Protein AF-A0A485LPP0-F1 (afdb_monomer)

Radius of gyration: 62.04 Å; Cα contacts (8 Å, |Δi|>4): 1438; chains: 1; bounding box: 129×48×190 Å

Mean predicted aligned error: 15.25 Å

Organism: NCBI:txid120398

Nearest PDB structures (foldseek):
  7uzu-assembly1_A  TM=3.263E-01  e=5.680E-22  Homo sapiens
  6xkc-assembly1_A  TM=8.682E-01  e=1.653E-08  Homo sapiens
  6lbf-assembly2_B  TM=7.551E-01  e=1.004E-09  Homo sapiens
  7cng-assembly2_B  TM=7.177E-01  e=2.042E-09  Homo sapiens
  6lf0-assembly2_B  TM=5.656E-01  e=5.004E-09  Homo sapiens

Structure (mmCIF, N/CA/C/O backbone):
data_AF-A0A485LPP0-F1
#
_entry.id   AF-A0A485LPP0-F1
#
loop_
_atom_site.group_PDB
_atom_site.id
_atom_site.type_symbol
_atom_site.label_atom_id
_atom_site.label_alt_id
_atom_site.label_comp_id
_atom_site.label_asym_id
_atom_site.label_entity_id
_atom_site.label_seq_id
_atom_site.pdbx_PDB_ins_code
_atom_site.Cartn_x
_atom_site.Cartn_y
_atom_site.Cartn_z
_atom_site.occupancy
_atom_site.B_iso_or_equiv
_atom_site.auth_seq_id
_atom_site.auth_comp_id
_atom_site.auth_asym_id
_atom_site.auth_atom_id
_atom_site.pdbx_PDB_model_num
ATOM 1 N N . MET A 1 1 ? -47.998 12.607 94.834 1.00 44.41 1 MET A N 1
ATOM 2 C CA . MET A 1 1 ? -47.152 13.224 93.791 1.00 44.41 1 MET A CA 1
ATOM 3 C C . MET A 1 1 ? -45.978 12.299 93.535 1.00 44.41 1 MET A C 1
ATOM 5 O O . MET A 1 1 ? -45.182 12.106 94.445 1.00 44.41 1 MET A O 1
ATOM 9 N N . TRP A 1 2 ? -45.890 11.681 92.354 1.00 44.22 2 TRP A N 1
ATOM 10 C CA . TRP A 1 2 ? -44.610 11.109 91.923 1.00 44.22 2 TRP A CA 1
ATOM 11 C C . TRP A 1 2 ? -43.588 12.254 91.823 1.00 44.22 2 TRP A C 1
ATOM 13 O O . TRP A 1 2 ? -43.966 13.330 91.354 1.00 44.22 2 TRP A O 1
ATOM 23 N N . PRO A 1 3 ? -42.337 12.077 92.284 1.00 59.75 3 PRO A N 1
ATOM 24 C CA . PRO A 1 3 ? -41.310 13.093 92.092 1.00 59.75 3 PRO A CA 1
ATOM 25 C C . PRO A 1 3 ? -41.134 13.356 90.592 1.00 59.75 3 PRO A C 1
ATOM 27 O O . PRO A 1 3 ? -41.177 12.418 89.791 1.00 59.75 3 PRO A O 1
ATOM 30 N N . ALA A 1 4 ? -40.974 14.629 90.221 1.00 71.81 4 ALA A N 1
ATOM 31 C CA . ALA A 1 4 ? -40.713 15.032 88.844 1.00 71.81 4 ALA A CA 1
ATOM 32 C C . ALA A 1 4 ? -39.516 14.246 88.280 1.00 71.81 4 ALA A C 1
ATOM 34 O O . ALA A 1 4 ? -38.558 13.966 89.006 1.00 71.81 4 ALA A O 1
ATOM 35 N N . LYS A 1 5 ? -39.584 13.854 87.000 1.00 78.81 5 LYS A N 1
ATOM 36 C CA . LYS A 1 5 ? -38.443 13.213 86.334 1.00 78.81 5 LYS A CA 1
ATOM 37 C C . LYS A 1 5 ? -37.251 14.182 86.364 1.00 78.81 5 LYS A C 1
ATOM 39 O O . LYS A 1 5 ? -37.448 15.345 86.015 1.00 78.81 5 LYS A O 1
ATOM 44 N N . PRO A 1 6 ? -36.053 13.726 86.762 1.00 83.75 6 PRO A N 1
ATOM 45 C CA . PRO A 1 6 ? -34.869 14.572 86.787 1.00 83.75 6 PRO A CA 1
ATOM 46 C C . PRO A 1 6 ? -34.510 15.023 85.371 1.00 83.75 6 PRO A C 1
ATOM 48 O O . PRO A 1 6 ? -34.539 14.235 84.423 1.00 83.75 6 PRO A O 1
ATOM 51 N N . THR A 1 7 ? -34.188 16.301 85.237 1.00 90.56 7 THR A N 1
ATOM 52 C CA . THR A 1 7 ? -33.763 16.931 83.989 1.00 90.56 7 THR A CA 1
ATOM 53 C C . THR A 1 7 ? -32.267 16.722 83.745 1.00 90.56 7 THR A C 1
ATOM 55 O O . THR A 1 7 ? -31.512 16.328 84.636 1.00 90.56 7 THR A O 1
ATOM 58 N N . GLY A 1 8 ? -31.809 17.016 82.526 1.00 88.62 8 GLY A N 1
ATOM 59 C CA . GLY A 1 8 ? -30.377 17.068 82.222 1.00 88.62 8 GLY A CA 1
ATOM 60 C C . GLY A 1 8 ? -29.614 18.105 83.062 1.00 88.62 8 GLY A C 1
ATOM 61 O O . GLY A 1 8 ? -28.489 17.842 83.484 1.00 88.62 8 GLY A O 1
ATOM 62 N N . LYS A 1 9 ? -30.261 19.236 83.395 1.00 90.88 9 LYS A N 1
ATOM 63 C CA . LYS A 1 9 ? -29.732 20.258 84.315 1.00 90.88 9 LYS A CA 1
ATOM 64 C C . LYS A 1 9 ? -29.529 19.680 85.723 1.00 90.88 9 LYS A C 1
ATOM 66 O O . LYS A 1 9 ? -28.448 19.833 86.276 1.00 90.88 9 LYS A O 1
ATOM 71 N N . ASP A 1 10 ? -30.498 18.923 86.250 1.00 92.62 10 ASP A N 1
ATOM 72 C CA . ASP A 1 10 ? -30.375 18.276 87.571 1.00 92.62 10 ASP A CA 1
ATOM 73 C C . ASP A 1 10 ? -29.196 17.287 87.625 1.00 92.62 10 ASP A C 1
ATOM 75 O O . ASP A 1 10 ? -28.501 17.177 88.638 1.00 92.62 10 ASP A O 1
ATOM 79 N N . LEU A 1 11 ? -28.949 16.566 86.525 1.00 92.06 11 LEU A N 1
ATOM 80 C CA . LEU A 1 11 ? -27.801 15.670 86.386 1.00 92.06 11 LEU A CA 1
ATOM 81 C C . LEU A 1 11 ? -26.474 16.437 86.300 1.00 92.06 11 LEU A C 1
ATOM 83 O O . LEU A 1 11 ? -25.494 16.015 86.919 1.00 92.06 11 LEU A O 1
ATOM 87 N N . TYR A 1 12 ? -26.436 17.547 85.562 1.00 93.06 12 TYR A N 1
ATOM 88 C CA . TYR A 1 12 ? -25.275 18.432 85.466 1.00 93.06 12 TYR A CA 1
ATOM 89 C C . TYR A 1 12 ? -24.905 19.036 86.828 1.00 93.06 12 TYR A C 1
ATOM 91 O O . TYR A 1 12 ? -23.764 18.897 87.271 1.00 93.06 12 TYR A O 1
ATOM 99 N N . ASP A 1 13 ? -25.880 19.598 87.543 1.00 92.88 13 ASP A N 1
ATOM 100 C CA . ASP A 1 13 ? -25.670 20.218 88.854 1.00 92.88 13 ASP A CA 1
ATOM 101 C C . ASP A 1 13 ? -25.231 19.170 89.894 1.00 92.88 13 ASP A C 1
ATOM 103 O O . ASP A 1 13 ? -24.250 19.363 90.618 1.00 92.88 13 ASP A O 1
ATOM 107 N N . ALA A 1 14 ? -25.872 17.991 89.916 1.00 92.44 14 ALA A N 1
ATOM 108 C CA . ALA A 1 14 ? -25.443 16.875 90.765 1.00 92.44 14 ALA A CA 1
ATOM 109 C C . ALA A 1 14 ? -24.022 16.388 90.436 1.00 92.44 14 ALA A C 1
ATOM 111 O O . ALA A 1 14 ? -23.309 15.915 91.333 1.00 92.44 14 ALA A O 1
ATOM 112 N N . THR A 1 15 ? -23.615 16.514 89.169 1.00 93.38 15 THR A N 1
ATOM 113 C CA . THR A 1 15 ? -22.260 16.207 88.718 1.00 93.38 15 THR A CA 1
ATOM 114 C C . THR A 1 15 ? -21.260 17.214 89.258 1.00 93.38 15 THR A C 1
ATOM 116 O O . THR A 1 15 ? -20.318 16.774 89.907 1.00 93.38 15 THR A O 1
ATOM 119 N N . LEU A 1 16 ? -21.488 18.524 89.110 1.00 92.12 16 LEU A N 1
ATOM 120 C CA . LEU A 1 16 ? -20.632 19.570 89.693 1.00 92.12 16 LEU A CA 1
ATOM 121 C C . LEU A 1 16 ? -20.488 19.437 91.218 1.00 92.12 16 LEU A C 1
ATOM 123 O O . LEU A 1 16 ? -19.402 19.640 91.758 1.00 92.12 16 LEU A O 1
ATOM 127 N N . CYS A 1 17 ? -21.550 19.027 91.919 1.00 91.75 17 CYS A N 1
ATOM 128 C CA . CYS A 1 17 ? -21.511 18.772 93.363 1.00 91.75 17 CYS A CA 1
ATOM 129 C C . CYS A 1 17 ? -20.829 17.447 93.761 1.00 91.75 17 CYS A C 1
ATOM 131 O O . CYS A 1 17 ? -20.716 17.146 94.950 1.00 91.75 17 CYS A O 1
ATOM 133 N N . GLY A 1 18 ? -20.405 16.612 92.807 1.00 90.56 18 GLY A N 1
ATOM 134 C CA . GLY A 1 18 ? -19.721 15.348 93.085 1.00 90.56 18 GLY A CA 1
ATOM 135 C C . GLY A 1 18 ? -20.601 14.257 93.722 1.00 90.56 18 GLY A C 1
ATOM 136 O O . GLY A 1 18 ? -20.072 13.351 94.382 1.00 90.56 18 GLY A O 1
ATOM 137 N N . ASN A 1 19 ? -21.930 14.327 93.560 1.00 93.12 19 ASN A N 1
ATOM 138 C CA . ASN A 1 19 ? -22.894 13.439 94.219 1.00 93.12 19 ASN A CA 1
ATOM 139 C C . ASN A 1 19 ? -23.195 12.180 93.385 1.00 93.12 19 ASN A C 1
ATOM 141 O O . ASN A 1 19 ? -24.228 12.072 92.722 1.00 93.12 19 ASN A O 1
ATOM 145 N N . LEU A 1 20 ? -22.308 11.184 93.470 1.00 91.06 20 LEU A N 1
ATOM 146 C CA . LEU A 1 20 ? -22.403 9.931 92.707 1.00 91.06 20 LEU A CA 1
ATOM 147 C C . LEU A 1 20 ? -23.757 9.208 92.858 1.00 91.06 20 LEU A C 1
ATOM 149 O O . LEU A 1 20 ? -24.292 8.699 91.874 1.00 91.06 20 LEU A O 1
ATOM 153 N N . LYS A 1 21 ? -24.338 9.181 94.067 1.00 91.06 21 LYS A N 1
ATOM 154 C CA . LYS A 1 21 ? -25.626 8.507 94.323 1.00 91.06 21 LYS A CA 1
ATOM 155 C C . LYS A 1 21 ? -26.782 9.188 93.586 1.00 91.06 21 LYS A C 1
ATOM 157 O O . LYS A 1 21 ? -27.650 8.500 93.049 1.00 91.06 21 LYS A O 1
ATOM 162 N N . ALA A 1 22 ? -26.797 10.522 93.558 1.00 90.75 22 ALA A N 1
ATOM 163 C CA . ALA A 1 22 ? -27.800 11.283 92.816 1.00 90.75 22 ALA A CA 1
ATOM 164 C C . ALA A 1 22 ? -27.641 11.080 91.304 1.00 90.75 22 ALA A C 1
ATOM 166 O O . ALA A 1 22 ? -28.621 10.772 90.633 1.00 90.75 22 ALA A O 1
ATOM 167 N N . ILE A 1 23 ? -26.406 11.132 90.797 1.00 90.69 23 ILE A N 1
ATOM 168 C CA . ILE A 1 23 ? -26.075 10.911 89.380 1.00 90.69 23 ILE A CA 1
ATOM 169 C C . ILE A 1 23 ? -26.565 9.537 88.911 1.00 90.69 23 ILE A C 1
ATOM 171 O O . ILE A 1 23 ? -27.313 9.446 87.939 1.00 90.69 23 ILE A O 1
ATOM 175 N N . GLN A 1 24 ? -26.223 8.466 89.635 1.00 89.81 24 GLN A N 1
ATOM 176 C CA . GLN A 1 24 ? -26.670 7.108 89.306 1.00 89.81 24 GLN A CA 1
ATOM 177 C C . GLN A 1 24 ? -28.200 6.999 89.276 1.00 89.81 24 GLN A C 1
ATOM 179 O O . GLN A 1 24 ? -28.767 6.432 88.341 1.00 89.81 24 GLN A O 1
ATOM 184 N N . ARG A 1 25 ? -28.882 7.578 90.272 1.00 91.62 25 ARG A N 1
ATOM 185 C CA . ARG A 1 25 ? -30.348 7.598 90.328 1.00 91.62 25 ARG A CA 1
ATOM 186 C C . ARG A 1 25 ? -30.951 8.356 89.143 1.00 91.62 25 ARG A C 1
ATOM 188 O O . ARG A 1 25 ? -31.894 7.858 88.533 1.00 91.62 25 ARG A O 1
ATOM 195 N N . PHE A 1 26 ? -30.416 9.527 88.805 1.00 92.44 26 PHE A N 1
ATOM 196 C CA . PHE A 1 26 ? -30.919 10.361 87.713 1.00 92.44 26 PHE A CA 1
ATOM 197 C C . PHE A 1 26 ? -30.711 9.712 86.343 1.00 92.44 26 PHE A C 1
ATOM 199 O O . PHE A 1 26 ? -31.630 9.703 85.526 1.00 92.44 26 PHE A O 1
ATOM 206 N N . MET A 1 27 ? -29.567 9.061 86.122 1.00 86.69 27 MET A N 1
ATOM 207 C CA . MET A 1 27 ? -29.309 8.303 84.893 1.00 86.69 27 MET A CA 1
ATOM 208 C C . MET A 1 27 ? -30.265 7.117 84.708 1.00 86.69 27 MET A C 1
ATOM 210 O O . MET A 1 27 ? -30.694 6.841 83.586 1.00 86.69 27 MET A O 1
ATOM 214 N N . VAL A 1 28 ? -30.629 6.413 85.789 1.00 86.06 28 VAL A N 1
ATOM 215 C CA . VAL A 1 28 ? -31.630 5.327 85.740 1.00 86.06 28 VAL A CA 1
ATOM 216 C C . VAL A 1 28 ? -33.025 5.874 85.435 1.00 86.06 28 VAL A C 1
ATOM 218 O O . VAL A 1 28 ? -33.796 5.235 84.725 1.00 86.06 28 VAL A O 1
ATOM 221 N N . GLN A 1 29 ? -33.340 7.074 85.922 1.00 88.31 29 GLN A N 1
ATOM 222 C CA . GLN A 1 29 ? -34.619 7.748 85.682 1.00 88.31 29 GLN A CA 1
ATOM 223 C C . GLN A 1 29 ? -34.714 8.428 84.303 1.00 88.31 29 GLN A C 1
ATOM 225 O O . GLN A 1 29 ? -35.764 8.987 83.979 1.00 88.31 29 GLN A O 1
ATOM 230 N N . GLY A 1 30 ? -33.662 8.334 83.481 1.00 84.25 30 GLY A N 1
ATOM 231 C CA . GLY A 1 30 ? -33.647 8.820 82.101 1.00 84.25 30 GLY A CA 1
ATOM 232 C C . GLY A 1 30 ? -33.293 10.298 81.949 1.00 84.25 30 GLY A C 1
ATOM 233 O O . GLY A 1 30 ? -33.696 10.897 80.957 1.00 84.25 30 GLY A O 1
ATOM 234 N N . ALA A 1 31 ? -32.569 10.889 82.907 1.00 88.56 31 ALA A N 1
ATOM 235 C CA . ALA A 1 31 ? -32.004 12.225 82.729 1.00 88.56 31 ALA A CA 1
ATOM 236 C C . ALA A 1 31 ? -31.053 12.256 81.521 1.00 88.56 31 ALA A C 1
ATOM 238 O O . ALA A 1 31 ? -30.304 11.302 81.286 1.00 88.56 31 ALA A O 1
ATOM 239 N N . ASP A 1 32 ? -31.078 13.357 80.772 1.00 86.31 32 ASP A N 1
ATOM 240 C CA . ASP A 1 32 ? -30.219 13.540 79.605 1.00 86.31 32 ASP A CA 1
ATOM 241 C C . ASP A 1 32 ? -28.752 13.711 80.028 1.00 86.31 32 ASP A C 1
ATOM 243 O O . ASP A 1 32 ? -28.352 14.732 80.585 1.00 86.31 32 ASP A O 1
ATOM 247 N N . VAL A 1 33 ? -27.951 12.682 79.757 1.00 87.94 33 VAL A N 1
ATOM 248 C CA . VAL A 1 33 ? -26.513 12.617 80.064 1.00 87.94 33 VAL A CA 1
ATOM 249 C C . VAL A 1 33 ? -25.664 13.525 79.177 1.00 87.94 33 VAL A C 1
ATOM 251 O O . VAL A 1 33 ? -24.533 13.834 79.548 1.00 87.94 33 VAL A O 1
ATOM 254 N N . ASN A 1 34 ? -26.206 13.949 78.034 1.00 89.62 34 ASN A N 1
ATOM 255 C CA . ASN A 1 34 ? -25.555 14.815 77.056 1.00 89.62 34 ASN A CA 1
ATOM 256 C C . ASN A 1 34 ? -26.031 16.265 77.156 1.00 89.62 34 ASN A C 1
ATOM 258 O O . ASN A 1 34 ? -25.669 17.074 76.305 1.00 89.62 34 ASN A O 1
ATOM 262 N N . TYR A 1 35 ? -26.816 16.593 78.187 1.00 92.25 35 TYR A N 1
ATOM 263 C CA . TYR A 1 35 ? -27.280 17.950 78.439 1.00 92.25 35 TYR A CA 1
ATOM 264 C C . TYR A 1 35 ? -26.118 18.938 78.406 1.00 92.25 35 TYR A C 1
ATOM 266 O O . TYR A 1 35 ? -25.099 18.717 79.054 1.00 92.25 35 TYR A O 1
ATOM 274 N N . VAL A 1 36 ? -26.292 20.026 77.665 1.00 91.19 36 VAL A N 1
ATOM 275 C CA . VAL A 1 36 ? -25.301 21.089 77.530 1.00 91.19 36 VAL A CA 1
ATOM 276 C C . VAL A 1 36 ? -25.766 22.275 78.362 1.00 91.19 36 VAL A C 1
ATOM 278 O O . VAL A 1 36 ? -26.845 22.826 78.133 1.00 91.19 36 VAL A O 1
ATOM 281 N N . ASP A 1 37 ? -24.969 22.652 79.355 1.00 92.50 37 ASP A N 1
ATOM 282 C CA . ASP A 1 37 ? -25.214 23.849 80.144 1.00 92.50 37 ASP A CA 1
ATOM 283 C C . ASP A 1 37 ? -25.065 25.132 79.302 1.00 92.50 37 ASP A C 1
ATOM 285 O O . ASP A 1 37 ? -24.284 25.191 78.355 1.00 92.50 37 ASP A O 1
ATOM 289 N N . LYS A 1 38 ? -25.834 26.170 79.645 1.00 89.75 38 LYS A N 1
ATOM 290 C CA . LYS A 1 38 ? -25.898 27.415 78.867 1.00 89.75 38 LYS A CA 1
ATOM 291 C C . LYS A 1 38 ? -24.730 28.368 79.123 1.00 89.75 38 LYS A C 1
ATOM 293 O O . LYS A 1 38 ? -24.501 29.231 78.282 1.00 89.75 38 LYS A O 1
ATOM 298 N N . GLU A 1 39 ? -24.048 28.262 80.259 1.00 88.31 39 GLU A N 1
ATOM 299 C CA . GLU A 1 39 ? -22.989 29.197 80.647 1.00 88.31 39 GLU A CA 1
ATOM 300 C C . GLU A 1 39 ? -21.679 28.811 79.956 1.00 88.31 39 GLU A C 1
ATOM 302 O O . GLU A 1 39 ? -21.150 29.565 79.142 1.00 88.31 39 GLU A O 1
ATOM 307 N N . GLU A 1 40 ? -21.218 27.584 80.190 1.00 85.44 40 GLU A N 1
ATOM 308 C CA . GLU A 1 40 ? -19.901 27.117 79.727 1.00 85.44 40 GLU A CA 1
ATOM 309 C C . GLU A 1 40 ? -19.985 26.181 78.506 1.00 85.44 40 GLU A C 1
ATOM 311 O O . GLU A 1 40 ? -18.972 25.771 77.930 1.00 85.44 40 GLU A O 1
ATOM 316 N N . GLY A 1 41 ? -21.196 25.780 78.103 1.00 90.19 41 GLY A N 1
ATOM 317 C CA . GLY A 1 41 ? -21.388 24.732 77.095 1.00 90.19 41 GLY A CA 1
ATOM 318 C C . GLY A 1 41 ? -20.974 23.349 77.607 1.00 90.19 41 GLY A C 1
ATOM 319 O O . GLY A 1 41 ? -20.687 22.443 76.827 1.00 90.19 41 GLY A O 1
ATOM 320 N N . TRP A 1 42 ? -20.860 23.170 78.924 1.00 93.56 42 TRP A N 1
ATOM 321 C CA . TRP A 1 42 ? -20.366 21.928 79.506 1.00 93.56 42 TRP A CA 1
ATOM 322 C C . TRP A 1 42 ? -21.454 20.866 79.584 1.00 93.56 42 TRP A C 1
ATOM 324 O O . TRP A 1 42 ? -22.587 21.124 79.984 1.00 93.56 42 TRP A O 1
ATOM 334 N N . THR A 1 43 ? -21.064 19.634 79.271 1.00 93.25 43 THR A N 1
ATOM 335 C CA . THR A 1 43 ? -21.864 18.446 79.589 1.00 93.25 43 THR A CA 1
ATOM 336 C C . THR A 1 43 ? -21.586 17.965 81.011 1.00 93.25 43 THR A C 1
ATOM 338 O O . THR A 1 43 ? -20.542 18.311 81.577 1.00 93.25 43 THR A O 1
ATOM 341 N N . PRO A 1 44 ? -22.434 17.090 81.591 1.00 92.94 44 PRO A N 1
ATOM 342 C CA . PRO A 1 44 ? -22.084 16.360 82.804 1.00 92.94 44 PRO A CA 1
ATOM 343 C C . PRO A 1 44 ? -20.685 15.725 82.733 1.00 92.94 44 PRO A C 1
ATOM 345 O O . PRO A 1 44 ? -19.962 15.728 83.722 1.00 92.94 44 PRO A O 1
ATOM 348 N N . LEU A 1 45 ? -20.232 15.250 81.563 1.00 92.25 45 LEU A N 1
ATOM 349 C CA . LEU A 1 45 ? -18.868 14.731 81.419 1.00 92.25 45 LEU A CA 1
ATOM 350 C C . LEU A 1 45 ? -17.799 15.825 81.579 1.00 92.25 45 LEU A C 1
ATOM 352 O O . LEU A 1 45 ? -16.831 15.595 82.297 1.00 92.25 45 LEU A O 1
ATOM 356 N N . HIS A 1 46 ? -17.974 17.010 80.981 1.00 92.94 46 HIS A N 1
ATOM 357 C CA . HIS A 1 46 ? -17.055 18.142 81.181 1.00 92.94 46 HIS A CA 1
ATOM 358 C C . HIS A 1 46 ? -17.002 18.566 82.652 1.00 92.94 46 HIS A C 1
ATOM 360 O O . HIS A 1 46 ? -15.913 18.715 83.203 1.00 92.94 46 HIS A O 1
ATOM 366 N N . ALA A 1 47 ? -18.160 18.664 83.314 1.00 91.56 47 ALA A N 1
ATOM 367 C CA . ALA A 1 47 ? -18.246 18.947 84.745 1.00 91.56 47 ALA A CA 1
ATOM 368 C C . ALA A 1 47 ? -17.524 17.880 85.589 1.00 91.56 47 ALA A C 1
ATOM 370 O O . ALA A 1 47 ? -16.773 18.219 86.502 1.00 91.56 47 ALA A O 1
ATOM 371 N N . ALA A 1 48 ? -17.681 16.594 85.255 1.00 92.25 48 ALA A N 1
ATOM 372 C CA . ALA A 1 48 ? -17.014 15.490 85.946 1.00 92.25 48 ALA A CA 1
ATOM 373 C C . ALA A 1 48 ? -15.484 15.496 85.754 1.00 92.25 48 ALA A C 1
ATOM 375 O O . ALA A 1 48 ? -14.747 15.182 86.693 1.00 92.25 48 ALA A O 1
ATOM 376 N N . VAL A 1 49 ? -15.008 15.878 84.559 1.00 92.81 49 VAL A N 1
ATOM 377 C CA . VAL A 1 49 ? -13.581 16.122 84.281 1.00 92.81 49 VAL A CA 1
ATOM 378 C C . VAL A 1 49 ? -13.077 17.330 85.067 1.00 92.81 49 VAL A C 1
ATOM 380 O O . VAL A 1 49 ? -12.010 17.258 85.674 1.00 92.81 49 VAL A O 1
ATOM 383 N N . PHE A 1 50 ? -13.849 18.418 85.117 1.00 91.69 50 PHE A N 1
ATOM 384 C CA . PHE A 1 50 ? -13.474 19.645 85.815 1.00 91.69 50 PHE A CA 1
ATOM 385 C C . PHE A 1 50 ? -13.234 19.420 87.314 1.00 91.69 50 PHE A C 1
ATOM 387 O O . PHE A 1 50 ? -12.213 19.868 87.844 1.00 91.69 50 PHE A O 1
ATOM 394 N N . ILE A 1 51 ? -14.125 18.669 87.971 1.00 92.50 51 ILE A N 1
ATOM 395 C CA . ILE A 1 51 ? -13.993 18.286 89.388 1.00 92.50 51 ILE A CA 1
ATOM 396 C C . ILE A 1 51 ? -13.045 17.096 89.620 1.00 92.50 51 ILE A C 1
ATOM 398 O O . ILE A 1 51 ? -12.838 16.702 90.766 1.00 92.50 51 ILE A O 1
ATOM 402 N N . ASN A 1 52 ? -12.498 16.501 88.552 1.00 90.56 52 ASN A N 1
ATOM 403 C CA . ASN A 1 52 ? -11.565 15.372 88.578 1.00 90.56 52 ASN A CA 1
ATOM 404 C C . ASN A 1 52 ? -12.066 14.149 89.384 1.00 90.56 52 ASN A C 1
ATOM 406 O O . ASN A 1 52 ? -11.342 13.565 90.193 1.00 90.56 52 ASN A O 1
ATOM 410 N N . ARG A 1 53 ? -13.330 13.748 89.184 1.00 90.00 53 ARG A N 1
ATOM 411 C CA . ARG A 1 53 ? -13.948 12.604 89.887 1.00 90.00 53 ARG A CA 1
ATOM 412 C C . ARG A 1 53 ? -14.066 11.379 88.988 1.00 90.00 53 ARG A C 1
ATOM 414 O O . ARG A 1 53 ? -15.056 11.192 88.280 1.00 90.00 53 ARG A O 1
ATOM 421 N N . LEU A 1 54 ? -13.047 10.519 89.041 1.00 87.56 54 LEU A N 1
ATOM 422 C CA . LEU A 1 54 ? -12.927 9.322 88.196 1.00 87.56 54 LEU A CA 1
ATOM 423 C C . LEU A 1 54 ? -14.117 8.353 88.337 1.00 87.56 54 LEU A C 1
ATOM 425 O O . LEU A 1 54 ? -14.531 7.728 87.364 1.00 87.56 54 LEU A O 1
ATOM 429 N N . ASP A 1 55 ? -14.679 8.231 89.537 1.00 88.38 55 ASP A N 1
ATOM 430 C CA . ASP A 1 55 ? -15.850 7.403 89.840 1.00 88.38 55 ASP A CA 1
ATOM 431 C C . ASP A 1 55 ? -17.122 7.900 89.137 1.00 88.38 55 ASP A C 1
ATOM 433 O O . ASP A 1 55 ? -17.887 7.097 88.603 1.00 88.38 55 ASP A O 1
ATOM 437 N N . ILE A 1 56 ? -17.309 9.219 89.064 1.00 90.31 56 ILE A N 1
ATOM 438 C CA . ILE A 1 56 ? -18.416 9.850 88.336 1.00 90.31 56 ILE A CA 1
ATOM 439 C C . ILE A 1 56 ? -18.195 9.754 86.825 1.00 90.31 56 ILE A C 1
ATOM 441 O O . ILE A 1 56 ? -19.110 9.367 86.100 1.00 90.31 56 ILE A O 1
ATOM 445 N N . ILE A 1 57 ? -16.973 10.024 86.352 1.00 89.94 57 ILE A N 1
ATOM 446 C CA . ILE A 1 57 ? -16.603 9.891 84.934 1.00 89.94 57 ILE A CA 1
ATOM 447 C C . ILE A 1 57 ? -16.908 8.473 84.441 1.00 89.94 57 ILE A C 1
ATOM 449 O O . ILE A 1 57 ? -17.576 8.307 83.424 1.00 89.94 57 ILE A O 1
ATOM 453 N N . ARG A 1 58 ? -16.503 7.436 85.188 1.00 87.38 58 ARG A N 1
ATOM 454 C CA . ARG A 1 58 ? -16.784 6.032 84.839 1.00 87.38 58 ARG A CA 1
ATOM 455 C C . ARG A 1 58 ? -18.277 5.738 84.691 1.00 87.38 58 ARG A C 1
ATOM 457 O O . ARG A 1 58 ? -18.649 4.976 83.803 1.00 87.38 58 ARG A O 1
ATOM 464 N N . VAL A 1 59 ? -19.121 6.334 85.532 1.00 86.62 59 VAL A N 1
ATOM 465 C CA . VAL A 1 59 ? -20.579 6.168 85.455 1.00 86.62 59 VAL A CA 1
ATOM 466 C C . VAL A 1 59 ? -21.155 6.891 84.235 1.00 86.62 59 VAL A C 1
ATOM 468 O O . VAL A 1 59 ? -21.946 6.301 83.502 1.00 86.62 59 VAL A O 1
ATOM 471 N N . LEU A 1 60 ? -20.718 8.121 83.958 1.00 86.56 60 LEU A N 1
ATOM 472 C CA . LEU A 1 60 ? -21.193 8.905 82.812 1.00 86.56 60 LEU A CA 1
ATOM 473 C C . LEU A 1 60 ? -20.770 8.296 81.463 1.00 86.56 60 LEU A C 1
ATOM 475 O O . LEU A 1 60 ? -21.577 8.243 80.533 1.00 86.56 60 LEU A O 1
ATOM 479 N N . LEU A 1 61 ? -19.553 7.741 81.372 1.00 83.25 61 LEU A N 1
ATOM 480 C CA . LEU A 1 61 ? -18.998 7.097 80.166 1.00 83.25 61 LEU A CA 1
ATOM 481 C C . LEU A 1 61 ? -19.783 5.886 79.645 1.00 83.25 61 LEU A C 1
ATOM 483 O O . LEU A 1 61 ? -19.508 5.386 78.547 1.00 83.25 61 LEU A O 1
ATOM 487 N N . LEU A 1 62 ? -20.768 5.404 80.402 1.00 73.12 62 LEU A N 1
ATOM 488 C CA . LEU A 1 62 ? -21.684 4.365 79.946 1.00 73.12 62 LEU A CA 1
ATOM 489 C C . LEU A 1 62 ? -22.646 4.856 78.861 1.00 73.12 62 LEU A C 1
ATOM 491 O O . LEU A 1 62 ? -23.076 4.039 78.052 1.00 73.12 62 LEU A O 1
ATOM 495 N N . ARG A 1 63 ? -23.007 6.146 78.854 1.00 73.81 63 ARG A N 1
ATOM 496 C CA . ARG A 1 63 ? -24.080 6.677 77.990 1.00 73.81 63 ARG A CA 1
ATOM 497 C C . ARG A 1 63 ? -23.786 8.039 77.357 1.00 73.81 63 ARG A C 1
ATOM 499 O O . ARG A 1 63 ? -24.557 8.470 76.508 1.00 73.81 63 ARG A O 1
ATOM 506 N N . VAL A 1 64 ? -22.716 8.713 77.772 1.00 81.06 64 VAL A N 1
ATOM 507 C CA . VAL A 1 64 ? -22.393 10.069 77.312 1.00 81.06 64 VAL A CA 1
ATOM 508 C C . VAL A 1 64 ? -21.670 10.075 75.960 1.00 81.06 64 VAL A C 1
ATOM 510 O O . VAL A 1 64 ? -20.845 9.205 75.670 1.00 81.06 64 VAL A O 1
ATOM 513 N N . ASP A 1 65 ? -21.952 11.090 75.152 1.00 79.12 65 ASP A N 1
ATOM 514 C CA . ASP A 1 65 ? -21.217 11.427 73.943 1.00 79.12 65 ASP A CA 1
ATOM 515 C C . ASP A 1 65 ? -19.967 12.242 74.306 1.00 79.12 65 ASP A C 1
ATOM 517 O O . ASP A 1 65 ? -20.036 13.356 74.827 1.00 79.12 65 ASP A O 1
ATOM 521 N N . MET A 1 66 ? -18.800 11.659 74.039 1.00 83.19 66 MET A N 1
ATOM 522 C CA . MET A 1 66 ? -17.499 12.266 74.332 1.00 83.19 66 MET A CA 1
ATOM 523 C C . MET A 1 66 ? -17.059 13.293 73.277 1.00 83.19 66 MET A C 1
ATOM 525 O O . MET A 1 66 ? -16.014 13.915 73.450 1.00 83.19 66 MET A O 1
ATOM 529 N N . THR A 1 67 ? -17.804 13.441 72.176 1.00 80.69 67 THR A N 1
ATOM 530 C CA . THR A 1 67 ? -17.453 14.336 71.059 1.00 80.69 67 THR A CA 1
ATOM 531 C C . THR A 1 67 ? -18.017 15.747 71.205 1.00 80.69 67 THR A C 1
ATOM 533 O O . THR A 1 67 ? -17.582 16.650 70.488 1.00 80.69 67 THR A O 1
ATOM 536 N N . ILE A 1 68 ? -18.946 15.951 72.145 1.00 85.38 68 ILE A N 1
ATOM 537 C CA . ILE A 1 68 ? -19.534 17.262 72.426 1.00 85.38 68 ILE A CA 1
ATOM 538 C C . ILE A 1 68 ? -18.428 18.219 72.879 1.00 85.38 68 ILE A C 1
ATOM 540 O O . ILE A 1 68 ? -17.567 17.851 73.682 1.00 85.38 68 ILE A O 1
ATOM 544 N N . LYS A 1 69 ? -18.464 19.443 72.353 1.00 90.00 69 LYS A N 1
ATOM 545 C CA . LYS A 1 69 ? -17.518 20.514 72.666 1.00 90.00 69 LYS A CA 1
ATOM 546 C C . LYS A 1 69 ? -18.180 21.567 73.548 1.00 90.00 69 LYS A C 1
ATOM 548 O O . LYS A 1 69 ? -19.356 21.864 73.354 1.00 90.00 69 LYS A O 1
ATOM 553 N N . SER A 1 70 ? -17.414 22.134 74.474 1.00 90.75 70 SER A N 1
ATOM 554 C CA . SER A 1 70 ? -17.801 23.325 75.234 1.00 90.75 70 SER A CA 1
ATOM 555 C C . SER A 1 70 ? -17.924 24.566 74.344 1.00 90.75 70 SER A C 1
ATOM 557 O O . SER A 1 70 ? -17.541 24.536 73.171 1.00 90.75 70 SER A O 1
ATOM 559 N N . ASN A 1 71 ? -18.395 25.685 74.909 1.00 91.00 71 ASN A N 1
ATOM 560 C CA . ASN A 1 71 ? -18.455 26.974 74.203 1.00 91.00 71 ASN A CA 1
ATOM 561 C C . ASN A 1 71 ? -17.070 27.429 73.690 1.00 91.00 71 ASN A C 1
ATOM 563 O O . ASN A 1 71 ? -16.973 28.063 72.643 1.00 91.00 71 ASN A O 1
ATOM 567 N N . ASP A 1 72 ? -15.998 27.013 74.369 1.00 87.06 72 ASP A N 1
ATOM 568 C CA . ASP A 1 72 ? -14.599 27.247 73.983 1.00 87.06 72 ASP A CA 1
ATOM 569 C C . ASP A 1 72 ? -14.055 26.232 72.952 1.00 87.06 72 ASP A C 1
ATOM 571 O O . ASP A 1 72 ? -12.865 26.232 72.629 1.00 87.06 72 ASP A O 1
ATOM 575 N N . GLY A 1 73 ? -14.885 25.307 72.464 1.00 87.94 73 GLY A N 1
ATOM 576 C CA . GLY A 1 73 ? -14.505 24.304 71.467 1.00 87.94 73 GLY A CA 1
ATOM 577 C C . GLY A 1 73 ? -13.729 23.092 72.002 1.00 87.94 73 GLY A C 1
ATOM 578 O O . GLY A 1 73 ? -13.276 22.276 71.195 1.00 87.94 73 GLY A O 1
ATOM 579 N N . MET A 1 74 ? -13.580 22.945 73.323 1.00 88.19 74 MET A N 1
ATOM 580 C CA . MET A 1 74 ? -12.863 21.828 73.959 1.00 88.19 74 MET A CA 1
ATOM 581 C C . MET A 1 74 ? -13.787 20.632 74.190 1.00 88.19 74 MET A C 1
ATOM 583 O O . MET A 1 74 ? -14.888 20.803 74.702 1.00 88.19 74 MET A O 1
ATOM 587 N N . THR A 1 75 ? -13.331 19.419 73.870 1.00 91.44 75 THR A N 1
ATOM 588 C CA . THR A 1 75 ? -13.979 18.182 74.337 1.00 91.44 75 THR A CA 1
ATOM 589 C C . THR A 1 75 ? -13.621 17.893 75.797 1.00 91.44 75 THR A C 1
ATOM 591 O O . THR A 1 75 ? -12.673 18.454 76.354 1.00 91.44 75 THR A O 1
ATOM 594 N N . ALA A 1 76 ? -14.310 16.934 76.419 1.00 88.56 76 ALA A N 1
ATOM 595 C CA . ALA A 1 76 ? -13.957 16.462 77.758 1.00 88.56 76 ALA A CA 1
ATOM 596 C C . ALA A 1 76 ? -12.515 15.915 77.839 1.00 88.56 76 ALA A C 1
ATOM 598 O O . ALA A 1 76 ? -11.882 16.019 78.889 1.00 88.56 76 ALA A O 1
ATOM 599 N N . TYR A 1 77 ? -11.981 15.365 76.741 1.00 88.44 77 TYR A N 1
ATOM 600 C CA . TYR A 1 77 ? -10.581 14.938 76.655 1.00 88.44 77 TYR A CA 1
ATOM 601 C C . TYR A 1 77 ? -9.630 16.137 76.607 1.00 88.44 77 TYR A C 1
ATOM 603 O O . TYR A 1 77 ? -8.658 16.174 77.357 1.00 88.44 77 TYR A O 1
ATOM 611 N N . ASP A 1 78 ? -9.939 17.151 75.796 1.00 88.56 78 ASP A N 1
ATOM 612 C CA . ASP A 1 78 ? -9.122 18.368 75.708 1.00 88.56 78 ASP A CA 1
ATOM 613 C C . ASP A 1 78 ? -9.096 19.109 77.049 1.00 88.56 78 ASP A C 1
ATOM 615 O O . ASP A 1 78 ? -8.044 19.569 77.491 1.00 88.56 78 ASP A O 1
ATOM 619 N N . LEU A 1 79 ? -10.236 19.151 77.747 1.00 90.62 79 LEU A N 1
ATOM 620 C CA . LEU A 1 79 ? -10.334 19.694 79.099 1.00 90.62 79 LEU A CA 1
ATOM 621 C C . LEU A 1 79 ? -9.489 18.886 80.096 1.00 90.62 79 LEU A C 1
ATOM 623 O O . LEU A 1 79 ? -8.836 19.476 80.956 1.00 90.62 79 LEU A O 1
ATOM 627 N N . ALA A 1 80 ? -9.461 17.556 79.970 1.00 90.06 80 ALA A N 1
ATOM 628 C CA . ALA A 1 80 ? -8.628 16.689 80.800 1.00 90.06 80 ALA A CA 1
ATOM 629 C C . ALA A 1 80 ? -7.124 16.932 80.564 1.00 90.06 80 ALA A C 1
ATOM 631 O O . ALA A 1 80 ? -6.352 17.001 81.519 1.00 90.06 80 ALA A O 1
ATOM 632 N N . MET A 1 81 ? -6.714 17.129 79.307 1.00 88.88 81 MET A N 1
ATOM 633 C CA . MET A 1 81 ? -5.330 17.454 78.943 1.00 88.88 81 MET A CA 1
ATOM 634 C C . MET A 1 81 ? -4.937 18.860 79.413 1.00 88.88 81 MET A C 1
ATOM 636 O O . MET A 1 81 ? -3.886 19.035 80.022 1.00 88.88 81 MET A O 1
ATOM 640 N N . LYS A 1 82 ? -5.806 19.862 79.212 1.00 91.00 82 LYS A N 1
ATOM 641 C CA . LYS A 1 82 ? -5.581 21.253 79.650 1.00 91.00 82 LYS A CA 1
ATOM 642 C C . LYS A 1 82 ? -5.432 21.376 81.168 1.00 91.00 82 LYS A C 1
ATOM 644 O O . LYS A 1 82 ? -4.720 22.255 81.642 1.00 91.00 82 LYS A O 1
ATOM 649 N N . ARG A 1 83 ? -6.130 20.527 81.927 1.00 90.00 83 ARG A N 1
ATOM 650 C CA . ARG A 1 83 ? -6.095 20.509 83.399 1.00 90.00 83 ARG A CA 1
ATOM 651 C C . ARG A 1 83 ? -5.033 19.573 83.981 1.00 90.00 83 ARG A C 1
ATOM 653 O O . ARG A 1 83 ? -4.990 19.443 85.199 1.00 90.00 83 ARG A O 1
ATOM 660 N N . ASP A 1 84 ? -4.217 18.942 83.136 1.00 87.69 84 ASP A N 1
ATOM 661 C CA . ASP A 1 84 ? -3.172 17.993 83.535 1.00 87.69 84 ASP A CA 1
ATOM 662 C C . ASP A 1 84 ? -3.702 16.852 84.431 1.00 87.69 84 ASP A C 1
ATOM 664 O O . ASP A 1 84 ? -3.164 16.541 85.494 1.00 87.69 84 ASP A O 1
ATOM 668 N N . VAL A 1 85 ? -4.817 16.227 84.016 1.00 90.12 85 VAL A N 1
ATOM 669 C CA . VAL A 1 85 ? -5.413 15.059 84.697 1.00 90.12 85 VAL A CA 1
ATOM 670 C C . VAL A 1 85 ? -5.209 13.771 83.876 1.00 90.12 85 VAL A C 1
ATOM 672 O O . VAL A 1 85 ? -6.146 13.262 83.248 1.00 90.12 85 VAL A O 1
ATOM 675 N N . PRO A 1 86 ? -3.993 13.183 83.878 1.00 83.94 86 PRO A N 1
ATOM 676 C CA . PRO A 1 86 ? -3.609 12.116 82.948 1.00 83.94 86 PRO A CA 1
ATOM 677 C C . PRO A 1 86 ? -4.450 10.842 83.090 1.00 83.94 86 PRO A C 1
ATOM 679 O O . PRO A 1 86 ? -4.768 10.203 82.093 1.00 83.94 86 PRO A O 1
ATOM 682 N N . ALA A 1 87 ? -4.889 10.485 84.303 1.00 86.00 87 ALA A N 1
ATOM 683 C CA . ALA A 1 87 ? -5.738 9.308 84.518 1.00 86.00 87 ALA A CA 1
ATOM 684 C C . ALA A 1 87 ? -7.114 9.427 83.831 1.00 86.00 87 ALA A C 1
ATOM 686 O O . ALA A 1 87 ? -7.647 8.437 83.330 1.00 86.00 87 ALA A O 1
ATOM 687 N N . VAL A 1 88 ? -7.682 10.639 83.790 1.00 86.44 88 VAL A N 1
ATOM 688 C CA . VAL A 1 88 ? -8.944 10.921 83.092 1.00 86.44 88 VAL A CA 1
ATOM 689 C C . VAL A 1 88 ? -8.717 10.921 81.583 1.00 86.44 88 VAL A C 1
ATOM 691 O O . VAL A 1 88 ? -9.483 10.290 80.859 1.00 86.44 88 VAL A O 1
ATOM 694 N N . ALA A 1 89 ? -7.642 11.562 81.113 1.00 85.81 89 ALA A N 1
ATOM 695 C CA . ALA A 1 89 ? -7.289 11.584 79.696 1.00 85.81 89 ALA A CA 1
ATOM 696 C C . ALA A 1 89 ? -7.076 10.165 79.135 1.00 85.81 89 ALA A C 1
ATOM 698 O O . ALA A 1 89 ? -7.656 9.828 78.104 1.00 85.81 89 ALA A O 1
ATOM 699 N N . THR A 1 90 ? -6.336 9.300 79.841 1.00 87.12 90 THR A N 1
ATOM 700 C CA . THR A 1 90 ? -6.136 7.892 79.451 1.00 87.12 90 THR A CA 1
ATOM 701 C C . THR A 1 90 ? -7.458 7.129 79.383 1.00 87.12 90 THR A C 1
ATOM 703 O O . THR A 1 90 ? -7.725 6.473 78.381 1.00 87.12 90 THR A O 1
ATOM 706 N N . LEU A 1 91 ? -8.330 7.264 80.389 1.00 86.81 91 LEU A N 1
ATOM 707 C CA . LEU A 1 91 ? -9.637 6.593 80.408 1.00 86.81 91 LEU A CA 1
ATOM 708 C C . LEU A 1 91 ? -10.533 7.026 79.233 1.00 86.81 91 LEU A C 1
ATOM 710 O O . LEU A 1 91 ? -11.202 6.197 78.613 1.00 86.81 91 LEU A O 1
ATOM 714 N N . LEU A 1 92 ? -10.548 8.324 78.919 1.00 85.50 92 LEU A N 1
ATOM 715 C CA . LEU A 1 92 ? -11.292 8.870 77.783 1.00 85.50 92 LEU A CA 1
ATOM 716 C C . LEU A 1 92 ? -10.715 8.380 76.445 1.00 85.50 92 LEU A C 1
ATOM 718 O O . LEU A 1 92 ? -11.477 7.982 75.560 1.00 85.50 92 LEU A O 1
ATOM 722 N N . ALA A 1 93 ? -9.386 8.331 76.316 1.00 83.56 93 ALA A N 1
ATOM 723 C CA . ALA A 1 93 ? -8.706 7.803 75.136 1.00 83.56 93 ALA A CA 1
ATOM 724 C C . ALA A 1 93 ? -8.972 6.300 74.931 1.00 83.56 93 ALA A C 1
ATOM 726 O O . ALA A 1 93 ? -9.298 5.883 73.819 1.00 83.56 93 ALA A O 1
ATOM 727 N N . GLU A 1 94 ? -8.914 5.487 75.991 1.00 84.81 94 GLU A N 1
ATOM 728 C CA . GLU A 1 94 ? -9.256 4.058 75.957 1.00 84.81 94 GLU A CA 1
ATOM 729 C C . GLU A 1 94 ? -10.707 3.838 75.522 1.00 84.81 94 GLU A C 1
ATOM 731 O O . GLU A 1 94 ? -10.989 3.009 74.654 1.00 84.81 94 GLU A O 1
ATOM 736 N N . ARG A 1 95 ? -11.648 4.615 76.074 1.00 83.00 95 ARG A N 1
ATOM 737 C CA . ARG A 1 95 ? -13.067 4.522 75.710 1.00 83.00 95 ARG A CA 1
ATOM 738 C C . ARG A 1 95 ? -13.301 4.894 74.246 1.00 83.00 95 ARG A C 1
ATOM 740 O O . ARG A 1 95 ? -14.069 4.211 73.563 1.00 83.00 95 ARG A O 1
ATOM 747 N N . ALA A 1 96 ? -12.619 5.925 73.749 1.00 77.69 96 ALA A N 1
ATOM 748 C CA . ALA A 1 96 ? -12.659 6.311 72.342 1.00 77.69 96 ALA A CA 1
ATOM 749 C C . ALA A 1 96 ? -12.045 5.230 71.431 1.00 77.69 96 ALA A C 1
ATOM 751 O O . ALA A 1 96 ? -12.600 4.930 70.373 1.00 77.69 96 ALA A O 1
ATOM 752 N N . ALA A 1 97 ? -10.951 4.588 71.855 1.00 81.88 97 ALA A N 1
ATOM 753 C CA . ALA A 1 97 ? -10.330 3.479 71.131 1.00 81.88 97 ALA A CA 1
ATOM 754 C C . ALA A 1 97 ? -11.235 2.235 71.068 1.00 81.88 97 ALA A C 1
ATOM 756 O O . ALA A 1 97 ? -11.306 1.583 70.028 1.00 81.88 97 ALA A O 1
ATOM 757 N N . ILE A 1 98 ? -11.973 1.927 72.143 1.00 81.50 98 ILE A N 1
ATOM 758 C CA . ILE A 1 98 ? -12.968 0.842 72.160 1.00 81.50 98 ILE A CA 1
ATOM 759 C C . ILE A 1 98 ? -14.106 1.135 71.178 1.00 81.50 98 ILE A C 1
ATOM 761 O O . ILE A 1 98 ? -14.488 0.240 70.428 1.00 81.50 98 ILE A O 1
ATOM 765 N N . LYS A 1 99 ? -14.629 2.371 71.147 1.00 78.94 99 LYS A N 1
ATOM 766 C CA . LYS A 1 99 ? -15.664 2.770 70.178 1.00 78.94 99 LYS A CA 1
ATOM 767 C C . LYS A 1 99 ? -15.172 2.574 68.738 1.00 78.94 99 LYS A C 1
ATOM 769 O O . LYS A 1 99 ? -15.836 1.882 67.977 1.00 78.94 99 LYS A O 1
ATOM 774 N N . LYS A 1 100 ? -13.969 3.064 68.414 1.00 78.69 100 LYS A N 1
ATOM 775 C CA . LYS A 1 100 ? -13.337 2.875 67.093 1.00 78.69 100 LYS A CA 1
ATOM 776 C C . LYS A 1 100 ? -13.102 1.408 66.731 1.00 78.69 100 LYS A C 1
ATOM 778 O O . LYS A 1 100 ? -13.212 1.041 65.567 1.00 78.69 100 LYS A O 1
ATOM 783 N N . ARG A 1 101 ? -12.758 0.562 67.709 1.00 84.62 101 ARG A N 1
ATOM 784 C CA . ARG A 1 101 ? -12.607 -0.883 67.487 1.00 84.62 101 ARG A CA 1
ATOM 785 C C . ARG A 1 101 ? -13.947 -1.519 67.130 1.00 84.62 101 ARG A C 1
ATOM 787 O O . ARG A 1 101 ? -14.023 -2.172 66.107 1.00 84.62 101 ARG A O 1
ATOM 794 N N . LYS A 1 102 ? -15.006 -1.231 67.888 1.00 83.50 102 LYS A N 1
ATOM 795 C CA . LYS A 1 102 ? -16.365 -1.726 67.607 1.00 83.50 102 LYS A CA 1
ATOM 796 C C . LYS A 1 102 ? -16.916 -1.239 66.264 1.00 83.50 102 LYS A C 1
ATOM 798 O O . LYS A 1 102 ? -17.578 -1.986 65.555 1.00 83.50 102 LYS A O 1
ATOM 803 N N . GLU A 1 103 ? -16.615 0.006 65.907 1.00 84.00 103 GLU A N 1
ATOM 804 C CA . GLU A 1 103 ? -16.884 0.579 64.584 1.00 84.00 103 GLU A CA 1
ATOM 805 C C . GLU A 1 103 ? -16.113 -0.125 63.457 1.00 84.00 103 GLU A C 1
ATOM 807 O O . GLU A 1 103 ? -16.557 -0.078 62.319 1.00 84.00 103 GLU A O 1
ATOM 812 N N . ARG A 1 104 ? -14.978 -0.777 63.740 1.00 85.25 104 ARG A N 1
ATOM 813 C CA . ARG A 1 104 ? -14.294 -1.665 62.788 1.00 85.25 104 ARG A CA 1
ATOM 814 C C . ARG A 1 104 ? -14.894 -3.073 62.806 1.00 85.25 104 ARG A C 1
ATOM 816 O O . ARG A 1 104 ? -15.116 -3.633 61.740 1.00 85.25 104 ARG A O 1
ATOM 823 N N . ASP A 1 105 ? -15.204 -3.605 63.986 1.00 88.94 105 ASP A N 1
ATOM 824 C CA . ASP A 1 105 ? -15.764 -4.950 64.158 1.00 88.94 105 ASP A CA 1
ATOM 825 C C . ASP A 1 105 ? -17.089 -5.112 63.391 1.00 88.94 105 ASP A C 1
ATOM 827 O O . ASP A 1 105 ? -17.356 -6.181 62.849 1.00 88.94 105 ASP A O 1
ATOM 831 N N . ILE A 1 106 ? -17.899 -4.048 63.271 1.00 90.69 106 ILE A N 1
ATOM 832 C CA . ILE A 1 106 ? -19.136 -4.074 62.470 1.00 90.69 106 ILE A CA 1
ATOM 833 C C . ILE A 1 106 ? -18.860 -4.296 60.973 1.00 90.69 106 ILE A C 1
ATOM 835 O O . ILE A 1 106 ? -19.662 -4.926 60.291 1.00 90.69 106 ILE A O 1
ATOM 839 N N . TYR A 1 107 ? -17.728 -3.818 60.450 1.00 90.69 107 TYR A N 1
ATOM 840 C CA . TYR A 1 107 ? -17.335 -4.034 59.058 1.00 90.69 107 TYR A CA 1
ATOM 841 C C . TYR A 1 107 ? -16.862 -5.460 58.826 1.00 90.69 107 TYR A C 1
ATOM 843 O O . TYR A 1 107 ? -17.264 -6.079 57.844 1.00 90.69 107 TYR A O 1
ATOM 851 N N . ASP A 1 108 ? -16.036 -5.977 59.734 1.00 89.19 108 ASP A N 1
ATOM 852 C CA . ASP A 1 108 ? -15.518 -7.340 59.648 1.00 89.19 108 ASP A CA 1
ATOM 853 C C . ASP A 1 108 ? -16.664 -8.351 59.799 1.00 89.19 108 ASP A C 1
ATOM 855 O O . ASP A 1 108 ? -16.779 -9.281 59.002 1.00 89.19 108 ASP A O 1
ATOM 859 N N . ALA A 1 109 ? -17.587 -8.114 60.738 1.00 93.19 109 ALA A N 1
ATOM 860 C CA . ALA A 1 109 ? -18.804 -8.907 60.886 1.00 93.19 109 ALA A CA 1
ATOM 861 C C . ALA A 1 109 ? -19.688 -8.844 59.629 1.00 93.19 109 ALA A C 1
ATOM 863 O O . ALA A 1 109 ? -20.193 -9.875 59.180 1.00 93.19 109 ALA A O 1
ATOM 864 N N . ALA A 1 110 ? -19.820 -7.662 59.014 1.00 94.00 110 ALA A N 1
ATOM 865 C CA . ALA A 1 110 ? -20.567 -7.507 57.772 1.00 94.00 110 ALA A CA 1
ATOM 866 C C . ALA A 1 110 ? -19.928 -8.254 56.592 1.00 94.00 110 ALA A C 1
ATOM 868 O O . ALA A 1 110 ? -20.652 -8.869 55.816 1.00 94.00 110 ALA A O 1
ATOM 869 N N . CYS A 1 111 ? -18.596 -8.258 56.475 1.00 91.69 111 CYS A N 1
ATOM 870 C CA . CYS A 1 111 ? -17.881 -9.029 55.453 1.00 91.69 111 CYS A CA 1
ATOM 871 C C . CYS A 1 111 ? -18.004 -10.546 55.674 1.00 91.69 111 CYS A C 1
ATOM 873 O O . CYS A 1 111 ? -18.189 -11.309 54.724 1.00 91.69 111 CYS A O 1
ATOM 875 N N . CYS A 1 112 ? -17.885 -10.997 56.924 1.00 91.62 112 CYS A N 1
ATOM 876 C CA . CYS A 1 112 ? -17.842 -12.416 57.281 1.00 91.62 112 CYS A CA 1
ATOM 877 C C . CYS A 1 112 ? -19.230 -13.064 57.400 1.00 91.62 112 CYS A C 1
ATOM 879 O O . CYS A 1 112 ? -19.315 -14.288 57.460 1.00 91.62 112 CYS A O 1
ATOM 881 N N . GLY A 1 113 ? -20.310 -12.274 57.418 1.00 92.31 113 GLY A N 1
ATOM 882 C CA . GLY A 1 113 ? -21.672 -12.791 57.577 1.00 92.31 113 GLY A CA 1
ATOM 883 C C . GLY A 1 113 ? -22.082 -13.059 59.030 1.00 92.31 113 GLY A C 1
ATOM 884 O O . GLY A 1 113 ? -23.006 -13.834 59.261 1.00 92.31 113 GLY A O 1
ATOM 885 N N . ASP A 1 114 ? -21.416 -12.445 60.012 1.00 95.44 114 ASP A N 1
ATOM 886 C CA . ASP A 1 114 ? -21.698 -12.656 61.437 1.00 95.44 114 ASP A CA 1
ATOM 887 C C . ASP A 1 114 ? -22.877 -11.792 61.915 1.00 95.44 114 ASP A C 1
ATOM 889 O O . ASP A 1 114 ? -22.723 -10.660 62.386 1.00 95.44 114 ASP A O 1
ATOM 893 N N . VAL A 1 115 ? -24.083 -12.345 61.776 1.00 94.94 115 VAL A N 1
ATOM 894 C CA . VAL A 1 115 ? -25.338 -11.673 62.140 1.00 94.94 115 VAL A CA 1
ATOM 895 C C . VAL A 1 115 ? -25.415 -11.387 63.641 1.00 94.94 115 VAL A C 1
ATOM 897 O O . VAL A 1 115 ? -25.890 -10.321 64.035 1.00 94.94 115 VAL A O 1
ATOM 900 N N . GLU A 1 116 ? -24.924 -12.299 64.484 1.00 94.44 116 GLU A N 1
ATOM 901 C CA . GLU A 1 116 ? -24.996 -12.160 65.941 1.00 94.44 116 GLU A CA 1
ATOM 902 C C . GLU A 1 116 ? -24.162 -10.966 66.413 1.00 94.44 116 GLU A C 1
ATOM 904 O O . GLU A 1 116 ? -24.641 -10.135 67.195 1.00 94.44 116 GLU A O 1
ATOM 909 N N . THR A 1 117 ? -22.943 -10.825 65.884 1.00 93.00 117 THR A N 1
ATOM 910 C CA . THR A 1 117 ? -22.091 -9.671 66.181 1.00 93.00 117 THR A CA 1
ATOM 911 C C . THR A 1 117 ? -22.707 -8.372 65.666 1.00 93.00 117 THR A C 1
ATOM 913 O O . THR A 1 117 ? -22.725 -7.390 66.413 1.00 93.00 117 THR A O 1
ATOM 916 N N . ILE A 1 118 ? -23.282 -8.345 64.456 1.00 93.44 118 ILE A N 1
ATOM 917 C CA . ILE A 1 118 ? -23.984 -7.156 63.942 1.00 93.44 118 ILE A CA 1
ATOM 918 C C . ILE A 1 118 ? -25.126 -6.744 64.877 1.00 93.44 118 ILE A C 1
ATOM 920 O O . ILE A 1 118 ? -25.181 -5.594 65.319 1.00 93.44 118 ILE A O 1
ATOM 924 N N . GLU A 1 119 ? -26.019 -7.668 65.237 1.00 92.88 119 GLU A N 1
ATOM 925 C CA . GLU A 1 119 ? -27.144 -7.364 66.122 1.00 92.88 119 GLU A CA 1
ATOM 926 C C . GLU A 1 119 ? -26.686 -6.890 67.502 1.00 92.88 119 GLU A C 1
ATOM 928 O O . GLU A 1 119 ? -27.273 -5.967 68.077 1.00 92.88 119 GLU A O 1
ATOM 933 N N . LYS A 1 120 ? -25.633 -7.511 68.047 1.00 91.44 120 LYS A N 1
ATOM 934 C CA . LYS A 1 120 ? -25.034 -7.111 69.320 1.00 91.44 120 LYS A CA 1
ATOM 935 C C . LYS A 1 120 ? -24.495 -5.684 69.251 1.00 91.44 120 LYS A C 1
ATOM 937 O O . LYS A 1 120 ? -24.818 -4.880 70.123 1.00 91.44 120 LYS A O 1
ATOM 942 N N . LEU A 1 121 ? -23.726 -5.344 68.218 1.00 89.06 121 LEU A N 1
ATOM 943 C CA . LEU A 1 121 ? -23.157 -4.004 68.045 1.00 89.06 121 LEU A CA 1
ATOM 944 C C . LEU A 1 121 ? -24.250 -2.942 67.843 1.00 89.06 121 LEU A C 1
ATOM 946 O O . LEU A 1 121 ? -24.158 -1.853 68.413 1.00 89.06 121 LEU A O 1
ATOM 950 N N . ILE A 1 122 ? -25.332 -3.276 67.130 1.00 87.12 122 ILE A N 1
ATOM 951 C CA . ILE A 1 122 ? -26.513 -2.409 66.994 1.00 87.12 122 ILE A CA 1
ATOM 952 C C . ILE A 1 122 ? -27.190 -2.179 68.355 1.00 87.12 122 ILE A C 1
ATOM 954 O O . ILE A 1 122 ? -27.519 -1.039 68.689 1.00 87.12 122 ILE A O 1
ATOM 958 N N . LYS A 1 123 ? -27.378 -3.229 69.172 1.00 86.19 123 LYS A N 1
ATOM 959 C CA . LYS A 1 123 ? -27.937 -3.115 70.540 1.00 86.19 123 LYS A CA 1
ATOM 960 C C . LYS A 1 123 ? -27.053 -2.263 71.456 1.00 86.19 123 LYS A C 1
ATOM 962 O O . LYS A 1 123 ? -27.566 -1.573 72.333 1.00 86.19 123 LYS A O 1
ATOM 967 N N . GLU A 1 124 ? -25.741 -2.287 71.240 1.00 82.62 124 GLU A N 1
ATOM 968 C CA . GLU A 1 124 ? -24.761 -1.462 71.955 1.00 82.62 124 GLU A CA 1
ATOM 969 C C . GLU A 1 124 ? -24.695 -0.002 71.459 1.00 82.62 124 GLU A C 1
ATOM 971 O O . GLU A 1 124 ? -23.929 0.792 72.009 1.00 82.62 124 GLU A O 1
ATOM 976 N N . GLY A 1 125 ? -25.508 0.377 70.465 1.00 77.94 125 GLY A N 1
ATOM 977 C CA . GLY A 1 125 ? -25.628 1.752 69.972 1.00 77.94 125 GLY A CA 1
ATOM 978 C C . GLY A 1 125 ? -24.584 2.154 68.927 1.00 77.94 125 GLY A C 1
ATOM 979 O O . GLY A 1 125 ? -24.405 3.349 68.687 1.00 77.94 125 GLY A O 1
ATOM 980 N N . ILE A 1 126 ? -23.885 1.196 68.308 1.00 84.94 126 ILE A N 1
ATOM 981 C CA . ILE A 1 126 ? -22.989 1.480 67.179 1.00 84.94 126 ILE A CA 1
ATOM 982 C C . ILE A 1 126 ? -23.826 1.861 65.952 1.00 84.94 126 ILE A C 1
ATOM 984 O O . ILE A 1 126 ? -24.785 1.174 65.598 1.00 84.94 126 ILE A O 1
ATOM 988 N N . SER A 1 127 ? -23.466 2.970 65.301 1.00 84.00 127 SER A N 1
ATOM 989 C CA . SER A 1 127 ? -24.136 3.421 64.079 1.00 84.00 127 SER A CA 1
ATOM 990 C C . SER A 1 127 ? -23.806 2.493 62.912 1.00 84.00 127 SER A C 1
ATOM 992 O O . SER A 1 127 ? -22.637 2.284 62.597 1.00 84.00 127 SER A O 1
ATOM 994 N N . VAL A 1 128 ? -24.836 2.001 62.221 1.00 88.25 128 VAL A N 1
ATOM 995 C CA . VAL A 1 128 ? -24.683 1.194 60.995 1.00 88.25 128 VAL A CA 1
ATOM 996 C C . VAL A 1 128 ? -24.251 2.025 59.778 1.00 88.25 128 VAL A C 1
ATOM 998 O O . VAL A 1 128 ? -23.787 1.467 58.787 1.00 88.25 128 VAL A O 1
ATOM 1001 N N . ASN A 1 129 ? -24.374 3.354 59.871 1.00 90.25 129 ASN A N 1
ATOM 1002 C CA . ASN A 1 129 ? -24.045 4.316 58.811 1.00 90.25 129 ASN A CA 1
ATOM 1003 C C . ASN A 1 129 ? -22.639 4.905 58.956 1.00 90.25 129 ASN A C 1
ATOM 1005 O O . ASN A 1 129 ? -22.294 5.856 58.259 1.00 90.25 129 ASN A O 1
ATOM 1009 N N . TYR A 1 130 ? -21.839 4.389 59.893 1.00 86.19 130 TYR A N 1
ATOM 1010 C CA . TYR A 1 130 ? -20.433 4.761 59.975 1.00 86.19 130 TYR A CA 1
ATOM 1011 C C . TYR A 1 130 ? -19.732 4.360 58.668 1.00 86.19 130 TYR A C 1
ATOM 1013 O O . TYR A 1 130 ? -20.001 3.288 58.121 1.00 86.19 130 TYR A O 1
ATOM 1021 N N . GLN A 1 131 ? -18.887 5.256 58.157 1.00 87.62 131 GLN A N 1
ATOM 1022 C CA . GLN A 1 131 ? -18.116 5.062 56.935 1.00 87.62 131 GLN A CA 1
ATOM 1023 C C . GLN A 1 131 ? -16.638 4.889 57.276 1.00 87.62 131 GLN A C 1
ATOM 1025 O O . GLN A 1 131 ? -16.086 5.620 58.103 1.00 87.62 131 GLN A O 1
ATOM 1030 N N . ASP A 1 132 ? -15.985 3.919 56.642 1.00 86.81 132 ASP A N 1
ATOM 1031 C CA . ASP A 1 132 ? -14.540 3.758 56.749 1.00 86.81 132 ASP A CA 1
ATOM 1032 C C . ASP A 1 132 ? -13.786 4.855 55.969 1.00 86.81 132 ASP A C 1
ATOM 1034 O O . ASP A 1 132 ? -14.365 5.795 55.418 1.00 86.81 132 ASP A O 1
ATOM 1038 N N . ILE A 1 133 ? -12.457 4.748 55.912 1.00 86.50 133 ILE A N 1
ATOM 1039 C CA . ILE A 1 133 ? -11.603 5.719 55.210 1.00 86.50 133 ILE A CA 1
ATOM 1040 C C . ILE A 1 133 ? -11.916 5.857 53.710 1.00 86.50 133 ILE A C 1
ATOM 1042 O O . ILE A 1 133 ? -11.581 6.883 53.120 1.00 86.50 133 ILE A O 1
ATOM 1046 N N . SER A 1 134 ? -12.557 4.854 53.109 1.00 88.88 134 SER A N 1
ATOM 1047 C CA . SER A 1 134 ? -12.959 4.816 51.701 1.00 88.88 134 SER A CA 1
ATOM 1048 C C . SER A 1 134 ? -14.424 5.219 51.503 1.00 88.88 134 SER A C 1
ATOM 1050 O O . SER A 1 134 ? -14.892 5.314 50.371 1.00 88.88 134 SER A O 1
ATOM 1052 N N . GLY A 1 135 ? -15.155 5.511 52.581 1.00 89.19 135 GLY A N 1
ATOM 1053 C CA . GLY A 1 135 ? -16.580 5.819 52.516 1.00 89.19 135 GLY A CA 1
ATOM 1054 C C . GLY A 1 135 ? -17.484 4.582 52.571 1.00 89.19 135 GLY A C 1
ATOM 1055 O O . GLY A 1 135 ? -18.679 4.702 52.329 1.00 89.19 135 GLY A O 1
ATOM 1056 N N . HIS A 1 136 ? -16.968 3.385 52.857 1.00 93.56 136 HIS A N 1
ATOM 1057 C CA . HIS A 1 136 ? -17.801 2.181 52.885 1.00 93.56 136 HIS A CA 1
ATOM 1058 C C . HIS A 1 136 ? -18.516 2.027 54.226 1.00 93.56 136 HIS A C 1
ATOM 1060 O O . HIS A 1 136 ? -17.888 2.120 55.281 1.00 93.56 136 HIS A O 1
ATOM 1066 N N . THR A 1 137 ? -19.814 1.732 54.179 1.00 94.62 137 THR A N 1
ATOM 1067 C CA . THR A 1 137 ? -20.614 1.343 55.348 1.00 94.62 137 THR A CA 1
ATOM 1068 C C . THR A 1 137 ? -20.578 -0.169 55.582 1.00 94.62 137 THR A C 1
ATOM 1070 O O . THR A 1 137 ? -20.117 -0.943 54.737 1.00 94.62 137 THR A O 1
ATOM 1073 N N . ALA A 1 138 ? -21.122 -0.624 56.715 1.00 94.81 138 ALA A N 1
ATOM 1074 C CA . ALA A 1 138 ? -21.366 -2.050 56.940 1.00 94.81 138 ALA A CA 1
ATOM 1075 C C . ALA A 1 138 ? -22.308 -2.637 55.870 1.00 94.81 138 ALA A C 1
ATOM 1077 O O . ALA A 1 138 ? -22.062 -3.734 55.374 1.00 94.81 138 ALA A O 1
ATOM 1078 N N . LEU A 1 139 ? -23.329 -1.875 55.450 1.00 96.88 139 LEU A N 1
ATOM 1079 C CA . LEU A 1 139 ? -24.237 -2.275 54.372 1.00 96.88 139 LEU A CA 1
ATOM 1080 C C . LEU A 1 139 ? -23.496 -2.411 53.035 1.00 96.88 139 LEU A C 1
ATOM 1082 O O . LEU A 1 139 ? -23.702 -3.394 52.336 1.00 96.88 139 LEU A O 1
ATOM 1086 N N . PHE A 1 140 ? -22.590 -1.480 52.712 1.00 96.75 140 PHE A N 1
ATOM 1087 C CA . PHE A 1 140 ? -21.761 -1.548 51.504 1.00 96.75 140 PHE A CA 1
ATOM 1088 C C . PHE A 1 140 ? -20.941 -2.841 51.444 1.00 96.75 140 PHE A C 1
ATOM 1090 O O . PHE A 1 140 ? -20.927 -3.527 50.426 1.00 96.75 140 PHE A O 1
ATOM 1097 N N . ARG A 1 141 ? -20.273 -3.196 52.548 1.00 96.12 141 ARG A N 1
ATOM 1098 C CA . ARG A 1 141 ? -19.458 -4.417 52.630 1.00 96.12 141 ARG A CA 1
ATOM 1099 C C . ARG A 1 141 ? -20.311 -5.679 52.558 1.00 96.12 141 ARG A C 1
ATOM 1101 O O . ARG A 1 141 ? -19.973 -6.589 51.814 1.00 96.12 141 ARG A O 1
ATOM 1108 N N . ALA A 1 142 ? -21.437 -5.708 53.266 1.00 97.38 142 ALA A N 1
ATOM 1109 C CA . ALA A 1 142 ? -22.378 -6.820 53.195 1.00 97.38 142 ALA A CA 1
ATOM 1110 C C . ALA A 1 142 ? -22.929 -7.019 51.775 1.00 97.38 142 ALA A C 1
ATOM 1112 O O . ALA A 1 142 ? -23.035 -8.153 51.316 1.00 97.38 142 ALA A O 1
ATOM 1113 N N . ALA A 1 143 ? -23.240 -5.923 51.078 1.00 97.50 143 ALA A N 1
ATOM 1114 C CA . ALA A 1 143 ? -23.743 -5.946 49.713 1.00 97.50 143 ALA A CA 1
ATOM 1115 C C . ALA A 1 143 ? -22.685 -6.436 48.716 1.00 97.50 143 ALA A C 1
ATOM 1117 O O . ALA A 1 143 ? -22.973 -7.318 47.912 1.00 97.50 143 ALA A O 1
ATOM 1118 N N . LYS A 1 144 ? -21.446 -5.942 48.832 1.00 96.94 144 LYS A N 1
ATOM 1119 C CA . LYS A 1 144 ? -20.297 -6.407 48.043 1.00 96.94 144 LYS A CA 1
ATOM 1120 C C . LYS A 1 144 ? -20.037 -7.912 48.212 1.00 96.94 144 LYS A C 1
ATOM 1122 O O . LYS A 1 144 ? -19.765 -8.607 47.243 1.00 96.94 144 LYS A O 1
ATOM 1127 N N . GLU A 1 145 ? -20.130 -8.418 49.438 1.00 97.44 145 GLU A N 1
ATOM 1128 C CA . GLU A 1 145 ? -19.860 -9.827 49.766 1.00 97.44 145 GLU A CA 1
ATOM 1129 C C . GLU A 1 145 ? -21.104 -10.735 49.639 1.00 97.44 145 GLU A C 1
ATOM 1131 O O . GLU A 1 145 ? -21.062 -11.903 50.030 1.00 97.44 145 GLU A O 1
ATOM 1136 N N . GLY A 1 146 ? -22.238 -10.215 49.155 1.00 96.94 146 GLY A N 1
ATOM 1137 C CA . GLY A 1 146 ? -23.457 -11.004 48.941 1.00 96.94 146 GLY A CA 1
ATOM 1138 C C . GLY A 1 146 ? -24.121 -11.519 50.225 1.00 96.94 146 GLY A C 1
ATOM 1139 O O . GLY A 1 146 ? -24.834 -12.524 50.211 1.00 96.94 146 GLY A O 1
ATOM 1140 N N . ARG A 1 147 ? -23.892 -10.871 51.374 1.00 97.56 147 ARG A N 1
ATOM 1141 C CA . ARG A 1 147 ? -24.368 -11.329 52.691 1.00 97.56 147 ARG A CA 1
ATOM 1142 C C . ARG A 1 147 ? -25.836 -10.977 52.921 1.00 97.56 147 ARG A C 1
ATOM 1144 O O . ARG A 1 147 ? -26.148 -10.058 53.676 1.00 97.56 147 ARG A O 1
ATOM 1151 N N . PHE A 1 148 ? -26.740 -11.742 52.312 1.00 96.81 148 PHE A N 1
ATOM 1152 C CA . PHE A 1 148 ? -28.193 -11.531 52.376 1.00 96.81 148 PHE A CA 1
ATOM 1153 C C . PHE A 1 148 ? -28.733 -11.283 53.796 1.00 96.81 148 PHE A C 1
ATOM 1155 O O . PHE A 1 148 ? -29.415 -10.286 54.031 1.00 96.81 148 PHE A O 1
ATOM 1162 N N . ASP A 1 149 ? -28.399 -12.142 54.765 1.00 97.00 149 ASP A N 1
ATOM 1163 C CA . ASP A 1 149 ? -28.910 -12.001 56.136 1.00 97.00 149 ASP A CA 1
ATOM 1164 C C . ASP A 1 149 ? -28.400 -10.730 56.829 1.00 97.00 149 ASP A C 1
ATOM 1166 O O . ASP A 1 149 ? -29.152 -10.081 57.558 1.00 97.00 149 ASP A O 1
ATOM 1170 N N . ILE A 1 150 ? -27.149 -10.336 56.566 1.00 97.31 150 ILE A N 1
ATOM 1171 C CA . ILE A 1 150 ? -26.584 -9.090 57.094 1.00 97.31 150 ILE A CA 1
ATOM 1172 C C . ILE A 1 150 ? -27.289 -7.890 56.469 1.00 97.31 150 ILE A C 1
ATOM 1174 O O . ILE A 1 150 ? -27.710 -6.991 57.194 1.00 97.31 150 ILE A O 1
ATOM 1178 N N . VAL A 1 151 ? -27.460 -7.885 55.144 1.00 97.19 151 VAL A N 1
ATOM 1179 C CA . VAL A 1 151 ? -28.189 -6.826 54.432 1.00 97.19 151 VAL A CA 1
ATOM 1180 C C . VAL A 1 151 ? -29.595 -6.684 55.018 1.00 97.19 151 VAL A C 1
ATOM 1182 O O . VAL A 1 151 ? -29.976 -5.584 55.412 1.00 97.19 151 VAL A O 1
ATOM 1185 N N . ARG A 1 152 ? -30.323 -7.794 55.207 1.00 96.69 152 ARG A N 1
ATOM 1186 C CA . ARG A 1 152 ? -31.667 -7.803 55.810 1.00 96.69 152 ARG A CA 1
ATOM 1187 C C . ARG A 1 152 ? -31.699 -7.165 57.202 1.00 96.69 152 ARG A C 1
ATOM 1189 O O . ARG A 1 152 ? -32.636 -6.435 57.512 1.00 96.69 152 ARG A O 1
ATOM 1196 N N . VAL A 1 153 ? -30.697 -7.432 58.042 1.00 95.62 153 VAL A N 1
ATOM 1197 C CA . VAL A 1 153 ? -30.612 -6.869 59.403 1.00 95.62 153 VAL A CA 1
ATOM 1198 C C . VAL A 1 153 ? -30.231 -5.386 59.395 1.00 95.62 153 VAL A C 1
ATOM 1200 O O . VAL A 1 153 ? -30.722 -4.623 60.230 1.00 95.62 153 VAL A O 1
ATOM 1203 N N . LEU A 1 154 ? -29.379 -4.958 58.462 1.00 94.94 154 LEU A N 1
ATOM 1204 C CA . LEU A 1 154 ? -28.905 -3.575 58.381 1.00 94.94 154 LEU A CA 1
ATOM 1205 C C . LEU A 1 154 ? -29.928 -2.626 57.738 1.00 94.94 154 LEU A C 1
ATOM 1207 O O . LEU A 1 154 ? -30.048 -1.486 58.191 1.00 94.94 154 LEU A O 1
ATOM 1211 N N . LEU A 1 155 ? -30.680 -3.086 56.732 1.00 94.75 155 LEU A N 1
ATOM 1212 C CA . LEU A 1 155 ? -31.594 -2.268 55.921 1.00 94.75 155 LEU A CA 1
ATOM 1213 C C . LEU A 1 155 ? -32.532 -1.346 56.726 1.00 94.75 155 LEU A C 1
ATOM 1215 O O . LEU A 1 155 ? -32.558 -0.155 56.428 1.00 94.75 155 LEU A O 1
ATOM 1219 N N . PRO A 1 156 ? -33.235 -1.800 57.787 1.00 93.31 156 PRO A N 1
ATOM 1220 C CA . PRO A 1 156 ? -34.174 -0.944 58.522 1.00 93.31 156 PRO A CA 1
ATOM 1221 C C . PRO A 1 156 ? -33.536 0.254 59.242 1.00 93.31 156 PRO A C 1
ATOM 1223 O O . PRO A 1 156 ? -34.250 1.118 59.749 1.00 93.31 156 PRO A O 1
ATOM 1226 N N . LYS A 1 157 ? -32.204 0.275 59.383 1.00 90.44 157 LYS A N 1
ATOM 1227 C CA . LYS A 1 157 ? -31.446 1.312 60.106 1.00 90.44 157 LYS A CA 1
ATOM 1228 C C . LYS A 1 157 ? -30.418 2.026 59.223 1.00 90.44 157 LYS A C 1
ATOM 1230 O O . LYS A 1 157 ? -29.824 3.012 59.669 1.00 90.44 157 LYS A O 1
ATOM 1235 N N . ALA A 1 158 ? -30.173 1.516 58.020 1.00 93.25 158 ALA A N 1
ATOM 1236 C CA . ALA A 1 158 ? -29.139 2.007 57.129 1.00 93.25 158 ALA A CA 1
ATOM 1237 C C . ALA A 1 158 ? -29.656 3.120 56.206 1.00 93.25 158 ALA A C 1
ATOM 1239 O O . ALA A 1 158 ? -30.806 3.109 55.778 1.00 93.25 158 ALA A O 1
ATOM 1240 N N . ILE A 1 159 ? -28.781 4.066 55.868 1.00 92.62 159 ILE A N 1
ATOM 1241 C CA . ILE A 1 159 ? -28.968 4.988 54.747 1.00 92.62 159 ILE A CA 1
ATOM 1242 C C . ILE A 1 159 ? -28.522 4.222 53.501 1.00 92.62 159 ILE A C 1
ATOM 1244 O O . ILE A 1 159 ? -27.323 4.061 53.268 1.00 92.62 159 ILE A O 1
ATOM 1248 N N . VAL A 1 160 ? -29.493 3.681 52.765 1.00 93.62 160 VAL A N 1
ATOM 1249 C CA . VAL A 1 160 ? -29.267 2.704 51.688 1.00 93.62 160 VAL A CA 1
ATOM 1250 C C . VAL A 1 160 ? -28.402 3.273 50.566 1.00 93.62 160 VAL A C 1
ATOM 1252 O O . VAL A 1 160 ? -27.426 2.635 50.180 1.00 93.62 160 VAL A O 1
ATOM 1255 N N . ASP A 1 161 ? -28.690 4.497 50.130 1.00 94.44 161 ASP A N 1
ATOM 1256 C CA . ASP A 1 161 ? -27.995 5.151 49.015 1.00 94.44 161 ASP A CA 1
ATOM 1257 C C . ASP A 1 161 ? -26.809 6.014 49.466 1.00 94.44 161 ASP A C 1
ATOM 1259 O O . ASP A 1 161 ? -26.403 6.932 48.759 1.00 94.44 161 ASP A O 1
ATOM 1263 N N . LEU A 1 162 ? -26.241 5.763 50.655 1.00 92.44 162 LEU A N 1
ATOM 1264 C CA . LEU A 1 162 ? -25.061 6.498 51.115 1.00 92.44 162 LEU A CA 1
ATOM 1265 C C . LEU A 1 162 ? -23.829 6.069 50.294 1.00 92.44 162 LEU A C 1
ATOM 1267 O O . LEU A 1 162 ? -23.382 4.925 50.440 1.00 92.44 162 LEU A O 1
ATOM 1271 N N . PRO A 1 163 ? -23.251 6.951 49.456 1.00 93.62 163 PRO A N 1
ATOM 1272 C CA . PRO A 1 163 ? -22.199 6.546 48.541 1.00 93.62 163 PRO A CA 1
ATOM 1273 C C . PRO A 1 163 ? -20.829 6.510 49.225 1.00 93.62 163 PRO A C 1
ATOM 1275 O O . PRO A 1 163 ? -20.546 7.262 50.164 1.00 93.62 163 PRO A O 1
ATOM 1278 N N . SER A 1 164 ? -19.944 5.665 48.700 1.00 92.50 164 SER A N 1
ATOM 1279 C CA . SER A 1 164 ? -18.513 5.694 49.002 1.00 92.50 164 SER A CA 1
ATOM 1280 C C . SER A 1 164 ? -17.857 6.986 48.494 1.00 92.50 164 SER A C 1
ATOM 1282 O O . SER A 1 164 ? -18.472 7.788 47.788 1.00 92.50 164 SER A O 1
ATOM 1284 N N . ARG A 1 165 ? -16.567 7.191 48.791 1.00 90.19 165 ARG A N 1
ATOM 1285 C CA . ARG A 1 165 ? -15.815 8.341 48.247 1.00 90.19 165 ARG A CA 1
ATOM 1286 C C . ARG A 1 165 ? -15.703 8.327 46.718 1.00 90.19 165 ARG A C 1
ATOM 1288 O O . ARG A 1 165 ? -15.580 9.391 46.104 1.00 90.19 165 ARG A O 1
ATOM 1295 N N . GLU A 1 166 ? -15.803 7.146 46.115 1.00 86.12 166 GLU A N 1
ATOM 1296 C CA . GLU A 1 166 ? -15.832 6.960 44.661 1.00 86.12 166 GLU A CA 1
ATOM 1297 C C . GLU A 1 166 ? -17.236 7.134 44.063 1.00 86.12 166 GLU A C 1
ATOM 1299 O O . GLU A 1 166 ? -17.398 7.129 42.848 1.00 86.12 166 GLU A O 1
ATOM 1304 N N . GLY A 1 167 ? -18.255 7.373 44.896 1.00 90.06 167 GLY A N 1
ATOM 1305 C CA . GLY A 1 167 ? -19.632 7.558 44.442 1.00 90.06 167 GLY A CA 1
ATOM 1306 C C . GLY A 1 167 ? -20.411 6.252 44.281 1.00 90.06 167 GLY A C 1
ATOM 1307 O O . GLY A 1 167 ? -21.440 6.252 43.620 1.00 90.06 167 GLY A O 1
ATOM 1308 N N . TRP A 1 168 ? -19.938 5.135 44.843 1.00 94.38 168 TRP A N 1
ATOM 1309 C CA . TRP A 1 168 ? -20.604 3.833 44.711 1.00 94.38 168 TRP A CA 1
ATOM 1310 C C . TRP A 1 168 ? -21.545 3.582 45.885 1.00 94.38 168 TRP A C 1
ATOM 1312 O O . TRP A 1 168 ? -21.135 3.709 47.041 1.00 94.38 168 TRP A O 1
ATOM 1322 N N . THR A 1 169 ? -22.784 3.184 45.610 1.00 96.25 169 THR A N 1
ATOM 1323 C CA . THR A 1 169 ? -23.737 2.760 46.643 1.00 96.25 169 THR A CA 1
ATOM 1324 C C . THR A 1 169 ? -23.580 1.265 46.953 1.00 96.25 169 THR A C 1
ATOM 1326 O O . THR A 1 169 ? -23.061 0.504 46.129 1.00 96.25 169 THR A O 1
ATOM 1329 N N . PRO A 1 170 ? -24.040 0.796 48.127 1.00 96.56 170 PRO A N 1
ATOM 1330 C CA . PRO A 1 170 ? -24.172 -0.633 48.405 1.00 96.56 170 PRO A CA 1
ATOM 1331 C C . PRO A 1 170 ? -24.962 -1.381 47.321 1.00 96.56 170 PRO A C 1
ATOM 1333 O O . PRO A 1 170 ? -24.565 -2.471 46.917 1.00 96.56 170 PRO A O 1
ATOM 1336 N N . PHE A 1 171 ? -26.043 -0.772 46.819 1.00 97.56 171 PHE A N 1
ATOM 1337 C CA . PHE A 1 171 ? -26.879 -1.337 45.761 1.00 97.56 171 PHE A CA 1
ATOM 1338 C C . PHE A 1 171 ? -26.100 -1.519 44.448 1.00 97.56 171 PHE A C 1
ATOM 1340 O O . PHE A 1 171 ? -26.095 -2.610 43.878 1.00 97.56 171 PHE A O 1
ATOM 1347 N N . TYR A 1 172 ? -25.351 -0.492 44.028 1.00 97.25 172 TYR A N 1
ATOM 1348 C CA . TYR A 1 172 ? -24.450 -0.563 42.876 1.00 97.25 172 TYR A CA 1
ATOM 1349 C C . TYR A 1 172 ? -23.404 -1.677 43.027 1.00 97.25 172 TYR A C 1
ATOM 1351 O O . TYR A 1 172 ? -23.172 -2.436 42.089 1.00 97.25 172 TYR A O 1
ATOM 1359 N N . MET A 1 173 ? -22.803 -1.831 44.211 1.00 97.12 173 MET A N 1
ATOM 1360 C CA . MET A 1 173 ? -21.818 -2.894 44.442 1.00 97.12 173 MET A CA 1
ATOM 1361 C C . MET A 1 173 ? -22.411 -4.298 44.403 1.00 97.12 173 MET A C 1
ATOM 1363 O O . MET A 1 173 ? -21.768 -5.199 43.874 1.00 97.12 173 MET A O 1
ATOM 1367 N N . ALA A 1 174 ? -23.619 -4.504 44.936 1.00 98.00 174 ALA A N 1
ATOM 1368 C CA . ALA A 1 174 ? -24.290 -5.798 44.817 1.00 98.00 174 ALA A CA 1
ATOM 1369 C C . ALA A 1 174 ? -24.533 -6.163 43.345 1.00 98.00 174 ALA A C 1
ATOM 1371 O O . ALA A 1 174 ? -24.353 -7.321 42.966 1.00 98.00 174 ALA A O 1
ATOM 1372 N N . ALA A 1 175 ? -24.885 -5.176 42.514 1.00 98.00 175 ALA A N 1
ATOM 1373 C CA . ALA A 1 175 ? -25.042 -5.374 41.080 1.00 98.00 175 ALA A CA 1
ATOM 1374 C C . ALA A 1 175 ? -23.703 -5.642 40.372 1.00 98.00 175 ALA A C 1
ATOM 1376 O O . ALA A 1 175 ? -23.628 -6.558 39.558 1.00 98.00 175 ALA A O 1
ATOM 1377 N N . TRP A 1 176 ? -22.641 -4.907 40.722 1.00 97.19 176 TRP A N 1
ATOM 1378 C CA . TRP A 1 176 ? -21.281 -5.121 40.207 1.00 97.19 176 TRP A CA 1
ATOM 1379 C C . TRP A 1 176 ? -20.766 -6.539 40.485 1.00 97.19 176 TRP A C 1
ATOM 1381 O O . TRP A 1 176 ? -20.188 -7.181 39.608 1.00 97.19 176 TRP A O 1
ATOM 1391 N N . GLU A 1 177 ? -20.971 -7.033 41.706 1.00 98.06 177 GLU A N 1
ATOM 1392 C CA . GLU A 1 177 ? -20.467 -8.338 42.158 1.00 98.06 177 GLU A CA 1
ATOM 1393 C C . GLU A 1 177 ? -21.407 -9.508 41.804 1.00 98.06 177 GLU A C 1
ATOM 1395 O O . GLU A 1 177 ? -21.044 -10.665 41.997 1.00 98.06 177 GLU A O 1
ATOM 1400 N N . GLY A 1 178 ? -22.597 -9.235 41.252 1.00 97.81 178 GLY A N 1
ATOM 1401 C CA . GLY A 1 178 ? -23.499 -10.271 40.732 1.00 97.81 178 GLY A CA 1
ATOM 1402 C C . GLY A 1 178 ? -24.470 -10.880 41.752 1.0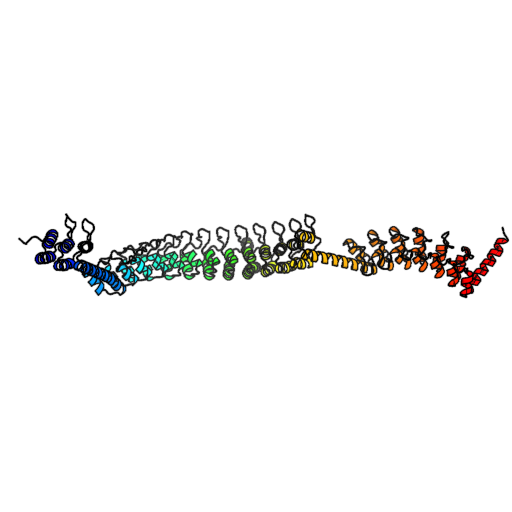0 97.81 178 GLY A C 1
ATOM 1403 O O . GLY A 1 178 ? -25.033 -11.949 41.513 1.00 97.81 178 GLY A O 1
ATOM 1404 N N . HIS A 1 179 ? -24.706 -10.227 42.892 1.00 98.31 179 HIS A N 1
ATOM 1405 C CA . HIS A 1 179 ? -25.504 -10.787 43.993 1.00 98.31 179 HIS A CA 1
ATOM 1406 C C . HIS A 1 179 ? -27.006 -10.528 43.824 1.00 98.31 179 HIS A C 1
ATOM 1408 O O . HIS A 1 179 ? -27.589 -9.703 44.530 1.00 98.31 179 HIS A O 1
ATOM 1414 N N . ALA A 1 180 ? -27.654 -11.259 42.914 1.00 97.94 180 ALA A N 1
ATOM 1415 C CA . ALA A 1 180 ? -29.063 -11.058 42.544 1.00 97.94 180 ALA A CA 1
ATOM 1416 C C . ALA A 1 180 ? -30.039 -11.032 43.736 1.00 97.94 180 ALA A C 1
ATOM 1418 O O . ALA A 1 180 ? -30.883 -10.145 43.809 1.00 97.94 180 ALA A O 1
ATOM 1419 N N . THR A 1 181 ? -29.886 -11.924 44.721 1.00 98.06 181 THR A N 1
ATOM 1420 C CA . THR A 1 181 ? -30.764 -11.960 45.909 1.00 98.06 181 THR A CA 1
ATOM 1421 C C . THR A 1 181 ? -30.600 -10.739 46.813 1.00 98.06 181 THR A C 1
ATOM 1423 O O . THR A 1 181 ? -31.537 -10.343 47.502 1.00 98.06 181 THR A O 1
ATOM 1426 N N . VAL A 1 182 ? -29.401 -10.147 46.853 1.00 98.31 182 VAL A N 1
ATOM 1427 C CA . VAL A 1 182 ? -29.152 -8.901 47.593 1.00 98.31 182 VAL A CA 1
ATOM 1428 C C . VAL A 1 182 ? -29.738 -7.716 46.834 1.00 98.31 182 VAL A C 1
ATOM 1430 O O . VAL A 1 182 ? -30.375 -6.867 47.451 1.00 98.31 182 VAL A O 1
ATOM 1433 N N . VAL A 1 183 ? -29.567 -7.679 45.510 1.00 98.19 183 VAL A N 1
ATOM 1434 C CA . VAL A 1 183 ? -30.178 -6.656 44.651 1.00 98.19 183 VAL A CA 1
ATOM 1435 C C . VAL A 1 183 ? -31.699 -6.680 44.799 1.00 98.19 183 VAL A C 1
ATOM 1437 O O . VAL A 1 183 ? -32.289 -5.650 45.103 1.00 98.19 183 VAL A O 1
ATOM 1440 N N . GLU A 1 184 ? -32.327 -7.852 44.693 1.00 97.75 184 GLU A N 1
ATOM 1441 C CA . GLU A 1 184 ? -33.775 -8.024 44.857 1.00 97.75 184 GLU A CA 1
ATOM 1442 C C . GLU A 1 184 ? -34.258 -7.540 46.232 1.00 97.75 184 GLU A C 1
ATOM 1444 O O . GLU A 1 184 ? -35.208 -6.764 46.318 1.00 97.75 184 GLU A O 1
ATOM 1449 N N . LEU A 1 185 ? -33.552 -7.906 47.308 1.00 97.56 185 LEU A N 1
ATOM 1450 C CA . LEU A 1 185 ? -33.881 -7.478 48.671 1.00 97.56 185 LEU A CA 1
ATOM 1451 C C . LEU A 1 185 ? -33.856 -5.949 48.847 1.00 97.56 185 LEU A C 1
ATOM 1453 O O . LEU A 1 185 ? -34.613 -5.403 49.647 1.00 97.56 185 LEU A O 1
ATOM 1457 N N . MET A 1 186 ? -32.958 -5.260 48.144 1.00 96.81 186 MET A N 1
ATOM 1458 C CA . MET A 1 186 ? -32.758 -3.815 48.271 1.00 96.81 186 MET A CA 1
ATOM 1459 C C . MET A 1 186 ? -33.587 -2.998 47.266 1.00 96.81 186 MET A C 1
ATOM 1461 O O . MET A 1 186 ? -33.682 -1.781 47.402 1.00 96.81 186 MET A O 1
ATOM 1465 N N . MET A 1 187 ? -34.220 -3.649 46.287 1.00 94.12 187 MET A N 1
ATOM 1466 C CA . MET A 1 187 ? -34.842 -3.018 45.117 1.00 94.12 187 MET A CA 1
ATOM 1467 C C . MET A 1 187 ? -36.050 -2.111 45.422 1.00 94.12 187 MET A C 1
ATOM 1469 O O . MET A 1 187 ? -36.445 -1.288 44.596 1.00 94.12 187 MET A O 1
ATOM 1473 N N . ASP A 1 188 ? -36.683 -2.272 46.584 1.00 92.88 188 ASP A N 1
ATOM 1474 C CA . ASP A 1 188 ? -37.810 -1.435 47.024 1.00 92.88 188 ASP A CA 1
ATOM 1475 C C . ASP A 1 188 ? -37.381 -0.205 47.836 1.00 92.88 188 ASP A C 1
ATOM 1477 O O . ASP A 1 188 ? -38.189 0.698 48.050 1.00 92.88 188 ASP A O 1
ATOM 1481 N N . VAL A 1 189 ? -36.135 -0.177 48.315 1.00 95.12 189 VAL A N 1
ATOM 1482 C CA . VAL A 1 189 ? -35.646 0.830 49.272 1.00 95.12 189 VAL A CA 1
ATOM 1483 C C . VAL A 1 189 ? -34.440 1.624 48.776 1.00 95.12 189 VAL A C 1
ATOM 1485 O O . VAL A 1 189 ? -34.166 2.679 49.340 1.00 95.12 189 VAL A O 1
ATOM 1488 N N . ALA A 1 190 ? -33.723 1.122 47.770 1.00 95.50 190 ALA A N 1
ATOM 1489 C CA . ALA A 1 190 ? -32.622 1.812 47.107 1.00 95.50 190 ALA A CA 1
ATOM 1490 C C . ALA A 1 190 ? -33.115 2.622 45.900 1.00 95.50 190 ALA A C 1
ATOM 1492 O O . ALA A 1 190 ? -34.088 2.240 45.242 1.00 95.50 190 ALA A O 1
ATOM 1493 N N . ASP A 1 191 ? -32.391 3.685 45.561 1.00 96.12 191 ASP A N 1
ATOM 1494 C CA . ASP A 1 191 ? -32.504 4.323 44.251 1.00 96.12 191 ASP A CA 1
ATOM 1495 C C . ASP A 1 191 ? -31.866 3.416 43.184 1.00 96.12 191 ASP A C 1
ATOM 1497 O O . ASP A 1 191 ? -30.641 3.300 43.069 1.00 96.12 191 ASP A O 1
ATOM 1501 N N . VAL A 1 192 ? -32.718 2.722 42.420 1.00 96.75 192 VAL A N 1
ATOM 1502 C CA . VAL A 1 192 ? -32.304 1.706 41.438 1.00 96.75 192 VAL A CA 1
ATOM 1503 C C . VAL A 1 192 ? -31.472 2.270 40.286 1.00 96.75 192 VAL A C 1
ATOM 1505 O O . VAL A 1 192 ? -30.699 1.520 39.689 1.00 96.75 192 VAL A O 1
ATOM 1508 N N . ASP A 1 193 ? -31.605 3.568 40.005 1.00 96.75 193 ASP A N 1
ATOM 1509 C CA . ASP A 1 193 ? -30.914 4.268 38.920 1.00 96.75 193 ASP A CA 1
ATOM 1510 C C . ASP A 1 193 ? -29.828 5.219 39.449 1.00 96.75 193 ASP A C 1
ATOM 1512 O O . ASP A 1 193 ? -29.335 6.068 38.706 1.00 96.75 193 ASP A O 1
ATOM 1516 N N . PHE A 1 194 ? -29.410 5.071 40.715 1.00 95.62 194 PHE A N 1
ATOM 1517 C CA . PHE A 1 194 ? -28.335 5.884 41.282 1.00 95.62 194 PHE A CA 1
ATOM 1518 C C . PHE A 1 194 ? -27.056 5.755 40.448 1.00 95.62 194 PHE A C 1
ATOM 1520 O O . PHE A 1 194 ? -26.484 4.669 40.310 1.00 95.62 194 PHE A O 1
ATOM 1527 N N . THR A 1 195 ? -26.570 6.880 39.932 1.00 95.06 195 THR A N 1
ATOM 1528 C CA . THR A 1 195 ? -25.405 6.917 39.049 1.00 95.06 195 THR A CA 1
ATOM 1529 C C . THR A 1 195 ? -24.108 7.171 39.807 1.00 95.06 195 THR A C 1
ATOM 1531 O O . THR A 1 195 ? -24.046 8.010 40.709 1.00 95.06 195 THR A O 1
ATOM 1534 N N . THR A 1 196 ? -23.026 6.526 39.374 1.00 93.19 196 THR A N 1
ATOM 1535 C CA . THR A 1 196 ? -21.664 6.921 39.766 1.00 93.19 196 THR A CA 1
ATOM 1536 C C . THR A 1 196 ? -21.294 8.301 39.200 1.00 93.19 196 THR A C 1
ATOM 1538 O O . THR A 1 196 ? -22.047 8.909 38.439 1.00 93.19 196 THR A O 1
ATOM 1541 N N . LYS A 1 197 ? -20.090 8.796 39.524 1.00 90.81 197 LYS A N 1
ATOM 1542 C CA . LYS A 1 197 ? -19.557 10.053 38.962 1.00 90.81 197 LYS A CA 1
ATOM 1543 C C . LYS A 1 197 ? -19.419 10.043 37.435 1.00 90.81 197 LYS A C 1
ATOM 1545 O O . LYS A 1 197 ? -19.377 11.120 36.852 1.00 90.81 197 LYS A O 1
ATOM 1550 N N . ASP A 1 198 ? -19.351 8.863 36.822 1.00 90.12 198 ASP A N 1
ATOM 1551 C CA . ASP A 1 198 ? -19.212 8.682 35.372 1.00 90.12 198 ASP A CA 1
ATOM 1552 C C . ASP A 1 198 ? -20.560 8.385 34.683 1.00 90.12 198 ASP A C 1
ATOM 1554 O O . ASP A 1 198 ? -20.611 8.178 33.473 1.00 90.12 198 ASP A O 1
ATOM 1558 N N . GLY A 1 199 ? -21.664 8.370 35.441 1.00 94.19 199 GLY A N 1
ATOM 1559 C CA . GLY A 1 199 ? -23.002 8.083 34.917 1.00 94.19 199 GLY A CA 1
ATOM 1560 C C . GLY A 1 199 ? -23.375 6.596 34.897 1.00 94.19 199 GLY A C 1
ATOM 1561 O O . GLY A 1 199 ? -24.396 6.235 34.324 1.00 94.19 199 GLY A O 1
ATOM 1562 N N . TYR A 1 200 ? -22.589 5.705 35.513 1.00 96.00 200 TYR A N 1
ATOM 1563 C CA . TYR A 1 200 ? -22.901 4.269 35.501 1.00 96.00 200 TYR A CA 1
ATOM 1564 C C . TYR A 1 200 ? -24.025 3.936 36.482 1.00 96.00 200 TYR A C 1
ATOM 1566 O O . TYR A 1 200 ? -23.902 4.206 37.679 1.00 96.00 200 TYR A O 1
ATOM 1574 N N . THR A 1 201 ? -25.083 3.290 35.996 1.00 97.19 201 THR A N 1
ATOM 1575 C CA . THR A 1 201 ? -26.147 2.716 36.832 1.00 97.19 201 THR A CA 1
ATOM 1576 C C . THR A 1 201 ? -25.797 1.288 37.281 1.00 97.19 201 THR A C 1
ATOM 1578 O O . THR A 1 201 ? -24.936 0.629 36.685 1.00 97.19 201 THR A O 1
ATOM 1581 N N . PRO A 1 202 ? -26.480 0.744 38.304 1.00 98.00 202 PRO A N 1
ATOM 1582 C CA . PRO A 1 202 ? -26.364 -0.668 38.672 1.00 98.00 202 PRO A CA 1
ATOM 1583 C C . PRO A 1 202 ? -26.662 -1.613 37.498 1.00 98.00 202 PRO A C 1
ATOM 1585 O O . PRO A 1 202 ? -25.963 -2.611 37.321 1.00 98.00 202 PRO A O 1
ATOM 1588 N N . LEU A 1 203 ? -27.656 -1.281 36.661 1.00 98.50 203 LEU A N 1
ATOM 1589 C CA . LEU A 1 203 ? -28.009 -2.077 35.482 1.00 98.50 203 LEU A CA 1
ATOM 1590 C C . LEU A 1 203 ? -26.906 -2.045 34.420 1.00 98.50 203 LEU A C 1
ATOM 1592 O O . LEU A 1 203 ? -26.559 -3.098 33.890 1.00 98.50 203 LEU A O 1
ATOM 1596 N N . TYR A 1 204 ? -26.324 -0.870 34.153 1.00 98.06 204 TYR A N 1
ATOM 1597 C CA . TYR A 1 204 ? -25.174 -0.729 33.255 1.00 98.06 204 TYR A CA 1
ATOM 1598 C C . TYR A 1 204 ? -24.041 -1.668 33.667 1.00 98.06 204 TYR A C 1
ATOM 1600 O O . TYR A 1 204 ? -23.500 -2.411 32.846 1.00 98.06 204 TYR A O 1
ATOM 1608 N N . MET A 1 205 ? -23.708 -1.681 34.958 1.00 97.38 205 MET A N 1
ATOM 1609 C CA . MET A 1 205 ? -22.604 -2.496 35.438 1.00 97.38 205 MET A CA 1
ATOM 1610 C C . MET A 1 205 ? -22.919 -3.993 35.412 1.00 97.38 205 MET A C 1
ATOM 1612 O O . MET A 1 205 ? -22.089 -4.786 34.968 1.00 97.38 205 MET A O 1
ATOM 1616 N N . ALA A 1 206 ? -24.119 -4.388 35.842 1.00 98.44 206 ALA A N 1
ATOM 1617 C CA . ALA A 1 206 ? -24.556 -5.778 35.754 1.00 98.44 206 ALA A CA 1
ATOM 1618 C C . ALA A 1 206 ? -24.510 -6.288 34.305 1.00 98.44 206 ALA A C 1
ATOM 1620 O O . ALA A 1 206 ? -24.078 -7.416 34.062 1.00 98.44 206 ALA A O 1
ATOM 1621 N N . ALA A 1 207 ? -24.890 -5.436 33.347 1.00 98.56 207 ALA A N 1
ATOM 1622 C CA . ALA A 1 207 ? -24.844 -5.752 31.930 1.00 98.56 207 ALA A CA 1
ATOM 1623 C C . ALA A 1 207 ? -23.406 -5.892 31.405 1.00 98.56 207 ALA A C 1
ATOM 1625 O O . ALA A 1 207 ? -23.091 -6.897 30.774 1.00 98.56 207 ALA A O 1
ATOM 1626 N N . SER A 1 208 ? -22.513 -4.953 31.740 1.00 98.06 208 SER A N 1
ATOM 1627 C CA . SER A 1 208 ? -21.079 -5.016 31.399 1.00 98.06 208 SER A CA 1
ATOM 1628 C C . SER A 1 208 ? -20.380 -6.257 31.976 1.00 98.06 208 SER A C 1
ATOM 1630 O O . SER A 1 208 ? -19.474 -6.810 31.355 1.00 98.06 208 SER A O 1
ATOM 1632 N N . LYS A 1 209 ? -20.802 -6.733 33.154 1.00 98.25 209 LYS A N 1
ATOM 1633 C CA . LYS A 1 209 ? -20.241 -7.932 33.799 1.00 98.25 209 LYS A CA 1
ATOM 1634 C C . LYS A 1 209 ? -20.910 -9.246 33.399 1.00 98.25 209 LYS A C 1
ATOM 1636 O O . LYS A 1 209 ? -20.407 -10.299 33.781 1.00 98.25 209 LYS A O 1
ATOM 1641 N N . GLY A 1 210 ? -22.002 -9.204 32.639 1.00 98.19 210 GLY A N 1
ATOM 1642 C CA . GLY A 1 210 ? -22.700 -10.410 32.193 1.00 98.19 210 GLY A CA 1
ATOM 1643 C C . GLY A 1 210 ? -23.558 -11.075 33.274 1.00 98.19 210 GLY A C 1
ATOM 1644 O O . GLY A 1 210 ? -23.871 -12.261 33.170 1.00 98.19 210 GLY A O 1
ATOM 1645 N N . HIS A 1 211 ? -23.953 -10.344 34.321 1.00 98.56 211 HIS A N 1
ATOM 1646 C CA . HIS A 1 211 ? -24.724 -10.891 35.444 1.00 98.56 211 HIS A CA 1
ATOM 1647 C C . HIS A 1 211 ? -26.211 -11.027 35.092 1.00 98.56 211 HIS A C 1
ATOM 1649 O O . HIS A 1 211 ? -27.038 -10.213 35.500 1.00 98.56 211 HIS A O 1
ATOM 1655 N N . VAL A 1 212 ? -26.551 -12.079 34.343 1.00 98.56 212 VAL A N 1
ATOM 1656 C CA . VAL A 1 212 ? -27.891 -12.342 33.777 1.00 98.56 212 VAL A CA 1
ATOM 1657 C C . VAL A 1 212 ? -29.027 -12.182 34.795 1.00 98.56 212 VAL A C 1
ATOM 1659 O O . VAL A 1 212 ? -29.987 -11.458 34.540 1.00 98.56 212 VAL A O 1
ATOM 1662 N N . GLU A 1 213 ? -28.926 -12.811 35.970 1.00 98.44 213 GLU A N 1
ATOM 1663 C CA . GLU A 1 213 ? -30.005 -12.757 36.968 1.00 98.44 213 GLU A CA 1
ATOM 1664 C C . GLU A 1 213 ? -30.128 -11.385 37.641 1.00 98.44 213 GLU A C 1
ATOM 1666 O O . GLU A 1 213 ? -31.237 -10.940 37.928 1.00 98.44 213 GLU A O 1
ATOM 1671 N N . VAL A 1 214 ? -29.018 -10.661 37.825 1.00 98.69 214 VAL A N 1
ATOM 1672 C CA . VAL A 1 214 ? -29.068 -9.272 38.306 1.00 98.69 214 VAL A CA 1
ATOM 1673 C C . VAL A 1 214 ? -29.757 -8.380 37.275 1.00 98.69 214 VAL A C 1
ATOM 1675 O O . VAL A 1 214 ? -30.628 -7.595 37.641 1.00 98.69 214 VAL A O 1
ATOM 1678 N N . VAL A 1 215 ? -29.412 -8.522 35.991 1.00 98.62 215 VAL A N 1
ATOM 1679 C CA . VAL A 1 215 ? -30.056 -7.785 34.891 1.00 98.62 215 VAL A CA 1
ATOM 1680 C C . VAL A 1 215 ? -31.560 -8.066 34.873 1.00 98.62 215 VAL A C 1
ATOM 1682 O O . VAL A 1 215 ? -32.352 -7.124 34.869 1.00 98.62 215 VAL A O 1
ATOM 1685 N N . ARG A 1 216 ? -31.967 -9.340 34.962 1.00 98.31 216 ARG A N 1
ATOM 1686 C CA . ARG A 1 216 ? -33.380 -9.753 35.003 1.00 98.31 216 ARG A CA 1
ATOM 1687 C C . ARG A 1 216 ? -34.151 -9.086 36.142 1.00 98.31 216 ARG A C 1
ATOM 1689 O O . ARG A 1 216 ? -35.271 -8.620 35.929 1.00 98.31 216 ARG A O 1
ATOM 1696 N N . VAL A 1 217 ? -33.566 -9.053 37.340 1.00 97.62 217 VAL A N 1
ATOM 1697 C CA . VAL A 1 217 ? -34.167 -8.391 38.505 1.00 97.62 217 VAL A CA 1
ATOM 1698 C C . VAL A 1 217 ? -34.264 -6.887 38.253 1.00 97.62 217 VAL A C 1
ATOM 1700 O O . VAL A 1 217 ? -35.360 -6.337 38.303 1.00 97.62 217 VAL A O 1
ATOM 1703 N N . LEU A 1 218 ? -33.160 -6.225 37.896 1.00 97.81 218 LEU A N 1
ATOM 1704 C CA . LEU A 1 218 ? -33.103 -4.769 37.724 1.00 97.81 218 LEU A CA 1
ATOM 1705 C C . LEU A 1 218 ? -34.052 -4.246 36.638 1.00 97.81 218 LEU A C 1
ATOM 1707 O O . LEU A 1 218 ? -34.715 -3.231 36.852 1.00 97.81 218 LEU A O 1
ATOM 1711 N N . MET A 1 219 ? -34.200 -4.964 35.522 1.00 96.94 219 MET A N 1
ATOM 1712 C CA . MET A 1 219 ? -35.103 -4.617 34.414 1.00 96.94 219 MET A CA 1
ATOM 1713 C C . MET A 1 219 ? -36.586 -4.491 34.806 1.00 96.94 219 MET A C 1
ATOM 1715 O O . MET A 1 219 ? -37.408 -4.044 33.998 1.00 96.94 219 MET A O 1
ATOM 1719 N N . GLN A 1 220 ? -36.978 -4.901 36.015 1.00 95.06 220 GLN A N 1
ATOM 1720 C CA . GLN A 1 220 ? -38.338 -4.700 36.513 1.00 95.06 220 GLN A CA 1
ATOM 1721 C C . GLN A 1 220 ? -38.631 -3.232 36.860 1.00 95.06 220 GLN A C 1
ATOM 1723 O O . GLN A 1 220 ? -39.788 -2.828 36.754 1.00 95.06 220 GLN A O 1
ATOM 1728 N N . LYS A 1 221 ? -37.616 -2.437 37.243 1.00 96.00 221 LYS A N 1
ATOM 1729 C CA . LYS A 1 221 ? -37.795 -1.021 37.632 1.00 96.00 221 LYS A CA 1
ATOM 1730 C C . LYS A 1 221 ? -36.751 -0.046 37.096 1.00 96.00 221 LYS A C 1
ATOM 1732 O O . LYS A 1 221 ? -37.081 1.127 36.970 1.00 96.00 221 LYS A O 1
ATOM 1737 N N . ALA A 1 222 ? -35.523 -0.494 36.847 1.00 97.06 222 ALA A N 1
ATOM 1738 C CA . ALA A 1 222 ? -34.445 0.379 36.399 1.00 97.06 222 ALA A CA 1
ATOM 1739 C C . ALA A 1 222 ? -34.722 0.931 34.995 1.00 97.06 222 ALA A C 1
ATOM 1741 O O . ALA A 1 222 ? -35.357 0.270 34.163 1.00 97.06 222 ALA A O 1
ATOM 1742 N N . ASN A 1 223 ? -34.200 2.121 34.710 1.00 97.56 223 ASN A N 1
ATOM 1743 C CA . ASN A 1 223 ? -34.207 2.676 33.366 1.00 97.56 223 ASN A CA 1
ATOM 1744 C C . ASN A 1 223 ? -33.221 1.908 32.470 1.00 97.56 223 ASN A C 1
ATOM 1746 O O . ASN A 1 223 ? -32.016 2.163 32.471 1.00 97.56 223 ASN A O 1
ATOM 1750 N N . VAL A 1 224 ? -33.756 0.991 31.659 1.00 97.75 224 VAL A N 1
ATOM 1751 C CA . VAL A 1 224 ? -32.984 0.145 30.729 1.00 97.75 224 VAL A CA 1
ATOM 1752 C C . VAL A 1 224 ? -32.171 0.923 29.692 1.00 97.75 224 VAL A C 1
ATOM 1754 O O . VAL A 1 224 ? -31.159 0.416 29.216 1.00 97.75 224 VAL A O 1
ATOM 1757 N N . ASN A 1 225 ? -32.575 2.160 29.394 1.00 98.12 225 ASN A N 1
ATOM 1758 C CA . ASN A 1 225 ? -31.961 3.020 28.384 1.00 98.12 225 ASN A CA 1
ATOM 1759 C C . ASN A 1 225 ? -31.075 4.120 28.986 1.00 98.12 225 ASN A C 1
ATOM 1761 O O . ASN A 1 225 ? -30.651 5.019 28.260 1.00 98.12 225 ASN A O 1
ATOM 1765 N N . HIS A 1 226 ? -30.807 4.099 30.298 1.00 97.75 226 HIS A N 1
ATOM 1766 C CA . HIS A 1 226 ? -29.919 5.091 30.899 1.00 97.75 226 HIS A CA 1
ATOM 1767 C C . HIS A 1 226 ? -28.517 4.969 30.299 1.00 97.75 226 HIS A C 1
ATOM 1769 O O . HIS A 1 226 ? -27.865 3.936 30.436 1.00 97.75 226 HIS A O 1
ATOM 1775 N N . ALA A 1 227 ? -28.064 6.034 29.651 1.00 96.88 227 ALA A N 1
ATOM 1776 C CA . ALA A 1 227 ? -26.744 6.104 29.060 1.00 96.88 227 ALA A CA 1
ATOM 1777 C C . ALA A 1 227 ? -25.768 6.808 30.007 1.00 96.88 227 ALA A C 1
ATOM 1779 O O . ALA A 1 227 ? -26.145 7.774 30.674 1.00 96.88 227 ALA A O 1
ATOM 1780 N N . ASP A 1 228 ? -24.524 6.337 30.046 1.00 96.31 228 ASP A N 1
ATOM 1781 C CA . ASP A 1 228 ? -23.457 7.002 30.790 1.00 96.31 228 ASP A CA 1
ATOM 1782 C C . ASP A 1 228 ? -23.084 8.362 30.170 1.00 96.31 228 ASP A C 1
ATOM 1784 O O . ASP A 1 228 ? -23.679 8.834 29.193 1.00 96.31 228 ASP A O 1
ATOM 1788 N N . HIS A 1 229 ? -22.064 9.015 30.728 1.00 96.19 229 HIS A N 1
ATOM 1789 C CA . HIS A 1 229 ? -21.630 10.308 30.220 1.00 96.19 229 HIS A CA 1
ATOM 1790 C C . HIS A 1 229 ? -21.141 10.280 28.770 1.00 96.19 229 HIS A C 1
ATOM 1792 O O . HIS A 1 229 ? -21.162 11.345 28.167 1.00 96.19 229 HIS A O 1
ATOM 1798 N N . GLU A 1 230 ? -20.755 9.138 28.195 1.00 96.69 230 GLU A N 1
ATOM 1799 C CA . GLU A 1 230 ? -20.334 8.968 26.794 1.00 96.69 230 GLU A CA 1
ATOM 1800 C C . GLU A 1 230 ? -21.453 8.433 25.883 1.00 96.69 230 GLU A C 1
ATOM 1802 O O . GLU A 1 230 ? -21.260 8.229 24.677 1.00 96.69 230 GLU A O 1
ATOM 1807 N N . GLY A 1 231 ? -22.660 8.281 26.428 1.00 96.69 231 GLY A N 1
ATOM 1808 C CA . GLY A 1 231 ? -23.822 7.785 25.704 1.00 96.69 231 GLY A CA 1
ATOM 1809 C C . GLY A 1 231 ? -23.875 6.257 25.618 1.00 96.69 231 GLY A C 1
ATOM 1810 O O . GLY A 1 231 ? -24.595 5.732 24.775 1.00 96.69 231 GLY A O 1
ATOM 1811 N N . TRP A 1 232 ? -23.115 5.523 26.436 1.00 98.19 232 TRP A N 1
ATOM 1812 C CA . TRP A 1 232 ? -23.113 4.059 26.412 1.00 98.19 232 TRP A CA 1
ATOM 1813 C C . TRP A 1 232 ? -24.246 3.522 27.288 1.00 98.19 232 TRP A C 1
ATOM 1815 O O . TRP A 1 232 ? -24.347 3.845 28.471 1.00 98.19 232 TRP A O 1
ATOM 1825 N N . THR A 1 233 ? -25.115 2.697 26.706 1.00 98.38 233 THR A N 1
ATOM 1826 C CA . THR A 1 233 ? -26.243 2.058 27.400 1.00 98.38 233 THR A CA 1
ATOM 1827 C C . THR A 1 233 ? -25.856 0.681 27.959 1.00 98.38 233 THR A C 1
ATOM 1829 O O . THR A 1 233 ? -24.860 0.093 27.521 1.00 98.38 233 THR A O 1
ATOM 1832 N N . PRO A 1 234 ? -26.653 0.094 28.876 1.00 98.62 234 PRO A N 1
ATOM 1833 C CA . PRO A 1 234 ? -26.462 -1.288 29.312 1.00 98.62 234 PRO A CA 1
ATOM 1834 C C . PRO A 1 234 ? -26.421 -2.279 28.139 1.00 98.62 234 PRO A C 1
ATOM 1836 O O . PRO A 1 234 ? -25.584 -3.181 28.127 1.00 98.62 234 PRO A O 1
ATOM 1839 N N . LEU A 1 235 ? -27.279 -2.083 27.128 1.00 98.69 235 LEU A N 1
ATOM 1840 C CA . LEU A 1 235 ? -27.305 -2.917 25.924 1.00 98.69 235 LEU A CA 1
ATOM 1841 C C . LEU A 1 235 ? -26.005 -2.781 25.122 1.00 98.69 235 LEU A C 1
ATOM 1843 O O . LEU A 1 235 ? -25.430 -3.794 24.729 1.00 98.69 235 LEU A O 1
ATOM 1847 N N . TYR A 1 236 ? -25.513 -1.552 24.928 1.00 98.56 236 TYR A N 1
ATOM 1848 C CA . TYR A 1 236 ? -24.236 -1.300 24.256 1.00 98.56 236 TYR A CA 1
ATOM 1849 C C . TYR A 1 236 ? -23.073 -2.006 24.967 1.00 98.56 236 TYR A C 1
ATOM 1851 O O . TYR A 1 236 ? -22.272 -2.679 24.320 1.00 98.56 236 TYR A O 1
ATOM 1859 N N . MET A 1 237 ? -23.002 -1.912 26.298 1.00 98.31 237 MET A N 1
ATOM 1860 C CA . MET A 1 237 ? -21.944 -2.565 27.074 1.00 98.31 237 MET A CA 1
ATOM 1861 C C . MET A 1 237 ? -22.027 -4.089 27.022 1.00 98.31 237 MET A C 1
ATOM 1863 O O . MET A 1 237 ? -21.004 -4.745 26.847 1.00 98.31 237 MET A O 1
ATOM 1867 N N . ALA A 1 238 ? -23.225 -4.668 27.129 1.00 98.69 238 ALA A N 1
ATOM 1868 C CA . ALA A 1 238 ? -23.407 -6.112 26.987 1.00 98.69 238 ALA A CA 1
ATOM 1869 C C . ALA A 1 238 ? -23.013 -6.604 25.585 1.00 98.69 238 ALA A C 1
ATOM 1871 O O . ALA A 1 238 ? -22.393 -7.659 25.450 1.00 98.69 238 ALA A O 1
ATOM 1872 N N . ALA A 1 239 ? -23.346 -5.821 24.554 1.00 98.69 239 ALA A N 1
ATOM 1873 C CA . ALA A 1 239 ? -22.997 -6.103 23.171 1.00 98.69 239 ALA A CA 1
ATOM 1874 C C . ALA A 1 239 ? -21.487 -6.005 22.919 1.00 98.69 239 ALA A C 1
ATOM 1876 O O . ALA A 1 239 ? -20.944 -6.839 22.205 1.00 98.69 239 ALA A O 1
ATOM 1877 N N . TRP A 1 240 ? -20.801 -5.034 23.527 1.00 98.44 240 TRP A N 1
ATOM 1878 C CA . TRP A 1 240 ? -19.343 -4.924 23.471 1.00 98.44 240 TRP A CA 1
ATOM 1879 C C . TRP A 1 240 ? -18.659 -6.106 24.165 1.00 98.44 240 TRP A C 1
ATOM 1881 O O . TRP A 1 240 ? -17.825 -6.784 23.568 1.00 98.44 240 TRP A O 1
ATOM 1891 N N . GLU A 1 241 ? -19.036 -6.384 25.409 1.00 98.38 241 GLU A N 1
ATOM 1892 C CA . GLU A 1 241 ? -18.371 -7.386 26.250 1.00 98.38 241 GLU A CA 1
ATOM 1893 C C . GLU A 1 241 ? -18.728 -8.837 25.866 1.00 98.38 241 GLU A C 1
ATOM 1895 O O . GLU A 1 241 ? -18.141 -9.782 26.388 1.00 98.38 241 GLU A O 1
ATOM 1900 N N . GLY A 1 242 ? -19.666 -9.043 24.932 1.00 98.25 242 GLY A N 1
ATOM 1901 C CA . GLY A 1 242 ? -19.993 -10.370 24.401 1.00 98.25 242 GLY A CA 1
ATOM 1902 C C . GLY A 1 242 ? -21.036 -11.151 25.211 1.00 98.25 242 GLY A C 1
ATOM 1903 O O . GLY A 1 242 ? -21.184 -12.365 25.038 1.00 98.25 242 GLY A O 1
ATOM 1904 N N . HIS A 1 243 ? -21.808 -10.485 26.073 1.00 98.69 243 HIS A N 1
ATOM 1905 C CA . HIS A 1 243 ? -22.771 -11.133 26.972 1.00 98.69 243 HIS A CA 1
ATOM 1906 C C . HIS A 1 243 ? -24.110 -11.407 26.283 1.00 98.69 243 HIS A C 1
ATOM 1908 O O . HIS A 1 243 ? -25.100 -10.708 26.488 1.00 98.69 243 HIS A O 1
ATOM 1914 N N . THR A 1 244 ? -24.150 -12.466 25.474 1.00 98.62 244 THR A N 1
ATOM 1915 C CA . THR A 1 244 ? -25.291 -12.800 24.592 1.00 98.62 244 THR A CA 1
ATOM 1916 C C . THR A 1 244 ? -26.635 -12.898 25.324 1.00 98.62 244 THR A C 1
ATOM 1918 O O . THR A 1 244 ? -27.634 -12.365 24.849 1.00 98.62 244 THR A O 1
ATOM 1921 N N . GLU A 1 245 ? -26.683 -13.548 26.489 1.00 98.50 245 GLU A N 1
ATOM 1922 C CA . GLU A 1 245 ? -27.945 -13.702 27.228 1.00 98.50 245 GLU A CA 1
ATOM 1923 C C . GLU A 1 245 ? -28.413 -12.386 27.863 1.00 98.50 245 GLU A C 1
ATOM 1925 O O . GLU A 1 245 ? -29.607 -12.112 27.917 1.00 98.50 245 GLU A O 1
ATOM 1930 N N . VAL A 1 246 ? -27.479 -11.527 28.282 1.00 98.81 246 VAL A N 1
ATOM 1931 C CA . VAL A 1 246 ? -27.812 -10.176 28.750 1.00 98.81 246 VAL A CA 1
ATOM 1932 C C . VAL A 1 246 ? -28.365 -9.330 27.605 1.00 98.81 246 VAL A C 1
ATOM 1934 O O . VAL A 1 246 ? -29.357 -8.638 27.809 1.00 98.81 246 VAL A O 1
ATOM 1937 N N . VAL A 1 247 ? -27.768 -9.405 26.409 1.00 98.75 247 VAL A N 1
ATOM 1938 C CA . VAL A 1 247 ? -28.294 -8.731 25.210 1.00 98.75 247 VAL A CA 1
ATOM 1939 C C . VAL A 1 247 ? -29.724 -9.186 24.935 1.00 98.75 247 VAL A C 1
ATOM 1941 O O . VAL A 1 247 ? -30.605 -8.340 24.830 1.00 98.75 247 VAL A O 1
ATOM 1944 N N . ARG A 1 248 ? -29.969 -10.504 24.905 1.00 98.44 248 ARG A N 1
ATOM 1945 C CA . ARG A 1 248 ? -31.309 -11.071 24.692 1.00 98.44 248 ARG A CA 1
ATOM 1946 C C . ARG A 1 248 ? -32.328 -10.512 25.682 1.00 98.44 248 ARG A C 1
ATOM 1948 O O . ARG A 1 248 ? -33.398 -10.096 25.267 1.00 98.44 248 ARG A O 1
ATOM 1955 N N . LEU A 1 249 ? -31.990 -10.485 26.974 1.00 98.06 249 LEU A N 1
ATOM 1956 C CA . LEU A 1 249 ? -32.883 -9.935 27.994 1.00 98.06 249 LEU A CA 1
ATOM 1957 C C . LEU A 1 249 ? -33.132 -8.442 27.790 1.00 98.06 249 LEU A C 1
ATOM 1959 O O . LEU A 1 249 ? -34.272 -8.002 27.867 1.00 98.06 249 LEU A O 1
ATOM 1963 N N . LEU A 1 250 ? -32.083 -7.654 27.547 1.00 98.25 250 LEU A N 1
ATOM 1964 C CA . LEU A 1 250 ? -32.214 -6.205 27.414 1.00 98.25 250 LEU A CA 1
ATOM 1965 C C . LEU A 1 250 ? -33.047 -5.810 26.192 1.00 98.25 250 LEU A C 1
ATOM 1967 O O . LEU A 1 250 ? -33.825 -4.865 26.306 1.00 98.25 250 LEU A O 1
ATOM 1971 N N . MET A 1 251 ? -32.942 -6.539 25.078 1.00 97.38 251 MET A N 1
ATOM 1972 C CA . MET A 1 251 ? -33.720 -6.281 23.859 1.00 97.38 251 MET A CA 1
ATOM 1973 C C . MET A 1 251 ? -35.240 -6.300 24.088 1.00 97.38 251 MET A C 1
ATOM 1975 O O . MET A 1 251 ? -35.940 -5.519 23.463 1.00 97.38 251 MET A O 1
ATOM 1979 N N . ASP A 1 252 ? -35.755 -7.055 25.068 1.00 95.19 252 ASP A N 1
ATOM 1980 C CA . ASP A 1 252 ? -37.196 -7.078 25.381 1.00 95.19 252 ASP A CA 1
ATOM 1981 C C . ASP A 1 252 ? -37.777 -5.695 25.765 1.00 95.19 252 ASP A C 1
ATOM 1983 O O . ASP A 1 252 ? -38.998 -5.503 25.754 1.00 95.19 252 ASP A O 1
ATOM 1987 N N . LYS A 1 253 ? -36.934 -4.743 26.199 1.00 95.81 253 LYS A N 1
ATOM 1988 C CA . LYS A 1 253 ? -37.368 -3.411 26.671 1.00 95.81 253 LYS A CA 1
ATOM 1989 C C . LYS A 1 253 ? -36.492 -2.241 26.225 1.00 95.81 253 LYS A C 1
ATOM 1991 O O . LYS A 1 253 ? -36.945 -1.099 26.321 1.00 95.81 253 LYS A O 1
ATOM 1996 N N . ALA A 1 254 ? -35.234 -2.486 25.875 1.00 96.50 254 ALA A N 1
ATOM 1997 C CA . ALA A 1 254 ? -34.287 -1.439 25.525 1.00 96.50 254 ALA A CA 1
ATOM 1998 C C . ALA A 1 254 ? -34.558 -0.900 24.116 1.00 96.50 254 ALA A C 1
ATOM 2000 O O . ALA A 1 254 ? -35.019 -1.619 23.238 1.00 96.50 254 ALA A O 1
ATOM 2001 N N . ASP A 1 255 ? -34.233 0.370 23.900 1.00 97.25 255 ASP A N 1
ATOM 2002 C CA . ASP A 1 255 ? -34.154 0.927 22.552 1.00 97.25 255 ASP A CA 1
ATOM 2003 C C . ASP A 1 255 ? -32.804 0.515 21.941 1.00 97.25 255 ASP A C 1
ATOM 2005 O O . ASP A 1 255 ? -31.736 0.918 22.417 1.00 97.25 255 ASP A O 1
ATOM 2009 N N . VAL A 1 256 ? -32.861 -0.355 20.929 1.00 96.94 256 VAL A N 1
ATOM 2010 C CA . VAL A 1 256 ? -31.693 -1.010 20.318 1.00 96.94 256 VAL A CA 1
ATOM 2011 C C . VAL A 1 256 ? -30.823 -0.068 19.478 1.00 96.94 256 VAL A C 1
ATOM 2013 O O . VAL A 1 256 ? -29.639 -0.354 19.275 1.00 96.94 256 VAL A O 1
ATOM 2016 N N . ASP A 1 257 ? -31.378 1.068 19.047 1.00 97.44 257 ASP A N 1
ATOM 2017 C CA . ASP A 1 257 ? -30.743 2.013 18.121 1.00 97.44 257 ASP A CA 1
ATOM 2018 C C . ASP A 1 257 ? -30.198 3.275 18.824 1.00 97.44 257 ASP A C 1
ATOM 2020 O O . ASP A 1 257 ? -29.805 4.241 18.163 1.00 97.44 257 ASP A O 1
ATOM 2024 N N . ILE A 1 258 ? -30.115 3.284 20.164 1.00 97.25 258 ILE A N 1
ATOM 2025 C CA . ILE A 1 258 ? -29.475 4.388 20.898 1.00 97.25 258 ILE A CA 1
ATOM 2026 C C . ILE A 1 258 ? -28.014 4.539 20.459 1.00 97.25 258 ILE A C 1
ATOM 2028 O O . ILE A 1 258 ? -27.227 3.589 20.465 1.00 97.25 258 ILE A O 1
ATOM 2032 N N . LEU A 1 259 ? -27.656 5.779 20.126 1.00 97.31 259 LEU A N 1
ATOM 2033 C CA . LEU A 1 259 ? -26.327 6.163 19.678 1.00 97.31 259 LEU A CA 1
ATOM 2034 C C . LEU A 1 259 ? -25.482 6.681 20.842 1.00 97.31 259 LEU A C 1
ATOM 2036 O O . LEU A 1 259 ? -25.917 7.536 21.616 1.00 97.31 259 LEU A O 1
ATOM 2040 N N . THR A 1 260 ? -24.231 6.229 20.901 1.00 97.75 260 THR A N 1
ATOM 2041 C CA . THR A 1 260 ? -23.206 6.876 21.732 1.00 97.75 260 THR A CA 1
ATOM 2042 C C . THR A 1 260 ? -22.877 8.275 21.202 1.00 97.75 260 THR A C 1
ATOM 2044 O O . THR A 1 260 ? -23.256 8.642 20.086 1.00 97.75 260 THR A O 1
ATOM 2047 N N . LYS A 1 261 ? -22.080 9.056 21.942 1.00 97.31 261 LYS A N 1
ATOM 2048 C CA . LYS A 1 261 ? -21.577 10.352 21.448 1.00 97.31 261 LYS A CA 1
ATOM 2049 C C . LYS A 1 261 ? -20.812 10.269 20.123 1.00 97.31 261 LYS A C 1
ATOM 2051 O O . LYS A 1 261 ? -20.780 11.259 19.404 1.00 97.31 261 LYS A O 1
ATOM 2056 N N . ASN A 1 262 ? -20.214 9.117 19.805 1.00 94.94 262 ASN A N 1
ATOM 2057 C CA . ASN A 1 262 ? -19.505 8.882 18.542 1.00 94.94 262 ASN A CA 1
ATOM 2058 C C . ASN A 1 262 ? -20.418 8.323 17.434 1.00 94.94 262 ASN A C 1
ATOM 2060 O O . ASN A 1 262 ? -19.941 8.014 16.344 1.00 94.94 262 ASN A O 1
ATOM 2064 N N . GLY A 1 263 ? -21.722 8.186 17.691 1.00 96.62 263 GLY A N 1
ATOM 2065 C CA . GLY A 1 263 ? -22.688 7.643 16.736 1.00 96.62 263 GLY A CA 1
ATOM 2066 C C . GLY A 1 263 ? -22.735 6.113 16.687 1.00 96.62 263 GLY A C 1
ATOM 2067 O O . GLY A 1 263 ? -23.299 5.555 15.757 1.00 96.62 263 GLY A O 1
ATOM 2068 N N . TRP A 1 264 ? -22.137 5.403 17.646 1.00 98.06 264 TRP A N 1
ATOM 2069 C CA . TRP A 1 264 ? -22.124 3.933 17.624 1.00 98.06 264 TRP A CA 1
ATOM 2070 C C . TRP A 1 264 ? -23.402 3.343 18.224 1.00 98.06 264 TRP A C 1
ATOM 2072 O O . TRP A 1 264 ? -23.796 3.743 19.315 1.00 98.06 264 TRP A O 1
ATOM 2082 N N . THR A 1 265 ? -23.999 2.357 17.552 1.00 98.12 265 THR A N 1
ATOM 2083 C CA . THR A 1 265 ? -25.057 1.491 18.105 1.00 98.12 265 THR A CA 1
ATOM 2084 C C . THR A 1 265 ? -24.459 0.261 18.796 1.00 98.12 265 THR A C 1
ATOM 2086 O O . THR A 1 265 ? -23.281 -0.072 18.612 1.00 98.12 265 THR A O 1
ATOM 2089 N N . ALA A 1 266 ? -25.282 -0.480 19.547 1.00 98.38 266 ALA A N 1
ATOM 2090 C CA . ALA A 1 266 ? -24.900 -1.795 20.070 1.00 98.38 266 ALA A CA 1
ATOM 2091 C C . ALA A 1 266 ? -24.523 -2.772 18.936 1.00 98.38 266 ALA A C 1
ATOM 2093 O O . ALA A 1 266 ? -23.541 -3.508 19.053 1.00 98.38 266 ALA A O 1
ATOM 2094 N N . LEU A 1 267 ? -25.248 -2.724 17.808 1.00 98.75 267 LEU A N 1
ATOM 2095 C CA . LEU A 1 267 ? -24.971 -3.549 16.629 1.00 98.75 267 LEU A CA 1
ATOM 2096 C C . LEU A 1 267 ? -23.615 -3.208 15.999 1.00 98.75 267 LEU A C 1
ATOM 2098 O O . LEU A 1 267 ? -22.846 -4.118 15.698 1.00 98.75 267 LEU A O 1
ATOM 2102 N N . TYR A 1 268 ? -23.294 -1.918 15.840 1.00 98.56 268 TYR A N 1
ATOM 2103 C CA . TYR A 1 268 ? -21.992 -1.469 15.330 1.00 98.56 268 TYR A CA 1
ATOM 2104 C C . TYR A 1 268 ? -20.847 -2.036 16.171 1.00 98.56 268 TYR A C 1
ATOM 2106 O O . TYR A 1 268 ? -19.874 -2.575 15.637 1.00 98.56 268 TYR A O 1
ATOM 2114 N N . LYS A 1 269 ? -20.981 -1.960 17.499 1.00 98.31 269 LYS A N 1
ATOM 2115 C CA . LYS A 1 269 ? -19.942 -2.440 18.404 1.00 98.31 269 LYS A CA 1
ATOM 2116 C C . LYS A 1 269 ? -19.823 -3.964 18.388 1.00 98.31 269 LYS A C 1
ATOM 2118 O O . LYS A 1 269 ? -18.719 -4.463 18.198 1.00 98.31 269 LYS A O 1
ATOM 2123 N N . ALA A 1 270 ? -20.933 -4.699 18.485 1.00 98.75 270 ALA A N 1
ATOM 2124 C CA . ALA A 1 270 ? -20.931 -6.162 18.378 1.00 98.75 270 ALA A CA 1
ATOM 2125 C C . ALA A 1 270 ? -20.333 -6.654 17.050 1.00 98.75 270 ALA A C 1
ATOM 2127 O O . ALA A 1 270 ? -19.603 -7.646 17.024 1.00 98.75 270 ALA A O 1
ATOM 2128 N N . ALA A 1 271 ? -20.605 -5.936 15.956 1.00 98.75 271 ALA A N 1
ATOM 2129 C CA . ALA A 1 271 ? -20.060 -6.242 14.643 1.00 98.75 271 ALA A CA 1
ATOM 2130 C C . ALA A 1 271 ? -18.533 -6.065 14.590 1.00 98.75 271 ALA A C 1
ATOM 2132 O O . ALA A 1 271 ? -17.842 -6.910 14.022 1.00 98.75 271 ALA A O 1
ATOM 2133 N N . GLY A 1 272 ? -18.003 -5.007 15.213 1.00 98.38 272 GLY A N 1
ATOM 2134 C CA . GLY A 1 272 ? -16.561 -4.769 15.323 1.00 98.38 272 GLY A CA 1
ATOM 2135 C C . GLY A 1 272 ? -15.823 -5.731 16.253 1.00 98.38 272 GLY A C 1
ATOM 2136 O O . GLY A 1 272 ? -14.654 -6.017 16.023 1.00 98.38 272 GLY A O 1
ATOM 2137 N N . GLU A 1 273 ? -16.494 -6.270 17.267 1.00 98.62 273 GLU A N 1
ATOM 2138 C CA . GLU A 1 273 ? -15.907 -7.260 18.184 1.00 98.62 273 GLU A CA 1
ATOM 2139 C C . GLU A 1 273 ? -16.064 -8.709 17.687 1.00 98.62 273 GLU A C 1
ATOM 2141 O O . GLU A 1 273 ? -15.461 -9.627 18.237 1.00 98.62 273 GLU A O 1
ATOM 2146 N N . GLY A 1 274 ? -16.842 -8.933 16.623 1.00 98.38 274 GLY A N 1
ATOM 2147 C CA . GLY A 1 274 ? -16.994 -10.255 16.012 1.00 98.38 274 GLY A CA 1
ATOM 2148 C C . GLY A 1 274 ? -18.010 -11.164 16.710 1.00 98.38 274 GLY A C 1
ATOM 2149 O O . GLY A 1 274 ? -18.015 -12.375 16.476 1.00 98.38 274 GLY A O 1
ATOM 2150 N N . HIS A 1 275 ? -18.896 -10.613 17.545 1.00 98.75 275 HIS A N 1
ATOM 2151 C CA . HIS A 1 275 ? -19.868 -11.385 18.327 1.00 98.75 275 HIS A CA 1
ATOM 2152 C C . HIS A 1 275 ? -21.061 -11.834 17.472 1.00 98.75 275 HIS A C 1
ATOM 2154 O O . HIS A 1 275 ? -22.141 -11.251 17.526 1.00 98.75 275 HIS A O 1
ATOM 2160 N N . VAL A 1 276 ? -20.869 -12.890 16.676 1.00 98.75 276 VAL A N 1
ATOM 2161 C CA . VAL A 1 276 ? -21.829 -13.376 15.660 1.00 98.75 276 VAL A CA 1
ATOM 2162 C C . VAL A 1 276 ? -23.254 -13.549 16.192 1.00 98.75 276 VAL A C 1
ATOM 2164 O O . VAL A 1 276 ? -24.203 -13.140 15.527 1.00 98.75 276 VAL A O 1
ATOM 2167 N N . GLU A 1 277 ? -23.426 -14.151 17.370 1.00 98.69 277 GLU A N 1
ATOM 2168 C CA . GLU A 1 277 ? -24.768 -14.399 17.913 1.00 98.69 277 GLU A CA 1
ATOM 2169 C C . GLU A 1 277 ? -25.437 -13.117 18.418 1.00 98.69 277 GLU A C 1
ATOM 2171 O O . GLU A 1 277 ? -26.631 -12.935 18.221 1.00 98.69 277 GLU A O 1
ATOM 2176 N N . ILE A 1 278 ? -24.672 -12.181 18.981 1.00 98.88 278 ILE A N 1
ATOM 2177 C CA . ILE A 1 278 ? -25.191 -10.864 19.375 1.00 98.88 278 ILE A CA 1
ATOM 2178 C C . ILE A 1 278 ? -25.609 -10.066 18.142 1.00 98.88 278 ILE A C 1
ATOM 2180 O O . ILE A 1 278 ? -26.677 -9.466 18.143 1.00 98.88 278 ILE A O 1
ATOM 2184 N N . VAL A 1 279 ? -24.803 -10.095 17.077 1.00 98.81 279 VAL A N 1
ATOM 2185 C CA . VAL A 1 279 ? -25.159 -9.477 15.793 1.00 98.81 279 VAL A CA 1
ATOM 2186 C C . VAL A 1 279 ? -26.454 -10.083 15.254 1.00 98.81 279 VAL A C 1
ATOM 2188 O O . VAL A 1 279 ? -27.332 -9.337 14.840 1.00 98.81 279 VAL A O 1
ATOM 2191 N N . ARG A 1 280 ? -26.605 -11.414 15.305 1.00 98.69 280 ARG A N 1
ATOM 2192 C CA . ARG A 1 280 ? -27.833 -12.098 14.870 1.00 98.69 280 ARG A CA 1
ATOM 2193 C C . ARG A 1 280 ? -29.054 -11.608 15.630 1.00 98.69 280 ARG A C 1
ATOM 2195 O O . ARG A 1 280 ? -30.043 -11.295 14.985 1.00 98.69 280 ARG A O 1
ATOM 2202 N N . LEU A 1 281 ? -28.966 -11.553 16.959 1.00 98.31 281 LEU A N 1
ATOM 2203 C CA . LEU A 1 281 ? 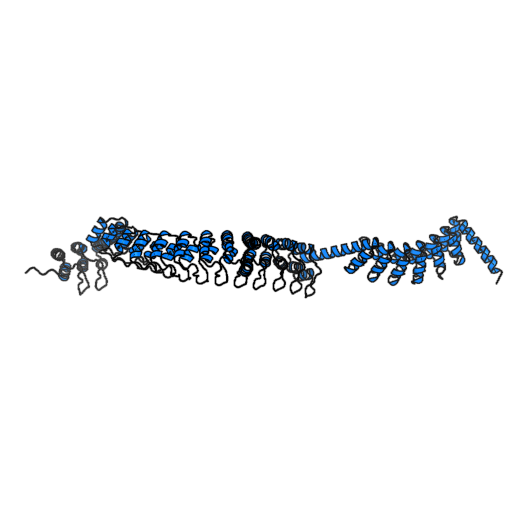-30.063 -11.085 17.800 1.00 98.31 281 LEU A CA 1
ATOM 2204 C C . LEU A 1 281 ? -30.398 -9.632 17.479 1.00 98.31 281 LEU A C 1
ATOM 2206 O O . LEU A 1 281 ? -31.527 -9.338 17.121 1.00 98.31 281 LEU A O 1
ATOM 2210 N N . LEU A 1 282 ? -29.409 -8.736 17.520 1.00 98.38 282 LEU A N 1
ATOM 2211 C CA . LEU A 1 282 ? -29.633 -7.308 17.297 1.00 98.38 282 LEU A CA 1
ATOM 2212 C C . LEU A 1 282 ? -30.216 -7.010 15.910 1.00 98.38 282 LEU A C 1
ATOM 2214 O O . LEU A 1 282 ? -31.037 -6.109 15.804 1.00 98.38 282 LEU A O 1
ATOM 2218 N N . MET A 1 283 ? -29.856 -7.762 14.865 1.00 98.00 283 MET A N 1
ATOM 2219 C CA . MET A 1 283 ? -30.438 -7.595 13.523 1.00 98.00 283 MET A CA 1
ATOM 2220 C C . MET A 1 283 ? -31.953 -7.862 13.457 1.00 98.00 283 MET A C 1
ATOM 2222 O O . MET A 1 283 ? -32.585 -7.412 12.510 1.00 98.00 283 MET A O 1
ATOM 2226 N N . GLU A 1 284 ? -32.551 -8.556 14.433 1.00 96.50 284 GLU A N 1
ATOM 2227 C CA . GLU A 1 284 ? -34.002 -8.804 14.450 1.00 96.50 284 GLU A CA 1
ATOM 2228 C C . GLU A 1 284 ? -34.818 -7.510 14.628 1.00 96.50 284 GLU A C 1
ATOM 2230 O O . GLU A 1 284 ? -35.947 -7.428 14.138 1.00 96.50 284 GLU A O 1
ATOM 2235 N N . GLU A 1 285 ? -34.250 -6.497 15.294 1.00 96.06 285 GLU A N 1
ATOM 2236 C CA . GLU A 1 285 ? -34.945 -5.244 15.631 1.00 96.06 285 GLU A CA 1
ATOM 2237 C C . GLU A 1 285 ? -34.169 -3.970 15.260 1.00 96.06 285 GLU A C 1
ATOM 2239 O O . GLU A 1 285 ? -34.785 -2.931 15.021 1.00 96.06 285 GLU A O 1
ATOM 2244 N N . ALA A 1 286 ? -32.834 -4.023 15.210 1.00 96.12 286 ALA A N 1
ATOM 2245 C CA . ALA A 1 286 ? -31.989 -2.853 14.998 1.00 96.12 286 ALA A CA 1
ATOM 2246 C C . ALA A 1 286 ? -31.941 -2.412 13.533 1.00 96.12 286 ALA A C 1
ATOM 2248 O O . ALA A 1 286 ? -31.965 -3.210 12.591 1.00 96.12 286 ALA A O 1
ATOM 2249 N N . SER A 1 287 ? -31.749 -1.113 13.329 1.00 97.12 287 SER A N 1
ATOM 2250 C CA . SER A 1 287 ? -31.542 -0.546 12.002 1.00 97.12 287 SER A CA 1
ATOM 2251 C C . SER A 1 287 ? -30.124 -0.861 11.495 1.00 97.12 287 SER A C 1
ATOM 2253 O O . SER A 1 287 ? -29.167 -0.124 11.736 1.00 97.12 287 SER A O 1
ATOM 2255 N N . VAL A 1 288 ? -29.989 -1.953 10.732 1.00 97.69 288 VAL A N 1
ATOM 2256 C CA . VAL A 1 288 ? -28.705 -2.563 10.309 1.00 97.69 288 VAL A CA 1
ATOM 2257 C C . VAL A 1 288 ? -27.721 -1.603 9.616 1.00 97.69 288 VAL A C 1
ATOM 2259 O O . VAL A 1 288 ? -26.508 -1.785 9.706 1.00 97.69 288 VAL A O 1
ATOM 2262 N N . ASN A 1 289 ? -28.224 -0.571 8.934 1.00 97.94 289 ASN A N 1
ATOM 2263 C CA . ASN A 1 289 ? -27.415 0.383 8.167 1.00 97.94 289 ASN A CA 1
ATOM 2264 C C . ASN A 1 289 ? -27.137 1.709 8.896 1.00 97.94 289 ASN A C 1
ATOM 2266 O O . ASN A 1 289 ? -26.605 2.616 8.259 1.00 97.94 289 ASN A O 1
ATOM 2270 N N . LEU A 1 290 ? -27.500 1.866 10.178 1.00 97.38 290 LEU A N 1
ATOM 2271 C CA . LEU A 1 290 ? -27.214 3.107 10.910 1.00 97.38 290 LEU A CA 1
ATOM 2272 C C . LEU A 1 290 ? -25.700 3.365 10.969 1.00 97.38 290 LEU A C 1
ATOM 2274 O O . LEU A 1 290 ? -24.971 2.531 11.515 1.00 97.38 290 LEU A O 1
ATOM 2278 N N . PRO A 1 291 ? -25.214 4.484 10.402 1.00 96.44 291 PRO A N 1
ATOM 2279 C CA . PRO A 1 291 ? -23.799 4.801 10.413 1.00 96.44 291 PRO A CA 1
ATOM 2280 C C . PRO A 1 291 ? -23.390 5.547 11.687 1.00 96.44 291 PRO A C 1
ATOM 2282 O O . PRO A 1 291 ? -24.206 6.216 12.323 1.00 96.44 291 PRO A O 1
ATOM 2285 N N . ASP A 1 292 ? -22.099 5.485 12.006 1.00 96.56 292 ASP A N 1
ATOM 2286 C CA . ASP A 1 292 ? -21.478 6.364 12.994 1.00 96.56 292 ASP A CA 1
ATOM 2287 C C . ASP A 1 292 ? -21.294 7.803 12.475 1.00 96.56 292 ASP A C 1
ATOM 2289 O O . ASP A 1 292 ? -21.668 8.137 11.347 1.00 96.56 292 ASP A O 1
ATOM 2293 N N . LEU A 1 293 ? -20.688 8.674 13.293 1.00 97.12 293 LEU A N 1
ATOM 2294 C CA . LEU A 1 293 ? -20.430 10.065 12.901 1.00 97.12 293 LEU A CA 1
ATOM 2295 C C . LEU A 1 293 ? -19.464 10.231 11.717 1.00 97.12 293 LEU A C 1
ATOM 2297 O O . LEU A 1 293 ? -19.398 11.328 11.181 1.00 97.12 293 LEU A O 1
ATOM 2301 N N . ASN A 1 294 ? -18.732 9.189 11.316 1.00 96.75 294 ASN A N 1
ATOM 2302 C CA . ASN A 1 294 ? -17.850 9.198 10.146 1.00 96.75 294 ASN A CA 1
ATOM 2303 C C . ASN A 1 294 ? -18.498 8.496 8.939 1.00 96.75 294 ASN A C 1
ATOM 2305 O O . ASN A 1 294 ? -17.825 8.246 7.939 1.00 96.75 294 ASN A O 1
ATOM 2309 N N . GLY A 1 295 ? -19.778 8.116 9.017 1.00 96.88 295 GLY A N 1
ATOM 2310 C CA . GLY A 1 295 ? -20.464 7.374 7.960 1.00 96.88 295 GLY A CA 1
ATOM 2311 C C . GLY A 1 295 ? -20.206 5.860 7.974 1.00 96.88 295 GLY A C 1
ATOM 2312 O O . GLY A 1 295 ? -20.612 5.168 7.042 1.00 96.88 295 GLY A O 1
ATOM 2313 N N . GLN A 1 296 ? -19.534 5.311 8.990 1.00 98.38 296 GLN A N 1
ATOM 2314 C CA . GLN A 1 296 ? -19.188 3.889 9.042 1.00 98.38 296 GLN A CA 1
ATOM 2315 C C . GLN A 1 296 ? -20.370 3.051 9.533 1.00 98.38 296 GLN A C 1
ATOM 2317 O O . GLN A 1 296 ? -20.869 3.243 10.639 1.00 98.38 296 GLN A O 1
ATOM 2322 N N . THR A 1 297 ? -20.786 2.070 8.735 1.00 98.50 297 THR A N 1
ATOM 2323 C CA . THR A 1 297 ? -21.847 1.115 9.094 1.00 98.50 297 THR A CA 1
ATOM 2324 C C . THR A 1 297 ? -21.309 -0.068 9.917 1.00 98.50 297 THR A C 1
ATOM 2326 O O . THR A 1 297 ? -20.100 -0.334 9.906 1.00 98.50 297 THR A O 1
ATOM 2329 N N . PRO A 1 298 ? -22.176 -0.861 10.580 1.00 98.69 298 PRO A N 1
ATOM 2330 C CA . PRO A 1 298 ? -21.765 -2.113 11.220 1.00 98.69 298 PRO A CA 1
ATOM 2331 C C . PRO A 1 298 ? -21.038 -3.068 10.259 1.00 98.69 298 PRO A C 1
ATOM 2333 O O . PRO A 1 298 ? -20.044 -3.691 10.633 1.00 98.69 298 PRO A O 1
ATOM 2336 N N . LEU A 1 299 ? -21.481 -3.142 8.996 1.00 98.81 299 LEU A N 1
ATOM 2337 C CA . LEU A 1 299 ? -20.829 -3.960 7.970 1.00 98.81 299 LEU A CA 1
ATOM 2338 C C . LEU A 1 299 ? -19.429 -3.439 7.626 1.00 98.81 299 LEU A C 1
ATOM 2340 O O . LEU A 1 299 ? -18.506 -4.242 7.496 1.00 98.81 299 LEU A O 1
ATOM 2344 N N . TYR A 1 300 ? -19.254 -2.117 7.517 1.00 98.69 300 TYR A N 1
ATOM 2345 C CA . TYR A 1 300 ? -17.935 -1.507 7.333 1.00 98.69 300 TYR A CA 1
ATOM 2346 C C . TYR A 1 300 ? -16.995 -1.886 8.482 1.00 98.69 300 TYR A C 1
ATOM 2348 O O . TYR A 1 300 ? -15.877 -2.345 8.244 1.00 98.69 300 TYR A O 1
ATOM 2356 N N . LYS A 1 301 ? -17.458 -1.753 9.732 1.00 98.62 301 LYS A N 1
ATOM 2357 C CA . LYS A 1 301 ? -16.639 -2.049 10.911 1.00 98.62 301 LYS A CA 1
ATOM 2358 C C . LYS A 1 301 ? -16.261 -3.532 10.992 1.00 98.62 301 LYS A C 1
ATOM 2360 O O . LYS A 1 301 ? -15.093 -3.840 11.210 1.00 98.62 301 LYS A O 1
ATOM 2365 N N . ALA A 1 302 ? -17.196 -4.447 10.728 1.00 98.81 302 ALA A N 1
ATOM 2366 C CA . ALA A 1 302 ? -16.902 -5.881 10.650 1.00 98.81 302 ALA A CA 1
ATOM 2367 C C . ALA A 1 302 ? -15.907 -6.221 9.527 1.00 98.81 302 ALA A C 1
ATOM 2369 O O . ALA A 1 302 ? -15.039 -7.079 9.701 1.00 98.81 302 ALA A O 1
ATOM 2370 N N . ALA A 1 303 ? -16.014 -5.541 8.380 1.00 98.81 303 ALA A N 1
ATOM 2371 C CA . ALA A 1 303 ? -15.110 -5.735 7.254 1.00 98.81 303 ALA A CA 1
ATOM 2372 C C . ALA A 1 303 ? -13.687 -5.242 7.555 1.00 98.81 303 ALA A C 1
ATOM 2374 O O . ALA A 1 303 ? -12.726 -5.927 7.210 1.00 98.81 303 ALA A O 1
ATOM 2375 N N . TRP A 1 304 ? -13.556 -4.103 8.239 1.00 98.62 304 TRP A N 1
ATOM 2376 C CA . TRP A 1 304 ? -12.278 -3.561 8.706 1.00 98.62 304 TRP A CA 1
ATOM 2377 C C . TRP A 1 304 ? -11.582 -4.508 9.699 1.00 98.62 304 TRP A C 1
ATOM 2379 O O . TRP A 1 304 ? -10.409 -4.862 9.528 1.00 98.62 304 TRP A O 1
ATOM 2389 N N . GLU A 1 305 ? -12.322 -4.984 10.700 1.00 98.50 305 GLU A N 1
ATOM 2390 C CA . GLU A 1 305 ? -11.784 -5.863 11.748 1.00 98.50 305 GLU A CA 1
ATOM 2391 C C . GLU A 1 305 ? -11.551 -7.305 11.261 1.00 98.50 305 GLU A C 1
ATOM 2393 O O . GLU A 1 305 ? -10.777 -8.049 11.858 1.00 98.50 305 GLU A O 1
ATOM 2398 N N . GLY A 1 306 ? -12.133 -7.691 10.118 1.00 98.31 306 GLY A N 1
ATOM 2399 C CA . GLY A 1 306 ? -11.888 -8.988 9.483 1.00 98.31 306 GLY A CA 1
ATOM 2400 C C . GLY A 1 306 ? -12.843 -10.107 9.915 1.00 98.31 306 GLY A C 1
ATOM 2401 O O . GLY A 1 306 ? -12.540 -11.283 9.709 1.00 98.31 306 GLY A O 1
ATOM 2402 N N . HIS A 1 307 ? -14.001 -9.779 10.493 1.00 98.75 307 HIS A N 1
ATOM 2403 C CA . HIS A 1 307 ? -14.937 -10.758 11.061 1.00 98.75 307 HIS A CA 1
ATOM 2404 C C . HIS A 1 307 ? -15.836 -11.390 9.993 1.00 98.75 307 HIS A C 1
ATOM 2406 O O . HIS A 1 307 ? -16.978 -10.986 9.783 1.00 98.75 307 HIS A O 1
ATOM 2412 N N . VAL A 1 308 ? -15.322 -12.417 9.312 1.00 98.69 308 VAL A N 1
ATOM 2413 C CA . VAL A 1 308 ? -15.955 -13.057 8.140 1.00 98.69 308 VAL A CA 1
ATOM 2414 C C . VAL A 1 308 ? -17.399 -13.513 8.386 1.00 98.69 308 VAL A C 1
ATOM 2416 O O . VAL A 1 308 ? -18.268 -13.267 7.550 1.00 98.69 308 VAL A O 1
ATOM 2419 N N . GLU A 1 309 ? -17.684 -14.176 9.509 1.00 98.75 309 GLU A N 1
ATOM 2420 C CA . GLU A 1 309 ? -19.035 -14.688 9.790 1.00 98.75 309 GLU A CA 1
ATOM 2421 C C . GLU A 1 309 ? -20.032 -13.565 10.108 1.00 98.75 309 GLU A C 1
ATOM 2423 O O . GLU A 1 309 ? -21.182 -13.628 9.674 1.00 98.75 309 GLU A O 1
ATOM 2428 N N . VAL A 1 310 ? -19.581 -12.496 10.774 1.00 98.88 310 VAL A N 1
ATOM 2429 C CA . VAL A 1 310 ? -20.380 -11.277 10.974 1.00 98.88 310 VAL A CA 1
ATOM 2430 C C . VAL A 1 310 ? -20.661 -10.596 9.635 1.00 98.88 310 VAL A C 1
ATOM 2432 O O . VAL A 1 310 ? -21.800 -10.227 9.369 1.00 98.88 310 VAL A O 1
ATOM 2435 N N . VAL A 1 311 ? -19.659 -10.483 8.756 1.00 98.88 311 VAL A N 1
ATOM 2436 C CA . VAL A 1 311 ? -19.828 -9.926 7.404 1.00 98.88 311 VAL A CA 1
ATOM 2437 C C . VAL A 1 311 ? -20.865 -10.725 6.613 1.00 98.88 311 VAL A C 1
ATOM 2439 O O . VAL A 1 311 ? -21.796 -10.137 6.066 1.00 98.88 311 VAL A O 1
ATOM 2442 N N . LYS A 1 312 ? -20.765 -12.063 6.586 1.00 98.56 312 LYS A N 1
ATOM 2443 C CA . LYS A 1 312 ? -21.751 -12.929 5.912 1.00 98.56 312 LYS A CA 1
ATOM 2444 C C . LYS A 1 312 ? -23.166 -12.701 6.435 1.00 98.56 312 LYS A C 1
ATOM 2446 O O . LYS A 1 312 ? -24.104 -12.665 5.639 1.00 98.56 312 LYS A O 1
ATOM 2451 N N . LEU A 1 313 ? -23.306 -12.575 7.754 1.00 98.50 313 LEU A N 1
ATOM 2452 C CA . LEU A 1 313 ? -24.584 -12.363 8.415 1.00 98.50 313 LEU A CA 1
ATOM 2453 C C . LEU A 1 313 ? -25.170 -10.988 8.070 1.00 98.50 313 LEU A C 1
ATOM 2455 O O . LEU A 1 313 ? -26.281 -10.925 7.555 1.00 98.50 313 LEU A O 1
ATOM 2459 N N . LEU A 1 314 ? -24.406 -9.907 8.239 1.00 98.56 314 LEU A N 1
ATOM 2460 C CA . LEU A 1 314 ? -24.851 -8.546 7.923 1.00 98.56 314 LEU A CA 1
ATOM 2461 C C . LEU A 1 314 ? -25.218 -8.389 6.442 1.00 98.56 314 LEU A C 1
ATOM 2463 O O . LEU A 1 314 ? -26.235 -7.782 6.130 1.00 98.56 314 LEU A O 1
ATOM 2467 N N . MET A 1 315 ? -24.474 -9.010 5.519 1.00 97.50 315 MET A N 1
ATOM 2468 C CA . MET A 1 315 ? -24.774 -8.999 4.077 1.00 97.50 315 MET A CA 1
ATOM 2469 C C . MET A 1 315 ? -26.124 -9.632 3.693 1.00 97.50 315 MET A C 1
ATOM 2471 O O . MET A 1 315 ? -26.483 -9.631 2.506 1.00 97.50 315 MET A O 1
ATOM 2475 N N . THR A 1 316 ? -26.849 -10.253 4.627 1.00 97.38 316 THR A N 1
ATOM 2476 C CA . THR A 1 316 ? -28.209 -10.743 4.365 1.00 97.38 316 THR A CA 1
ATOM 2477 C C . THR A 1 316 ? -29.227 -9.606 4.261 1.00 97.38 316 THR A C 1
ATOM 2479 O O . THR A 1 316 ? -30.129 -9.716 3.431 1.00 97.38 316 THR A O 1
ATOM 2482 N N . GLU A 1 317 ? -29.021 -8.504 4.989 1.00 96.56 317 GLU A N 1
ATOM 2483 C CA . GLU A 1 317 ? -29.970 -7.382 5.098 1.00 96.56 317 GLU A CA 1
ATOM 2484 C C . GLU A 1 317 ? -29.332 -5.999 4.878 1.00 96.56 317 GLU A C 1
ATOM 2486 O O . GLU A 1 317 ? -29.994 -5.093 4.371 1.00 96.56 317 GLU A O 1
ATOM 2491 N N . ALA A 1 318 ? -28.049 -5.833 5.214 1.00 97.00 318 ALA A N 1
ATOM 2492 C CA . ALA A 1 318 ? -27.318 -4.580 5.058 1.00 97.00 318 ALA A CA 1
ATOM 2493 C C . ALA A 1 318 ? -27.121 -4.200 3.582 1.00 97.00 318 ALA A C 1
ATOM 2495 O O . ALA A 1 318 ? -26.935 -5.063 2.714 1.00 97.00 318 ALA A O 1
ATOM 2496 N N . ASP A 1 319 ? -27.068 -2.895 3.311 1.00 97.31 319 ASP A N 1
ATOM 2497 C CA . ASP A 1 319 ? -26.595 -2.397 2.022 1.00 97.31 319 ASP A CA 1
ATOM 2498 C C . ASP A 1 319 ? -25.061 -2.475 1.992 1.00 97.31 319 ASP A C 1
ATOM 2500 O O . ASP A 1 319 ? -24.353 -1.794 2.736 1.00 97.31 319 ASP A O 1
ATOM 2504 N N . VAL A 1 320 ? -24.551 -3.367 1.139 1.00 96.62 320 VAL A N 1
ATOM 2505 C CA . VAL A 1 320 ? -23.132 -3.742 1.069 1.00 96.62 320 VAL A CA 1
ATOM 2506 C C . VAL A 1 320 ? -22.228 -2.665 0.475 1.00 96.62 320 VAL A C 1
ATOM 2508 O O . VAL A 1 320 ? -21.008 -2.760 0.617 1.00 96.62 320 VAL A O 1
ATOM 2511 N N . ASP A 1 321 ? -22.819 -1.668 -0.183 1.00 97.06 321 ASP A N 1
ATOM 2512 C CA . ASP A 1 321 ? -22.112 -0.650 -0.956 1.00 97.06 321 ASP A CA 1
ATOM 2513 C C . ASP A 1 321 ? -22.135 0.737 -0.284 1.00 97.06 321 ASP A C 1
ATOM 2515 O O . ASP A 1 321 ? -21.608 1.690 -0.860 1.00 97.06 321 ASP A O 1
ATOM 2519 N N . LEU A 1 322 ? -22.704 0.869 0.926 1.00 97.81 322 LEU A N 1
ATOM 2520 C CA . LEU A 1 322 ? -22.713 2.136 1.666 1.00 97.81 322 LEU A CA 1
ATOM 2521 C C . LEU A 1 322 ? -21.283 2.587 2.008 1.00 97.81 322 LEU A C 1
ATOM 2523 O O . LEU A 1 322 ? -20.573 1.861 2.711 1.00 97.81 322 LEU A O 1
ATOM 2527 N N . PRO A 1 323 ? -20.848 3.767 1.533 1.00 97.44 323 PRO A N 1
ATOM 2528 C CA . PRO A 1 323 ? -19.531 4.292 1.849 1.00 97.44 323 PRO A CA 1
ATOM 2529 C C . PRO A 1 323 ? -19.530 5.104 3.151 1.00 97.44 323 PRO A C 1
ATOM 2531 O O . PRO A 1 323 ? -20.533 5.732 3.494 1.00 97.44 323 PRO A O 1
ATOM 2534 N N . GLU A 1 324 ? -18.374 5.166 3.817 1.00 97.19 324 GLU A N 1
ATOM 2535 C CA . GLU A 1 324 ? -18.110 6.200 4.828 1.00 97.19 324 GLU A CA 1
ATOM 2536 C C . GLU A 1 324 ? -17.814 7.572 4.185 1.00 97.19 324 GLU A C 1
ATOM 2538 O O . GLU A 1 324 ? -17.838 7.723 2.959 1.00 97.19 324 GLU A O 1
ATOM 2543 N N . GLU A 1 325 ? -17.560 8.602 4.996 1.00 96.94 325 GLU A N 1
ATOM 2544 C CA . GLU A 1 325 ? -17.419 9.996 4.543 1.00 96.94 325 GLU A CA 1
ATOM 2545 C C . GLU A 1 325 ? -16.341 10.238 3.465 1.00 96.94 325 GLU A C 1
ATOM 2547 O O . GLU A 1 325 ? -16.482 11.147 2.642 1.00 96.94 325 GLU A O 1
ATOM 2552 N N . ASN A 1 326 ? -15.265 9.447 3.424 1.00 96.69 326 ASN A N 1
ATOM 2553 C CA . ASN A 1 326 ? -14.235 9.517 2.382 1.00 96.69 326 ASN A CA 1
ATOM 2554 C C . ASN A 1 326 ? -14.540 8.666 1.140 1.00 96.69 326 ASN A C 1
ATOM 2556 O O . ASN A 1 326 ? -13.725 8.641 0.211 1.00 96.69 326 ASN A O 1
ATOM 2560 N N . GLY A 1 327 ? -15.702 8.017 1.074 1.00 97.06 327 GLY A N 1
ATOM 2561 C CA . GLY A 1 327 ? -16.114 7.159 -0.033 1.00 97.06 327 GLY A CA 1
ATOM 2562 C C . GLY A 1 327 ? -15.702 5.689 0.121 1.00 97.06 327 GLY A C 1
ATOM 2563 O O . GLY A 1 327 ? -15.842 4.926 -0.832 1.00 97.06 327 GLY A O 1
ATOM 2564 N N . TRP A 1 328 ? -15.155 5.269 1.265 1.00 98.38 328 TRP A N 1
ATOM 2565 C CA . TRP A 1 328 ? -14.665 3.904 1.460 1.00 98.38 328 TRP A CA 1
ATOM 2566 C C . TRP A 1 328 ? -15.830 2.964 1.760 1.00 98.38 328 TRP A C 1
ATOM 2568 O O . TRP A 1 328 ? -16.513 3.076 2.774 1.00 98.38 328 TRP A O 1
ATOM 2578 N N . THR A 1 329 ? -16.047 2.001 0.872 1.00 98.50 329 THR A N 1
ATOM 2579 C CA . THR A 1 329 ? -17.023 0.925 1.075 1.00 98.50 329 THR A CA 1
ATOM 2580 C C . THR A 1 329 ? -16.446 -0.180 1.972 1.00 98.50 329 THR A C 1
ATOM 2582 O O . THR A 1 329 ? -15.221 -0.276 2.117 1.00 98.50 329 THR A O 1
ATOM 2585 N N . PRO A 1 330 ? -17.280 -1.091 2.512 1.00 98.69 330 PRO A N 1
ATOM 2586 C CA . PRO A 1 330 ? -16.799 -2.281 3.215 1.00 98.69 330 PRO A CA 1
ATOM 2587 C C . PRO A 1 330 ? -15.779 -3.092 2.400 1.00 98.69 330 PRO A C 1
ATOM 2589 O O . PRO A 1 330 ? -14.799 -3.598 2.944 1.00 98.69 330 PRO A O 1
ATOM 2592 N N . LEU A 1 331 ? -15.964 -3.185 1.075 1.00 98.44 331 LEU A N 1
ATOM 2593 C CA . LEU A 1 331 ? -15.014 -3.870 0.195 1.00 98.44 331 LEU A CA 1
ATOM 2594 C C . LEU A 1 331 ? -13.695 -3.099 0.058 1.00 98.44 331 LEU A C 1
ATOM 2596 O O . LEU A 1 331 ? -12.637 -3.724 0.014 1.00 98.44 331 LEU A O 1
ATOM 2600 N N . TYR A 1 332 ? -13.743 -1.765 0.000 1.00 98.62 332 TYR A N 1
ATOM 2601 C CA . TYR A 1 332 ? -12.545 -0.931 -0.069 1.00 98.62 332 TYR A CA 1
ATOM 2602 C C . TYR A 1 332 ? -11.675 -1.098 1.182 1.00 98.62 332 TYR A C 1
ATOM 2604 O O . TYR A 1 332 ? -10.485 -1.383 1.053 1.00 98.62 332 TYR A O 1
ATOM 2612 N N . ILE A 1 333 ? -12.257 -0.988 2.384 1.00 98.62 333 ILE A N 1
ATOM 2613 C CA . ILE A 1 333 ? -11.488 -1.128 3.630 1.00 98.62 333 ILE A CA 1
ATOM 2614 C C . ILE A 1 333 ? -10.968 -2.559 3.819 1.00 98.62 333 ILE A C 1
ATOM 2616 O O . ILE A 1 333 ? -9.814 -2.744 4.197 1.00 98.62 333 ILE A O 1
ATOM 2620 N N . ALA A 1 334 ? -11.753 -3.581 3.457 1.00 98.75 334 ALA A N 1
ATOM 2621 C CA . ALA A 1 334 ? -11.291 -4.969 3.477 1.00 98.75 334 ALA A CA 1
ATOM 2622 C C . ALA A 1 334 ? -10.114 -5.205 2.513 1.00 98.75 334 ALA A C 1
ATOM 2624 O O . ALA A 1 334 ? -9.198 -5.965 2.831 1.00 98.75 334 ALA A O 1
ATOM 2625 N N . ALA A 1 335 ? -10.128 -4.550 1.347 1.00 98.62 335 ALA A N 1
ATOM 2626 C CA . ALA A 1 335 ? -9.036 -4.607 0.385 1.00 98.62 335 ALA A CA 1
ATOM 2627 C C . ALA A 1 335 ? -7.787 -3.863 0.878 1.00 98.62 335 ALA A C 1
ATOM 2629 O O . ALA A 1 335 ? -6.692 -4.383 0.703 1.00 98.62 335 ALA A O 1
ATOM 2630 N N . TRP A 1 336 ? -7.940 -2.696 1.517 1.00 98.62 336 TRP A N 1
ATOM 2631 C CA . TRP A 1 336 ? -6.839 -1.942 2.133 1.00 98.62 336 TRP A CA 1
ATOM 2632 C C . TRP A 1 336 ? -6.148 -2.758 3.238 1.00 98.62 336 TRP A C 1
ATOM 2634 O O . TRP A 1 336 ? -4.925 -2.878 3.265 1.00 98.62 336 TRP A O 1
ATOM 2644 N N . GLU A 1 337 ? -6.936 -3.360 4.128 1.00 98.56 337 GLU A N 1
ATOM 2645 C CA . GLU A 1 337 ? -6.477 -4.050 5.346 1.00 98.56 337 GLU A CA 1
ATOM 2646 C C . GLU A 1 337 ? -6.116 -5.526 5.111 1.00 98.56 337 GLU A C 1
ATOM 2648 O O . GLU A 1 337 ? -5.919 -6.297 6.052 1.00 98.56 337 GLU A O 1
ATOM 2653 N N . ASN A 1 338 ? -6.046 -5.943 3.842 1.00 98.25 338 ASN A N 1
ATOM 2654 C CA . ASN A 1 338 ? -5.724 -7.306 3.420 1.00 98.25 338 ASN A CA 1
ATOM 2655 C C . ASN A 1 338 ? -6.609 -8.389 4.067 1.00 98.25 338 ASN A C 1
ATOM 2657 O O . ASN A 1 338 ? -6.150 -9.477 4.425 1.00 98.25 338 ASN A O 1
ATOM 2661 N N . ARG A 1 339 ? -7.905 -8.112 4.238 1.00 98.50 339 ARG A N 1
ATOM 2662 C CA . ARG A 1 339 ? -8.871 -9.070 4.794 1.00 98.50 339 ARG A CA 1
ATOM 2663 C C . ARG A 1 339 ? -9.352 -10.021 3.701 1.00 98.50 339 ARG A C 1
ATOM 2665 O O . ARG A 1 339 ? -10.504 -9.963 3.281 1.00 98.50 339 ARG A O 1
ATOM 2672 N N . VAL A 1 340 ? -8.464 -10.894 3.224 1.00 98.25 340 VAL A N 1
ATOM 2673 C CA . VAL A 1 340 ? -8.678 -11.792 2.069 1.00 98.25 340 VAL A CA 1
ATOM 2674 C C . VAL A 1 340 ? -10.026 -12.522 2.114 1.00 98.25 340 VAL A C 1
ATOM 2676 O O . VAL A 1 340 ? -10.778 -12.494 1.139 1.00 98.25 340 VAL A O 1
ATOM 2679 N N . ASP A 1 341 ? -10.372 -13.148 3.240 1.00 98.38 341 ASP A N 1
ATOM 2680 C CA . ASP A 1 341 ? -11.618 -13.915 3.353 1.00 98.38 341 ASP A CA 1
ATOM 2681 C C . ASP A 1 341 ? -12.865 -13.027 3.403 1.00 98.38 341 ASP A C 1
ATOM 2683 O O . ASP A 1 341 ? -13.903 -13.384 2.841 1.00 98.38 341 ASP A O 1
ATOM 2687 N N . VAL A 1 342 ? -12.759 -11.835 3.997 1.00 98.75 342 VAL A N 1
ATOM 2688 C CA . VAL A 1 342 ? -13.820 -10.822 3.934 1.00 98.75 342 VAL A CA 1
ATOM 2689 C C . VAL A 1 342 ? -13.998 -10.339 2.498 1.00 98.75 342 VAL A C 1
ATOM 2691 O O . VAL A 1 342 ? -15.128 -10.301 2.022 1.00 98.75 342 VAL A O 1
ATOM 2694 N N . VAL A 1 343 ? -12.912 -10.045 1.772 1.00 98.31 343 VAL A N 1
ATOM 2695 C CA . VAL A 1 343 ? -12.962 -9.683 0.347 1.00 98.31 343 VAL A CA 1
ATOM 2696 C C . VAL A 1 343 ? -13.652 -10.790 -0.446 1.00 98.31 343 VAL A C 1
ATOM 2698 O O . VAL A 1 343 ? -14.601 -10.503 -1.169 1.00 98.31 343 VAL A O 1
ATOM 2701 N N . ARG A 1 344 ? -13.251 -12.056 -0.264 1.00 96.00 344 ARG A N 1
ATOM 2702 C CA . ARG A 1 344 ? -13.831 -13.235 -0.936 1.00 96.00 344 ARG A CA 1
ATOM 2703 C C . ARG A 1 344 ? -15.347 -13.343 -0.747 1.00 96.00 344 ARG A C 1
ATOM 2705 O O . ARG A 1 344 ? -16.057 -13.769 -1.662 1.00 96.00 344 ARG A O 1
ATOM 2712 N N . VAL A 1 345 ? -15.843 -12.969 0.430 1.00 96.25 345 VAL A N 1
ATOM 2713 C CA . VAL A 1 345 ? -17.276 -12.929 0.733 1.00 96.25 345 VAL A CA 1
ATOM 2714 C C . VAL A 1 345 ? -17.925 -11.681 0.132 1.00 96.25 345 VAL A C 1
ATOM 2716 O O . VAL A 1 345 ? -18.880 -11.811 -0.632 1.00 96.25 345 VAL A O 1
ATOM 2719 N N . 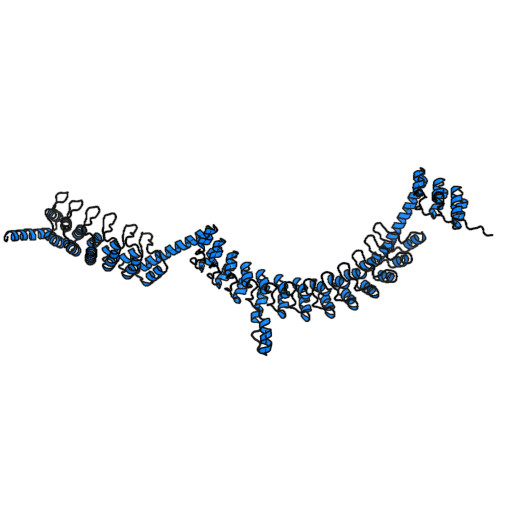LEU A 1 346 ? -17.398 -10.485 0.406 1.00 95.81 346 LEU A N 1
ATOM 2720 C CA . LEU A 1 346 ? -17.976 -9.209 -0.023 1.00 95.81 346 LEU A CA 1
ATOM 2721 C C . LEU A 1 346 ? -18.117 -9.116 -1.532 1.00 95.81 346 LEU A C 1
ATOM 2723 O O . LEU A 1 346 ? -19.176 -8.704 -2.011 1.00 95.81 346 LEU A O 1
ATOM 2727 N N . VAL A 1 347 ? -17.111 -9.570 -2.292 1.00 92.00 347 VAL A N 1
ATOM 2728 C CA . VAL A 1 347 ? -17.183 -9.523 -3.753 1.00 92.00 347 VAL A CA 1
ATOM 2729 C C . VAL A 1 347 ? -18.459 -10.198 -4.246 1.00 92.00 347 VAL A C 1
ATOM 2731 O O . VAL A 1 347 ? -19.000 -9.775 -5.256 1.00 92.00 347 VAL A O 1
ATOM 2734 N N . GLN A 1 348 ? -19.009 -11.225 -3.577 1.00 88.81 348 GLN A N 1
ATOM 2735 C CA . GLN A 1 348 ? -20.237 -11.942 -3.992 1.00 88.81 348 GLN A CA 1
ATOM 2736 C C . GLN A 1 348 ? -21.438 -11.031 -4.256 1.00 88.81 348 GLN A C 1
ATOM 2738 O O . GLN A 1 348 ? -22.225 -11.353 -5.149 1.00 88.81 348 GLN A O 1
ATOM 2743 N N . LYS A 1 349 ? -21.544 -9.901 -3.548 1.00 90.00 349 LYS A N 1
ATOM 2744 C CA . LYS A 1 349 ? -22.643 -8.938 -3.713 1.00 90.00 349 LYS A CA 1
ATOM 2745 C C . LYS A 1 349 ? -22.195 -7.496 -3.971 1.00 90.00 349 LYS A C 1
ATOM 2747 O O . LYS A 1 349 ? -22.945 -6.777 -4.618 1.00 90.00 349 LYS A O 1
ATOM 2752 N N . ALA A 1 350 ? -21.027 -7.087 -3.477 1.00 92.50 350 ALA A N 1
ATOM 2753 C CA . ALA A 1 350 ? -20.569 -5.702 -3.535 1.00 92.50 350 ALA A CA 1
ATOM 2754 C C . ALA A 1 350 ? -20.136 -5.276 -4.946 1.00 92.50 350 ALA A C 1
ATOM 2756 O O . ALA A 1 350 ? -19.597 -6.074 -5.724 1.00 92.50 350 ALA A O 1
ATOM 2757 N N . ASN A 1 351 ? -20.320 -3.994 -5.254 1.00 91.56 351 ASN A N 1
ATOM 2758 C CA . ASN A 1 351 ? -19.813 -3.385 -6.473 1.00 91.56 351 ASN A CA 1
ATOM 2759 C C . ASN A 1 351 ? -18.302 -3.117 -6.354 1.00 91.56 351 ASN A C 1
ATOM 2761 O O . ASN A 1 351 ? -17.848 -2.179 -5.699 1.00 91.56 351 ASN A O 1
ATOM 2765 N N . VAL A 1 352 ? -17.515 -3.924 -7.065 1.00 92.00 352 VAL A N 1
ATOM 2766 C CA . VAL A 1 352 ? -16.041 -3.894 -7.049 1.00 92.00 352 VAL A CA 1
ATOM 2767 C C . VAL A 1 352 ? -15.417 -2.623 -7.640 1.00 92.00 352 VAL A C 1
ATOM 2769 O O . VAL A 1 352 ? -14.214 -2.411 -7.494 1.00 92.00 352 VAL A O 1
ATOM 2772 N N . ASN A 1 353 ? -16.211 -1.787 -8.315 1.00 92.38 353 ASN A N 1
ATOM 2773 C CA . ASN A 1 353 ? -15.747 -0.582 -9.003 1.00 92.38 353 ASN A CA 1
ATOM 2774 C C . ASN A 1 353 ? -16.016 0.714 -8.227 1.00 92.38 353 ASN A C 1
ATOM 2776 O O . ASN A 1 353 ? -15.660 1.783 -8.721 1.00 92.38 353 ASN A O 1
ATOM 2780 N N . LEU A 1 354 ? -16.660 0.654 -7.057 1.00 94.44 354 LEU A N 1
ATOM 2781 C CA . LEU A 1 354 ? -16.886 1.853 -6.250 1.00 94.44 354 LEU A CA 1
ATOM 2782 C C . LEU A 1 354 ? -15.552 2.383 -5.736 1.00 94.44 354 LEU A C 1
ATOM 2784 O O . LEU A 1 354 ? -14.796 1.658 -5.093 1.00 94.44 354 LEU A O 1
ATOM 2788 N N . GLY A 1 355 ? -15.254 3.630 -6.085 1.00 93.81 355 GLY A N 1
ATOM 2789 C CA . GLY A 1 355 ? -14.049 4.316 -5.658 1.00 93.81 355 GLY A CA 1
ATOM 2790 C C . GLY A 1 355 ? -14.301 5.235 -4.474 1.00 93.81 355 GLY A C 1
ATOM 2791 O O . GLY A 1 355 ? -15.426 5.678 -4.248 1.00 93.81 355 GLY A O 1
ATOM 2792 N N . ASP A 1 356 ? -13.226 5.551 -3.764 1.00 97.00 356 ASP A N 1
ATOM 2793 C CA . ASP A 1 356 ? -13.224 6.613 -2.767 1.00 97.00 356 ASP A CA 1
ATOM 2794 C C . ASP A 1 356 ? -13.408 8.008 -3.402 1.00 97.00 356 ASP A C 1
ATOM 2796 O O . ASP A 1 356 ? -13.531 8.159 -4.621 1.00 97.00 356 ASP A O 1
ATOM 2800 N N . LYS A 1 357 ? -13.383 9.072 -2.592 1.00 97.12 357 LYS A N 1
ATOM 2801 C CA . LYS A 1 357 ? -13.512 10.460 -3.076 1.00 97.12 357 LYS A CA 1
ATOM 2802 C C . LYS A 1 357 ? -12.431 10.895 -4.080 1.00 97.12 357 LYS A C 1
ATOM 2804 O O . LYS A 1 357 ? -12.590 11.921 -4.743 1.00 97.12 357 LYS A O 1
ATOM 2809 N N . TRP A 1 358 ? -11.338 10.139 -4.200 1.00 96.00 358 TRP A N 1
ATOM 2810 C CA . TRP A 1 358 ? -10.271 10.350 -5.180 1.00 96.00 358 TRP A CA 1
ATOM 2811 C C . TRP A 1 358 ? -10.379 9.403 -6.386 1.00 96.00 358 TRP A C 1
ATOM 2813 O O . TRP A 1 358 ? -9.456 9.342 -7.197 1.00 96.00 358 TRP A O 1
ATOM 2823 N N . GLY A 1 359 ? -11.476 8.653 -6.515 1.00 95.56 359 GLY A N 1
ATOM 2824 C CA . GLY A 1 359 ? -11.714 7.701 -7.600 1.00 95.56 359 GLY A CA 1
ATOM 2825 C C . GLY A 1 359 ? -10.930 6.391 -7.471 1.00 95.56 359 GLY A C 1
ATOM 2826 O O . GLY A 1 359 ? -10.890 5.608 -8.418 1.00 95.56 359 GLY A O 1
ATOM 2827 N N . ARG A 1 360 ? -10.288 6.120 -6.327 1.00 97.81 360 ARG A N 1
ATOM 2828 C CA . ARG A 1 360 ? -9.497 4.896 -6.124 1.00 97.81 360 ARG A CA 1
ATOM 2829 C C . ARG A 1 360 ? -10.422 3.754 -5.729 1.00 97.81 360 ARG A C 1
ATOM 2831 O O . ARG A 1 360 ? -11.088 3.819 -4.704 1.00 97.81 360 ARG A O 1
ATOM 2838 N N . THR A 1 361 ? -10.461 2.707 -6.541 1.00 97.62 361 THR A N 1
ATOM 2839 C CA . THR A 1 361 ? -11.270 1.494 -6.309 1.00 97.62 361 THR A CA 1
ATOM 2840 C C . THR A 1 361 ? -10.571 0.504 -5.359 1.00 97.62 361 THR A C 1
ATOM 2842 O O . THR A 1 361 ? -9.363 0.629 -5.138 1.00 97.62 361 THR A O 1
ATOM 2845 N N . PRO A 1 362 ? -11.258 -0.543 -4.854 1.00 98.19 362 PRO A N 1
ATOM 2846 C CA . PRO A 1 362 ? -10.625 -1.635 -4.111 1.00 98.19 362 PRO A CA 1
ATOM 2847 C C . PRO A 1 362 ? -9.401 -2.237 -4.816 1.00 98.19 362 PRO A C 1
ATOM 2849 O O . PRO A 1 362 ? -8.410 -2.569 -4.170 1.00 98.19 362 PRO A O 1
ATOM 2852 N N . LEU A 1 363 ? -9.428 -2.322 -6.153 1.00 98.12 363 LEU A N 1
ATOM 2853 C CA . LEU A 1 363 ? -8.287 -2.811 -6.928 1.00 98.12 363 LEU A CA 1
ATOM 2854 C C . LEU A 1 363 ? -7.097 -1.846 -6.871 1.00 98.12 363 LEU A C 1
ATOM 2856 O O . LEU A 1 363 ? -5.964 -2.310 -6.778 1.00 98.12 363 LEU A O 1
ATOM 2860 N N . HIS A 1 364 ? -7.330 -0.529 -6.896 1.00 98.56 364 HIS A N 1
ATOM 2861 C CA . HIS A 1 364 ? -6.261 0.464 -6.756 1.00 98.56 364 HIS A CA 1
ATOM 2862 C C . HIS A 1 364 ? -5.541 0.304 -5.427 1.00 98.56 364 HIS A C 1
ATOM 2864 O O . HIS A 1 364 ? -4.316 0.204 -5.409 1.00 98.56 364 HIS A O 1
ATOM 2870 N N . ILE A 1 365 ? -6.296 0.252 -4.327 1.00 98.44 365 ILE A N 1
ATOM 2871 C CA . ILE A 1 365 ? -5.676 0.202 -3.010 1.00 98.44 365 ILE A CA 1
ATOM 2872 C C . ILE A 1 365 ? -4.992 -1.137 -2.744 1.00 98.44 365 ILE A C 1
ATOM 2874 O O . ILE A 1 365 ? -3.842 -1.146 -2.321 1.00 98.44 365 ILE A O 1
ATOM 2878 N N . ALA A 1 366 ? -5.615 -2.263 -3.106 1.00 98.62 366 ALA A N 1
ATOM 2879 C CA . ALA A 1 366 ? -4.964 -3.569 -3.009 1.00 98.62 366 ALA A CA 1
ATOM 2880 C C . ALA A 1 366 ? -3.669 -3.622 -3.837 1.00 98.62 366 ALA A C 1
ATOM 2882 O O . ALA A 1 366 ? -2.692 -4.250 -3.433 1.00 98.62 366 ALA A O 1
ATOM 2883 N N . SER A 1 367 ? -3.645 -2.926 -4.979 1.00 98.62 367 SER A N 1
ATOM 2884 C CA . SER A 1 367 ? -2.464 -2.841 -5.836 1.00 98.62 367 SER A CA 1
ATOM 2885 C C . SER A 1 367 ? -1.371 -1.949 -5.254 1.00 98.62 367 SER A C 1
ATOM 2887 O O . SER A 1 367 ? -0.197 -2.302 -5.337 1.00 98.62 367 SER A O 1
ATOM 2889 N N . ARG A 1 368 ? -1.755 -0.820 -4.648 1.00 98.44 368 ARG A N 1
ATOM 2890 C CA . ARG A 1 368 ? -0.855 0.107 -3.952 1.00 98.44 368 ARG A CA 1
ATOM 2891 C C . ARG A 1 368 ? -0.179 -0.535 -2.747 1.00 98.44 368 ARG A C 1
ATOM 2893 O O . ARG A 1 368 ? 0.996 -0.277 -2.547 1.00 98.44 368 ARG A O 1
ATOM 2900 N N . GLU A 1 369 ? -0.919 -1.324 -1.971 1.00 98.56 369 GLU A N 1
ATOM 2901 C CA . GLU A 1 369 ? -0.420 -1.965 -0.745 1.00 98.56 369 GLU A CA 1
ATOM 2902 C C . GLU A 1 369 ? 0.234 -3.337 -1.005 1.00 98.56 369 GLU A C 1
ATOM 2904 O O . GLU A 1 369 ? 0.809 -3.943 -0.101 1.00 98.56 369 GLU A O 1
ATOM 2909 N N . GLY A 1 370 ? 0.161 -3.851 -2.239 1.00 98.19 370 GLY A N 1
ATOM 2910 C CA . GLY A 1 370 ? 0.839 -5.088 -2.631 1.00 98.19 370 GLY A CA 1
ATOM 2911 C C . GLY A 1 370 ? 0.110 -6.380 -2.253 1.00 98.19 370 GLY A C 1
ATOM 2912 O O . GLY A 1 370 ? 0.725 -7.451 -2.250 1.00 98.19 370 GLY A O 1
ATOM 2913 N N . HIS A 1 371 ? -1.192 -6.317 -1.969 1.00 98.62 371 HIS A N 1
ATOM 2914 C CA . HIS A 1 371 ? -2.003 -7.452 -1.514 1.00 98.62 371 HIS A CA 1
ATOM 2915 C C . HIS A 1 371 ? -2.375 -8.381 -2.675 1.00 98.62 371 HIS A C 1
ATOM 2917 O O . HIS A 1 371 ? -3.497 -8.366 -3.184 1.00 98.62 371 HIS A O 1
ATOM 2923 N N . LEU A 1 372 ? -1.415 -9.202 -3.111 1.00 98.31 372 LEU A N 1
ATOM 2924 C CA . LEU A 1 372 ? -1.536 -10.063 -4.293 1.00 98.31 372 LEU A CA 1
ATOM 2925 C C . LEU A 1 372 ? -2.795 -10.939 -4.291 1.00 98.31 372 LEU A C 1
ATOM 2927 O O . LEU A 1 372 ? -3.470 -11.021 -5.312 1.00 98.31 372 LEU A O 1
ATOM 2931 N N . GLU A 1 373 ? -3.127 -11.588 -3.173 1.00 97.94 373 GLU A N 1
ATOM 2932 C CA . GLU A 1 373 ? -4.293 -12.477 -3.126 1.00 97.94 373 GLU A CA 1
ATOM 2933 C C . GLU A 1 373 ? -5.609 -11.702 -3.291 1.00 97.94 373 GLU A C 1
ATOM 2935 O O . GLU A 1 373 ? -6.475 -12.123 -4.054 1.00 97.94 373 GLU A O 1
ATOM 2940 N N . VAL A 1 374 ? -5.731 -10.522 -2.671 1.00 98.38 374 VAL A N 1
ATOM 2941 C CA . VAL A 1 374 ? -6.877 -9.619 -2.870 1.00 98.38 374 VAL A CA 1
ATOM 2942 C C . VAL A 1 374 ? -6.973 -9.181 -4.332 1.00 98.38 374 VAL A C 1
ATOM 2944 O O . VAL A 1 374 ? -8.059 -9.217 -4.911 1.00 98.38 374 VAL A O 1
ATOM 2947 N N . VAL A 1 375 ? -5.849 -8.816 -4.958 1.00 98.00 375 VAL A N 1
ATOM 2948 C CA . VAL A 1 375 ? -5.807 -8.452 -6.384 1.00 98.00 375 VAL A CA 1
ATOM 2949 C C . VAL A 1 375 ? -6.292 -9.611 -7.256 1.00 98.00 375 VAL A C 1
ATOM 2951 O O . VAL A 1 375 ? -7.148 -9.402 -8.115 1.00 98.00 375 VAL A O 1
ATOM 2954 N N . LEU A 1 376 ? -5.806 -10.833 -7.023 1.00 95.50 376 LEU A N 1
ATOM 2955 C CA . LEU A 1 376 ? -6.231 -12.017 -7.775 1.00 95.50 376 LEU A CA 1
ATOM 2956 C C . LEU A 1 376 ? -7.733 -12.291 -7.603 1.00 95.50 376 LEU A C 1
ATOM 2958 O O . LEU A 1 376 ? -8.427 -12.478 -8.602 1.00 95.50 376 LEU A O 1
ATOM 2962 N N . LEU A 1 377 ? -8.256 -12.208 -6.374 1.00 93.81 377 LEU A N 1
ATOM 2963 C CA . LEU A 1 377 ? -9.688 -12.373 -6.097 1.00 93.81 377 LEU A CA 1
ATOM 2964 C C . LEU A 1 377 ? -10.556 -11.348 -6.826 1.00 93.81 377 LEU A C 1
ATOM 2966 O O . LEU A 1 377 ? -11.625 -11.686 -7.340 1.00 93.81 377 LEU A O 1
ATOM 2970 N N . LEU A 1 378 ? -10.108 -10.094 -6.892 1.00 93.06 378 LEU A N 1
ATOM 2971 C CA . LEU A 1 378 ? -10.804 -9.068 -7.658 1.00 93.06 378 LEU A CA 1
ATOM 2972 C C . LEU A 1 378 ? -10.747 -9.400 -9.161 1.00 93.06 378 LEU A C 1
ATOM 2974 O O . LEU A 1 378 ? -11.790 -9.408 -9.816 1.00 93.06 378 LEU A O 1
ATOM 2978 N N . LEU A 1 379 ? -9.577 -9.760 -9.705 1.00 90.31 379 LEU A N 1
ATOM 2979 C CA . LEU A 1 379 ? -9.382 -10.081 -11.129 1.00 90.31 379 LEU A CA 1
ATOM 2980 C C . LEU A 1 379 ? -10.155 -11.321 -11.621 1.00 90.31 379 LEU A C 1
ATOM 2982 O O . LEU A 1 379 ? -10.496 -11.389 -12.808 1.00 90.31 379 LEU A O 1
ATOM 2986 N N . GLU A 1 380 ? -10.465 -12.290 -10.756 1.00 83.75 380 GLU A N 1
ATOM 2987 C CA . GLU A 1 380 ? -11.305 -13.458 -11.087 1.00 83.75 380 GLU A CA 1
ATOM 2988 C C . GLU A 1 380 ? -12.735 -13.063 -11.508 1.00 83.75 380 GLU A C 1
ATOM 2990 O O . GLU A 1 380 ? -13.405 -13.783 -12.260 1.00 83.75 380 GLU A O 1
ATOM 2995 N N . ARG A 1 381 ? -13.216 -11.874 -11.113 1.00 69.25 381 ARG A N 1
ATOM 2996 C CA . ARG A 1 381 ? -14.530 -11.364 -11.547 1.00 69.25 381 ARG A CA 1
ATOM 2997 C C . ARG A 1 381 ? -14.647 -11.014 -13.015 1.00 69.25 381 ARG A C 1
ATOM 2999 O O . ARG A 1 381 ? -15.762 -10.849 -13.505 1.00 69.25 381 ARG A O 1
ATOM 3006 N N . VAL A 1 382 ? -13.531 -10.986 -13.728 1.00 57.84 382 VAL A N 1
ATOM 3007 C CA . VAL A 1 382 ? -13.518 -10.820 -15.181 1.00 57.84 382 VAL A CA 1
ATOM 3008 C C . VAL A 1 382 ? -13.973 -12.106 -15.907 1.00 57.84 382 VAL A C 1
ATOM 3010 O O . VAL A 1 382 ? -14.475 -12.023 -17.023 1.00 57.84 382 VAL A O 1
ATOM 3013 N N . GLU A 1 383 ? -13.864 -13.296 -15.295 1.00 49.62 383 GLU A N 1
ATOM 3014 C CA . GLU A 1 383 ? -14.014 -14.590 -16.001 1.00 49.62 383 GLU A CA 1
ATOM 3015 C C . GLU A 1 383 ? -15.354 -15.316 -15.771 1.00 49.62 383 GLU A C 1
ATOM 3017 O O . GLU A 1 383 ? -15.845 -16.033 -16.643 1.00 49.62 383 GLU A O 1
ATOM 3022 N N . SER A 1 384 ? -15.992 -15.131 -14.615 1.00 46.97 384 SER A N 1
ATOM 3023 C CA . SER A 1 384 ? -17.011 -16.063 -14.096 1.00 46.97 384 SER A CA 1
ATOM 3024 C C . SER A 1 384 ? -18.452 -15.905 -14.627 1.00 46.97 384 SER A C 1
ATOM 3026 O O . SER A 1 384 ? -19.323 -16.676 -14.225 1.00 46.97 384 SER A O 1
ATOM 3028 N N . ARG A 1 385 ? -18.760 -14.957 -15.532 1.00 50.31 385 ARG A N 1
ATOM 3029 C CA . ARG A 1 385 ?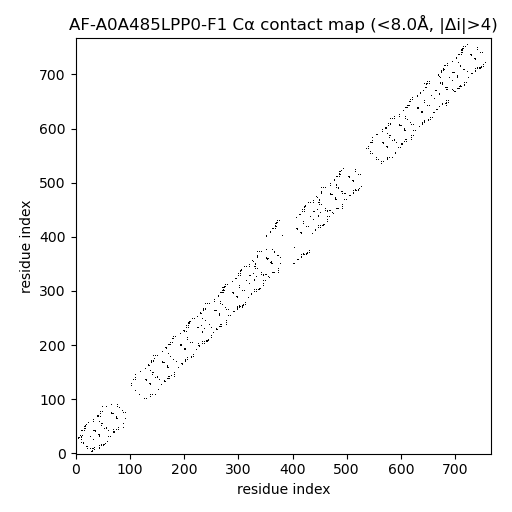 -20.157 -14.698 -15.984 1.00 50.31 385 ARG A CA 1
ATOM 3030 C C . ARG A 1 385 ? -20.420 -14.766 -17.497 1.00 50.31 385 ARG A C 1
ATOM 3032 O O . ARG A 1 385 ? -21.572 -14.626 -17.910 1.00 50.31 385 ARG A O 1
ATOM 3039 N N . SER A 1 386 ? -19.414 -15.060 -18.321 1.00 45.12 386 SER A N 1
ATOM 3040 C CA . SER A 1 386 ? -19.540 -15.084 -19.793 1.00 45.12 386 SER A CA 1
ATOM 3041 C C . SER A 1 386 ? -20.300 -16.294 -20.375 1.00 45.12 386 SER A C 1
ATOM 3043 O O . SER A 1 386 ? -20.529 -16.341 -21.580 1.00 45.12 386 SER A O 1
ATOM 3045 N N . SER A 1 387 ? -20.731 -17.266 -19.561 1.00 46.97 387 SER A N 1
ATOM 3046 C CA . SER A 1 387 ? -21.319 -18.540 -20.027 1.00 46.97 387 SER A CA 1
ATOM 3047 C C . SER A 1 387 ? -22.849 -18.677 -19.891 1.00 46.97 387 SER A C 1
ATOM 3049 O O . SER A 1 387 ? -23.395 -19.719 -20.245 1.00 46.97 387 SER A O 1
ATOM 3051 N N . GLY A 1 388 ? -23.583 -17.660 -19.418 1.00 47.09 388 GLY A N 1
ATOM 3052 C CA . GLY A 1 388 ? -25.016 -17.790 -19.091 1.00 47.09 388 GLY A CA 1
ATOM 3053 C C . GLY A 1 388 ? -25.978 -16.971 -19.963 1.00 47.09 388 GLY A C 1
ATOM 3054 O O . GLY A 1 388 ? -26.424 -15.901 -19.545 1.00 47.09 388 GLY A O 1
ATOM 3055 N N . GLN A 1 389 ? -26.376 -17.487 -21.131 1.00 46.75 389 GLN A N 1
ATOM 3056 C CA . GLN A 1 389 ? -27.453 -16.917 -21.960 1.00 46.75 389 GLN A CA 1
ATOM 3057 C C . GLN A 1 389 ? -28.814 -16.928 -21.234 1.00 46.75 389 GLN A C 1
ATOM 3059 O O . GLN A 1 389 ? -29.317 -17.975 -20.842 1.00 46.75 389 GLN A O 1
ATOM 3064 N N . GLY A 1 390 ? -29.436 -15.752 -21.092 1.00 44.69 390 GLY A N 1
ATOM 3065 C CA . GLY A 1 390 ? -30.839 -15.607 -20.680 1.00 44.69 390 GLY A CA 1
ATOM 3066 C C . GLY A 1 390 ? -31.173 -14.184 -20.222 1.00 44.69 390 GLY A C 1
ATOM 3067 O O . GLY A 1 390 ? -30.714 -13.771 -19.171 1.00 44.69 390 GLY A O 1
ATOM 3068 N N . ASN A 1 391 ? -31.972 -13.437 -20.992 1.00 49.28 391 ASN A N 1
ATOM 3069 C CA . ASN A 1 391 ? -32.420 -12.044 -20.770 1.00 49.28 391 ASN A CA 1
ATOM 3070 C C . ASN A 1 391 ? -31.369 -10.927 -20.889 1.00 49.28 391 ASN A C 1
ATOM 3072 O O . ASN A 1 391 ? -31.013 -10.280 -19.912 1.00 49.28 391 ASN A O 1
ATOM 3076 N N . LEU A 1 392 ? -30.962 -10.646 -22.131 1.00 52.94 392 LEU A N 1
ATOM 3077 C CA . LEU A 1 392 ? -29.943 -9.666 -22.525 1.00 52.94 392 LEU A CA 1
ATOM 3078 C C . LEU A 1 392 ? -30.222 -8.219 -22.050 1.00 52.94 392 LEU A C 1
ATOM 3080 O O . LEU A 1 392 ? -29.360 -7.624 -21.433 1.00 52.94 392 LEU A O 1
ATOM 3084 N N . LEU A 1 393 ? -31.412 -7.639 -22.245 1.00 42.19 393 LEU A N 1
ATOM 3085 C CA . LEU A 1 393 ? -31.597 -6.176 -22.106 1.00 42.19 393 LEU A CA 1
ATOM 3086 C C . LEU A 1 393 ? -31.631 -5.618 -20.667 1.00 42.19 393 LEU A C 1
ATOM 3088 O O . LEU A 1 393 ? -31.076 -4.551 -20.427 1.00 42.19 393 LEU A O 1
ATOM 3092 N N . ARG A 1 394 ? -32.237 -6.321 -19.699 1.00 46.12 394 ARG A N 1
ATOM 3093 C CA . ARG A 1 394 ? -32.217 -5.914 -18.272 1.00 46.12 394 ARG A CA 1
ATOM 3094 C C . ARG A 1 394 ? -30.933 -6.359 -17.570 1.00 46.12 394 ARG A C 1
ATOM 3096 O O . ARG A 1 394 ? -30.478 -5.695 -16.647 1.00 46.12 394 ARG A O 1
ATOM 3103 N N . ARG A 1 395 ? -30.340 -7.468 -18.028 1.00 50.09 395 ARG A N 1
ATOM 3104 C CA . ARG A 1 395 ? -29.024 -7.907 -17.571 1.00 50.09 395 ARG A CA 1
ATOM 3105 C C . ARG A 1 395 ? -27.912 -7.017 -18.108 1.00 50.09 395 ARG A C 1
ATOM 3107 O O . ARG A 1 395 ? -26.962 -6.832 -17.383 1.00 50.09 395 ARG A O 1
ATOM 3114 N N . MET A 1 396 ? -27.999 -6.442 -19.307 1.00 44.59 396 MET A N 1
ATOM 3115 C CA . MET A 1 396 ? -26.917 -5.624 -19.877 1.00 44.59 396 MET A CA 1
ATOM 3116 C C . MET A 1 396 ? -26.630 -4.358 -19.062 1.00 44.59 396 MET A C 1
ATOM 3118 O O . MET A 1 396 ? -25.466 -4.040 -18.854 1.00 44.59 396 MET A O 1
ATOM 3122 N N . SER A 1 397 ? -27.644 -3.673 -18.531 1.00 42.25 397 SER A N 1
ATOM 3123 C CA . SER A 1 397 ? -27.435 -2.489 -17.684 1.00 42.25 397 SER A CA 1
ATOM 3124 C C . SER A 1 397 ? -26.961 -2.825 -16.261 1.00 42.25 397 SER A C 1
ATOM 3126 O O . SER A 1 397 ? -26.227 -2.031 -15.682 1.00 42.25 397 SER A O 1
ATOM 3128 N N . SER A 1 398 ? -27.298 -4.003 -15.711 1.00 44.50 398 SER A N 1
ATOM 3129 C CA . SER A 1 398 ? -26.748 -4.472 -14.425 1.00 44.50 398 SER A CA 1
ATOM 3130 C C . SER A 1 398 ? -25.400 -5.205 -14.560 1.00 44.50 398 SER A C 1
ATOM 3132 O O . SER A 1 398 ? -24.591 -5.147 -13.645 1.00 44.50 398 SER A O 1
ATOM 3134 N N . LEU A 1 399 ? -25.119 -5.866 -15.693 1.00 46.75 399 LEU A N 1
ATOM 3135 C CA . LEU A 1 399 ? -23.857 -6.577 -15.964 1.00 46.75 399 LEU A CA 1
ATOM 3136 C C . LEU A 1 399 ? -22.688 -5.608 -16.092 1.00 46.75 399 LEU A C 1
ATOM 3138 O O . LEU A 1 399 ? -21.600 -5.925 -15.631 1.00 46.75 399 LEU A O 1
ATOM 3142 N N . VAL A 1 400 ? -22.902 -4.451 -16.727 1.00 48.47 400 VAL A N 1
ATOM 3143 C CA . VAL A 1 400 ? -21.842 -3.453 -16.939 1.00 48.47 400 VAL A CA 1
ATOM 3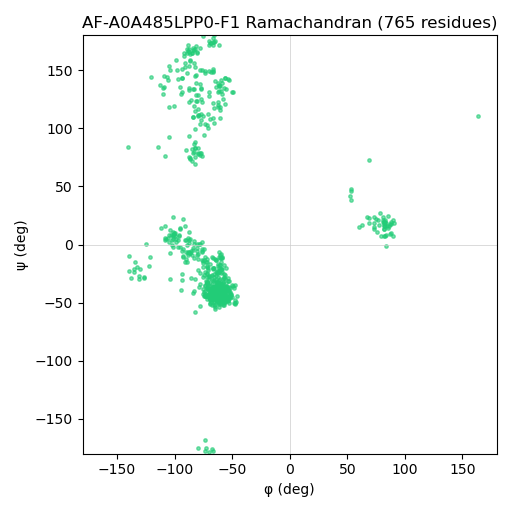144 C C . VAL A 1 400 ? -21.356 -2.859 -15.610 1.00 48.47 400 VAL A C 1
ATOM 3146 O O . VAL A 1 400 ? -20.202 -2.460 -15.522 1.00 48.47 400 VAL A O 1
ATOM 3149 N N . ARG A 1 401 ? -22.191 -2.851 -14.559 1.00 48.75 401 ARG A N 1
ATOM 3150 C CA . ARG A 1 401 ? -21.819 -2.329 -13.232 1.00 48.75 401 ARG A CA 1
ATOM 3151 C C . ARG A 1 401 ? -20.956 -3.304 -12.417 1.00 48.75 401 ARG A C 1
ATOM 3153 O O . ARG A 1 401 ? -20.074 -2.857 -11.692 1.00 48.75 401 ARG A O 1
ATOM 3160 N N . ASP A 1 402 ? -21.185 -4.609 -12.574 1.00 58.94 402 ASP A N 1
ATOM 3161 C CA . ASP A 1 402 ? -20.538 -5.673 -11.786 1.00 58.94 402 ASP A CA 1
ATOM 3162 C C . ASP A 1 402 ? -19.209 -6.179 -12.388 1.00 58.94 402 ASP A C 1
ATOM 3164 O O . ASP A 1 402 ? -18.459 -6.897 -11.722 1.00 58.94 402 ASP A O 1
ATOM 3168 N N . LEU A 1 403 ? -18.931 -5.871 -13.660 1.00 73.69 403 LEU A N 1
ATOM 3169 C CA . LEU A 1 403 ? -17.687 -6.250 -14.336 1.00 73.69 403 LEU A CA 1
ATOM 3170 C C . LEU A 1 403 ? -16.550 -5.340 -13.869 1.00 73.69 403 LEU A C 1
ATOM 3172 O O . LEU A 1 403 ? -16.630 -4.121 -14.007 1.00 73.69 403 LEU A O 1
ATOM 3176 N N . LEU A 1 404 ? -15.488 -5.933 -13.325 1.00 84.81 404 LEU A N 1
ATOM 3177 C CA . LEU A 1 404 ? -14.316 -5.194 -12.863 1.00 84.81 404 LEU A CA 1
ATOM 3178 C C . LEU A 1 404 ? -13.697 -4.373 -14.002 1.00 84.81 404 LEU A C 1
ATOM 3180 O O . LEU A 1 404 ? -13.298 -4.926 -15.028 1.00 84.81 404 LEU A O 1
ATOM 3184 N N . ASN A 1 405 ? -13.536 -3.071 -13.782 1.00 90.25 405 ASN A N 1
ATOM 3185 C CA . ASN A 1 405 ? -12.718 -2.220 -14.631 1.00 90.25 405 ASN A CA 1
ATOM 3186 C C . ASN A 1 405 ? -11.261 -2.254 -14.142 1.00 90.25 405 ASN A C 1
ATOM 3188 O O . ASN A 1 405 ? -10.868 -1.490 -13.262 1.00 90.25 405 ASN A O 1
ATOM 3192 N N . VAL A 1 406 ? -10.456 -3.152 -14.721 1.00 92.62 406 VAL A N 1
ATOM 3193 C CA . VAL A 1 406 ? -9.024 -3.307 -14.385 1.00 92.62 406 VAL A CA 1
ATOM 3194 C C . VAL A 1 406 ? -8.232 -2.020 -14.654 1.00 92.62 406 VAL A C 1
ATOM 3196 O O . VAL A 1 406 ? -7.280 -1.718 -13.941 1.00 92.62 406 VAL A O 1
ATOM 3199 N N . ASN A 1 407 ? -8.679 -1.237 -15.638 1.00 93.62 407 ASN A N 1
ATOM 3200 C CA . ASN A 1 407 ? -8.090 0.030 -16.063 1.00 93.62 407 ASN A CA 1
ATOM 3201 C C . ASN A 1 407 ? -8.864 1.240 -15.512 1.00 93.62 407 ASN A C 1
ATOM 3203 O O . ASN A 1 407 ? -8.847 2.318 -16.111 1.00 93.62 407 ASN A O 1
ATOM 3207 N N . ALA A 1 408 ? -9.591 1.067 -14.400 1.00 93.25 408 ALA A N 1
ATOM 3208 C CA . ALA A 1 408 ? -10.207 2.188 -13.704 1.00 93.25 408 ALA A CA 1
ATOM 3209 C C . ALA A 1 408 ? -9.136 3.237 -13.392 1.00 93.25 408 ALA A C 1
ATOM 3211 O O . ALA A 1 408 ? -8.004 2.881 -13.078 1.00 93.25 408 ALA A O 1
ATOM 3212 N N . ILE A 1 409 ? -9.501 4.509 -13.504 1.00 94.06 409 ILE A N 1
ATOM 3213 C CA . ILE A 1 409 ? -8.596 5.626 -13.257 1.00 94.06 409 ILE A CA 1
ATOM 3214 C C . ILE A 1 409 ? -9.038 6.384 -12.011 1.00 94.06 409 ILE A C 1
ATOM 3216 O O . ILE A 1 409 ? -10.230 6.639 -11.830 1.00 94.06 409 ILE A O 1
ATOM 3220 N N . SER A 1 410 ? -8.076 6.759 -11.172 1.00 94.12 410 SER A N 1
ATOM 3221 C CA . SER A 1 410 ? -8.291 7.735 -10.105 1.00 94.12 410 SER A CA 1
ATOM 3222 C C . SER A 1 410 ? -8.493 9.145 -10.680 1.00 94.12 410 SER A C 1
ATOM 3224 O O . SER A 1 410 ? -8.317 9.387 -11.877 1.00 94.12 410 SER A O 1
ATOM 3226 N N . ASN A 1 411 ? -8.793 10.119 -9.821 1.00 91.38 411 ASN A N 1
ATOM 3227 C CA . ASN A 1 411 ? -8.864 11.533 -10.203 1.00 91.38 411 ASN A CA 1
ATOM 3228 C C . ASN A 1 411 ? -7.517 12.071 -10.730 1.00 91.38 411 ASN A C 1
ATOM 3230 O O . ASN A 1 411 ? -7.500 13.020 -11.509 1.00 91.38 411 ASN A O 1
ATOM 3234 N N . GLU A 1 412 ? -6.398 11.445 -10.351 1.00 86.75 412 GLU A N 1
ATOM 3235 C CA . GLU A 1 412 ? -5.050 11.716 -10.878 1.00 86.75 412 GLU A CA 1
ATOM 3236 C C . GLU A 1 412 ? -4.718 10.829 -12.093 1.00 86.75 412 GLU A C 1
ATOM 3238 O O . GLU A 1 412 ? -3.570 10.697 -12.490 1.00 86.75 412 GLU A O 1
ATOM 3243 N N . SER A 1 413 ? -5.718 10.200 -12.713 1.00 92.50 413 SER A N 1
ATOM 3244 C CA . SER A 1 413 ? -5.562 9.315 -13.877 1.00 92.50 413 SER A CA 1
ATOM 3245 C C . SER A 1 413 ? -4.678 8.078 -13.654 1.00 92.50 413 SER A C 1
ATOM 3247 O O . SER A 1 413 ? -4.302 7.412 -14.618 1.00 92.50 413 SER A O 1
ATOM 3249 N N . TYR A 1 414 ? -4.368 7.723 -12.405 1.00 95.75 414 TYR A N 1
ATOM 3250 C CA . TYR A 1 414 ? -3.618 6.505 -12.102 1.00 95.75 414 TYR A CA 1
ATOM 3251 C C . TYR A 1 414 ? -4.513 5.285 -12.217 1.00 95.75 414 TYR A C 1
ATOM 3253 O O . TYR A 1 414 ? -5.609 5.277 -11.669 1.00 95.75 414 TYR A O 1
ATOM 3261 N N . THR A 1 415 ? -4.003 4.244 -12.868 1.00 97.75 415 THR A N 1
ATOM 3262 C CA . THR A 1 415 ? -4.602 2.904 -12.842 1.00 97.75 415 THR A CA 1
ATOM 3263 C C . THR A 1 415 ? -4.053 2.090 -11.664 1.00 97.75 415 THR A C 1
ATOM 3265 O O . THR A 1 415 ? -3.010 2.441 -11.099 1.00 97.75 415 THR A O 1
ATOM 3268 N N . PRO A 1 416 ? -4.663 0.945 -11.309 1.00 98.19 416 PRO A N 1
ATOM 3269 C CA . PRO A 1 416 ? -4.084 0.029 -10.329 1.00 98.19 416 PRO A CA 1
ATOM 3270 C C . PRO A 1 416 ? -2.660 -0.417 -10.691 1.00 98.19 416 PRO A C 1
ATOM 3272 O O . PRO A 1 416 ? -1.817 -0.566 -9.808 1.00 98.19 416 PRO A O 1
ATOM 3275 N N . LEU A 1 417 ? -2.359 -0.553 -11.991 1.00 98.44 417 LEU A N 1
ATOM 3276 C CA . LEU A 1 417 ? -1.021 -0.905 -12.468 1.00 98.44 417 LEU A CA 1
ATOM 3277 C C . LEU A 1 417 ? 0.004 0.209 -12.202 1.00 98.44 417 LEU A C 1
ATOM 3279 O O . LEU A 1 417 ? 1.126 -0.103 -11.812 1.00 98.44 417 LEU A O 1
ATOM 3283 N N . HIS A 1 418 ? -0.380 1.486 -12.328 1.00 98.38 418 HIS A N 1
ATOM 3284 C CA . HIS A 1 418 ? 0.474 2.611 -11.920 1.00 98.38 418 HIS A CA 1
ATOM 3285 C C . HIS A 1 418 ? 0.812 2.539 -10.429 1.00 98.38 418 HIS A C 1
ATOM 3287 O O . HIS A 1 418 ? 1.978 2.645 -10.056 1.00 98.38 418 HIS A O 1
ATOM 3293 N N . MET A 1 419 ? -0.188 2.297 -9.573 1.00 98.31 419 MET A N 1
ATOM 3294 C CA . MET A 1 419 ? 0.025 2.226 -8.124 1.00 98.31 419 MET A CA 1
ATOM 3295 C C . MET A 1 419 ? 0.908 1.042 -7.722 1.00 98.31 419 MET A C 1
ATOM 3297 O O . MET A 1 419 ? 1.839 1.228 -6.939 1.00 98.31 419 MET A O 1
ATOM 3301 N N . ALA A 1 420 ? 0.681 -0.146 -8.292 1.00 98.62 420 ALA A N 1
ATOM 3302 C CA . ALA A 1 420 ? 1.541 -1.304 -8.053 1.00 98.62 420 ALA A CA 1
ATOM 3303 C C . ALA A 1 420 ? 2.981 -1.058 -8.523 1.00 98.62 420 ALA A C 1
ATOM 3305 O O . ALA A 1 420 ? 3.931 -1.452 -7.845 1.00 98.62 420 ALA A O 1
ATOM 3306 N N . ALA A 1 421 ? 3.147 -0.394 -9.671 1.00 98.50 421 ALA A N 1
ATOM 3307 C CA . ALA A 1 421 ? 4.457 -0.122 -10.238 1.00 98.50 421 ALA A CA 1
ATOM 3308 C C . ALA A 1 421 ? 5.239 0.933 -9.442 1.00 98.50 421 ALA A C 1
ATOM 3310 O O . ALA A 1 421 ? 6.413 0.721 -9.146 1.00 98.50 421 ALA A O 1
ATOM 3311 N N . SER A 1 422 ? 4.582 2.026 -9.042 1.00 97.88 422 SER A N 1
ATOM 3312 C CA . SER A 1 422 ? 5.161 3.095 -8.216 1.00 97.88 422 SER A CA 1
ATOM 3313 C C . SER A 1 422 ? 5.551 2.617 -6.809 1.00 97.88 422 SER A C 1
ATOM 3315 O O . SER A 1 422 ? 6.534 3.100 -6.257 1.00 97.88 422 SER A O 1
ATOM 3317 N N . ASN A 1 423 ? 4.849 1.624 -6.247 1.00 98.06 423 ASN A N 1
ATOM 3318 C CA . ASN A 1 423 ? 5.137 1.079 -4.910 1.00 98.06 423 ASN A CA 1
ATOM 3319 C C . ASN A 1 423 ? 6.001 -0.200 -4.931 1.00 98.06 423 ASN A C 1
ATOM 3321 O O . ASN A 1 423 ? 6.277 -0.781 -3.885 1.00 98.06 423 ASN A O 1
ATOM 3325 N N . GLY A 1 424 ? 6.475 -0.642 -6.102 1.00 98.12 424 GLY A N 1
ATOM 3326 C CA . GLY A 1 424 ? 7.460 -1.727 -6.192 1.00 98.12 424 GLY A CA 1
ATOM 3327 C C . GLY A 1 424 ? 6.891 -3.150 -6.102 1.00 98.12 424 GLY A C 1
ATOM 3328 O O . GLY A 1 424 ? 7.641 -4.108 -5.901 1.00 98.12 424 GLY A O 1
ATOM 3329 N N . HIS A 1 425 ? 5.582 -3.342 -6.274 1.00 98.56 425 HIS A N 1
ATOM 3330 C CA . HIS A 1 425 ? 4.923 -4.640 -6.091 1.00 98.56 425 HIS A CA 1
ATOM 3331 C C . HIS A 1 425 ? 4.956 -5.512 -7.357 1.00 98.56 425 HIS A C 1
ATOM 3333 O O . HIS A 1 425 ? 3.942 -5.726 -8.022 1.00 98.56 425 HIS A O 1
ATOM 3339 N N . ALA A 1 426 ? 6.125 -6.073 -7.684 1.00 98.31 426 ALA A N 1
ATOM 3340 C CA . ALA A 1 426 ? 6.353 -6.836 -8.921 1.00 98.31 426 ALA A CA 1
ATOM 3341 C C . ALA A 1 426 ? 5.386 -8.020 -9.143 1.00 98.31 426 ALA A C 1
ATOM 3343 O O . ALA A 1 426 ? 4.981 -8.279 -10.277 1.00 98.31 426 ALA A O 1
ATOM 3344 N N . ALA A 1 427 ? 4.978 -8.726 -8.083 1.00 98.38 427 ALA A N 1
ATOM 3345 C CA . ALA A 1 427 ? 4.026 -9.834 -8.200 1.00 98.38 427 ALA A CA 1
ATOM 3346 C C . ALA A 1 427 ? 2.614 -9.356 -8.588 1.00 98.38 427 ALA A C 1
ATOM 3348 O O . ALA A 1 427 ? 1.964 -9.969 -9.434 1.00 98.38 427 ALA A O 1
ATOM 3349 N N . VAL A 1 428 ? 2.169 -8.231 -8.018 1.00 98.62 428 VAL A N 1
ATOM 3350 C CA . VAL A 1 428 ? 0.899 -7.585 -8.378 1.00 98.62 428 VAL A CA 1
ATOM 3351 C C . VAL A 1 428 ? 0.957 -7.054 -9.807 1.00 98.62 428 VAL A C 1
ATOM 3353 O O . VAL A 1 428 ? 0.036 -7.292 -10.582 1.00 98.62 428 VAL A O 1
ATOM 3356 N N . VAL A 1 429 ? 2.058 -6.395 -10.180 1.00 98.62 429 VAL A N 1
ATOM 3357 C CA . VAL A 1 429 ? 2.302 -5.924 -11.552 1.00 98.62 429 VAL A CA 1
ATOM 3358 C C . VAL A 1 429 ? 2.167 -7.077 -12.545 1.00 98.62 429 VAL A C 1
ATOM 3360 O O . VAL A 1 429 ? 1.409 -6.963 -13.505 1.00 98.62 429 VAL A O 1
ATOM 3363 N N . ARG A 1 430 ? 2.809 -8.222 -12.275 1.00 98.19 430 ARG A N 1
ATOM 3364 C CA . ARG A 1 430 ? 2.701 -9.419 -13.121 1.00 98.19 430 ARG A CA 1
ATOM 3365 C C . ARG A 1 430 ? 1.255 -9.904 -13.259 1.00 98.19 430 ARG A C 1
ATOM 3367 O O . ARG A 1 430 ? 0.834 -10.216 -14.366 1.00 98.19 430 ARG A O 1
ATOM 3374 N N . ALA A 1 431 ? 0.499 -9.949 -12.161 1.00 96.75 431 ALA A N 1
ATOM 3375 C CA . ALA A 1 431 ? -0.904 -10.366 -12.185 1.00 96.75 431 ALA A CA 1
ATOM 3376 C C . ALA A 1 431 ? -1.791 -9.399 -12.993 1.00 96.75 431 ALA A C 1
ATOM 3378 O O . ALA A 1 431 ? -2.631 -9.834 -13.780 1.00 96.75 431 ALA A O 1
ATOM 3379 N N . LEU A 1 432 ? -1.587 -8.088 -12.836 1.00 96.62 432 LEU A N 1
ATOM 3380 C CA . LEU A 1 432 ? -2.351 -7.059 -13.544 1.00 96.62 432 LEU A CA 1
ATOM 3381 C C . LEU A 1 432 ? -2.039 -7.031 -15.046 1.00 96.62 432 LEU A C 1
ATOM 3383 O O . LEU A 1 432 ? -2.963 -6.901 -15.842 1.00 96.62 432 LEU A O 1
ATOM 3387 N N . MET A 1 433 ? -0.778 -7.209 -15.453 1.00 95.50 433 MET A N 1
ATOM 3388 C CA . MET A 1 433 ? -0.336 -7.181 -16.862 1.00 95.50 433 MET A CA 1
ATOM 3389 C C . MET A 1 433 ? -0.969 -8.251 -17.769 1.00 95.50 433 MET A C 1
ATOM 3391 O O . MET A 1 433 ? -0.786 -8.217 -18.989 1.00 95.50 433 MET A O 1
ATOM 3395 N N . GLU A 1 434 ? -1.675 -9.234 -17.212 1.00 91.44 434 GLU A N 1
ATOM 3396 C CA . GLU A 1 434 ? -2.448 -10.195 -18.004 1.00 91.44 434 GLU A CA 1
ATOM 3397 C C . GLU A 1 434 ? -3.776 -9.620 -18.514 1.00 91.44 434 GLU A C 1
ATOM 3399 O O . GLU A 1 434 ? -4.291 -10.089 -19.526 1.00 91.44 434 GLU A O 1
ATOM 3404 N N . LYS A 1 435 ? -4.330 -8.600 -17.843 1.00 89.62 435 LYS A N 1
ATOM 3405 C CA . LYS A 1 435 ? -5.658 -8.035 -18.158 1.00 89.62 435 LYS A CA 1
ATOM 3406 C C . LYS A 1 435 ? -5.678 -6.509 -18.304 1.00 89.62 435 LYS A C 1
ATOM 3408 O O . LYS A 1 435 ? -6.613 -5.981 -18.901 1.00 89.62 435 LYS A O 1
ATOM 3413 N N . ALA A 1 436 ? -4.699 -5.812 -17.737 1.00 94.25 436 ALA A N 1
ATOM 3414 C CA . ALA A 1 436 ? -4.584 -4.360 -17.770 1.00 94.25 436 ALA A CA 1
ATOM 3415 C C . ALA A 1 436 ? -3.937 -3.868 -19.072 1.00 94.25 436 ALA A C 1
ATOM 3417 O O . ALA A 1 436 ? -3.149 -4.580 -19.697 1.00 94.25 436 ALA A O 1
ATOM 3418 N N . ASP A 1 437 ? -4.223 -2.619 -19.436 1.00 95.25 437 ASP A N 1
ATOM 3419 C CA . ASP A 1 437 ? -3.437 -1.911 -20.445 1.00 95.25 437 ASP A CA 1
ATOM 3420 C C . ASP A 1 437 ? -2.107 -1.469 -19.816 1.00 95.25 437 ASP A C 1
ATOM 3422 O O . ASP A 1 437 ? -2.070 -0.625 -18.918 1.00 95.25 437 ASP A O 1
ATOM 3426 N N . VAL A 1 438 ? -1.016 -2.098 -20.255 1.00 96.94 438 VAL A N 1
ATOM 3427 C CA . VAL A 1 438 ? 0.328 -1.916 -19.685 1.00 96.94 438 VAL A CA 1
ATOM 3428 C C . VAL A 1 438 ? 0.905 -0.534 -20.001 1.00 96.94 438 VAL A C 1
ATOM 3430 O O . VAL A 1 438 ? 1.714 -0.019 -19.230 1.00 96.94 438 VAL A O 1
ATOM 3433 N N . ASP A 1 439 ? 0.468 0.067 -21.108 1.00 96.94 439 ASP A N 1
ATOM 3434 C CA . ASP A 1 439 ? 1.004 1.317 -21.647 1.00 96.94 439 ASP A CA 1
ATOM 3435 C C . ASP A 1 439 ? 0.064 2.511 -21.418 1.00 96.94 439 ASP A C 1
ATOM 3437 O O . ASP A 1 439 ? 0.347 3.619 -21.880 1.00 96.94 439 ASP A O 1
ATOM 3441 N N . GLN A 1 440 ? -1.041 2.314 -20.688 1.00 95.44 440 GLN A N 1
ATOM 3442 C CA . GLN A 1 440 ? -1.934 3.405 -20.317 1.00 95.44 440 GLN A CA 1
ATOM 3443 C C . GLN A 1 440 ? -1.162 4.477 -19.547 1.00 95.44 440 GLN A C 1
ATOM 3445 O O . GLN A 1 440 ? -0.393 4.163 -18.642 1.00 95.44 440 GLN A O 1
ATOM 3450 N N . THR A 1 441 ? -1.385 5.740 -19.901 1.00 94.25 441 THR A N 1
ATOM 3451 C CA . THR A 1 441 ? -0.709 6.882 -19.283 1.00 94.25 441 THR A CA 1
ATOM 3452 C C . THR A 1 441 ? -1.618 7.631 -18.319 1.00 94.25 441 THR A C 1
ATOM 3454 O O . THR A 1 441 ? -2.825 7.731 -18.552 1.00 94.25 441 THR A O 1
ATOM 3457 N N . ASP A 1 442 ? -1.024 8.237 -17.297 1.00 93.06 442 ASP A N 1
ATOM 3458 C CA . ASP A 1 442 ? -1.682 9.237 -16.456 1.00 93.06 442 ASP A CA 1
ATOM 3459 C C . ASP A 1 442 ? -1.860 10.600 -17.172 1.00 93.06 442 ASP A C 1
ATOM 3461 O O . ASP A 1 442 ? -1.662 10.740 -18.386 1.00 93.06 442 ASP A O 1
ATOM 3465 N N . TYR A 1 443 ? -2.224 11.640 -16.412 1.00 91.38 443 TYR A N 1
ATOM 3466 C CA . TYR A 1 443 ? -2.396 12.990 -16.944 1.00 91.38 443 TYR A CA 1
ATOM 3467 C C . TYR A 1 443 ? -1.079 13.682 -17.322 1.00 91.38 443 TYR A C 1
ATOM 3469 O O . TYR A 1 443 ? -1.137 14.637 -18.089 1.00 91.38 443 TYR A O 1
ATOM 3477 N N . GLU A 1 444 ? 0.087 13.256 -16.834 1.00 92.94 444 GLU A N 1
ATOM 3478 C CA . GLU A 1 444 ? 1.414 13.773 -17.213 1.00 92.94 444 GLU A CA 1
ATOM 3479 C C . GLU A 1 444 ? 2.058 12.974 -18.361 1.00 92.94 444 GLU A C 1
ATOM 3481 O O . GLU A 1 444 ? 3.113 13.352 -18.882 1.00 92.94 444 GLU A O 1
ATOM 3486 N N . GLY A 1 445 ? 1.401 11.904 -18.813 1.00 94.62 445 GLY A N 1
ATOM 3487 C CA . GLY A 1 445 ? 1.925 10.991 -19.824 1.00 94.62 445 GLY A CA 1
ATOM 3488 C C . GLY A 1 445 ? 2.820 9.895 -19.238 1.00 94.62 445 GLY A C 1
ATOM 3489 O O . GLY A 1 445 ? 3.564 9.258 -19.979 1.00 94.62 445 GLY A O 1
ATOM 3490 N N . TRP A 1 446 ? 2.807 9.690 -17.921 1.00 97.12 446 TRP A N 1
ATOM 3491 C CA . TRP A 1 446 ? 3.611 8.666 -17.264 1.00 97.12 446 TRP A CA 1
ATOM 3492 C C . TRP A 1 446 ? 2.926 7.319 -17.417 1.00 97.12 446 TRP A C 1
ATOM 3494 O O . TRP A 1 446 ? 1.749 7.181 -17.106 1.00 97.12 446 TRP A O 1
ATOM 3504 N N . THR A 1 447 ? 3.676 6.327 -17.885 1.00 98.00 447 THR A N 1
ATOM 3505 C CA . THR A 1 447 ? 3.262 4.921 -17.874 1.00 98.00 447 THR A CA 1
ATOM 3506 C C . THR A 1 447 ? 3.653 4.263 -16.545 1.00 98.00 447 THR A C 1
ATOM 3508 O O . THR A 1 447 ? 4.535 4.771 -15.837 1.00 98.00 447 THR A O 1
ATOM 3511 N N . PRO A 1 448 ? 3.119 3.072 -16.218 1.00 98.38 448 PRO A N 1
ATOM 3512 C CA . PRO A 1 448 ? 3.595 2.290 -15.078 1.00 98.38 448 PRO A CA 1
ATOM 3513 C C . PRO A 1 448 ? 5.109 2.023 -15.131 1.00 98.38 448 PRO A C 1
ATOM 3515 O O . PRO A 1 448 ? 5.788 2.072 -14.106 1.00 98.38 448 PRO A O 1
ATOM 3518 N N . LEU A 1 449 ? 5.666 1.802 -16.331 1.00 98.62 449 LEU A N 1
ATOM 3519 C CA . LEU A 1 449 ? 7.107 1.603 -16.519 1.00 98.62 449 LEU A CA 1
ATOM 3520 C C . LEU A 1 449 ? 7.901 2.877 -16.220 1.00 98.62 449 LEU A C 1
ATOM 3522 O O . LEU A 1 449 ? 8.968 2.798 -15.613 1.00 98.62 449 LEU A O 1
ATOM 3526 N N . TYR A 1 450 ? 7.383 4.042 -16.618 1.00 98.44 450 TYR A N 1
ATOM 3527 C CA . TYR A 1 450 ? 7.994 5.325 -16.289 1.00 98.44 450 TYR A CA 1
ATOM 3528 C C . TYR A 1 450 ? 8.049 5.536 -14.769 1.00 98.44 450 TYR A C 1
ATOM 3530 O O . TYR A 1 450 ? 9.112 5.868 -14.248 1.00 98.44 450 TYR A O 1
ATOM 3538 N N . MET A 1 451 ? 6.950 5.286 -14.047 1.00 98.19 451 MET A N 1
ATOM 3539 C CA . MET A 1 451 ? 6.912 5.413 -12.582 1.00 98.19 451 MET A CA 1
ATOM 3540 C C . MET A 1 451 ? 7.867 4.442 -11.886 1.00 98.19 451 MET A C 1
ATOM 3542 O O . MET A 1 451 ? 8.615 4.848 -11.003 1.00 98.19 451 MET A O 1
ATOM 3546 N N . ALA A 1 452 ? 7.905 3.178 -12.313 1.00 98.62 452 ALA A N 1
ATOM 3547 C CA . ALA A 1 452 ? 8.846 2.201 -11.766 1.00 98.62 452 ALA A CA 1
ATOM 3548 C C . ALA A 1 452 ? 10.310 2.609 -12.000 1.00 98.62 452 ALA A C 1
ATOM 3550 O O . ALA A 1 452 ? 11.157 2.429 -11.124 1.00 98.62 452 ALA A O 1
ATOM 3551 N N . ALA A 1 453 ? 10.603 3.179 -13.173 1.00 98.44 453 ALA A N 1
ATOM 3552 C CA . ALA A 1 453 ? 11.922 3.698 -13.514 1.00 98.44 453 ALA A CA 1
ATOM 3553 C C . ALA A 1 453 ? 12.280 4.972 -12.734 1.00 98.44 453 ALA A C 1
ATOM 3555 O O . ALA A 1 453 ? 13.449 5.155 -12.418 1.00 98.44 453 ALA A O 1
ATOM 3556 N N . TRP A 1 454 ? 11.307 5.831 -12.416 1.00 98.25 454 TRP A N 1
ATOM 3557 C CA . TRP A 1 454 ? 11.491 6.997 -11.547 1.00 98.25 454 TRP A CA 1
ATOM 3558 C C . TRP A 1 454 ? 11.815 6.573 -10.107 1.00 98.25 454 TRP A C 1
ATOM 3560 O O . TRP A 1 454 ? 12.819 7.006 -9.543 1.00 98.25 454 TRP A O 1
ATOM 3570 N N . GLU A 1 455 ? 10.992 5.692 -9.535 1.00 98.25 455 GLU A N 1
ATOM 3571 C CA . GLU A 1 455 ? 11.078 5.272 -8.128 1.00 98.25 455 GLU A CA 1
ATOM 3572 C C . GLU A 1 455 ? 12.223 4.282 -7.849 1.00 98.25 455 GLU A C 1
ATOM 3574 O O . GLU A 1 455 ? 12.591 4.058 -6.698 1.00 98.25 455 GLU A O 1
ATOM 3579 N N . GLY A 1 456 ? 12.834 3.703 -8.888 1.00 98.00 456 GLY A N 1
ATOM 3580 C CA . GLY A 1 456 ? 13.992 2.819 -8.730 1.00 98.00 456 GLY A CA 1
ATOM 3581 C C . GLY A 1 456 ? 13.651 1.336 -8.533 1.00 98.00 456 GLY A C 1
ATOM 3582 O O . GLY A 1 456 ? 14.488 0.564 -8.062 1.00 98.00 456 GLY A O 1
ATOM 3583 N N . HIS A 1 457 ? 12.455 0.893 -8.932 1.00 98.56 457 HIS A N 1
ATOM 3584 C CA . HIS A 1 457 ? 11.991 -0.485 -8.727 1.00 98.56 457 HIS A CA 1
ATOM 3585 C C . HIS A 1 457 ? 12.470 -1.438 -9.829 1.00 98.56 457 HIS A C 1
ATOM 3587 O O . HIS A 1 457 ? 11.736 -1.759 -10.765 1.00 98.56 457 HIS A O 1
ATOM 3593 N N . VAL A 1 458 ? 13.707 -1.928 -9.701 1.00 98.38 458 VAL A N 1
ATOM 3594 C CA . VAL A 1 458 ? 14.385 -2.808 -10.679 1.00 98.38 458 VAL A CA 1
ATOM 3595 C C . VAL A 1 458 ? 13.522 -3.990 -11.135 1.00 98.38 458 VAL A C 1
ATOM 3597 O O . VAL A 1 458 ? 13.393 -4.234 -12.335 1.00 98.38 458 VAL A O 1
ATOM 3600 N N . GLU A 1 459 ? 12.934 -4.739 -10.198 1.00 98.38 459 GLU A N 1
ATOM 3601 C CA . GLU A 1 459 ? 12.180 -5.946 -10.550 1.00 98.38 459 GLU A CA 1
ATOM 3602 C C . GLU A 1 459 ? 10.861 -5.606 -11.248 1.00 98.38 459 GLU A C 1
ATOM 3604 O O . GLU A 1 459 ? 10.508 -6.247 -12.232 1.00 98.38 459 GLU A O 1
ATOM 3609 N N . VAL A 1 460 ? 10.174 -4.540 -10.830 1.00 98.75 460 VAL A N 1
ATOM 3610 C CA . VAL A 1 460 ? 8.984 -4.048 -11.539 1.00 98.75 460 VAL A CA 1
ATOM 3611 C C . VAL A 1 460 ? 9.332 -3.637 -12.970 1.00 98.75 460 VAL A C 1
ATOM 3613 O O . VAL A 1 460 ? 8.619 -4.022 -13.895 1.00 98.75 460 VAL A O 1
ATOM 3616 N N . VAL A 1 461 ? 10.436 -2.906 -13.170 1.00 98.62 461 VAL A N 1
ATOM 3617 C CA . VAL A 1 461 ? 10.927 -2.549 -14.511 1.00 98.62 461 VAL A CA 1
ATOM 3618 C C . VAL A 1 461 ? 11.163 -3.809 -15.340 1.00 98.62 461 VAL A C 1
ATOM 3620 O O . VAL A 1 461 ? 10.689 -3.886 -16.472 1.00 98.62 461 VAL A O 1
ATOM 3623 N N . ARG A 1 462 ? 11.847 -4.817 -14.780 1.00 98.25 462 ARG A N 1
ATOM 3624 C CA . ARG A 1 462 ? 12.115 -6.091 -15.462 1.00 98.25 462 ARG A CA 1
ATOM 3625 C C . ARG A 1 462 ? 10.827 -6.763 -15.933 1.00 98.25 462 ARG A C 1
ATOM 3627 O O . ARG A 1 462 ? 10.763 -7.170 -17.091 1.00 98.25 462 ARG A O 1
ATOM 3634 N N . VAL A 1 463 ? 9.822 -6.854 -15.060 1.00 98.00 463 VAL A N 1
ATOM 3635 C CA . VAL A 1 463 ? 8.526 -7.463 -15.387 1.00 98.00 463 VAL A CA 1
ATOM 3636 C C . VAL A 1 463 ? 7.788 -6.645 -16.448 1.00 98.00 463 VAL A C 1
ATOM 3638 O O . VAL A 1 463 ? 7.377 -7.202 -17.461 1.00 98.00 463 VAL A O 1
ATOM 3641 N N . LEU A 1 464 ? 7.668 -5.324 -16.282 1.00 98.12 464 LEU A N 1
ATOM 3642 C CA . LEU A 1 464 ? 6.966 -4.462 -17.242 1.00 98.12 464 LEU A CA 1
ATOM 3643 C C . LEU A 1 464 ? 7.598 -4.518 -18.638 1.00 98.12 464 LEU A C 1
ATOM 3645 O O . LEU A 1 464 ? 6.874 -4.599 -19.627 1.00 98.12 464 LEU A O 1
ATOM 3649 N N . MET A 1 465 ? 8.931 -4.571 -18.733 1.00 96.81 465 MET A N 1
ATOM 3650 C CA . MET A 1 465 ? 9.664 -4.698 -20.001 1.00 96.81 465 MET A CA 1
ATOM 3651 C C . MET A 1 465 ? 9.344 -5.975 -20.806 1.00 96.81 465 MET A C 1
ATOM 3653 O O . MET A 1 465 ? 9.753 -6.074 -21.971 1.00 96.81 465 MET A O 1
ATOM 3657 N N . GLU A 1 466 ? 8.646 -6.960 -20.227 1.00 95.56 466 GLU A N 1
ATOM 3658 C CA . GLU A 1 466 ? 8.151 -8.135 -20.954 1.00 95.56 466 GLU A CA 1
ATOM 3659 C C . GLU A 1 466 ? 7.090 -7.744 -22.005 1.00 95.56 466 GLU A C 1
ATOM 3661 O O . GLU A 1 466 ? 7.121 -8.299 -23.105 1.00 95.56 466 GLU A O 1
ATOM 3666 N N . LYS A 1 467 ? 6.212 -6.765 -21.710 1.00 95.44 467 LYS A N 1
ATOM 3667 C CA . LYS A 1 467 ? 5.103 -6.340 -22.598 1.00 95.44 467 LYS A CA 1
ATOM 3668 C C . LYS A 1 467 ? 5.057 -4.833 -22.913 1.00 95.44 467 LYS A C 1
ATOM 3670 O O . LYS A 1 467 ? 4.564 -4.479 -23.977 1.00 95.44 467 LYS A O 1
ATOM 3675 N N . ALA A 1 468 ? 5.549 -3.968 -22.024 1.00 96.44 468 ALA A N 1
ATOM 3676 C CA . ALA A 1 468 ? 5.436 -2.511 -22.137 1.00 96.44 468 ALA A CA 1
ATOM 3677 C C . ALA A 1 468 ? 6.292 -1.923 -23.270 1.00 96.44 468 ALA A C 1
ATOM 3679 O O . ALA A 1 468 ? 7.407 -2.390 -23.542 1.00 96.44 468 ALA A O 1
ATOM 3680 N N . ASN A 1 469 ? 5.827 -0.824 -23.860 1.00 95.88 469 ASN A N 1
ATOM 3681 C CA . ASN A 1 469 ? 6.633 -0.015 -24.762 1.00 95.88 469 ASN A CA 1
ATOM 3682 C C . ASN A 1 469 ? 7.616 0.871 -23.975 1.00 95.88 469 ASN A C 1
ATOM 3684 O O . ASN A 1 469 ? 7.280 1.930 -23.443 1.00 95.88 469 ASN A O 1
ATOM 3688 N N . VAL A 1 470 ? 8.886 0.458 -23.968 1.00 96.69 470 VAL A N 1
ATOM 3689 C CA . VAL A 1 470 ? 9.983 1.112 -23.229 1.00 96.69 470 VAL A CA 1
ATOM 3690 C C . VAL A 1 470 ? 10.339 2.527 -23.700 1.00 96.69 470 VAL A C 1
ATOM 3692 O O . VAL A 1 470 ? 11.088 3.220 -23.012 1.00 96.69 470 VAL A O 1
ATOM 3695 N N . ASN A 1 471 ? 9.828 2.955 -24.858 1.00 96.31 471 ASN A N 1
ATOM 3696 C CA . ASN A 1 471 ? 10.133 4.247 -25.474 1.00 96.31 471 ASN A CA 1
ATOM 3697 C C . ASN A 1 471 ? 8.970 5.250 -25.393 1.00 96.31 471 ASN A C 1
ATOM 3699 O O . ASN A 1 471 ? 9.082 6.334 -25.964 1.00 96.31 471 ASN A O 1
ATOM 3703 N N . LEU A 1 472 ? 7.866 4.922 -24.707 1.00 96.62 472 LEU A N 1
ATOM 3704 C CA . LEU A 1 472 ? 6.803 5.901 -24.464 1.00 96.62 472 LEU A CA 1
ATOM 3705 C C . LEU A 1 472 ? 7.340 7.060 -23.630 1.00 96.62 472 LEU A C 1
ATOM 3707 O O . LEU A 1 472 ? 8.025 6.861 -22.626 1.00 96.62 472 LEU A O 1
ATOM 3711 N N . ALA A 1 473 ? 7.055 8.270 -24.095 1.00 95.00 473 ALA A N 1
ATOM 3712 C CA . ALA A 1 473 ? 7.547 9.495 -23.503 1.00 95.00 473 ALA A CA 1
ATOM 3713 C C . ALA A 1 473 ? 6.417 10.249 -22.805 1.00 95.00 473 ALA A C 1
ATOM 3715 O O . ALA A 1 473 ? 5.288 10.276 -23.296 1.00 95.00 473 ALA A O 1
ATOM 3716 N N . ASP A 1 474 ? 6.750 10.898 -21.693 1.00 95.81 474 ASP A N 1
ATOM 3717 C CA . ASP A 1 474 ? 5.843 11.820 -21.020 1.00 95.81 474 ASP A CA 1
ATOM 3718 C C . ASP A 1 474 ? 5.628 13.113 -21.833 1.00 95.81 474 ASP A C 1
ATOM 3720 O O . ASP A 1 474 ? 6.203 13.318 -22.909 1.00 95.81 474 ASP A O 1
ATOM 3724 N N . LYS A 1 475 ? 4.833 14.046 -21.296 1.00 96.25 475 LYS A N 1
ATOM 3725 C CA . LYS A 1 475 ? 4.574 15.352 -21.932 1.00 96.25 475 LYS A CA 1
ATOM 3726 C C . LYS A 1 475 ? 5.820 16.201 -22.223 1.00 96.25 475 LYS A C 1
ATOM 3728 O O . LYS A 1 475 ? 5.739 17.127 -23.028 1.00 96.25 475 LYS A O 1
ATOM 3733 N N . PHE A 1 476 ? 6.957 15.909 -21.594 1.00 95.94 476 PHE A N 1
ATOM 3734 C CA . PHE A 1 476 ? 8.235 16.600 -21.789 1.00 95.94 476 PHE A CA 1
ATOM 3735 C C . PHE A 1 476 ? 9.198 15.802 -22.683 1.00 95.94 476 PHE A C 1
ATOM 3737 O O . PHE A 1 476 ? 10.384 16.129 -22.784 1.00 95.94 476 PHE A O 1
ATOM 3744 N N . GLY A 1 477 ? 8.719 14.740 -23.336 1.00 95.12 477 GLY A N 1
ATOM 3745 C CA . GLY A 1 477 ? 9.537 13.879 -24.185 1.00 95.12 477 GLY A CA 1
ATOM 3746 C C . GLY A 1 477 ? 10.487 12.965 -23.400 1.00 95.12 477 GLY A C 1
ATOM 3747 O O . GLY A 1 477 ? 11.429 12.431 -23.980 1.00 95.12 477 GLY A O 1
ATOM 3748 N N . ARG A 1 478 ? 10.292 12.788 -22.086 1.00 97.75 478 ARG A N 1
ATOM 3749 C CA . ARG A 1 478 ? 11.142 11.925 -21.251 1.00 97.75 478 ARG A CA 1
ATOM 3750 C C . ARG A 1 478 ? 10.623 10.495 -21.291 1.00 97.75 478 ARG A C 1
ATOM 3752 O O . ARG A 1 478 ? 9.491 10.230 -20.905 1.00 97.75 478 ARG A O 1
ATOM 3759 N N . THR A 1 479 ? 11.476 9.570 -21.710 1.00 98.19 479 THR A N 1
ATOM 3760 C CA . THR A 1 479 ? 11.208 8.121 -21.667 1.00 98.19 479 THR A CA 1
ATOM 3761 C C . THR A 1 479 ? 11.611 7.513 -20.313 1.00 98.19 479 THR A C 1
ATOM 3763 O O . THR A 1 479 ? 12.358 8.149 -19.559 1.00 98.19 479 THR A O 1
ATOM 3766 N N . PRO A 1 480 ? 11.223 6.259 -20.005 1.00 98.38 480 PRO A N 1
ATOM 3767 C CA . PRO A 1 480 ? 11.748 5.514 -18.859 1.00 98.38 480 PRO A CA 1
ATOM 3768 C C . PRO A 1 480 ? 13.283 5.542 -18.742 1.00 98.38 480 PRO A C 1
ATOM 3770 O O . PRO A 1 480 ? 13.825 5.665 -17.646 1.00 98.38 480 PRO A O 1
ATOM 3773 N N . LEU A 1 481 ? 14.006 5.496 -19.870 1.00 98.12 481 LEU A N 1
ATOM 3774 C CA . LEU A 1 481 ? 15.472 5.568 -19.875 1.00 98.12 481 LEU A CA 1
ATOM 3775 C C . LEU A 1 481 ? 15.980 6.955 -19.457 1.00 98.12 481 LEU A C 1
ATOM 3777 O O . LEU A 1 481 ? 16.947 7.047 -18.699 1.00 98.12 481 LEU A O 1
ATOM 3781 N N . HIS A 1 482 ? 15.324 8.027 -19.913 1.00 98.19 482 HIS A N 1
ATOM 3782 C CA . HIS A 1 482 ? 15.653 9.392 -19.498 1.00 98.19 482 HIS A CA 1
ATOM 3783 C C . HIS A 1 482 ? 15.512 9.557 -17.993 1.00 98.19 482 HIS A C 1
ATOM 3785 O O . HIS A 1 482 ? 16.418 10.092 -17.353 1.00 98.19 482 HIS A O 1
ATOM 3791 N N . ILE A 1 483 ? 14.393 9.094 -17.429 1.00 98.06 483 ILE A N 1
ATOM 3792 C CA . ILE A 1 483 ? 14.137 9.296 -16.011 1.00 98.06 483 ILE A CA 1
ATOM 3793 C C . ILE A 1 483 ? 15.042 8.431 -15.131 1.00 98.06 483 ILE A C 1
ATOM 3795 O O . ILE A 1 483 ? 15.666 8.966 -14.220 1.00 98.06 483 ILE A O 1
ATOM 3799 N N . ALA A 1 484 ? 15.240 7.153 -15.472 1.00 98.31 484 ALA A N 1
ATOM 3800 C CA . ALA A 1 484 ? 16.185 6.290 -14.764 1.00 98.31 484 ALA A CA 1
ATOM 3801 C C . ALA A 1 484 ? 17.612 6.858 -14.787 1.00 98.31 484 ALA A C 1
ATOM 3803 O O . ALA A 1 484 ? 18.336 6.785 -13.795 1.00 98.31 484 ALA A O 1
ATOM 3804 N N . SER A 1 485 ? 18.011 7.464 -15.910 1.00 97.75 485 SER A N 1
ATOM 3805 C CA . SER A 1 485 ? 19.329 8.088 -16.051 1.00 97.75 485 SER A CA 1
ATOM 3806 C C . SER A 1 485 ? 19.451 9.374 -15.235 1.00 97.75 485 SER A C 1
ATOM 3808 O O . SER A 1 485 ? 20.491 9.626 -14.627 1.00 97.75 485 SER A O 1
ATOM 3810 N N . ARG A 1 486 ? 18.377 10.171 -15.188 1.00 97.56 486 ARG A N 1
ATOM 3811 C CA . ARG A 1 486 ? 18.295 11.409 -14.407 1.00 97.56 486 ARG A CA 1
ATOM 3812 C C . ARG A 1 486 ? 18.309 11.164 -12.899 1.00 97.56 486 ARG A C 1
ATOM 3814 O O . ARG A 1 486 ? 18.867 11.992 -12.196 1.00 97.56 486 ARG A O 1
ATOM 3821 N N . GLU A 1 487 ? 17.701 10.078 -12.425 1.00 97.94 487 GLU A N 1
ATOM 3822 C CA . GLU A 1 487 ? 17.684 9.708 -10.999 1.00 97.94 487 GLU A CA 1
ATOM 3823 C C . GLU A 1 487 ? 18.865 8.798 -10.599 1.00 97.94 487 GLU A C 1
ATOM 3825 O O . GLU A 1 487 ? 19.090 8.535 -9.420 1.00 97.94 487 GLU A O 1
ATOM 3830 N N . GLY A 1 488 ? 19.670 8.345 -11.569 1.00 96.94 488 GLY A N 1
ATOM 3831 C CA . GLY A 1 488 ? 20.916 7.620 -11.310 1.00 96.94 488 GLY A CA 1
ATOM 3832 C C . GLY A 1 488 ? 20.761 6.118 -11.068 1.00 96.94 488 GLY A C 1
ATOM 3833 O O . GLY A 1 488 ? 21.686 5.487 -10.551 1.00 96.94 488 GLY A O 1
ATOM 3834 N N . HIS A 1 489 ? 19.635 5.522 -11.466 1.00 98.12 489 HIS A N 1
ATOM 3835 C CA . HIS A 1 489 ? 19.328 4.103 -11.261 1.00 98.12 489 HIS A CA 1
ATOM 3836 C C . HIS A 1 489 ? 20.090 3.206 -12.247 1.00 98.12 489 HIS A C 1
ATOM 3838 O O . HIS A 1 489 ? 19.532 2.709 -13.224 1.00 98.12 489 HIS A O 1
ATOM 3844 N N . LEU A 1 490 ? 21.388 2.999 -12.000 1.00 97.19 490 LEU A N 1
ATOM 3845 C CA . LEU A 1 490 ? 22.316 2.316 -12.915 1.00 97.19 490 LEU A CA 1
ATOM 3846 C C . LEU A 1 490 ? 21.816 0.951 -13.416 1.00 97.19 490 LEU A C 1
ATOM 3848 O O . LEU A 1 490 ? 21.943 0.649 -14.603 1.00 97.19 490 LEU A O 1
ATOM 3852 N N . GLU A 1 491 ? 21.248 0.128 -12.533 1.00 97.62 491 GLU A N 1
ATOM 3853 C CA . GLU A 1 491 ? 20.739 -1.193 -12.914 1.00 97.62 491 GLU A CA 1
ATOM 3854 C C . GLU A 1 491 ? 19.532 -1.086 -13.856 1.00 97.62 491 GLU A C 1
ATOM 3856 O O . GLU A 1 491 ? 19.486 -1.781 -14.870 1.00 97.62 491 GLU A O 1
ATOM 3861 N N . ILE A 1 492 ? 18.607 -0.162 -13.584 1.00 98.38 492 ILE A N 1
ATOM 3862 C CA . ILE A 1 492 ? 17.443 0.108 -14.440 1.00 98.38 492 ILE A CA 1
ATOM 3863 C C . ILE A 1 492 ? 17.885 0.646 -15.795 1.00 98.38 492 ILE A C 1
ATOM 3865 O O . ILE A 1 492 ? 17.381 0.190 -16.818 1.00 98.38 492 ILE A O 1
ATOM 3869 N N . VAL A 1 493 ? 18.857 1.562 -15.827 1.00 97.69 493 VAL A N 1
ATOM 3870 C CA . VAL A 1 493 ? 19.438 2.053 -17.084 1.00 97.69 493 VAL A CA 1
ATOM 3871 C C . VAL A 1 493 ? 20.002 0.881 -17.891 1.00 97.69 493 VAL A C 1
ATOM 3873 O O . VAL A 1 493 ? 19.683 0.735 -19.068 1.00 97.69 493 VAL A O 1
ATOM 3876 N N . ASN A 1 494 ? 20.787 -0.000 -17.265 1.00 94.69 494 ASN A N 1
ATOM 3877 C CA . ASN A 1 494 ? 21.357 -1.164 -17.943 1.00 94.69 494 ASN A CA 1
ATOM 3878 C C . ASN A 1 494 ? 20.288 -2.158 -18.436 1.00 94.69 494 ASN A C 1
ATOM 3880 O O . ASN A 1 494 ? 20.451 -2.748 -19.505 1.00 94.69 494 ASN A O 1
ATOM 3884 N N . LEU A 1 495 ? 19.194 -2.338 -17.688 1.00 96.25 495 LEU A N 1
ATOM 3885 C CA . LEU A 1 495 ? 18.049 -3.138 -18.127 1.00 96.25 495 LEU A CA 1
ATOM 3886 C C . LEU A 1 495 ? 17.365 -2.497 -19.334 1.00 96.25 495 LEU A C 1
ATOM 3888 O O . LEU A 1 495 ? 17.275 -3.135 -20.380 1.00 96.25 495 LEU A O 1
ATOM 3892 N N . LEU A 1 496 ? 16.946 -1.234 -19.225 1.00 95.50 496 LEU A N 1
ATOM 3893 C CA . LEU A 1 496 ? 16.216 -0.518 -20.272 1.00 95.50 496 LEU A CA 1
ATOM 3894 C C . LEU A 1 496 ? 16.998 -0.461 -21.586 1.00 95.50 496 LEU A C 1
ATOM 3896 O O . LEU A 1 496 ? 16.405 -0.673 -22.640 1.00 95.50 496 LEU A O 1
ATOM 3900 N N . LEU A 1 497 ? 18.322 -0.286 -21.539 1.00 91.12 497 LEU A N 1
ATOM 3901 C CA . LEU A 1 497 ? 19.197 -0.279 -22.722 1.00 91.12 497 LEU A CA 1
ATOM 3902 C C . LEU A 1 497 ? 19.163 -1.570 -23.557 1.00 91.12 497 LEU A C 1
ATOM 3904 O O . LEU A 1 497 ? 19.682 -1.587 -24.669 1.00 91.12 497 LEU A O 1
ATOM 3908 N N . GLN A 1 498 ? 18.559 -2.655 -23.067 1.00 89.50 498 GLN A N 1
ATOM 3909 C CA . GLN A 1 498 ? 18.335 -3.854 -23.880 1.00 89.50 498 GLN A CA 1
ATOM 3910 C C . GLN A 1 498 ? 17.307 -3.631 -25.000 1.00 89.50 498 GLN A C 1
ATOM 3912 O O . GLN A 1 498 ? 17.355 -4.335 -26.007 1.00 89.50 498 GLN A O 1
ATOM 3917 N N . LYS A 1 499 ? 16.364 -2.693 -24.821 1.00 90.06 499 LYS A N 1
ATOM 3918 C CA . LYS A 1 499 ? 15.257 -2.433 -25.763 1.00 90.06 499 LYS A CA 1
ATOM 3919 C C . LYS A 1 499 ? 15.003 -0.944 -26.048 1.00 90.06 499 LYS A C 1
ATOM 3921 O O . LYS A 1 499 ? 14.349 -0.631 -27.039 1.00 90.06 499 LYS A O 1
ATOM 3926 N N . ALA A 1 500 ? 15.450 -0.044 -25.175 1.00 91.81 500 ALA A N 1
ATOM 3927 C CA . ALA A 1 500 ? 15.190 1.387 -25.271 1.00 91.81 500 ALA A CA 1
ATOM 3928 C C . ALA A 1 500 ? 16.144 2.078 -26.252 1.00 91.81 500 ALA A C 1
ATOM 3930 O O . ALA A 1 500 ? 17.319 1.724 -26.343 1.00 91.81 500 ALA A O 1
ATOM 3931 N N . ASP A 1 501 ? 15.641 3.094 -26.949 1.00 88.06 501 ASP A N 1
ATOM 3932 C CA . ASP A 1 501 ? 16.445 3.953 -27.817 1.00 88.06 501 ASP A CA 1
ATOM 3933 C C . ASP A 1 501 ? 17.099 5.069 -26.984 1.00 88.06 501 ASP A C 1
ATOM 3935 O O . ASP A 1 501 ? 16.430 5.977 -26.483 1.00 88.06 501 ASP A O 1
ATOM 3939 N N . SER A 1 502 ? 18.425 4.992 -26.823 1.00 88.94 502 SER A N 1
ATOM 3940 C CA . SER A 1 502 ? 19.226 5.963 -26.065 1.00 88.94 502 SER A CA 1
ATOM 3941 C C . SER A 1 502 ? 19.386 7.318 -26.757 1.00 88.94 502 SER A C 1
ATOM 3943 O O . SER A 1 502 ? 19.819 8.272 -26.108 1.00 88.94 502 SER A O 1
ATOM 3945 N N . LYS A 1 503 ? 19.037 7.418 -28.046 1.00 87.94 503 LYS A N 1
ATOM 3946 C CA . LYS A 1 503 ? 19.195 8.627 -28.869 1.00 87.94 503 LYS A CA 1
ATOM 3947 C C . LYS A 1 503 ? 17.952 9.509 -28.868 1.00 87.94 503 LYS A C 1
ATOM 3949 O O . LYS A 1 503 ? 18.020 10.635 -29.365 1.00 87.94 503 LYS A O 1
ATOM 3954 N N . LEU A 1 504 ? 16.832 9.016 -28.331 1.00 90.94 504 LEU A N 1
ATOM 3955 C CA . LEU A 1 504 ? 15.635 9.827 -28.142 1.00 90.94 504 LEU A CA 1
ATOM 3956 C C . LEU A 1 504 ? 15.972 11.052 -27.300 1.00 90.94 504 LEU A C 1
ATOM 3958 O O . LEU A 1 504 ? 16.785 10.987 -26.378 1.00 90.94 504 LEU A O 1
ATOM 3962 N N . LYS A 1 505 ? 15.331 12.164 -27.642 1.00 93.25 505 LYS A N 1
ATOM 3963 C CA . LYS A 1 505 ? 15.548 13.446 -26.993 1.00 93.25 505 LYS A CA 1
ATOM 3964 C C . LYS A 1 505 ? 14.264 13.962 -26.381 1.00 93.25 505 LYS A C 1
ATOM 3966 O O . LYS A 1 505 ? 13.181 13.814 -26.945 1.00 93.25 505 LYS A O 1
ATOM 3971 N N . THR A 1 506 ? 14.428 14.615 -25.246 1.00 94.69 506 THR A N 1
ATOM 3972 C CA . THR A 1 506 ? 13.372 15.383 -24.587 1.00 94.69 506 THR A CA 1
ATOM 3973 C C . THR A 1 506 ? 13.015 16.646 -25.372 1.00 94.69 506 THR A C 1
ATOM 3975 O O . THR A 1 506 ? 13.706 17.045 -26.312 1.00 94.69 506 THR A O 1
ATOM 3978 N N . THR A 1 507 ? 11.969 17.354 -24.942 1.00 94.94 507 THR A N 1
ATOM 3979 C CA . THR A 1 507 ? 11.604 18.665 -25.505 1.00 94.94 507 THR A CA 1
ATOM 3980 C C . THR A 1 507 ? 12.681 19.737 -25.309 1.00 94.94 507 THR A C 1
ATOM 3982 O O . THR A 1 507 ? 12.633 20.771 -25.970 1.00 94.94 507 THR A O 1
ATOM 3985 N N . THR A 1 508 ? 13.643 19.520 -24.404 1.00 92.81 508 THR A N 1
ATOM 3986 C CA . THR A 1 508 ? 14.808 20.396 -24.188 1.00 92.81 508 THR A CA 1
ATOM 3987 C C . THR A 1 508 ? 16.050 19.944 -24.961 1.00 92.81 508 THR A C 1
ATOM 3989 O O . THR A 1 508 ? 17.137 20.444 -24.693 1.00 92.81 508 THR A O 1
ATOM 3992 N N . ASP A 1 509 ? 15.890 19.026 -25.923 1.00 92.56 509 ASP A N 1
ATOM 3993 C CA . ASP A 1 509 ? 16.956 18.441 -26.753 1.00 92.56 509 ASP A CA 1
ATOM 3994 C C . ASP A 1 509 ? 18.003 17.631 -25.958 1.00 92.56 509 ASP A C 1
ATOM 3996 O O . ASP A 1 509 ? 19.074 17.318 -26.473 1.00 92.56 509 ASP A O 1
ATOM 4000 N N . ASP A 1 510 ? 17.680 17.245 -24.718 1.00 93.56 510 ASP A N 1
ATOM 4001 C CA . ASP A 1 510 ? 18.544 16.417 -23.871 1.00 93.56 510 ASP A CA 1
ATOM 4002 C C . ASP A 1 510 ? 18.301 14.929 -24.119 1.00 93.56 510 ASP A C 1
ATOM 4004 O O . ASP A 1 510 ? 17.149 14.488 -24.091 1.00 93.56 510 ASP A O 1
ATOM 4008 N N . THR A 1 511 ? 19.380 14.161 -24.278 1.00 95.06 511 THR A N 1
ATOM 4009 C CA . THR A 1 511 ? 19.377 12.691 -24.233 1.00 95.06 511 THR A CA 1
ATOM 4010 C C . THR A 1 511 ? 19.400 12.172 -22.790 1.00 95.06 511 THR A C 1
ATOM 4012 O O . THR A 1 511 ? 19.656 12.910 -21.832 1.00 95.06 511 THR A O 1
ATOM 4015 N N . ALA A 1 512 ? 19.213 10.862 -22.607 1.00 94.25 512 ALA A N 1
ATOM 4016 C CA . ALA A 1 512 ? 19.346 10.214 -21.299 1.00 94.25 512 ALA A CA 1
ATOM 4017 C C . ALA A 1 512 ? 20.725 10.458 -20.646 1.00 94.25 512 ALA A C 1
ATOM 4019 O O . ALA A 1 512 ? 20.818 10.679 -19.435 1.00 94.25 512 ALA A O 1
ATOM 4020 N N . LYS A 1 513 ? 21.790 10.497 -21.459 1.00 94.56 513 LYS A N 1
ATOM 4021 C CA . LYS A 1 513 ? 23.156 10.804 -21.017 1.00 94.56 513 LYS A CA 1
ATOM 4022 C C . LYS A 1 513 ? 23.286 12.243 -20.528 1.00 94.56 513 LYS A C 1
ATOM 4024 O O . LYS A 1 513 ? 23.897 12.471 -19.484 1.00 94.56 513 LYS A O 1
ATOM 4029 N N . ASP A 1 514 ? 22.694 13.196 -21.243 1.00 92.69 514 ASP A N 1
ATOM 4030 C CA . ASP A 1 514 ? 22.738 14.614 -20.871 1.00 92.69 514 ASP A CA 1
ATOM 4031 C C . ASP A 1 514 ? 22.041 14.849 -19.530 1.00 92.69 514 ASP A C 1
ATOM 4033 O O . ASP A 1 514 ? 22.556 15.566 -18.671 1.00 92.69 514 ASP A O 1
ATOM 4037 N N . LEU A 1 515 ? 20.907 14.182 -19.297 1.00 94.38 515 LEU A N 1
ATOM 4038 C CA . LEU A 1 515 ? 20.207 14.248 -18.015 1.00 94.38 515 LEU A CA 1
ATOM 4039 C C . LEU A 1 515 ? 21.021 13.633 -16.866 1.00 94.38 515 LEU A C 1
ATOM 4041 O O . LEU A 1 515 ? 21.095 14.239 -15.793 1.00 94.38 515 LEU A O 1
ATOM 4045 N N . ALA A 1 516 ? 21.670 12.484 -17.084 1.00 96.19 516 ALA A N 1
ATOM 4046 C CA . ALA A 1 516 ? 22.573 11.883 -16.098 1.00 96.19 516 ALA A CA 1
ATOM 4047 C C . ALA A 1 516 ? 23.765 12.798 -15.778 1.00 96.19 516 ALA A C 1
ATOM 4049 O O . ALA A 1 516 ? 24.143 12.947 -14.614 1.00 96.19 516 ALA A O 1
ATOM 4050 N N . LEU A 1 517 ? 24.329 13.455 -16.797 1.00 92.88 517 LEU A N 1
ATOM 4051 C CA . LEU A 1 517 ? 25.426 14.407 -16.645 1.00 92.88 517 LEU A CA 1
ATOM 4052 C C . LEU A 1 517 ? 24.994 15.635 -15.834 1.00 92.88 517 LEU A C 1
ATOM 4054 O O . LEU A 1 517 ? 25.682 16.005 -14.883 1.00 92.88 517 LEU A O 1
ATOM 4058 N N . LYS A 1 518 ? 23.831 16.223 -16.151 1.00 93.94 518 LYS A N 1
ATOM 4059 C CA . LYS A 1 518 ? 23.264 17.375 -15.422 1.00 93.94 518 LYS A CA 1
ATOM 4060 C C . LYS A 1 518 ? 23.040 17.083 -13.938 1.00 93.94 518 LYS A C 1
ATOM 4062 O O . LYS A 1 518 ? 23.149 17.991 -13.118 1.00 93.94 518 LYS A O 1
ATOM 4067 N N . LYS A 1 519 ? 22.723 15.834 -13.591 1.00 95.88 519 LYS A N 1
ATOM 4068 C CA . LYS A 1 519 ? 22.488 15.381 -12.212 1.00 95.88 519 LYS A CA 1
ATOM 4069 C C . LYS A 1 519 ? 23.729 14.799 -11.526 1.00 95.88 519 LYS A C 1
ATOM 4071 O O . LYS A 1 519 ? 23.691 14.537 -10.329 1.00 95.88 519 LYS A O 1
ATOM 4076 N N . GLY A 1 520 ? 24.843 14.652 -12.246 1.00 92.44 520 GLY A N 1
ATOM 4077 C CA . GLY A 1 520 ? 26.116 14.184 -11.693 1.00 92.44 520 GLY A CA 1
ATOM 4078 C C . GLY A 1 520 ? 26.232 12.662 -11.536 1.00 92.44 520 GLY A C 1
ATOM 4079 O O . GLY A 1 520 ? 27.096 12.187 -10.798 1.00 92.44 520 GLY A O 1
ATOM 4080 N N . HIS A 1 521 ? 25.408 11.873 -12.229 1.00 96.75 521 HIS A N 1
ATOM 4081 C CA . HIS A 1 521 ? 25.417 10.409 -12.141 1.00 96.75 521 HIS A CA 1
ATOM 4082 C C . HIS A 1 521 ? 26.505 9.789 -13.026 1.00 96.75 521 HIS A C 1
ATOM 4084 O O . HIS A 1 521 ? 26.239 9.218 -14.083 1.00 96.75 521 HIS A O 1
ATOM 4090 N N . LYS A 1 522 ? 27.759 9.880 -12.569 1.00 91.38 522 LYS A N 1
ATOM 4091 C CA . LYS A 1 522 ? 28.942 9.448 -13.330 1.00 91.38 522 LYS A CA 1
ATOM 4092 C C . LYS A 1 522 ? 28.865 8.004 -13.840 1.00 91.38 522 LYS A C 1
ATOM 4094 O O . LYS A 1 522 ? 29.129 7.774 -15.010 1.00 91.38 522 LYS A O 1
ATOM 4099 N N . ALA A 1 523 ? 28.459 7.044 -13.007 1.00 93.62 523 ALA A N 1
ATOM 4100 C CA . ALA A 1 523 ? 28.396 5.636 -13.415 1.00 93.62 523 ALA A CA 1
ATOM 4101 C C . ALA A 1 523 ? 27.420 5.395 -14.583 1.00 93.62 523 ALA A C 1
ATOM 4103 O O . ALA A 1 523 ? 27.691 4.582 -15.464 1.00 93.62 523 ALA A O 1
ATOM 4104 N N . VAL A 1 524 ? 26.302 6.129 -14.612 1.00 94.81 524 VAL A N 1
ATOM 4105 C CA . VAL A 1 524 ? 25.329 6.086 -15.712 1.00 94.81 524 VAL A CA 1
ATOM 4106 C C . VAL A 1 524 ? 25.912 6.729 -16.972 1.00 94.81 524 VAL A C 1
ATOM 4108 O O . VAL A 1 524 ? 25.785 6.168 -18.059 1.00 94.81 524 VAL A O 1
ATOM 4111 N N . VAL A 1 525 ? 26.597 7.870 -16.833 1.00 92.12 525 VAL A N 1
ATOM 4112 C CA . VAL A 1 525 ? 27.290 8.532 -17.951 1.00 92.12 525 VAL A CA 1
ATOM 4113 C C . VAL A 1 525 ? 28.358 7.618 -18.555 1.00 92.12 525 VAL A C 1
ATOM 4115 O O . VAL A 1 525 ? 28.431 7.505 -19.779 1.00 92.12 525 VAL A O 1
ATOM 4118 N N . ASP A 1 526 ? 29.149 6.942 -17.721 1.00 89.00 526 ASP A N 1
ATOM 4119 C CA . ASP A 1 526 ? 30.185 6.003 -18.155 1.00 89.00 526 ASP A CA 1
ATOM 4120 C C . ASP A 1 526 ? 29.556 4.804 -18.891 1.00 89.00 526 ASP A C 1
ATOM 4122 O O . ASP A 1 526 ? 30.027 4.415 -19.960 1.00 89.00 526 ASP A O 1
ATOM 4126 N N . LEU A 1 527 ? 28.450 4.250 -18.375 1.00 90.88 527 LEU A N 1
ATOM 4127 C CA . LEU A 1 527 ? 27.714 3.155 -19.018 1.00 90.88 527 LEU A CA 1
ATOM 4128 C C . LEU A 1 527 ? 27.195 3.547 -20.412 1.00 90.88 527 LEU A C 1
ATOM 4130 O O . LEU A 1 527 ? 27.411 2.809 -21.376 1.00 90.88 527 LEU A O 1
ATOM 4134 N N . LEU A 1 528 ? 26.524 4.698 -20.516 1.00 88.56 528 LEU A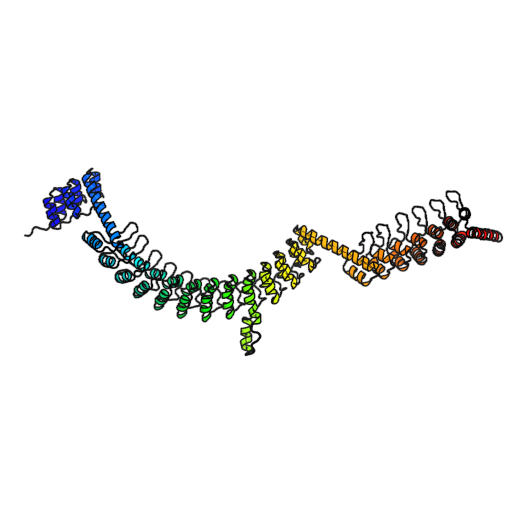 N 1
ATOM 4135 C CA . LEU A 1 528 ? 25.967 5.198 -21.776 1.00 88.56 528 LEU A CA 1
ATOM 4136 C C . LEU A 1 528 ? 27.081 5.529 -22.780 1.00 88.56 528 LEU A C 1
ATOM 4138 O O . LEU A 1 528 ? 27.002 5.123 -23.934 1.00 88.56 528 LEU A O 1
ATOM 4142 N N . SER A 1 529 ? 28.174 6.151 -22.325 1.00 84.38 529 SER A N 1
ATOM 4143 C CA . SER A 1 529 ? 29.324 6.482 -23.182 1.00 84.38 529 SER A CA 1
ATOM 4144 C C . SER A 1 529 ? 30.018 5.235 -23.730 1.00 84.38 529 SER A C 1
ATOM 4146 O O . SER A 1 529 ? 30.269 5.149 -24.927 1.00 84.38 529 SER A O 1
ATOM 4148 N N . ASN A 1 530 ? 30.263 4.228 -22.886 1.00 79.25 530 ASN A N 1
ATOM 4149 C CA . ASN A 1 530 ? 30.888 2.977 -23.319 1.00 79.25 530 ASN A CA 1
ATOM 4150 C C . ASN A 1 530 ? 30.024 2.217 -24.338 1.00 79.25 530 ASN A C 1
ATOM 4152 O O . ASN A 1 530 ? 30.549 1.515 -25.204 1.00 79.25 530 ASN A O 1
ATOM 4156 N N . ARG A 1 531 ? 28.692 2.308 -24.239 1.00 72.94 531 ARG A N 1
ATOM 4157 C CA . ARG A 1 531 ? 27.780 1.727 -25.233 1.00 72.94 531 ARG A CA 1
ATOM 4158 C C . ARG A 1 531 ? 27.856 2.477 -26.557 1.00 72.94 531 ARG A C 1
ATOM 4160 O O . ARG A 1 531 ? 28.020 1.810 -27.575 1.00 72.94 531 ARG A O 1
ATOM 4167 N N . ASP A 1 532 ? 27.820 3.807 -26.528 1.00 70.31 532 ASP A N 1
ATOM 4168 C CA . ASP A 1 532 ? 27.957 4.643 -27.727 1.00 70.31 532 ASP A CA 1
ATOM 4169 C C . ASP A 1 532 ? 29.293 4.374 -28.443 1.00 70.31 532 ASP A C 1
ATOM 4171 O O . ASP A 1 532 ? 29.331 4.199 -29.662 1.00 70.31 532 ASP A O 1
ATOM 4175 N N . GLU A 1 533 ? 30.393 4.265 -27.693 1.00 70.31 533 GLU A N 1
ATOM 4176 C CA . GLU A 1 533 ? 31.722 3.949 -28.232 1.00 70.31 533 GLU A CA 1
ATOM 4177 C C . GLU A 1 533 ? 31.780 2.546 -28.850 1.00 70.31 533 GLU A C 1
ATOM 4179 O O . GLU A 1 533 ? 32.274 2.372 -29.968 1.00 70.31 533 GLU A O 1
ATOM 4184 N N . ASN A 1 534 ? 31.242 1.536 -28.159 1.00 74.62 534 ASN A N 1
ATOM 4185 C CA . ASN A 1 534 ? 31.192 0.169 -28.678 1.00 74.62 534 ASN A CA 1
ATOM 4186 C C . ASN A 1 534 ? 30.296 0.053 -29.914 1.00 74.62 534 ASN A C 1
ATOM 4188 O O . ASN A 1 534 ? 30.631 -0.682 -30.842 1.00 74.62 534 ASN A O 1
ATOM 4192 N N . GLU A 1 535 ? 29.170 0.766 -29.944 1.00 73.06 535 GLU A N 1
ATOM 4193 C CA . GLU A 1 535 ? 28.266 0.772 -31.089 1.00 73.06 535 GLU A CA 1
ATOM 4194 C C . GLU A 1 535 ? 28.906 1.475 -32.291 1.00 73.06 535 GLU A C 1
ATOM 4196 O O . GLU A 1 535 ? 28.902 0.921 -33.389 1.00 73.06 535 GLU A O 1
ATOM 4201 N N . THR A 1 536 ? 29.560 2.618 -32.069 1.00 76.75 536 THR A N 1
ATOM 4202 C CA . THR A 1 536 ? 30.316 3.346 -33.101 1.00 76.75 536 THR A CA 1
ATOM 4203 C C . THR A 1 536 ? 31.431 2.478 -33.680 1.00 76.75 536 THR A C 1
ATOM 4205 O O . THR A 1 536 ? 31.570 2.367 -34.900 1.00 76.75 536 THR A O 1
ATOM 4208 N N . LYS A 1 537 ? 32.191 1.793 -32.817 1.00 81.75 537 LYS A N 1
ATOM 4209 C CA . LYS A 1 537 ? 33.234 0.854 -33.240 1.00 81.75 537 LYS A CA 1
ATOM 4210 C C . LYS A 1 537 ? 32.655 -0.315 -34.036 1.00 81.75 537 LYS A C 1
ATOM 4212 O O . LYS A 1 537 ? 33.174 -0.622 -35.105 1.00 81.75 537 LYS A O 1
ATOM 4217 N N . ARG A 1 538 ? 31.575 -0.940 -33.555 1.00 84.50 538 ARG A N 1
ATOM 4218 C CA . ARG A 1 538 ? 30.897 -2.046 -34.248 1.00 84.50 538 ARG A CA 1
ATOM 4219 C C . ARG A 1 538 ? 30.411 -1.616 -35.632 1.00 84.50 538 ARG A C 1
ATOM 4221 O O . ARG A 1 538 ? 30.690 -2.306 -36.604 1.00 84.50 538 ARG A O 1
ATOM 4228 N N . MET A 1 539 ? 29.733 -0.472 -35.735 1.00 84.38 539 MET A N 1
ATOM 4229 C CA . MET A 1 539 ? 29.255 0.057 -37.017 1.00 84.38 539 MET A CA 1
ATOM 4230 C C . MET A 1 539 ? 30.418 0.368 -37.969 1.00 84.38 539 MET A C 1
ATOM 4232 O O . MET A 1 539 ? 30.325 0.086 -39.163 1.00 84.38 539 MET A O 1
ATOM 4236 N N . GLY A 1 540 ? 31.532 0.894 -37.451 1.00 87.19 540 GLY A N 1
ATOM 4237 C CA . GLY A 1 540 ? 32.762 1.094 -38.218 1.00 87.19 540 GLY A CA 1
ATOM 4238 C C . GLY A 1 540 ? 33.353 -0.216 -38.755 1.00 87.19 540 GLY A C 1
ATOM 4239 O O . GLY A 1 540 ? 33.698 -0.307 -39.936 1.00 87.19 540 GLY A O 1
ATOM 4240 N N . GLU A 1 541 ? 33.407 -1.263 -37.928 1.00 90.31 541 GLU A N 1
ATOM 4241 C CA . GLU A 1 541 ? 33.855 -2.604 -38.328 1.00 90.31 541 GLU A CA 1
ATOM 4242 C C . GLU A 1 541 ? 32.901 -3.254 -39.349 1.00 90.31 541 GLU A C 1
ATOM 4244 O O . GLU A 1 541 ? 33.357 -3.856 -40.324 1.00 90.31 541 GLU A O 1
ATOM 4249 N N . GLU A 1 542 ? 31.585 -3.094 -39.187 1.00 90.88 542 GLU A N 1
ATOM 4250 C CA . GLU A 1 542 ? 30.570 -3.565 -40.139 1.00 90.88 542 GLU A CA 1
ATOM 4251 C C . GLU A 1 542 ? 30.692 -2.857 -41.491 1.00 90.88 542 GLU A C 1
ATOM 4253 O O . GLU A 1 542 ? 30.691 -3.515 -42.536 1.00 90.88 542 GLU A O 1
ATOM 4258 N N . LEU A 1 543 ? 30.881 -1.532 -41.488 1.00 93.50 543 LEU A N 1
ATOM 4259 C CA . LEU A 1 543 ? 31.138 -0.756 -42.699 1.00 93.50 543 LEU A CA 1
ATOM 4260 C C . LEU A 1 543 ? 32.415 -1.231 -43.390 1.00 93.50 543 LEU A C 1
ATOM 4262 O O . LEU A 1 543 ? 32.428 -1.403 -44.611 1.00 93.50 543 LEU A O 1
ATOM 4266 N N . PHE A 1 544 ? 33.473 -1.480 -42.618 1.00 93.19 544 PHE A N 1
ATOM 4267 C CA . PHE A 1 544 ? 34.732 -2.002 -43.130 1.00 93.19 544 PHE A CA 1
ATOM 4268 C C . PHE A 1 544 ? 34.547 -3.361 -43.820 1.00 93.19 544 PHE A C 1
ATOM 4270 O O . PHE A 1 544 ? 35.007 -3.547 -44.950 1.00 93.19 544 PHE A O 1
ATOM 4277 N N . GLN A 1 545 ? 33.835 -4.304 -43.192 1.00 92.88 545 GLN A N 1
ATOM 4278 C CA . GLN A 1 545 ? 33.562 -5.613 -43.798 1.00 92.88 545 GLN A CA 1
ATOM 4279 C C . GLN A 1 545 ? 32.648 -5.504 -45.022 1.00 92.88 545 GLN A C 1
ATOM 4281 O O . GLN A 1 545 ? 32.932 -6.119 -46.051 1.00 92.88 545 GLN A O 1
ATOM 4286 N N . ALA A 1 546 ? 31.589 -4.694 -44.961 1.00 94.75 546 ALA A N 1
ATOM 4287 C CA . ALA A 1 546 ? 30.692 -4.470 -46.092 1.00 94.75 546 ALA A CA 1
ATOM 4288 C C . ALA A 1 546 ? 31.444 -3.871 -47.291 1.00 94.75 546 ALA A C 1
ATOM 4290 O O . ALA A 1 546 ? 31.256 -4.310 -48.429 1.00 94.75 546 ALA A O 1
ATOM 4291 N N . ALA A 1 547 ? 32.346 -2.920 -47.035 1.00 95.69 547 ALA A N 1
ATOM 4292 C CA . ALA A 1 547 ? 33.186 -2.312 -48.054 1.00 95.69 547 ALA A CA 1
ATOM 4293 C C . ALA A 1 547 ? 34.204 -3.297 -48.638 1.00 95.69 547 ALA A C 1
ATOM 4295 O O . ALA A 1 547 ? 34.377 -3.335 -49.854 1.00 95.69 547 ALA A O 1
ATOM 4296 N N . LYS A 1 548 ? 34.816 -4.145 -47.804 1.00 95.00 548 LYS A N 1
ATOM 4297 C CA . LYS A 1 548 ? 35.721 -5.222 -48.232 1.00 95.00 548 LYS A CA 1
ATOM 4298 C C . LYS A 1 548 ? 35.028 -6.232 -49.154 1.00 95.00 548 LYS A C 1
ATOM 4300 O O . LYS A 1 548 ? 35.601 -6.638 -50.164 1.00 95.00 548 LYS A O 1
ATOM 4305 N N . MET A 1 549 ? 33.788 -6.600 -48.834 1.00 93.75 549 MET A N 1
ATOM 4306 C CA . MET A 1 549 ? 32.974 -7.536 -49.620 1.00 93.75 549 MET A CA 1
ATOM 4307 C C . MET A 1 549 ? 32.316 -6.894 -50.852 1.00 93.75 549 MET A C 1
ATOM 4309 O O . MET A 1 549 ? 31.729 -7.601 -51.664 1.00 93.75 549 MET A O 1
ATOM 4313 N N . GLY A 1 550 ? 32.385 -5.566 -51.003 1.00 93.88 550 GLY A N 1
ATOM 4314 C CA . GLY A 1 550 ? 31.740 -4.852 -52.109 1.00 93.88 550 GLY A CA 1
ATOM 4315 C C . GLY A 1 550 ? 30.213 -4.752 -51.985 1.00 93.88 550 GLY A C 1
ATOM 4316 O O . GLY A 1 550 ? 29.529 -4.496 -52.976 1.00 93.88 550 GLY A O 1
ATOM 4317 N N . HIS A 1 551 ? 29.649 -4.948 -50.788 1.00 95.69 551 HIS A N 1
ATOM 4318 C CA . HIS A 1 551 ? 28.204 -5.033 -50.573 1.00 95.69 551 HIS A CA 1
ATOM 4319 C C . HIS A 1 551 ? 27.546 -3.640 -50.529 1.00 95.69 551 HIS A C 1
ATOM 4321 O O . HIS A 1 551 ? 27.239 -3.094 -49.467 1.00 95.69 551 HIS A O 1
ATOM 4327 N N . VAL A 1 552 ? 27.254 -3.078 -51.704 1.00 94.19 552 VAL A N 1
ATOM 4328 C CA . VAL A 1 552 ? 26.704 -1.718 -51.877 1.00 94.19 552 VAL A CA 1
ATOM 4329 C C . VAL A 1 552 ? 25.448 -1.427 -51.023 1.00 94.19 552 VAL A C 1
ATOM 4331 O O . VAL A 1 552 ? 25.445 -0.384 -50.369 1.00 94.19 552 VAL A O 1
ATOM 4334 N N . PRO A 1 553 ? 24.414 -2.299 -50.934 1.00 93.94 553 PRO A N 1
ATOM 4335 C CA . PRO A 1 553 ? 23.230 -1.994 -50.115 1.00 93.94 553 PRO A CA 1
ATOM 4336 C C . PRO A 1 553 ? 23.504 -1.878 -48.607 1.00 93.94 553 PRO A C 1
ATOM 4338 O O . PRO A 1 553 ? 22.977 -0.979 -47.962 1.00 93.94 553 PRO A O 1
ATOM 4341 N N . ALA A 1 554 ? 24.356 -2.741 -48.049 1.00 88.75 554 ALA A N 1
ATOM 4342 C CA . ALA A 1 554 ? 24.769 -2.692 -46.648 1.00 88.75 554 ALA A CA 1
ATOM 4343 C C . ALA A 1 554 ? 25.550 -1.407 -46.347 1.00 88.75 554 ALA A C 1
ATOM 4345 O O . ALA A 1 554 ? 25.243 -0.719 -45.381 1.00 88.75 554 ALA A O 1
ATOM 4346 N N . VAL A 1 555 ? 26.485 -1.021 -47.226 1.00 92.62 555 VAL A N 1
ATOM 4347 C CA . VAL A 1 555 ? 27.192 0.267 -47.117 1.00 92.62 555 VAL A CA 1
ATOM 4348 C C . VAL A 1 555 ? 26.203 1.434 -47.161 1.00 92.62 555 VAL A C 1
ATOM 4350 O O . VAL A 1 555 ? 26.274 2.330 -46.329 1.00 92.62 555 VAL A O 1
ATOM 4353 N N . PHE A 1 556 ? 25.248 1.424 -48.094 1.00 91.69 556 PHE A N 1
ATOM 4354 C CA . PHE A 1 556 ? 24.225 2.467 -48.188 1.00 91.69 556 PHE A CA 1
ATOM 4355 C C . PHE A 1 556 ? 23.383 2.571 -46.910 1.00 91.69 556 PHE A C 1
ATOM 4357 O O . PHE A 1 556 ? 23.151 3.678 -46.425 1.00 91.69 556 PHE A O 1
ATOM 4364 N N . HIS A 1 557 ? 22.956 1.435 -46.357 1.00 87.31 557 HIS A N 1
ATOM 4365 C CA . HIS A 1 557 ? 22.179 1.379 -45.123 1.00 87.31 557 HIS A CA 1
ATOM 4366 C C . HIS A 1 557 ? 22.966 1.929 -43.926 1.00 87.31 557 HIS A C 1
ATOM 4368 O O . HIS A 1 557 ? 22.473 2.813 -43.231 1.00 87.31 557 HIS A O 1
ATOM 4374 N N . LEU A 1 558 ? 24.216 1.492 -43.745 1.00 87.31 558 LEU A N 1
ATOM 4375 C CA . LEU A 1 558 ? 25.092 1.956 -42.663 1.00 87.31 558 LEU A CA 1
ATOM 4376 C C . LEU A 1 558 ? 25.372 3.465 -42.751 1.00 87.31 558 LEU A C 1
ATOM 4378 O O . LEU A 1 558 ? 25.367 4.155 -41.733 1.00 87.31 558 LEU A O 1
ATOM 4382 N N . LEU A 1 559 ? 25.537 4.010 -43.963 1.00 87.25 559 LEU A N 1
ATOM 4383 C CA . LEU A 1 559 ? 25.679 5.457 -44.171 1.00 87.25 559 LEU A CA 1
ATOM 4384 C C . LEU A 1 559 ? 24.429 6.243 -43.745 1.00 87.25 559 LEU A C 1
ATOM 4386 O O . LEU A 1 559 ? 24.564 7.342 -43.214 1.00 87.25 559 LEU A O 1
ATOM 4390 N N . HIS A 1 560 ? 23.224 5.692 -43.930 1.00 84.06 560 HIS A N 1
ATOM 4391 C CA . HIS A 1 560 ? 21.983 6.324 -43.453 1.00 84.06 560 HIS A CA 1
ATOM 4392 C C . HIS A 1 560 ? 21.832 6.255 -41.931 1.00 84.06 560 HIS A C 1
ATOM 4394 O O . HIS A 1 560 ? 21.160 7.101 -41.351 1.00 84.06 560 HIS A O 1
ATOM 4400 N N . GLN A 1 561 ? 22.477 5.284 -41.282 1.00 78.00 561 GLN A N 1
ATOM 4401 C CA . GLN A 1 561 ? 22.521 5.168 -39.824 1.00 78.00 561 GLN A CA 1
ATOM 4402 C C . GLN A 1 561 ? 23.565 6.094 -39.170 1.00 78.00 561 GLN A C 1
ATOM 4404 O O . GLN A 1 561 ? 23.688 6.095 -37.948 1.00 78.00 561 GLN A O 1
ATOM 4409 N N . GLY A 1 562 ? 24.305 6.888 -39.956 1.00 79.56 562 GLY A N 1
ATOM 4410 C CA . GLY A 1 562 ? 25.263 7.868 -39.437 1.00 79.56 562 GLY A CA 1
ATOM 4411 C C . GLY A 1 562 ? 26.596 7.275 -38.974 1.00 79.56 562 GLY A C 1
ATOM 4412 O O . GLY A 1 562 ? 27.233 7.845 -38.094 1.00 79.56 562 GLY A O 1
ATOM 4413 N N . VAL A 1 563 ? 27.021 6.140 -39.543 1.00 87.69 563 VAL A N 1
ATOM 4414 C CA . VAL A 1 563 ? 28.338 5.543 -39.254 1.00 87.69 563 VAL A CA 1
ATOM 4415 C C . VAL A 1 563 ? 29.487 6.525 -39.525 1.00 87.69 563 VAL A C 1
ATOM 4417 O O . VAL A 1 563 ? 29.461 7.260 -40.518 1.00 87.69 563 VAL A O 1
ATOM 4420 N N . ASP A 1 564 ? 30.534 6.496 -38.693 1.00 86.94 564 ASP A N 1
ATOM 4421 C CA . ASP A 1 564 ? 31.783 7.197 -38.998 1.00 86.94 564 ASP A CA 1
ATOM 4422 C C . ASP A 1 564 ? 32.455 6.570 -40.229 1.00 86.94 564 ASP A C 1
ATOM 4424 O O . ASP A 1 564 ? 33.051 5.492 -40.188 1.00 86.94 564 ASP A O 1
ATOM 4428 N N . VAL A 1 565 ? 32.356 7.277 -41.352 1.00 90.56 565 VAL A N 1
ATOM 4429 C CA . VAL A 1 565 ? 32.873 6.851 -42.658 1.00 90.56 565 VAL A CA 1
ATOM 4430 C C . VAL A 1 565 ? 34.405 6.783 -42.680 1.00 90.56 565 VAL A C 1
ATOM 4432 O O . VAL A 1 565 ? 34.983 6.077 -43.512 1.00 90.56 565 VAL A O 1
ATOM 4435 N N . ASN A 1 566 ? 35.065 7.493 -41.763 1.00 93.38 566 ASN A N 1
ATOM 4436 C CA . ASN A 1 566 ? 36.518 7.542 -41.639 1.00 93.38 566 ASN A CA 1
ATOM 4437 C C . ASN A 1 566 ? 37.056 6.621 -40.539 1.00 93.38 566 ASN A C 1
ATOM 4439 O O . ASN A 1 566 ? 38.251 6.684 -40.249 1.00 93.38 566 ASN A O 1
ATOM 4443 N N . TYR A 1 567 ? 36.216 5.743 -39.976 1.00 92.75 567 TYR A N 1
ATOM 4444 C CA . TYR A 1 567 ? 36.648 4.715 -39.034 1.00 92.75 567 TYR A CA 1
ATOM 4445 C C . TYR A 1 567 ? 37.853 3.936 -39.581 1.00 92.75 567 TYR A C 1
ATOM 4447 O O . TYR A 1 567 ? 37.849 3.467 -40.725 1.00 92.75 567 TYR A O 1
ATOM 4455 N N . GLN A 1 568 ? 38.876 3.790 -38.740 1.00 92.69 568 GLN A N 1
ATOM 4456 C CA . GLN A 1 568 ? 40.092 3.050 -39.042 1.00 92.69 568 GLN A CA 1
ATOM 4457 C C . GLN A 1 568 ? 40.149 1.766 -38.217 1.00 92.69 568 GLN A C 1
ATOM 4459 O O . GLN A 1 568 ? 40.005 1.793 -36.994 1.00 92.69 568 GLN A O 1
ATOM 4464 N N . ASP A 1 569 ? 40.405 0.640 -38.884 1.00 90.56 569 ASP A N 1
ATOM 4465 C CA . ASP A 1 569 ? 40.708 -0.614 -38.196 1.00 90.56 569 ASP A CA 1
ATOM 4466 C C . ASP A 1 569 ? 42.049 -0.528 -37.430 1.00 90.56 569 ASP A C 1
ATOM 4468 O O . ASP A 1 569 ? 42.778 0.466 -37.478 1.00 90.56 569 ASP A O 1
ATOM 4472 N N . LYS A 1 570 ? 42.437 -1.615 -36.757 1.00 90.38 570 LYS A N 1
ATOM 4473 C CA . LYS A 1 570 ? 43.715 -1.709 -36.022 1.00 90.38 570 LYS A CA 1
ATOM 4474 C C . LYS A 1 570 ? 44.975 -1.404 -36.856 1.00 90.38 570 LYS A C 1
ATOM 4476 O O . LYS A 1 570 ? 46.023 -1.121 -36.283 1.00 90.38 570 LYS A O 1
ATOM 4481 N N . ASN A 1 571 ? 44.895 -1.481 -38.185 1.00 91.38 571 ASN A N 1
ATOM 4482 C CA . ASN A 1 571 ? 45.992 -1.211 -39.113 1.00 91.38 571 ASN A CA 1
ATOM 4483 C C . ASN A 1 571 ? 45.881 0.184 -39.767 1.00 91.38 571 ASN A C 1
ATOM 4485 O O . ASN A 1 571 ? 46.670 0.513 -40.661 1.00 91.38 571 ASN A O 1
ATOM 4489 N N . GLY A 1 572 ? 44.903 1.001 -39.370 1.00 92.44 572 GLY A N 1
ATOM 4490 C CA . GLY A 1 572 ? 44.630 2.302 -39.976 1.00 92.44 572 GLY A CA 1
ATOM 4491 C C . GLY A 1 572 ? 43.768 2.229 -41.246 1.00 92.44 572 GLY A C 1
ATOM 4492 O O . GLY A 1 572 ? 43.649 3.221 -41.964 1.00 92.44 572 GLY A O 1
ATOM 4493 N N . TRP A 1 573 ? 43.210 1.073 -41.607 1.00 95.19 573 TRP A N 1
ATOM 4494 C CA . TRP A 1 573 ? 42.470 0.933 -42.859 1.00 95.19 573 TRP A CA 1
ATOM 4495 C C . TRP A 1 573 ? 41.044 1.457 -42.721 1.00 95.19 573 TRP A C 1
ATOM 4497 O O . TRP A 1 573 ? 40.298 1.030 -41.843 1.00 95.19 573 TRP A O 1
ATOM 4507 N N . THR A 1 574 ? 40.649 2.327 -43.650 1.00 96.12 574 THR A N 1
ATOM 4508 C CA . THR A 1 574 ? 39.268 2.801 -43.776 1.00 96.12 574 THR A CA 1
ATOM 4509 C C . THR A 1 574 ? 38.461 1.931 -44.735 1.00 96.12 574 THR A C 1
ATOM 4511 O O . THR A 1 574 ? 39.014 1.230 -45.592 1.00 96.12 574 THR A O 1
ATOM 4514 N N . ALA A 1 575 ? 37.132 2.040 -44.654 1.00 95.81 575 ALA A N 1
ATOM 4515 C CA . ALA A 1 575 ? 36.214 1.431 -45.615 1.00 95.81 575 ALA A CA 1
ATOM 4516 C C . ALA A 1 575 ? 36.518 1.861 -47.067 1.00 95.81 575 ALA A C 1
ATOM 4518 O O . ALA A 1 575 ? 36.476 1.048 -47.991 1.00 95.81 575 ALA A O 1
ATOM 4519 N N . LEU A 1 576 ? 36.891 3.130 -47.275 1.00 96.94 576 LEU A N 1
ATOM 4520 C CA . LEU A 1 576 ? 37.259 3.643 -48.596 1.00 96.94 576 LEU A CA 1
ATOM 4521 C C . LEU A 1 576 ? 38.571 3.028 -49.097 1.00 96.94 576 LEU A C 1
ATOM 4523 O O . LEU A 1 576 ? 38.680 2.685 -50.276 1.00 96.94 576 LEU A O 1
ATOM 4527 N N . LEU A 1 577 ? 39.553 2.855 -48.211 1.00 96.12 577 LEU A N 1
ATOM 4528 C CA . LEU A 1 577 ? 40.855 2.287 -48.548 1.00 96.12 577 LEU A CA 1
ATOM 4529 C C . LEU A 1 577 ? 40.727 0.807 -48.936 1.00 96.12 577 LEU A C 1
ATOM 4531 O O . LEU A 1 577 ? 41.234 0.411 -49.987 1.00 96.12 577 LEU A O 1
ATOM 4535 N N . VAL A 1 578 ? 39.984 0.006 -48.163 1.00 96.56 578 VAL A N 1
ATOM 4536 C CA . VAL A 1 578 ? 39.758 -1.416 -48.480 1.00 96.56 578 VAL A CA 1
ATOM 4537 C C . VAL A 1 578 ? 38.896 -1.604 -49.736 1.00 96.56 578 VAL A C 1
ATOM 4539 O O . VAL A 1 578 ? 39.193 -2.468 -50.561 1.00 96.56 578 VAL A O 1
ATOM 4542 N N . ALA A 1 579 ? 37.888 -0.753 -49.963 1.00 97.31 579 ALA A N 1
ATOM 4543 C CA . ALA A 1 579 ? 37.111 -0.773 -51.204 1.00 97.31 579 ALA A CA 1
ATOM 4544 C C . ALA A 1 579 ? 37.971 -0.415 -52.427 1.00 97.31 579 ALA A C 1
ATOM 4546 O O . ALA A 1 579 ? 37.819 -1.013 -53.493 1.00 97.31 579 ALA A O 1
ATOM 4547 N N . SER A 1 580 ? 38.904 0.526 -52.261 1.00 96.69 580 SER A N 1
ATOM 4548 C CA . SER A 1 580 ? 39.830 0.945 -53.317 1.00 96.69 580 SER A CA 1
ATOM 4549 C C . SER A 1 580 ? 40.894 -0.108 -53.618 1.00 96.69 580 SER A C 1
ATOM 4551 O O . SER A 1 580 ? 41.290 -0.254 -54.768 1.00 96.69 580 SER A O 1
ATOM 4553 N N . TYR A 1 581 ? 41.310 -0.883 -52.612 1.00 96.00 581 TYR A N 1
ATOM 4554 C CA . TYR A 1 581 ? 42.178 -2.052 -52.771 1.00 96.00 581 TYR A CA 1
ATOM 4555 C C . TYR A 1 581 ? 41.533 -3.148 -53.626 1.00 96.00 581 TYR A C 1
ATOM 4557 O O . TYR A 1 581 ? 42.171 -3.692 -54.526 1.00 96.00 581 TYR A O 1
ATOM 4565 N N . HIS A 1 582 ? 40.256 -3.448 -53.375 1.00 95.38 582 HIS A N 1
ATOM 4566 C CA . HIS A 1 582 ? 39.527 -4.501 -54.086 1.00 95.38 582 HIS A CA 1
ATOM 4567 C C . HIS A 1 582 ? 38.862 -4.046 -55.395 1.00 95.38 582 HIS A C 1
ATOM 4569 O O . HIS A 1 582 ? 38.367 -4.889 -56.136 1.00 95.38 582 HIS A O 1
ATOM 4575 N N . GLY A 1 583 ? 38.859 -2.746 -55.704 1.00 95.19 583 GLY A N 1
ATOM 4576 C CA . GLY A 1 583 ? 38.289 -2.228 -56.951 1.00 95.19 583 GLY A CA 1
ATOM 4577 C C . GLY A 1 583 ? 36.766 -2.062 -56.936 1.00 95.19 583 GLY A C 1
ATOM 4578 O O . GLY A 1 583 ? 36.138 -2.009 -57.993 1.00 95.19 583 GLY A O 1
ATOM 4579 N N . HIS A 1 584 ? 36.142 -1.961 -55.759 1.00 97.50 584 HIS A N 1
ATOM 4580 C CA . HIS A 1 584 ? 34.682 -1.900 -55.613 1.00 97.50 584 HIS A CA 1
ATOM 4581 C C . HIS A 1 584 ? 34.122 -0.514 -55.960 1.00 97.50 584 HIS A C 1
ATOM 4583 O O . HIS A 1 584 ? 33.775 0.279 -55.083 1.00 97.50 584 HIS A O 1
ATOM 4589 N N . VAL A 1 585 ? 33.998 -0.219 -57.257 1.00 96.12 585 VAL A N 1
ATOM 4590 C CA . VAL A 1 585 ? 33.573 1.089 -57.802 1.00 96.12 585 VAL A CA 1
ATOM 4591 C C . VAL A 1 585 ? 32.270 1.608 -57.175 1.00 96.12 585 VAL A C 1
ATOM 4593 O O . VAL A 1 585 ? 32.167 2.793 -56.856 1.00 96.12 585 VAL A O 1
ATOM 4596 N N . GLY A 1 586 ? 31.271 0.739 -56.982 1.00 94.75 586 GLY A N 1
ATOM 4597 C CA . GLY A 1 586 ? 29.977 1.114 -56.395 1.00 94.75 586 GLY A CA 1
ATOM 4598 C C . GLY A 1 586 ? 30.086 1.572 -54.938 1.00 94.75 586 GLY A C 1
ATOM 4599 O O . GLY A 1 586 ? 29.497 2.586 -54.565 1.00 94.75 586 GLY A O 1
ATOM 4600 N N . VAL A 1 587 ? 30.897 0.874 -54.138 1.00 96.44 587 VAL A N 1
ATOM 4601 C CA . VAL A 1 587 ? 31.169 1.232 -52.738 1.00 96.44 587 VAL A CA 1
ATOM 4602 C C . VAL A 1 587 ? 31.988 2.519 -52.664 1.00 96.44 587 VAL A C 1
ATOM 4604 O O . VAL A 1 587 ? 31.608 3.437 -51.941 1.00 96.44 587 VAL A O 1
ATOM 4607 N N . VAL A 1 588 ? 33.059 2.633 -53.460 1.00 96.69 588 VAL A N 1
ATOM 4608 C CA . VAL A 1 588 ? 33.897 3.844 -53.526 1.00 96.69 588 VAL A CA 1
ATOM 4609 C C . VAL A 1 588 ? 33.047 5.068 -53.866 1.00 96.69 588 VAL A C 1
ATOM 4611 O O . VAL A 1 588 ? 33.150 6.093 -53.199 1.00 96.69 588 VAL A O 1
ATOM 4614 N N . ARG A 1 589 ? 32.147 4.964 -54.852 1.00 95.94 589 ARG A N 1
ATOM 4615 C CA . ARG A 1 589 ? 31.249 6.062 -55.240 1.00 95.94 589 ARG A CA 1
ATOM 4616 C C . ARG A 1 589 ? 30.344 6.523 -54.095 1.00 95.94 589 ARG A C 1
ATOM 4618 O O . ARG A 1 589 ? 30.107 7.723 -53.971 1.00 95.94 589 ARG A O 1
ATOM 4625 N N . LEU A 1 590 ? 29.819 5.594 -53.293 1.00 94.50 590 LEU A N 1
ATOM 4626 C CA . LEU A 1 590 ? 28.989 5.932 -52.135 1.00 94.50 590 LEU A CA 1
ATOM 4627 C C . LEU A 1 590 ? 29.809 6.614 -51.039 1.00 94.50 590 LEU A C 1
ATOM 4629 O O . LEU A 1 590 ? 29.422 7.685 -50.576 1.00 94.50 590 LEU A O 1
ATOM 4633 N N . LEU A 1 591 ? 30.953 6.031 -50.672 1.00 94.44 591 LEU A N 1
ATOM 4634 C CA . LEU A 1 591 ? 31.808 6.536 -49.596 1.00 94.44 591 LEU A CA 1
ATOM 4635 C C . LEU A 1 591 ? 32.405 7.910 -49.927 1.00 94.44 591 LEU A C 1
ATOM 4637 O O . LEU A 1 591 ? 32.424 8.785 -49.070 1.00 94.44 591 LEU A O 1
ATOM 4641 N N . MET A 1 592 ? 32.800 8.158 -51.180 1.00 93.50 592 MET A N 1
ATOM 4642 C CA . MET A 1 592 ? 33.389 9.432 -51.634 1.00 93.50 592 MET A CA 1
ATOM 4643 C C . MET A 1 592 ? 32.494 10.666 -51.445 1.00 93.50 592 MET A C 1
ATOM 4645 O O . MET A 1 592 ? 32.953 11.802 -51.598 1.00 93.50 592 MET A O 1
ATOM 4649 N N . ARG A 1 593 ? 31.210 10.486 -51.118 1.00 89.31 593 ARG A N 1
ATOM 4650 C CA . ARG A 1 593 ? 30.327 11.602 -50.760 1.00 89.31 593 ARG A CA 1
ATOM 4651 C C . ARG A 1 593 ? 30.793 12.298 -49.481 1.00 89.31 593 ARG A C 1
ATOM 4653 O O . ARG A 1 593 ? 30.784 13.526 -49.459 1.00 89.31 593 ARG A O 1
ATOM 4660 N N . THR A 1 594 ? 31.248 11.533 -48.491 1.00 86.88 594 THR A N 1
ATOM 4661 C CA . THR A 1 594 ? 31.530 12.010 -47.125 1.00 86.88 594 THR A CA 1
ATOM 4662 C C . THR A 1 594 ? 32.885 11.561 -46.564 1.00 86.88 594 THR A C 1
ATOM 4664 O O . THR A 1 594 ? 33.382 12.187 -45.634 1.00 86.88 594 THR A O 1
ATOM 4667 N N . ALA A 1 595 ? 33.503 10.515 -47.120 1.00 93.06 595 ALA A N 1
ATOM 4668 C CA . ALA A 1 595 ? 34.811 10.017 -46.699 1.00 93.06 595 ALA A CA 1
ATOM 4669 C C . ALA A 1 595 ? 35.944 11.002 -47.027 1.00 93.06 595 ALA A C 1
ATOM 4671 O O . ALA A 1 595 ? 35.911 11.667 -48.065 1.00 93.06 595 ALA A O 1
ATOM 4672 N N . ASN A 1 596 ? 36.983 11.019 -46.190 1.00 93.69 596 ASN A N 1
ATOM 4673 C CA . ASN A 1 596 ? 38.261 11.651 -46.497 1.00 93.69 596 ASN A CA 1
ATOM 4674 C C . ASN A 1 596 ? 39.083 10.724 -47.421 1.00 93.69 596 ASN A C 1
ATOM 4676 O O . ASN A 1 596 ? 39.529 9.662 -46.976 1.00 93.69 596 ASN A O 1
ATOM 4680 N N . PRO A 1 597 ? 39.303 11.096 -48.696 1.00 93.69 597 PRO A N 1
ATOM 4681 C CA . PRO A 1 597 ? 39.993 10.244 -49.661 1.00 93.69 597 PRO A CA 1
ATOM 4682 C C . PRO A 1 597 ? 41.511 10.161 -49.476 1.00 93.69 597 PRO A C 1
ATOM 4684 O O . PRO A 1 597 ? 42.129 9.261 -50.043 1.00 93.69 597 PRO A O 1
ATOM 4687 N N . ASP A 1 598 ? 42.093 11.054 -48.676 1.00 95.06 598 ASP A N 1
ATOM 4688 C CA . ASP A 1 598 ? 43.537 11.144 -48.435 1.00 95.06 598 ASP A CA 1
ATOM 4689 C C . ASP A 1 598 ? 43.952 10.544 -47.085 1.00 95.06 598 ASP A C 1
ATOM 4691 O O . ASP A 1 598 ? 45.138 10.501 -46.749 1.00 95.06 598 ASP A O 1
ATOM 4695 N N . LEU A 1 599 ? 42.987 10.034 -46.311 1.00 94.81 599 LEU A N 1
ATOM 4696 C CA . LEU A 1 599 ? 43.254 9.400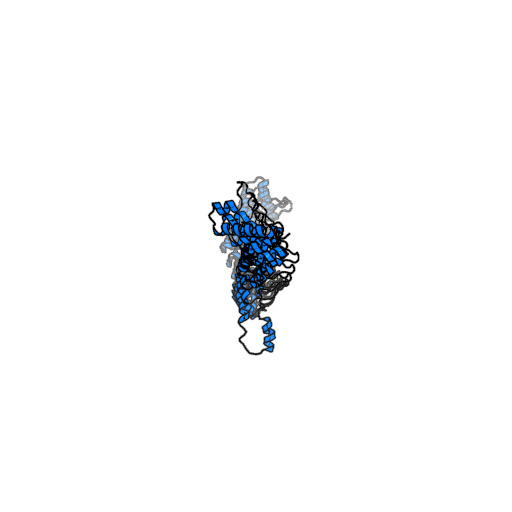 -45.026 1.00 94.81 599 LEU A CA 1
ATOM 4697 C C . LEU A 1 599 ? 44.060 8.108 -45.222 1.00 94.81 599 LEU A C 1
ATOM 4699 O O . LEU A 1 599 ? 43.611 7.159 -45.874 1.00 94.81 599 LEU A O 1
ATOM 4703 N N . ALA A 1 600 ? 45.269 8.094 -44.662 1.00 93.44 600 ALA A N 1
ATOM 4704 C CA . ALA A 1 600 ? 46.233 7.023 -44.853 1.00 93.44 600 ALA A CA 1
ATOM 4705 C C . ALA A 1 600 ? 46.167 5.950 -43.753 1.00 93.44 600 ALA A C 1
ATOM 4707 O O . ALA A 1 600 ? 45.874 6.252 -42.597 1.00 93.44 600 ALA A O 1
ATOM 4708 N N . SER A 1 601 ? 46.517 4.706 -44.098 1.00 94.25 601 SER A N 1
ATOM 4709 C CA . SER A 1 601 ? 46.740 3.629 -43.122 1.00 94.25 601 SER A CA 1
ATOM 4710 C C . SER A 1 601 ? 47.963 3.886 -42.234 1.00 94.25 601 SER A C 1
ATOM 4712 O O . SER A 1 601 ? 48.767 4.771 -42.524 1.00 94.25 601 SER A O 1
ATOM 4714 N N . ASN A 1 602 ? 48.200 3.038 -41.226 1.00 92.50 602 ASN A N 1
ATOM 4715 C CA . ASN A 1 602 ? 49.390 3.141 -40.364 1.00 92.50 602 ASN A CA 1
ATOM 4716 C C . ASN A 1 602 ? 50.703 3.007 -41.165 1.00 92.50 602 ASN A C 1
ATOM 4718 O O . ASN A 1 602 ? 51.671 3.720 -40.916 1.00 92.50 602 ASN A O 1
ATOM 4722 N N . GLU A 1 603 ? 50.692 2.169 -42.207 1.00 89.62 603 GLU A N 1
ATOM 4723 C CA . GLU A 1 603 ? 51.779 2.027 -43.197 1.00 89.62 603 GLU A CA 1
ATOM 4724 C C . GLU A 1 603 ? 51.840 3.170 -44.237 1.00 89.62 603 GLU A C 1
ATOM 4726 O O . GLU A 1 603 ? 52.649 3.160 -45.167 1.00 89.62 603 GLU A O 1
ATOM 4731 N N . GLY A 1 604 ? 50.959 4.163 -44.124 1.00 91.31 604 GLY A N 1
ATOM 4732 C CA . GLY A 1 604 ? 50.887 5.309 -45.019 1.00 91.31 604 GLY A CA 1
ATOM 4733 C C . GLY A 1 604 ? 50.270 5.022 -46.389 1.00 91.31 604 GLY A C 1
ATOM 4734 O O . GLY A 1 604 ? 50.569 5.764 -47.321 1.00 91.31 604 GLY A O 1
ATOM 4735 N N . TRP A 1 605 ? 49.462 3.972 -46.574 1.00 94.06 605 TRP A N 1
ATOM 4736 C CA . TRP A 1 605 ? 48.728 3.748 -47.829 1.00 94.06 605 TRP A CA 1
ATOM 4737 C C . TRP A 1 605 ? 47.517 4.662 -47.910 1.00 94.06 605 TRP A C 1
ATOM 4739 O O . TRP A 1 605 ? 46.761 4.731 -46.953 1.00 94.06 605 TRP A O 1
ATOM 4749 N N . THR A 1 606 ? 47.300 5.319 -49.047 1.00 95.94 606 THR A N 1
ATOM 4750 C CA . THR A 1 606 ? 46.059 6.062 -49.315 1.00 95.94 606 THR A CA 1
ATOM 4751 C C . THR A 1 606 ? 45.177 5.281 -50.286 1.00 95.94 606 THR A C 1
ATOM 4753 O O . THR A 1 606 ? 45.712 4.510 -51.093 1.00 95.94 606 THR A O 1
ATOM 4756 N N . PRO A 1 607 ? 43.842 5.473 -50.264 1.00 96.69 607 PRO A N 1
ATOM 4757 C CA . PRO A 1 607 ? 42.928 4.863 -51.229 1.00 96.69 607 PRO A CA 1
ATOM 4758 C C . PRO A 1 607 ? 43.415 4.984 -52.679 1.00 96.69 607 PRO A C 1
ATOM 4760 O O . PRO A 1 607 ? 43.423 3.996 -53.414 1.00 96.69 607 PRO A O 1
ATOM 4763 N N . LEU A 1 608 ? 43.901 6.170 -53.067 1.00 96.69 608 LEU A N 1
ATOM 4764 C CA . LEU A 1 608 ? 44.364 6.450 -54.426 1.00 96.69 608 LEU A CA 1
ATOM 4765 C C . LEU A 1 608 ? 45.657 5.704 -54.774 1.00 96.69 608 LEU A C 1
ATOM 4767 O O . LEU A 1 608 ? 45.749 5.109 -55.846 1.00 96.69 608 LEU A O 1
ATOM 4771 N N . ARG A 1 609 ? 46.639 5.678 -53.866 1.00 95.50 609 ARG A N 1
ATOM 4772 C CA . ARG A 1 609 ? 47.896 4.936 -54.063 1.00 95.50 609 ARG A CA 1
ATOM 4773 C C . ARG A 1 609 ? 47.662 3.435 -54.177 1.00 95.50 609 ARG A C 1
ATOM 4775 O O . ARG A 1 609 ? 48.304 2.769 -54.987 1.00 95.50 609 ARG A O 1
ATOM 4782 N N . THR A 1 610 ? 46.721 2.913 -53.401 1.00 96.00 610 THR A N 1
ATOM 4783 C CA . THR A 1 610 ? 46.338 1.505 -53.451 1.00 96.00 610 THR A CA 1
ATOM 4784 C C . THR A 1 610 ? 45.611 1.179 -54.759 1.00 96.00 610 THR A C 1
ATOM 4786 O O . THR A 1 610 ? 46.029 0.271 -55.474 1.00 96.00 610 THR A O 1
ATOM 4789 N N . ALA A 1 611 ? 44.593 1.958 -55.141 1.00 97.00 611 ALA A N 1
ATOM 4790 C CA . ALA A 1 611 ? 43.886 1.770 -56.411 1.00 97.00 611 ALA A CA 1
ATOM 4791 C C . ALA A 1 611 ? 44.827 1.865 -57.624 1.00 97.00 611 ALA A C 1
ATOM 4793 O O . ALA A 1 611 ? 44.696 1.085 -58.569 1.00 97.00 611 ALA A O 1
ATOM 4794 N N . ALA A 1 612 ? 45.805 2.777 -57.572 1.00 96.00 612 ALA A N 1
ATOM 4795 C CA . ALA A 1 612 ? 46.790 2.952 -58.628 1.00 96.00 612 ALA A CA 1
ATOM 4796 C C . ALA A 1 612 ? 47.740 1.751 -58.766 1.00 96.00 612 ALA A C 1
ATOM 4798 O O . ALA A 1 612 ? 48.030 1.329 -59.881 1.00 96.00 612 ALA A O 1
ATOM 4799 N N . LEU A 1 613 ? 48.175 1.157 -57.649 1.00 96.00 613 LEU A N 1
ATOM 4800 C CA . LEU A 1 613 ? 49.021 -0.040 -57.650 1.00 96.00 613 LEU A CA 1
ATOM 4801 C C . LEU A 1 613 ? 48.280 -1.281 -58.183 1.00 96.00 613 LEU A C 1
ATOM 4803 O O . LEU A 1 613 ? 48.829 -2.063 -58.965 1.00 96.00 613 LEU A O 1
ATOM 4807 N N . PHE A 1 614 ? 47.025 -1.475 -57.764 1.00 95.62 614 PHE A N 1
ATOM 4808 C CA . PHE A 1 614 ? 46.231 -2.654 -58.134 1.00 95.62 614 PHE A CA 1
ATOM 4809 C C . PHE A 1 614 ? 45.528 -2.537 -59.493 1.00 95.62 614 PHE A C 1
ATOM 4811 O O . PHE A 1 614 ? 44.994 -3.531 -59.971 1.00 95.62 614 PHE A O 1
ATOM 4818 N N . GLY A 1 615 ? 45.603 -1.380 -60.160 1.00 94.56 615 GLY A N 1
ATOM 4819 C CA . GLY A 1 615 ? 45.131 -1.222 -61.539 1.00 94.56 615 GLY A CA 1
ATOM 4820 C C . GLY A 1 615 ? 43.656 -0.846 -61.680 1.00 94.56 615 GLY A C 1
ATOM 4821 O O . GLY A 1 615 ? 43.084 -1.014 -62.751 1.00 94.56 615 GLY A O 1
ATOM 4822 N N . HIS A 1 616 ? 43.020 -0.323 -60.631 1.00 97.19 616 HIS A N 1
ATOM 4823 C CA . HIS A 1 616 ? 41.584 -0.028 -60.638 1.00 97.19 616 HIS A CA 1
ATOM 4824 C C . HIS A 1 616 ? 41.292 1.349 -61.253 1.00 97.19 616 HIS A C 1
ATOM 4826 O O . HIS A 1 616 ? 40.930 2.288 -60.544 1.00 97.19 616 HIS A O 1
ATOM 4832 N N . ALA A 1 617 ? 41.437 1.491 -62.575 1.00 94.94 617 ALA A N 1
ATOM 4833 C CA . ALA A 1 617 ? 41.328 2.775 -63.287 1.00 94.94 617 ALA A CA 1
ATOM 4834 C C . ALA A 1 617 ? 40.008 3.532 -63.019 1.00 94.94 617 ALA A C 1
ATOM 4836 O O . ALA A 1 617 ? 40.012 4.746 -62.799 1.00 94.94 617 ALA A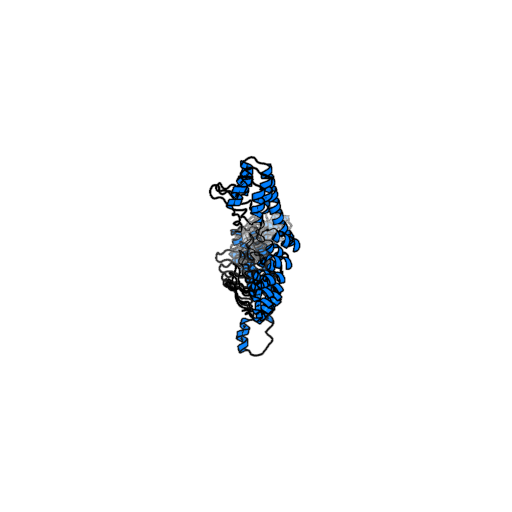 O 1
ATOM 4837 N N . ALA A 1 618 ? 38.878 2.820 -62.942 1.00 95.75 618 ALA A N 1
ATOM 4838 C CA . ALA A 1 618 ? 37.582 3.413 -62.603 1.00 95.75 618 ALA A CA 1
ATOM 4839 C C . ALA A 1 618 ? 37.534 3.969 -61.166 1.00 95.75 618 ALA A C 1
ATOM 4841 O O . ALA A 1 618 ? 36.956 5.031 -60.934 1.00 95.75 618 ALA A O 1
ATOM 4842 N N . VAL A 1 619 ? 38.166 3.285 -60.206 1.00 96.75 619 VAL A N 1
ATOM 4843 C CA . VAL A 1 619 ? 38.304 3.767 -58.823 1.00 96.75 619 VAL A CA 1
ATOM 4844 C C . VAL A 1 619 ? 39.235 4.977 -58.774 1.00 96.75 619 VAL A C 1
ATOM 4846 O O . VAL A 1 619 ? 38.880 5.977 -58.159 1.00 96.75 619 VAL A O 1
ATOM 4849 N N . VAL A 1 620 ? 40.376 4.935 -59.469 1.00 96.38 620 VAL A N 1
ATOM 4850 C CA . VAL A 1 620 ? 41.325 6.059 -59.568 1.00 96.38 620 VAL A CA 1
ATOM 4851 C C . VAL A 1 620 ? 40.636 7.312 -60.115 1.00 96.38 620 VAL A C 1
ATOM 4853 O O . VAL A 1 620 ? 40.772 8.385 -59.535 1.00 96.38 620 VAL A O 1
ATOM 4856 N N . SER A 1 621 ? 39.827 7.174 -61.168 1.00 95.44 621 SER A N 1
ATOM 4857 C CA . SER A 1 621 ? 39.068 8.286 -61.756 1.00 95.44 621 SER A CA 1
ATOM 4858 C C . SER A 1 621 ? 38.049 8.901 -60.786 1.00 95.44 621 SER A C 1
ATOM 4860 O O . SER A 1 621 ? 37.849 10.118 -60.787 1.00 95.44 621 SER A O 1
ATOM 4862 N N . LEU A 1 622 ? 37.413 8.081 -59.936 1.00 95.19 622 LEU A N 1
ATOM 4863 C CA . LEU A 1 622 ? 36.507 8.561 -58.887 1.00 95.19 622 LEU A CA 1
ATOM 4864 C C . LEU A 1 622 ? 37.262 9.253 -57.748 1.00 95.19 622 LEU A C 1
ATOM 4866 O O . LEU A 1 622 ? 36.861 10.336 -57.330 1.00 95.19 622 LEU A O 1
ATOM 4870 N N . LEU A 1 623 ? 38.347 8.648 -57.260 1.00 95.62 623 LEU A N 1
ATOM 4871 C CA . LEU A 1 623 ? 39.153 9.187 -56.164 1.00 95.62 623 LEU A CA 1
ATOM 4872 C C . LEU A 1 623 ? 39.785 10.532 -56.542 1.00 95.62 623 LEU A C 1
ATOM 4874 O O . LEU A 1 623 ? 39.689 11.478 -55.767 1.00 95.62 623 LEU A O 1
ATOM 4878 N N . ALA A 1 624 ? 40.319 10.653 -57.761 1.00 92.31 624 ALA A N 1
ATOM 4879 C CA . ALA A 1 624 ? 40.946 11.867 -58.293 1.00 92.31 624 ALA A CA 1
ATOM 4880 C C . ALA A 1 624 ? 40.022 13.102 -58.354 1.00 92.31 624 ALA A C 1
ATOM 4882 O O . ALA A 1 624 ? 40.480 14.195 -58.664 1.00 92.31 624 ALA A O 1
ATOM 4883 N N . GLN A 1 625 ? 38.718 12.954 -58.092 1.00 91.38 625 GLN A N 1
ATOM 4884 C CA . GLN A 1 625 ? 37.796 14.090 -57.986 1.00 91.38 625 GLN A CA 1
ATOM 4885 C C . GLN A 1 625 ? 37.970 14.880 -56.684 1.00 91.38 625 GLN A C 1
ATOM 4887 O O . GLN A 1 625 ? 37.608 16.053 -56.646 1.00 91.38 625 GLN A O 1
ATOM 4892 N N . LYS A 1 626 ? 38.457 14.235 -55.615 1.00 92.00 626 LYS A N 1
ATOM 4893 C CA . LYS A 1 626 ? 38.623 14.858 -54.290 1.00 92.00 626 LYS A CA 1
ATOM 4894 C C . LYS A 1 626 ? 39.964 14.556 -53.613 1.00 92.00 626 LYS A C 1
ATOM 4896 O O . LYS A 1 626 ? 40.342 15.318 -52.736 1.00 92.00 626 LYS A O 1
ATOM 4901 N N . ALA A 1 627 ? 40.627 13.456 -53.967 1.00 94.12 627 ALA A N 1
ATOM 4902 C CA . ALA A 1 627 ? 41.934 13.077 -53.433 1.00 94.12 627 ALA A CA 1
ATOM 4903 C C . ALA A 1 627 ? 43.044 13.955 -54.017 1.00 94.12 627 ALA A C 1
ATOM 4905 O O . ALA A 1 627 ? 42.988 14.299 -55.203 1.00 94.12 627 ALA A O 1
ATOM 4906 N N . ASP A 1 628 ? 44.089 14.222 -53.238 1.00 93.75 628 ASP A N 1
ATOM 4907 C CA . ASP A 1 628 ? 45.329 14.773 -53.776 1.00 93.75 628 ASP A CA 1
ATOM 4908 C C . ASP A 1 628 ? 46.005 13.737 -54.693 1.00 93.75 628 ASP A C 1
ATOM 4910 O O . ASP A 1 628 ? 46.557 12.714 -54.273 1.00 93.75 628 ASP A O 1
ATOM 4914 N N . ILE A 1 629 ? 45.960 14.037 -55.993 1.00 94.25 629 ILE A N 1
ATOM 4915 C CA . ILE A 1 629 ? 46.475 13.196 -57.074 1.00 94.25 629 ILE A CA 1
ATOM 4916 C C . ILE A 1 629 ? 47.988 12.930 -56.963 1.00 94.25 629 ILE A C 1
ATOM 4918 O O . ILE A 1 629 ? 48.485 11.935 -57.497 1.00 94.25 629 ILE A O 1
ATOM 4922 N N . ASN A 1 630 ? 48.717 13.792 -56.248 1.00 93.56 630 ASN A N 1
ATOM 4923 C CA . ASN A 1 630 ? 50.167 13.745 -56.082 1.00 93.56 630 ASN A CA 1
ATOM 4924 C C . ASN A 1 630 ? 50.604 13.320 -54.676 1.00 93.56 630 ASN A C 1
ATOM 4926 O O . ASN A 1 630 ? 51.806 13.309 -54.400 1.00 93.56 630 ASN A O 1
ATOM 4930 N N . LEU A 1 631 ? 49.666 12.930 -53.806 1.00 93.94 631 LEU A N 1
ATOM 4931 C CA . LEU A 1 631 ? 49.958 12.615 -52.412 1.00 93.94 631 LEU A CA 1
ATOM 4932 C C . LEU A 1 631 ? 50.957 11.460 -52.291 1.00 93.94 631 LEU A C 1
ATOM 4934 O O . LEU A 1 631 ? 50.653 10.296 -52.570 1.00 93.94 631 LEU A O 1
ATOM 4938 N N . ALA A 1 632 ? 52.172 11.795 -51.867 1.00 92.25 632 ALA A N 1
ATOM 4939 C CA . ALA A 1 632 ? 53.293 10.873 -51.810 1.00 92.25 632 ALA A CA 1
ATOM 4940 C C . ALA A 1 632 ? 53.400 10.156 -50.454 1.00 92.25 632 ALA A C 1
ATOM 4942 O O . ALA A 1 632 ? 52.948 10.638 -49.417 1.00 92.25 632 ALA A O 1
ATOM 4943 N N . SER A 1 633 ? 54.038 8.984 -50.447 1.00 91.12 633 SER A N 1
ATOM 4944 C CA . SER A 1 633 ? 54.459 8.317 -49.208 1.00 91.12 633 SER A CA 1
ATOM 4945 C C . SER A 1 633 ? 55.579 9.078 -48.487 1.00 91.12 633 SER A C 1
ATOM 4947 O O . SER A 1 633 ? 56.202 9.975 -49.050 1.00 91.12 633 SER A O 1
ATOM 4949 N N . LYS A 1 634 ? 55.947 8.629 -47.277 1.00 89.31 634 LYS A N 1
ATOM 4950 C CA . LYS A 1 634 ? 57.153 9.114 -46.573 1.00 89.31 634 LYS A CA 1
ATOM 4951 C C . LYS A 1 634 ? 58.452 8.939 -47.379 1.00 89.31 634 LYS A C 1
ATOM 4953 O O . LYS A 1 634 ? 59.400 9.680 -47.161 1.00 89.31 634 LYS A O 1
ATOM 4958 N N . CYS A 1 635 ? 58.503 7.974 -48.301 1.00 88.62 635 CYS A N 1
ATOM 4959 C CA . CYS A 1 635 ? 59.618 7.776 -49.234 1.00 88.62 635 CYS A CA 1
ATOM 4960 C C . CYS A 1 635 ? 59.395 8.446 -50.605 1.00 88.62 635 CYS A C 1
ATOM 4962 O O . CYS A 1 635 ? 60.121 8.168 -51.556 1.00 88.62 635 CYS A O 1
ATOM 4964 N N . GLY A 1 636 ? 58.412 9.344 -50.715 1.00 90.19 636 GLY A N 1
ATOM 4965 C CA . GLY A 1 636 ? 58.137 10.120 -51.924 1.00 90.19 636 GLY A CA 1
ATOM 4966 C C . GLY A 1 636 ? 57.411 9.340 -53.026 1.00 90.19 636 GLY A C 1
ATOM 4967 O O . GLY A 1 636 ? 57.419 9.761 -54.175 1.00 90.19 636 GLY A O 1
ATOM 4968 N N . LEU A 1 637 ? 56.787 8.196 -52.718 1.00 92.94 637 LEU A N 1
ATOM 4969 C CA . LEU A 1 637 ? 56.107 7.382 -53.733 1.00 92.94 637 LEU A CA 1
ATOM 4970 C C . LEU A 1 637 ? 54.685 7.897 -53.979 1.00 92.94 637 LEU A C 1
ATOM 4972 O O . LEU A 1 637 ? 53.814 7.736 -53.121 1.00 92.94 637 LEU A O 1
ATOM 4976 N N . THR A 1 638 ? 54.459 8.488 -55.150 1.00 95.00 638 THR A N 1
ATOM 4977 C CA . THR A 1 638 ? 53.153 8.988 -55.610 1.00 95.00 638 THR A CA 1
ATOM 4978 C C . THR A 1 638 ? 52.270 7.863 -56.177 1.00 95.00 638 THR A C 1
ATOM 4980 O O . THR A 1 638 ? 52.775 6.774 -56.480 1.00 95.00 638 THR A O 1
ATOM 4983 N N . PRO A 1 639 ? 50.952 8.088 -56.373 1.00 96.06 639 PRO A N 1
ATOM 4984 C CA . PRO A 1 639 ? 50.095 7.141 -57.092 1.00 96.06 639 PRO A CA 1
ATOM 4985 C C . PRO A 1 639 ? 50.645 6.780 -58.478 1.00 96.06 639 PRO A C 1
ATOM 4987 O O . PRO A 1 639 ? 50.630 5.611 -58.858 1.00 96.06 639 PRO A O 1
ATOM 4990 N N . MET A 1 640 ? 51.204 7.758 -59.200 1.00 94.88 640 MET A N 1
ATOM 4991 C CA . MET A 1 640 ? 51.801 7.542 -60.521 1.00 94.88 640 MET A CA 1
ATOM 4992 C C . MET A 1 640 ? 53.050 6.666 -60.466 1.00 94.88 640 MET A C 1
ATOM 4994 O O . MET A 1 640 ? 53.201 5.769 -61.293 1.00 94.88 640 MET A O 1
ATOM 4998 N N . PHE A 1 641 ? 53.907 6.860 -59.461 1.00 95.31 641 PHE A N 1
ATOM 4999 C CA . PHE A 1 641 ? 55.062 5.992 -59.242 1.00 95.31 641 PHE A CA 1
ATOM 5000 C C . PHE A 1 641 ? 54.635 4.528 -59.060 1.00 95.31 641 PHE A C 1
ATOM 5002 O O . PHE A 1 641 ? 55.246 3.615 -59.611 1.00 95.31 641 PHE A O 1
ATOM 5009 N N . LEU A 1 642 ? 53.563 4.293 -58.298 1.00 96.00 642 LEU A N 1
ATOM 5010 C CA . LEU A 1 642 ? 53.047 2.950 -58.037 1.00 96.00 642 LEU A CA 1
ATOM 5011 C C . LEU A 1 642 ? 52.363 2.326 -59.259 1.00 96.00 642 LEU A C 1
ATOM 5013 O O . LEU A 1 642 ? 52.536 1.132 -59.494 1.00 96.00 642 LEU A O 1
ATOM 5017 N N . ALA A 1 643 ? 51.638 3.122 -60.048 1.00 96.38 643 ALA A N 1
ATOM 5018 C CA . ALA A 1 643 ? 51.050 2.677 -61.309 1.00 96.38 643 ALA A CA 1
ATOM 5019 C C . ALA A 1 643 ? 52.130 2.267 -62.323 1.00 96.38 643 ALA A C 1
ATOM 5021 O O . ALA A 1 643 ? 52.021 1.207 -62.936 1.00 96.38 643 ALA A O 1
ATOM 5022 N N . ALA A 1 644 ? 53.206 3.055 -62.433 1.00 95.06 644 ALA A N 1
ATOM 5023 C CA . ALA A 1 644 ? 54.357 2.752 -63.280 1.00 95.06 644 ALA A CA 1
ATOM 5024 C C . ALA A 1 644 ? 55.109 1.498 -62.809 1.00 95.06 644 ALA A C 1
ATOM 5026 O O . ALA A 1 644 ? 55.472 0.648 -63.617 1.00 95.06 644 ALA A O 1
ATOM 5027 N N . LYS A 1 645 ? 55.271 1.333 -61.488 1.00 94.19 645 LYS A N 1
ATOM 5028 C CA . LYS A 1 645 ? 55.884 0.143 -60.878 1.00 94.19 645 LYS A CA 1
ATOM 5029 C C . LYS A 1 645 ? 55.116 -1.157 -61.153 1.00 94.19 645 LYS A C 1
ATOM 5031 O O . LYS A 1 645 ? 55.726 -2.216 -61.099 1.00 94.19 645 LYS A O 1
ATOM 5036 N N . ALA A 1 646 ? 53.802 -1.097 -61.365 1.00 93.88 646 ALA A N 1
ATOM 5037 C CA . ALA A 1 646 ? 52.952 -2.273 -61.573 1.00 93.88 646 ALA A CA 1
ATOM 5038 C C . ALA A 1 646 ? 52.391 -2.385 -63.004 1.00 93.88 646 ALA A C 1
ATOM 5040 O O . ALA A 1 646 ? 51.447 -3.144 -63.223 1.00 93.88 646 ALA A O 1
ATOM 5041 N N . ASP A 1 647 ? 52.946 -1.619 -63.948 1.00 95.12 647 ASP A N 1
ATOM 5042 C CA . ASP A 1 647 ? 52.549 -1.563 -65.362 1.00 95.12 647 ASP A CA 1
ATOM 5043 C C . ASP A 1 647 ? 51.045 -1.321 -65.590 1.00 95.12 647 ASP A C 1
ATOM 5045 O O . ASP A 1 647 ? 50.383 -1.950 -66.417 1.00 95.12 647 ASP A O 1
ATOM 5049 N N . ARG A 1 648 ? 50.449 -0.418 -64.803 1.00 96.31 648 ARG A N 1
ATOM 5050 C CA . ARG A 1 648 ? 49.013 -0.111 -64.884 1.00 96.31 648 ARG A CA 1
ATOM 5051 C C . ARG A 1 648 ? 48.748 0.974 -65.929 1.00 96.31 648 ARG A C 1
ATOM 5053 O O . ARG A 1 648 ? 48.474 2.117 -65.577 1.00 96.31 648 ARG A O 1
ATOM 5060 N N . VAL A 1 649 ? 48.812 0.610 -67.210 1.00 94.12 649 VAL A N 1
ATOM 5061 C CA . VAL A 1 649 ? 48.685 1.535 -68.360 1.00 94.12 649 VAL A CA 1
ATOM 5062 C C . VAL A 1 649 ? 47.416 2.396 -68.302 1.00 94.12 649 VAL A C 1
ATOM 5064 O O . VAL A 1 649 ? 47.494 3.621 -68.365 1.00 94.12 649 VAL A O 1
ATOM 5067 N N . GLU A 1 650 ? 46.245 1.786 -68.101 1.00 93.62 650 GLU A N 1
ATOM 5068 C CA . GLU A 1 650 ? 44.978 2.531 -68.013 1.00 93.62 650 GLU A CA 1
ATOM 5069 C C . GLU A 1 650 ? 44.958 3.513 -66.831 1.00 93.62 650 GLU A C 1
ATOM 5071 O O . GLU A 1 650 ? 44.464 4.633 -66.950 1.00 93.62 650 GLU A O 1
ATOM 5076 N N . VAL A 1 651 ? 45.537 3.124 -65.690 1.00 95.81 651 VAL A N 1
ATOM 5077 C CA . VAL A 1 651 ? 45.676 4.010 -64.527 1.00 95.81 651 VAL A CA 1
ATOM 5078 C C . VAL A 1 651 ? 46.612 5.173 -64.843 1.00 95.81 651 VAL A C 1
ATOM 5080 O O . VAL A 1 651 ? 46.297 6.297 -64.464 1.00 95.81 651 VAL A O 1
ATOM 5083 N N . LEU A 1 652 ? 47.736 4.938 -65.528 1.00 94.56 652 LEU A N 1
ATOM 5084 C CA . LEU A 1 652 ? 48.674 5.996 -65.914 1.00 94.56 652 LEU A CA 1
ATOM 5085 C C . LEU A 1 652 ? 47.995 7.043 -66.798 1.00 94.56 652 LEU A C 1
ATOM 5087 O O . LEU A 1 652 ? 48.086 8.229 -66.488 1.00 94.56 652 LEU A O 1
ATOM 5091 N N . HIS A 1 653 ? 47.235 6.621 -67.812 1.00 94.06 653 HIS A N 1
ATOM 5092 C CA . HIS A 1 653 ? 46.438 7.540 -68.628 1.00 94.06 653 HIS A CA 1
ATOM 5093 C C . HIS A 1 653 ? 45.459 8.363 -67.789 1.00 94.06 653 HIS A C 1
ATOM 5095 O O . HIS A 1 653 ? 45.382 9.581 -67.946 1.00 94.06 653 HIS A O 1
ATOM 5101 N N . VAL A 1 654 ? 44.730 7.718 -66.870 1.00 95.19 654 VAL A N 1
ATOM 5102 C CA . VAL A 1 654 ? 43.786 8.419 -65.989 1.00 95.19 654 VAL A CA 1
ATOM 5103 C C . VAL A 1 654 ? 44.514 9.414 -65.083 1.00 95.19 654 VAL A C 1
ATOM 5105 O O . VAL A 1 654 ? 44.048 10.540 -64.938 1.00 95.19 654 VAL A O 1
ATOM 5108 N N . LEU A 1 655 ? 45.650 9.043 -64.491 1.00 94.62 655 LEU A N 1
ATOM 5109 C CA . LEU A 1 655 ? 46.425 9.926 -63.616 1.00 94.62 655 LEU A CA 1
ATOM 5110 C C . LEU A 1 655 ? 46.971 11.143 -64.377 1.00 94.62 655 LEU A C 1
ATOM 5112 O O . LEU A 1 655 ? 46.838 12.263 -63.886 1.00 94.62 655 LEU A O 1
ATOM 5116 N N . ILE A 1 656 ? 47.514 10.949 -65.584 1.00 91.69 656 ILE A N 1
ATOM 5117 C CA . ILE A 1 656 ? 47.991 12.042 -66.451 1.00 91.69 656 ILE A CA 1
ATOM 5118 C C . ILE A 1 656 ? 46.833 12.974 -66.808 1.00 91.69 656 ILE A C 1
ATOM 5120 O O . ILE A 1 656 ? 46.920 14.182 -66.596 1.00 91.69 656 ILE A O 1
ATOM 5124 N N . ALA A 1 657 ? 45.706 12.417 -67.262 1.00 92.69 657 ALA A N 1
ATOM 5125 C CA . ALA A 1 657 ? 44.514 13.191 -67.605 1.00 92.69 657 ALA A CA 1
ATOM 5126 C C . ALA A 1 657 ? 43.935 13.973 -66.410 1.00 92.69 657 ALA A C 1
ATOM 5128 O O . ALA A 1 657 ? 43.223 14.959 -66.598 1.00 92.69 657 ALA A O 1
ATOM 5129 N N . LYS A 1 658 ? 44.223 13.538 -65.177 1.00 92.75 658 LYS A N 1
ATOM 5130 C CA . LYS A 1 658 ? 43.820 14.197 -63.927 1.00 92.75 658 LYS A CA 1
ATOM 5131 C C . LYS A 1 658 ? 44.897 15.116 -63.334 1.00 92.75 658 LYS A C 1
ATOM 5133 O O . LYS A 1 658 ? 44.692 15.630 -62.240 1.00 92.75 658 LYS A O 1
ATOM 5138 N N . GLY A 1 659 ? 45.998 15.365 -64.046 1.00 90.69 659 GLY A N 1
ATOM 5139 C CA . GLY A 1 659 ? 47.028 16.329 -63.641 1.00 90.69 659 GLY A CA 1
ATOM 5140 C C . GLY A 1 659 ? 48.033 15.804 -62.612 1.00 90.69 659 GLY A C 1
ATOM 5141 O O . GLY A 1 659 ? 48.627 16.593 -61.875 1.00 90.69 659 GLY A O 1
ATOM 5142 N N . ALA A 1 660 ? 48.232 14.486 -62.530 1.00 92.88 660 ALA A N 1
ATOM 5143 C CA . ALA A 1 660 ? 49.329 13.916 -61.753 1.00 92.88 660 ALA A CA 1
ATOM 5144 C C . ALA A 1 660 ? 50.683 14.376 -62.313 1.00 92.88 660 ALA A C 1
ATOM 5146 O O . ALA A 1 660 ? 50.870 14.403 -63.526 1.00 92.88 660 ALA A O 1
ATOM 5147 N N . ASN A 1 661 ? 51.631 14.700 -61.435 1.00 90.94 661 ASN A N 1
ATOM 5148 C CA . ASN A 1 661 ? 52.973 15.131 -61.799 1.00 90.94 661 ASN A CA 1
ATOM 5149 C C . ASN A 1 661 ? 53.851 13.914 -62.168 1.00 90.94 661 ASN A C 1
ATOM 5151 O O . ASN A 1 661 ? 54.250 13.156 -61.275 1.00 90.94 661 ASN A O 1
ATOM 5155 N N . PRO A 1 662 ? 54.216 13.747 -63.449 1.00 88.12 662 PRO A N 1
ATOM 5156 C CA . PRO A 1 662 ? 55.020 12.623 -63.922 1.00 88.12 662 PRO A CA 1
ATOM 5157 C C . PRO A 1 662 ? 56.499 12.718 -63.566 1.00 88.12 662 PRO A C 1
ATOM 5159 O O . PRO A 1 662 ? 57.180 11.696 -63.529 1.00 88.12 662 PRO A O 1
ATOM 5162 N N . ALA A 1 663 ? 56.987 13.913 -63.236 1.00 88.44 663 ALA A N 1
ATOM 5163 C CA . ALA A 1 663 ? 58.353 14.135 -62.780 1.00 88.44 663 ALA A CA 1
ATOM 5164 C C . ALA A 1 663 ? 58.502 13.999 -61.254 1.00 88.44 663 ALA A C 1
ATOM 5166 O O . ALA A 1 663 ? 59.604 14.163 -60.732 1.00 88.44 663 ALA A O 1
ATOM 5167 N N . ALA A 1 664 ? 57.419 13.708 -60.519 1.00 90.62 664 ALA A N 1
ATOM 5168 C CA . ALA A 1 664 ? 57.471 13.574 -59.068 1.00 90.62 664 ALA A CA 1
ATOM 5169 C C . ALA A 1 664 ? 58.419 12.437 -58.660 1.00 90.62 664 ALA A C 1
ATOM 5171 O O . ALA A 1 664 ? 58.180 11.265 -58.961 1.00 90.62 664 ALA A O 1
ATOM 5172 N N . ALA A 1 665 ? 59.499 12.799 -57.974 1.00 89.38 665 ALA A N 1
ATOM 5173 C CA . ALA A 1 665 ? 60.551 11.875 -57.596 1.00 89.38 665 ALA A CA 1
ATOM 5174 C C . ALA A 1 665 ? 60.396 11.375 -56.151 1.00 89.38 665 ALA A C 1
ATOM 5176 O O . ALA A 1 665 ? 59.916 12.093 -55.271 1.00 89.38 665 ALA A O 1
ATOM 5177 N N . SER A 1 666 ? 60.864 10.152 -55.897 1.00 92.88 666 SER A N 1
ATOM 5178 C CA . SER A 1 666 ? 61.042 9.615 -54.548 1.00 92.88 666 SER A CA 1
ATOM 5179 C C . SER A 1 666 ? 62.052 10.446 -53.745 1.00 92.88 666 SER A C 1
ATOM 5181 O O . SER A 1 666 ? 62.799 11.261 -54.291 1.00 92.88 666 SER A O 1
ATOM 5183 N N . THR A 1 667 ? 62.181 10.170 -52.445 1.00 91.94 667 THR A N 1
ATOM 5184 C CA . THR A 1 667 ? 63.219 10.797 -51.604 1.00 91.94 667 THR A CA 1
ATOM 5185 C C . THR A 1 667 ? 64.649 10.512 -52.070 1.00 91.94 667 THR A C 1
ATOM 5187 O O . THR A 1 667 ? 65.562 11.238 -51.687 1.00 91.94 667 THR A O 1
ATOM 5190 N N . THR A 1 668 ? 64.852 9.484 -52.902 1.00 91.31 668 THR A N 1
ATOM 5191 C CA . THR A 1 668 ? 66.135 9.132 -53.528 1.00 91.31 668 THR A CA 1
ATOM 5192 C C . THR A 1 668 ? 66.249 9.609 -54.982 1.00 91.31 668 THR A C 1
ATOM 5194 O O . THR A 1 668 ? 67.190 9.244 -55.687 1.00 91.31 668 THR A O 1
ATOM 5197 N N . GLY A 1 669 ? 65.311 10.435 -55.454 1.00 91.88 669 GLY A N 1
ATOM 5198 C CA . GLY A 1 669 ? 65.313 10.992 -56.807 1.00 91.88 669 GLY A CA 1
ATOM 5199 C C . GLY A 1 669 ? 64.760 10.057 -57.889 1.00 91.88 669 GLY A C 1
ATOM 5200 O O . GLY A 1 669 ? 64.957 10.322 -59.068 1.00 91.88 669 GLY A O 1
ATOM 5201 N N . TRP A 1 670 ? 64.083 8.959 -57.532 1.00 94.44 670 TRP A N 1
ATOM 5202 C CA . TRP A 1 670 ? 63.511 8.046 -58.527 1.00 94.44 670 TRP A CA 1
ATOM 5203 C C . TRP A 1 670 ? 62.190 8.576 -59.070 1.00 94.44 670 TRP A C 1
ATOM 5205 O O . TRP A 1 670 ? 61.246 8.762 -58.307 1.00 94.44 670 TRP A O 1
ATOM 5215 N N . THR A 1 671 ? 62.088 8.732 -60.386 1.00 94.69 671 THR A N 1
ATOM 5216 C CA . THR A 1 671 ? 60.824 9.078 -61.060 1.00 94.69 671 THR A CA 1
ATOM 5217 C C . THR A 1 671 ? 60.032 7.817 -61.447 1.00 94.69 671 THR A C 1
ATOM 5219 O O . THR A 1 671 ? 60.605 6.721 -61.484 1.00 94.69 671 THR A O 1
ATOM 5222 N N . PRO A 1 672 ? 58.731 7.933 -61.782 1.00 95.12 672 PRO A N 1
ATOM 5223 C CA . PRO A 1 672 ? 57.943 6.837 -62.349 1.00 95.12 672 PRO A CA 1
ATOM 5224 C C . PRO A 1 672 ? 58.622 6.153 -63.549 1.00 95.12 672 PRO A C 1
ATOM 5226 O O . PRO A 1 672 ? 58.549 4.933 -63.682 1.00 95.12 672 PRO A O 1
ATOM 5229 N N . LEU A 1 673 ? 59.353 6.910 -64.378 1.00 95.06 673 LEU A N 1
ATOM 5230 C CA . LEU A 1 673 ? 60.068 6.355 -65.529 1.00 95.06 673 LEU A CA 1
ATOM 5231 C C . LEU A 1 673 ? 61.273 5.502 -65.110 1.00 95.06 673 LEU A C 1
ATOM 5233 O O . LEU A 1 673 ? 61.504 4.458 -65.710 1.00 95.06 673 LEU A O 1
ATOM 5237 N N . HIS A 1 674 ? 61.989 5.871 -64.041 1.00 95.19 674 HIS A N 1
ATOM 5238 C CA . HIS A 1 674 ? 63.081 5.043 -63.513 1.00 95.19 674 HIS A CA 1
ATOM 5239 C C . HIS A 1 674 ? 62.584 3.665 -63.077 1.00 95.19 674 HIS A C 1
ATOM 5241 O O . HIS A 1 674 ? 63.199 2.652 -63.406 1.00 95.19 674 HIS A O 1
ATOM 5247 N N . ILE A 1 675 ? 61.475 3.616 -62.331 1.00 95.06 675 ILE A N 1
ATOM 5248 C CA . ILE A 1 675 ? 60.955 2.346 -61.818 1.00 95.06 675 ILE A CA 1
ATOM 5249 C C . ILE A 1 675 ? 60.335 1.491 -62.929 1.00 95.06 675 ILE A C 1
ATOM 5251 O O . ILE A 1 675 ? 60.545 0.280 -62.926 1.00 95.06 675 ILE A O 1
ATOM 5255 N N . ALA A 1 676 ? 59.652 2.101 -63.905 1.00 95.44 676 ALA A N 1
ATOM 5256 C CA . ALA A 1 676 ? 59.140 1.390 -65.078 1.00 95.44 676 ALA A CA 1
ATOM 5257 C C . ALA A 1 676 ? 60.280 0.816 -65.934 1.00 95.44 676 ALA A C 1
ATOM 5259 O O . ALA A 1 676 ? 60.218 -0.341 -66.352 1.00 95.44 676 ALA A O 1
ATOM 5260 N N . ALA A 1 677 ? 61.351 1.593 -66.125 1.00 94.81 677 ALA A N 1
ATOM 5261 C CA . ALA A 1 677 ? 62.522 1.171 -66.879 1.00 94.81 677 ALA A CA 1
ATOM 5262 C C . ALA A 1 677 ? 63.294 0.037 -66.186 1.00 94.81 677 ALA A C 1
ATOM 5264 O O . ALA A 1 677 ? 63.674 -0.936 -66.832 1.00 94.81 677 ALA A O 1
ATOM 5265 N N . MET A 1 678 ? 63.469 0.129 -64.862 1.00 95.06 678 MET A N 1
ATOM 5266 C CA . MET A 1 678 ? 64.095 -0.919 -64.049 1.00 95.06 678 MET A CA 1
ATOM 5267 C C . MET A 1 678 ? 63.288 -2.223 -64.039 1.00 95.06 678 MET A C 1
ATOM 5269 O O . MET A 1 678 ? 63.879 -3.292 -63.966 1.00 95.06 678 MET A O 1
ATOM 5273 N N . ALA A 1 679 ? 61.955 -2.140 -64.063 1.00 93.25 679 ALA A N 1
ATOM 5274 C CA . ALA A 1 679 ? 61.071 -3.305 -64.021 1.00 93.25 679 ALA A CA 1
ATOM 5275 C C . ALA A 1 679 ? 60.762 -3.904 -65.410 1.00 93.25 679 ALA A C 1
ATOM 5277 O O . ALA A 1 679 ? 60.113 -4.947 -65.493 1.00 93.25 679 ALA A O 1
ATOM 5278 N N . GLY A 1 680 ? 61.198 -3.253 -66.496 1.00 93.69 680 GLY A N 1
ATOM 5279 C CA . GLY A 1 680 ? 60.955 -3.715 -67.865 1.00 93.69 680 GLY A CA 1
ATOM 5280 C C . GLY A 1 680 ? 59.514 -3.520 -68.344 1.00 93.69 680 GLY A C 1
ATOM 5281 O O . GLY A 1 680 ? 59.052 -4.241 -69.227 1.00 93.69 680 GLY A O 1
ATOM 5282 N N . HIS A 1 681 ? 58.781 -2.578 -67.752 1.00 95.62 681 HIS A N 1
ATOM 5283 C CA . HIS A 1 681 ? 57.362 -2.348 -68.018 1.00 95.62 681 HIS A CA 1
ATOM 5284 C C . HIS A 1 681 ? 57.163 -1.470 -69.257 1.00 95.62 681 HIS A C 1
ATOM 5286 O O . HIS A 1 681 ? 57.074 -0.246 -69.170 1.00 95.62 681 HIS A O 1
ATOM 5292 N N . VAL A 1 682 ? 57.123 -2.119 -70.425 1.00 93.12 682 VAL A N 1
ATOM 5293 C CA . VAL A 1 682 ? 57.024 -1.477 -71.747 1.00 93.12 682 VAL A CA 1
ATOM 5294 C C . VAL A 1 682 ? 55.815 -0.543 -71.842 1.00 93.12 682 VAL A C 1
ATOM 5296 O O . VAL A 1 682 ? 55.964 0.580 -72.313 1.00 93.12 682 VAL A O 1
ATOM 5299 N N . GLY A 1 683 ? 54.643 -0.962 -71.350 1.00 91.19 683 GLY A N 1
ATOM 5300 C CA . GLY A 1 683 ? 53.425 -0.151 -71.398 1.00 91.19 683 GLY A CA 1
ATOM 5301 C C . GLY A 1 683 ? 53.574 1.162 -70.630 1.00 91.19 683 GLY A C 1
ATOM 5302 O O . GLY A 1 683 ? 53.347 2.237 -71.182 1.00 91.19 683 GLY A O 1
ATOM 5303 N N . ALA A 1 684 ? 54.022 1.089 -69.375 1.00 91.88 684 ALA A N 1
ATOM 5304 C CA . ALA A 1 684 ? 54.304 2.268 -68.563 1.00 91.88 684 ALA A CA 1
ATOM 5305 C C . ALA A 1 684 ? 55.376 3.181 -69.181 1.00 91.88 684 ALA A C 1
ATOM 5307 O O . ALA A 1 684 ? 55.223 4.401 -69.145 1.00 91.88 684 ALA A O 1
ATOM 5308 N N . VAL A 1 685 ? 56.434 2.611 -69.769 1.00 92.88 685 VAL A N 1
ATOM 5309 C CA . VAL A 1 685 ? 57.491 3.378 -70.450 1.00 92.88 685 VAL A CA 1
ATOM 5310 C C . VAL A 1 685 ? 56.938 4.117 -71.668 1.00 92.88 685 VAL A C 1
ATOM 5312 O O . VAL A 1 685 ? 57.199 5.309 -71.793 1.00 92.88 685 VAL A O 1
ATOM 5315 N N . CYS A 1 686 ? 56.136 3.468 -72.521 1.00 91.25 686 CYS A N 1
ATOM 5316 C CA . CYS A 1 686 ? 55.516 4.117 -73.680 1.00 91.25 686 CYS A CA 1
ATOM 5317 C C . CYS A 1 686 ? 54.707 5.353 -73.274 1.00 91.25 686 CYS A C 1
ATOM 5319 O O . CYS A 1 686 ? 54.916 6.422 -73.835 1.00 91.25 686 CYS A O 1
ATOM 5321 N N . ILE A 1 687 ? 53.849 5.227 -72.257 1.00 91.25 687 ILE A N 1
ATOM 5322 C CA . ILE A 1 687 ? 53.008 6.342 -71.800 1.00 91.25 687 ILE A CA 1
ATOM 5323 C C . ILE A 1 687 ? 53.840 7.468 -71.181 1.00 91.25 687 ILE A C 1
ATOM 5325 O O . ILE A 1 687 ? 53.580 8.643 -71.416 1.00 91.25 687 ILE A O 1
ATOM 5329 N N . LEU A 1 688 ? 54.859 7.134 -70.390 1.00 89.81 688 LEU A N 1
ATOM 5330 C CA . LEU A 1 688 ? 55.707 8.138 -69.747 1.00 89.81 688 LEU A CA 1
ATOM 5331 C C . LEU A 1 688 ? 56.646 8.849 -70.739 1.00 89.81 688 LEU A C 1
ATOM 5333 O O . LEU A 1 688 ? 57.019 9.991 -70.491 1.00 89.81 688 LEU A O 1
ATOM 5337 N N . LEU A 1 689 ? 56.998 8.215 -71.863 1.00 88.75 689 LEU A N 1
ATOM 5338 C CA . LEU A 1 689 ? 57.792 8.812 -72.947 1.00 88.75 689 LEU A CA 1
ATOM 5339 C C . LEU A 1 689 ? 57.015 9.816 -73.812 1.00 88.75 689 LEU A C 1
ATOM 5341 O O . LEU A 1 689 ? 57.631 10.545 -74.595 1.00 88.75 689 LEU A O 1
ATOM 5345 N N . GLU A 1 690 ? 55.685 9.855 -73.710 1.00 84.62 690 GLU A N 1
ATOM 5346 C CA . GLU A 1 690 ? 54.852 10.894 -74.335 1.00 84.62 690 GLU A CA 1
ATOM 5347 C C . GLU A 1 690 ? 54.958 12.241 -73.598 1.00 84.62 690 GLU A C 1
ATOM 5349 O O . GLU A 1 690 ? 54.496 13.259 -74.105 1.00 84.62 690 GLU A O 1
ATOM 5354 N N . ILE A 1 691 ? 55.574 12.256 -72.412 1.00 83.62 691 ILE A N 1
ATOM 5355 C CA . ILE A 1 691 ? 55.696 13.428 -71.549 1.00 83.62 691 ILE A CA 1
ATOM 5356 C C . ILE A 1 691 ? 57.093 14.040 -71.696 1.00 83.62 691 ILE A C 1
ATOM 5358 O O . ILE A 1 691 ? 58.103 13.411 -71.368 1.00 83.62 691 ILE A O 1
ATOM 5362 N N . ASP A 1 692 ? 57.144 15.297 -72.133 1.00 77.94 692 ASP A N 1
ATOM 5363 C CA . ASP A 1 692 ? 58.398 16.022 -72.339 1.00 77.94 692 ASP A CA 1
ATOM 5364 C C . ASP A 1 692 ? 59.176 16.251 -71.030 1.00 77.94 692 ASP A C 1
ATOM 5366 O O . ASP A 1 692 ? 58.613 16.564 -69.979 1.00 77.94 692 ASP A O 1
ATOM 5370 N N . GLY A 1 693 ? 60.506 16.124 -71.104 1.00 78.88 693 GLY A N 1
ATOM 5371 C CA . GLY A 1 693 ? 61.424 16.458 -70.007 1.00 78.88 693 GLY A CA 1
ATOM 5372 C C . GLY A 1 693 ? 61.612 15.384 -68.926 1.00 78.88 693 GLY A C 1
ATOM 5373 O O . GLY A 1 693 ? 62.272 15.651 -67.925 1.00 78.88 693 GLY A O 1
ATOM 5374 N N . LEU A 1 694 ? 61.066 14.174 -69.105 1.00 85.69 694 LEU A N 1
ATOM 5375 C CA . LEU A 1 694 ? 61.158 13.089 -68.114 1.00 85.69 694 LEU A CA 1
ATOM 5376 C C . LEU A 1 694 ? 62.332 12.116 -68.341 1.00 85.69 694 LEU A C 1
ATOM 5378 O O . LEU A 1 694 ? 62.789 11.473 -67.394 1.00 85.69 694 LEU A O 1
ATOM 5382 N N . VAL A 1 695 ? 62.793 11.994 -69.589 1.00 88.12 695 VAL A N 1
ATOM 5383 C CA . VAL A 1 695 ? 63.656 10.896 -70.066 1.00 88.12 695 VAL A CA 1
ATOM 5384 C C . VAL A 1 695 ? 65.050 10.905 -69.432 1.00 88.12 695 VAL A C 1
ATOM 5386 O O . VAL A 1 695 ? 65.555 9.850 -69.051 1.00 88.12 695 VAL A O 1
ATOM 5389 N N . ASP A 1 696 ? 65.615 12.094 -69.235 1.00 90.69 696 ASP A N 1
ATOM 5390 C CA . ASP A 1 696 ? 67.009 12.288 -68.813 1.00 90.69 696 ASP A CA 1
ATOM 5391 C C . ASP A 1 696 ? 67.162 12.698 -67.342 1.00 90.69 696 ASP A C 1
ATOM 5393 O O . ASP A 1 696 ? 68.259 13.024 -66.884 1.00 90.69 696 ASP A O 1
ATOM 5397 N N . ILE A 1 697 ? 66.072 12.676 -66.565 1.00 91.69 697 ILE A N 1
ATOM 5398 C CA . ILE A 1 697 ? 66.147 12.944 -65.126 1.00 91.69 697 ILE A CA 1
ATOM 5399 C C . ILE A 1 697 ? 67.040 11.883 -64.479 1.00 91.69 697 ILE A C 1
ATOM 5401 O O . ILE A 1 697 ? 66.851 10.692 -64.707 1.00 91.69 697 ILE A O 1
ATOM 5405 N N . VAL A 1 698 ? 67.988 12.308 -63.645 1.00 93.44 698 VAL A N 1
ATOM 5406 C CA . VAL A 1 698 ? 68.873 11.411 -62.894 1.00 93.44 698 VAL A CA 1
ATOM 5407 C C . VAL A 1 698 ? 68.481 11.351 -61.424 1.00 93.44 698 VAL A C 1
ATOM 5409 O O . VAL A 1 698 ? 68.118 12.359 -60.815 1.00 93.44 698 VAL A O 1
ATOM 5412 N N . ASN A 1 699 ? 68.581 10.165 -60.831 1.00 93.31 699 ASN A N 1
ATOM 5413 C CA . ASN A 1 699 ? 68.365 9.987 -59.398 1.00 93.31 699 ASN A CA 1
ATOM 5414 C C . ASN A 1 699 ? 69.600 10.395 -58.564 1.00 93.31 699 ASN A C 1
ATOM 5416 O O . ASN A 1 699 ? 70.612 10.866 -59.086 1.00 93.31 699 ASN A O 1
ATOM 5420 N N . GLN A 1 700 ? 69.557 10.181 -57.243 1.00 92.50 700 GLN A N 1
ATOM 5421 C CA . GLN A 1 700 ? 70.683 10.500 -56.356 1.00 92.50 700 GLN A CA 1
ATOM 5422 C C . GLN A 1 700 ? 71.979 9.741 -56.671 1.00 92.50 700 GLN A C 1
ATOM 5424 O O . GLN A 1 700 ? 73.033 10.200 -56.241 1.00 92.50 700 GLN A O 1
ATOM 5429 N N . ASP A 1 701 ? 71.950 8.641 -57.422 1.00 91.31 701 ASP A N 1
ATOM 5430 C CA . ASP A 1 701 ? 73.151 7.925 -57.873 1.00 91.31 701 ASP A CA 1
ATOM 5431 C C . ASP A 1 701 ? 73.707 8.482 -59.199 1.00 91.31 701 ASP A C 1
ATOM 5433 O O . ASP A 1 701 ? 74.699 7.975 -59.726 1.00 91.31 701 ASP A O 1
ATOM 5437 N N . GLY A 1 702 ? 73.082 9.528 -59.751 1.00 92.06 702 GLY A N 1
ATOM 5438 C CA . GLY A 1 702 ? 73.382 10.069 -61.078 1.00 92.06 702 GLY A CA 1
ATOM 5439 C C . GLY A 1 702 ? 72.889 9.175 -62.221 1.00 92.06 702 GLY A C 1
ATOM 5440 O O . GLY A 1 702 ? 73.314 9.353 -63.355 1.00 92.06 702 GLY A O 1
ATOM 5441 N N . LYS A 1 703 ? 72.034 8.185 -61.941 1.00 93.94 703 LYS A N 1
ATOM 5442 C CA . LYS A 1 703 ? 71.564 7.207 -62.932 1.00 93.94 703 LYS A CA 1
ATOM 5443 C C . LYS A 1 703 ? 70.241 7.662 -63.532 1.00 93.94 703 LYS A C 1
ATOM 5445 O O . LYS A 1 703 ? 69.323 7.962 -62.775 1.00 93.94 703 LYS A O 1
ATOM 5450 N N . SER A 1 704 ? 70.155 7.670 -64.862 1.00 94.62 704 SER A N 1
ATOM 5451 C CA . SER A 1 704 ? 68.917 7.901 -65.626 1.00 94.62 704 SER A CA 1
ATOM 5452 C C . SER A 1 704 ? 68.094 6.606 -65.788 1.00 94.62 704 SER A C 1
ATOM 5454 O O . SER A 1 704 ? 68.623 5.512 -65.550 1.00 94.62 704 SER A O 1
ATOM 5456 N N . PRO A 1 705 ? 66.823 6.662 -66.235 1.00 94.75 705 PRO A N 1
ATOM 5457 C CA . PRO A 1 705 ? 66.024 5.473 -66.542 1.00 94.75 705 PRO A CA 1
ATOM 5458 C C . PRO A 1 705 ? 66.715 4.502 -67.510 1.00 94.75 705 PRO A C 1
ATOM 5460 O O . PRO A 1 705 ? 66.643 3.287 -67.312 1.00 94.75 705 PRO A O 1
ATOM 5463 N N . LEU A 1 706 ? 67.455 5.023 -68.498 1.00 94.19 706 LEU A N 1
ATOM 5464 C CA . LEU A 1 706 ? 68.210 4.214 -69.459 1.00 94.19 706 LEU A CA 1
ATOM 5465 C C . LEU A 1 706 ? 69.292 3.364 -68.773 1.00 94.19 706 LEU A C 1
ATOM 5467 O O . LEU A 1 706 ? 69.449 2.194 -69.114 1.00 94.19 706 LEU A O 1
ATOM 5471 N N . HIS A 1 707 ? 69.977 3.892 -67.751 1.00 94.56 707 HIS A N 1
ATOM 5472 C CA . HIS A 1 707 ? 70.954 3.117 -66.976 1.00 94.56 707 HIS A CA 1
ATOM 5473 C C . HIS A 1 707 ? 70.320 1.877 -66.342 1.00 94.56 707 HIS A C 1
ATOM 5475 O O . HIS A 1 707 ? 70.912 0.798 -66.360 1.00 94.56 707 HIS A O 1
ATOM 5481 N N . TYR A 1 708 ? 69.109 2.016 -65.799 1.00 94.75 708 TYR A N 1
ATOM 5482 C CA . TYR A 1 708 ? 68.399 0.905 -65.175 1.00 94.75 708 TYR A CA 1
ATOM 5483 C C . TYR A 1 708 ? 67.848 -0.085 -66.208 1.00 94.75 708 TYR A C 1
ATOM 5485 O O . TYR A 1 708 ? 68.042 -1.285 -66.032 1.00 94.75 708 TYR A O 1
ATOM 5493 N N . ALA A 1 709 ? 67.263 0.375 -67.318 1.00 94.44 709 ALA A N 1
ATOM 5494 C CA . ALA A 1 709 ? 66.833 -0.522 -68.398 1.00 94.44 709 ALA A CA 1
ATOM 5495 C C . ALA A 1 709 ? 68.000 -1.375 -68.937 1.00 94.44 709 ALA A C 1
ATOM 5497 O O . ALA A 1 709 ? 67.862 -2.586 -69.130 1.00 94.44 709 ALA A O 1
ATOM 5498 N N . CYS A 1 710 ? 69.171 -0.750 -69.102 1.00 93.94 710 CYS A N 1
ATOM 5499 C CA . CYS A 1 710 ? 70.400 -1.401 -69.540 1.00 93.94 710 CYS A CA 1
ATOM 5500 C C . CYS A 1 710 ? 70.966 -2.378 -68.506 1.00 93.94 710 CYS A C 1
ATOM 5502 O O . CYS A 1 710 ? 71.336 -3.492 -68.866 1.00 93.94 710 CYS A O 1
ATOM 5504 N N . ALA A 1 711 ? 71.017 -1.994 -67.227 1.00 92.94 711 ALA A N 1
ATOM 5505 C CA . ALA A 1 711 ? 71.547 -2.844 -66.159 1.00 92.94 711 ALA A CA 1
ATOM 5506 C C . ALA A 1 711 ? 70.713 -4.121 -65.944 1.00 92.94 711 ALA A C 1
ATOM 5508 O O . ALA A 1 711 ? 71.271 -5.174 -65.630 1.00 92.94 711 ALA A O 1
ATOM 5509 N N . PHE A 1 712 ? 69.392 -4.042 -66.131 1.00 93.19 712 PHE A N 1
ATOM 5510 C CA . PHE A 1 712 ? 68.470 -5.168 -65.939 1.00 93.19 712 PHE A CA 1
ATOM 5511 C C . PHE A 1 712 ? 68.148 -5.946 -67.229 1.00 93.19 712 PHE A C 1
ATOM 5513 O O . PHE A 1 712 ? 67.484 -6.978 -67.166 1.00 93.19 712 PHE A O 1
ATOM 5520 N N . GLY A 1 713 ? 68.672 -5.524 -68.386 1.00 92.88 713 GLY A N 1
ATOM 5521 C CA . GLY A 1 713 ? 68.606 -6.309 -69.624 1.00 92.88 713 GLY A CA 1
ATOM 5522 C C . GLY A 1 713 ? 67.296 -6.175 -70.411 1.00 92.88 713 GLY A C 1
ATOM 5523 O O . GLY A 1 713 ? 66.986 -7.034 -71.237 1.00 92.88 713 GLY A O 1
ATOM 5524 N N . HIS A 1 714 ? 66.511 -5.122 -70.177 1.00 94.88 714 HIS A N 1
ATOM 5525 C CA . HIS A 1 714 ? 65.191 -4.941 -70.790 1.00 94.88 714 HIS A CA 1
ATOM 5526 C C . HIS A 1 714 ? 65.290 -4.323 -72.192 1.00 94.88 714 HIS A C 1
ATOM 5528 O O . HIS A 1 714 ? 65.077 -3.129 -72.375 1.00 94.88 714 HIS A O 1
ATOM 5534 N N . VAL A 1 715 ? 65.616 -5.147 -73.192 1.00 91.44 715 VAL A N 1
ATOM 5535 C CA . VAL A 1 715 ? 65.914 -4.724 -74.579 1.00 91.44 715 VAL A CA 1
ATOM 5536 C C . VAL A 1 715 ? 64.827 -3.845 -75.199 1.00 91.44 715 VAL A C 1
ATOM 5538 O O . VAL A 1 715 ? 65.151 -2.837 -75.820 1.00 91.44 715 VAL A O 1
ATOM 5541 N N . ASP A 1 716 ? 63.551 -4.193 -75.029 1.00 91.44 716 ASP A N 1
ATOM 5542 C CA . ASP A 1 716 ? 62.447 -3.438 -75.636 1.00 91.44 716 ASP A CA 1
ATOM 5543 C C . ASP A 1 716 ? 62.295 -2.048 -75.006 1.00 91.44 716 ASP A C 1
ATOM 5545 O O . ASP A 1 716 ? 62.100 -1.062 -75.711 1.00 91.44 716 ASP A O 1
ATOM 5549 N N . VAL A 1 717 ? 62.489 -1.944 -73.689 1.00 91.94 717 VAL A N 1
ATOM 5550 C CA . VAL A 1 717 ? 62.536 -0.657 -72.983 1.00 91.94 717 VAL A CA 1
ATOM 5551 C C . VAL A 1 717 ? 63.763 0.151 -73.397 1.00 91.94 717 VAL A C 1
ATOM 5553 O O . VAL A 1 717 ? 63.650 1.352 -73.613 1.00 91.94 717 VAL A O 1
ATOM 5556 N N . VAL A 1 718 ? 64.929 -0.489 -73.532 1.00 92.12 718 VAL A N 1
ATOM 5557 C CA . VAL A 1 718 ? 66.152 0.179 -73.999 1.00 92.12 718 VAL A CA 1
ATOM 5558 C C . VAL A 1 718 ? 65.939 0.766 -75.392 1.00 92.12 718 VAL A C 1
ATOM 5560 O O . VAL A 1 718 ? 66.262 1.928 -75.599 1.00 92.12 718 VAL A O 1
ATOM 5563 N N . ARG A 1 719 ? 65.343 0.012 -76.325 1.00 90.19 719 ARG A N 1
ATOM 5564 C CA . ARG A 1 719 ? 65.016 0.516 -77.669 1.00 90.19 719 ARG A CA 1
ATOM 5565 C C . ARG A 1 719 ? 64.110 1.743 -77.615 1.00 90.19 719 ARG A C 1
ATOM 5567 O O . ARG A 1 719 ? 64.405 2.727 -78.275 1.00 90.19 719 ARG A O 1
ATOM 5574 N N . LEU A 1 720 ? 63.058 1.698 -76.798 1.00 89.88 720 LEU A N 1
ATOM 5575 C CA . LEU A 1 720 ? 62.131 2.822 -76.636 1.00 89.88 720 LEU A CA 1
ATOM 5576 C C . LEU A 1 720 ? 62.793 4.061 -76.019 1.00 89.88 720 LEU A C 1
ATOM 5578 O O . LEU A 1 720 ? 62.471 5.181 -76.399 1.00 89.88 720 LEU A O 1
ATOM 5582 N N . LEU A 1 721 ? 63.699 3.872 -75.056 1.00 89.56 721 LEU A N 1
ATOM 5583 C CA . LEU A 1 721 ? 64.403 4.974 -74.404 1.00 89.56 721 LEU A CA 1
ATOM 5584 C C . LEU A 1 721 ? 65.482 5.576 -75.307 1.00 89.56 721 LEU A C 1
ATOM 5586 O O . LEU A 1 721 ? 65.606 6.792 -75.333 1.00 89.56 721 LEU A O 1
ATOM 5590 N N . LEU A 1 722 ? 66.246 4.770 -76.050 1.00 87.50 722 LEU A N 1
ATOM 5591 C CA . LEU A 1 722 ? 67.352 5.271 -76.874 1.00 87.50 722 LEU A CA 1
ATOM 5592 C C . LEU A 1 722 ? 66.907 6.213 -78.002 1.00 87.50 722 LEU A C 1
ATOM 5594 O O . LEU A 1 722 ? 67.702 7.041 -78.430 1.00 87.50 722 LEU A O 1
ATOM 5598 N N . ASP A 1 723 ? 65.649 6.133 -78.442 1.00 81.31 723 ASP A N 1
ATOM 5599 C CA . ASP A 1 723 ? 65.091 7.073 -79.422 1.00 81.31 723 ASP A CA 1
ATOM 5600 C C . ASP A 1 723 ? 64.974 8.515 -78.871 1.00 81.31 723 ASP A C 1
ATOM 5602 O O . ASP A 1 723 ? 64.859 9.459 -79.650 1.00 81.31 723 ASP A O 1
ATOM 5606 N N . LYS A 1 724 ? 64.971 8.706 -77.540 1.00 82.56 724 LYS A N 1
ATOM 5607 C CA . LYS A 1 724 ? 64.737 10.013 -76.889 1.00 82.56 724 LYS A CA 1
ATOM 5608 C C . LYS A 1 724 ? 65.709 10.374 -75.757 1.00 82.56 724 LYS A C 1
ATOM 5610 O O . LYS A 1 724 ? 65.691 11.518 -75.318 1.00 82.56 724 LYS A O 1
ATOM 5615 N N . ALA A 1 725 ? 66.478 9.420 -75.239 1.00 86.38 725 ALA A N 1
ATOM 5616 C CA . ALA A 1 725 ? 67.339 9.588 -74.069 1.00 86.38 725 ALA A CA 1
ATOM 5617 C C . ALA A 1 725 ? 68.769 9.978 -74.455 1.00 86.38 725 ALA A C 1
ATOM 5619 O O . ALA A 1 725 ? 69.338 9.417 -75.394 1.00 86.38 725 ALA A O 1
ATOM 5620 N N . ASP A 1 726 ? 69.398 10.837 -73.655 1.00 86.38 726 ASP A N 1
ATOM 5621 C CA . ASP A 1 726 ? 70.835 11.080 -73.730 1.00 86.38 726 ASP A CA 1
ATOM 5622 C C . ASP A 1 726 ? 71.606 9.881 -73.146 1.00 86.38 726 ASP A C 1
ATOM 5624 O O . ASP A 1 726 ? 71.713 9.669 -71.931 1.00 86.38 726 ASP A O 1
ATOM 5628 N N . TYR A 1 727 ? 72.172 9.068 -74.038 1.00 84.00 727 TYR A N 1
ATOM 5629 C CA . TYR A 1 727 ? 72.980 7.909 -73.668 1.00 84.00 727 TYR A CA 1
ATOM 5630 C C . TYR A 1 727 ? 74.398 8.264 -73.185 1.00 84.00 727 TYR A C 1
ATOM 5632 O O . TYR A 1 727 ? 75.113 7.371 -72.719 1.00 84.00 727 TYR A O 1
ATOM 5640 N N . CYS A 1 728 ? 74.804 9.539 -73.241 1.00 85.56 728 CYS A N 1
ATOM 5641 C CA . CYS A 1 728 ? 76.091 10.024 -72.732 1.00 85.56 728 CYS A CA 1
ATOM 5642 C C . CYS A 1 728 ? 76.072 10.356 -71.232 1.00 85.56 728 CYS A C 1
ATOM 5644 O O . CYS A 1 728 ? 77.139 10.596 -70.654 1.00 85.56 728 CYS A O 1
ATOM 5646 N N . ILE A 1 729 ? 74.897 10.367 -70.587 1.00 89.81 729 ILE A N 1
ATOM 5647 C CA . ILE A 1 729 ? 74.768 10.623 -69.147 1.00 89.81 729 ILE A CA 1
ATOM 5648 C C . ILE A 1 729 ? 75.640 9.630 -68.369 1.00 89.81 729 ILE A C 1
ATOM 5650 O O . ILE A 1 729 ? 75.616 8.426 -68.625 1.00 89.81 729 ILE A O 1
ATOM 5654 N N . ARG A 1 730 ? 76.399 10.140 -67.393 1.00 91.06 730 ARG A N 1
ATOM 5655 C CA . ARG A 1 730 ? 77.253 9.340 -66.507 1.00 91.06 730 ARG A CA 1
ATOM 5656 C C . ARG A 1 730 ? 76.699 9.323 -65.091 1.00 91.06 730 ARG A C 1
ATOM 5658 O O . ARG A 1 730 ? 76.390 10.377 -64.535 1.00 91.06 730 ARG A O 1
ATOM 5665 N N . SER A 1 731 ? 76.658 8.143 -64.479 1.00 91.38 731 SER A N 1
ATOM 5666 C CA . SER A 1 731 ? 76.386 8.010 -63.048 1.00 91.38 731 SER A CA 1
ATOM 5667 C C . SER A 1 731 ? 77.539 8.524 -62.186 1.00 91.38 731 SER A C 1
ATOM 5669 O O . SER A 1 731 ? 78.620 8.847 -62.678 1.00 91.38 731 SER A O 1
ATOM 5671 N N . LYS A 1 732 ? 77.328 8.613 -60.867 1.00 91.12 732 LYS A N 1
ATOM 5672 C CA . LYS A 1 732 ? 78.338 9.118 -59.917 1.00 91.12 732 LYS A CA 1
ATOM 5673 C C . LYS A 1 732 ? 79.651 8.325 -59.903 1.00 91.12 732 LYS A C 1
ATOM 5675 O O . LYS A 1 732 ? 80.682 8.873 -59.532 1.00 91.12 732 LYS A O 1
ATOM 5680 N N . ASP A 1 733 ? 79.619 7.055 -60.294 1.00 88.00 733 ASP A N 1
ATOM 5681 C CA . ASP A 1 733 ? 80.788 6.185 -60.488 1.00 88.00 733 ASP A CA 1
ATOM 5682 C C . ASP A 1 733 ? 81.408 6.304 -61.897 1.00 88.00 733 ASP A C 1
ATOM 5684 O O . ASP A 1 733 ? 82.351 5.587 -62.222 1.00 88.00 733 ASP A O 1
ATOM 5688 N N . GLY A 1 734 ? 80.906 7.222 -62.729 1.00 88.31 734 GLY A N 1
ATOM 5689 C CA . GLY A 1 734 ? 81.420 7.542 -64.060 1.00 88.31 734 GLY A CA 1
ATOM 5690 C C . GLY A 1 734 ? 80.934 6.627 -65.188 1.00 88.31 734 GLY A C 1
ATOM 5691 O O . GLY A 1 734 ? 81.311 6.869 -66.337 1.00 88.31 734 GLY A O 1
ATOM 5692 N N . ALA A 1 735 ? 80.119 5.610 -64.892 1.00 90.31 735 ALA A N 1
ATOM 5693 C CA . ALA A 1 735 ? 79.616 4.650 -65.876 1.00 90.31 735 ALA A CA 1
ATOM 5694 C C . ALA A 1 735 ? 78.468 5.234 -66.718 1.00 90.31 735 ALA A C 1
ATOM 5696 O O . ALA A 1 735 ? 77.581 5.894 -66.184 1.00 90.31 735 ALA A O 1
ATOM 5697 N N . THR A 1 736 ? 78.479 4.966 -68.024 1.00 92.56 736 THR A N 1
ATOM 5698 C CA . THR A 1 736 ? 77.336 5.215 -68.921 1.00 92.56 736 THR A CA 1
ATOM 5699 C C . THR A 1 736 ? 76.342 4.049 -68.880 1.00 92.56 736 THR A C 1
ATOM 5701 O O . THR A 1 736 ? 76.644 2.960 -68.376 1.00 92.56 736 THR A O 1
ATOM 5704 N N . ALA A 1 737 ? 75.150 4.227 -69.457 1.00 89.44 737 ALA A N 1
ATOM 5705 C CA . ALA A 1 737 ? 74.172 3.143 -69.570 1.00 89.44 737 ALA A CA 1
ATOM 5706 C C . ALA A 1 737 ? 74.708 1.947 -70.387 1.00 89.44 737 ALA A C 1
ATOM 5708 O O . ALA A 1 737 ? 74.425 0.794 -70.048 1.00 89.44 737 ALA A O 1
ATOM 5709 N N . PHE A 1 738 ? 75.531 2.208 -71.410 1.00 89.81 738 PHE A N 1
ATOM 5710 C CA . PHE A 1 738 ? 76.216 1.175 -72.193 1.00 89.81 738 PHE A CA 1
ATOM 5711 C C . PHE A 1 738 ? 77.217 0.381 -71.339 1.00 89.81 738 PHE A C 1
ATOM 5713 O O . PHE A 1 738 ? 77.202 -0.852 -71.354 1.00 89.81 738 PHE A O 1
ATOM 5720 N N . ASP A 1 739 ? 78.026 1.069 -70.522 1.00 90.81 739 ASP A N 1
ATOM 5721 C CA . ASP A 1 739 ? 78.990 0.426 -69.615 1.00 90.81 739 ASP A CA 1
ATOM 5722 C C . ASP A 1 739 ? 78.291 -0.514 -68.620 1.00 90.81 739 ASP A C 1
ATOM 5724 O O . ASP A 1 739 ? 78.797 -1.594 -68.302 1.00 90.81 739 ASP A O 1
ATOM 5728 N N . MET A 1 740 ? 77.096 -0.138 -68.148 1.00 89.69 740 MET A N 1
ATOM 5729 C CA . MET A 1 740 ? 76.295 -0.992 -67.269 1.00 89.69 740 MET A CA 1
ATOM 5730 C C . MET A 1 740 ? 75.761 -2.236 -67.985 1.00 89.69 740 MET A C 1
ATOM 5732 O O . MET A 1 740 ? 75.841 -3.326 -67.416 1.00 89.69 740 MET A O 1
ATOM 5736 N N . ALA A 1 741 ? 75.270 -2.113 -69.224 1.00 90.62 741 ALA A N 1
ATOM 5737 C CA . ALA A 1 741 ? 74.850 -3.269 -70.023 1.00 90.62 741 ALA A CA 1
ATOM 5738 C C . ALA A 1 741 ? 76.017 -4.237 -70.285 1.00 90.62 741 ALA A C 1
ATOM 5740 O O . ALA A 1 741 ? 75.851 -5.456 -70.172 1.00 90.62 741 ALA A O 1
ATOM 5741 N N . LEU A 1 742 ? 77.207 -3.695 -70.576 1.00 90.25 742 LEU A N 1
ATOM 5742 C CA . LEU A 1 742 ? 78.432 -4.465 -70.795 1.00 90.25 742 LEU A CA 1
ATOM 5743 C C . LEU A 1 742 ? 78.838 -5.226 -69.528 1.00 90.25 742 LEU A C 1
ATOM 5745 O O . LEU A 1 742 ? 79.078 -6.432 -69.578 1.00 90.25 742 LEU A O 1
ATOM 5749 N N . LYS A 1 743 ? 78.858 -4.533 -68.383 1.00 90.50 743 LYS A N 1
ATOM 5750 C CA . LYS A 1 743 ? 79.209 -5.109 -67.078 1.00 90.50 743 LYS A CA 1
ATOM 5751 C C . LYS A 1 743 ? 78.261 -6.233 -66.658 1.00 90.50 743 LYS A C 1
ATOM 5753 O O . LYS A 1 743 ? 78.711 -7.203 -66.054 1.00 90.50 743 LYS A O 1
ATOM 5758 N N . MET A 1 744 ? 76.970 -6.105 -66.965 1.00 90.81 744 MET A N 1
ATOM 5759 C CA . MET A 1 744 ? 75.952 -7.101 -66.612 1.00 90.81 744 MET A CA 1
ATOM 5760 C C . MET A 1 744 ? 75.802 -8.225 -67.654 1.00 90.81 744 MET A C 1
ATOM 5762 O O . MET A 1 744 ? 75.126 -9.214 -67.383 1.00 90.81 744 MET A O 1
ATOM 5766 N N . GLY A 1 745 ? 76.461 -8.125 -68.817 1.00 90.88 745 GLY A N 1
ATOM 5767 C CA . GLY A 1 745 ? 76.527 -9.194 -69.822 1.00 90.88 745 GLY A CA 1
ATOM 5768 C C . GLY A 1 745 ? 75.317 -9.302 -70.759 1.00 90.88 745 GLY A C 1
ATOM 5769 O O . GLY A 1 745 ? 75.128 -10.340 -71.400 1.00 90.88 745 GLY A O 1
ATOM 5770 N N . HIS A 1 746 ? 74.505 -8.249 -70.883 1.00 93.00 746 HIS A N 1
ATOM 5771 C CA . HIS A 1 746 ? 73.256 -8.272 -71.657 1.00 93.00 746 HIS A CA 1
ATOM 5772 C C . HIS A 1 746 ? 73.499 -8.050 -73.157 1.00 93.00 746 HIS A C 1
ATOM 5774 O O . HIS A 1 746 ? 73.358 -6.943 -73.673 1.00 93.00 746 HIS A O 1
ATOM 5780 N N . ARG A 1 747 ? 73.861 -9.116 -73.884 1.00 88.12 747 ARG A N 1
ATOM 5781 C CA . ARG A 1 747 ? 74.232 -9.052 -75.318 1.00 88.12 747 ARG A CA 1
ATOM 5782 C C . ARG A 1 747 ? 73.175 -8.396 -76.211 1.00 88.12 747 ARG A C 1
ATOM 5784 O O . ARG A 1 747 ? 73.510 -7.553 -77.030 1.00 88.12 747 ARG A O 1
ATOM 5791 N N . SER A 1 748 ? 71.905 -8.731 -76.011 1.00 87.25 748 SER A N 1
ATOM 5792 C CA . SER A 1 748 ? 70.787 -8.190 -76.792 1.00 87.25 748 SER A CA 1
ATOM 5793 C C . SER A 1 748 ? 70.543 -6.694 -76.558 1.00 87.25 748 SER A C 1
ATOM 5795 O O . SER A 1 748 ? 70.035 -6.015 -77.445 1.00 87.25 748 SER A O 1
ATOM 5797 N N . VAL A 1 749 ? 70.920 -6.170 -75.385 1.00 88.19 749 VAL A N 1
ATOM 5798 C CA . VAL A 1 749 ? 70.907 -4.728 -75.098 1.00 88.19 749 VAL A CA 1
ATOM 5799 C C . VAL A 1 749 ? 72.054 -4.034 -75.830 1.00 88.19 749 VAL A C 1
ATOM 5801 O O . VAL A 1 749 ? 71.832 -3.006 -76.458 1.00 88.19 749 VAL A O 1
ATOM 5804 N N . LEU A 1 750 ? 73.260 -4.611 -75.813 1.00 87.75 750 LEU A N 1
ATOM 5805 C CA . LEU A 1 750 ? 74.421 -4.069 -76.535 1.00 87.75 750 LEU A CA 1
ATOM 5806 C C . LEU A 1 750 ? 74.180 -4.007 -78.051 1.00 87.75 750 LEU A C 1
ATOM 5808 O O . LEU A 1 750 ? 74.575 -3.042 -78.700 1.00 87.75 750 LEU A O 1
ATOM 5812 N N . ASP A 1 751 ? 73.491 -5.005 -78.609 1.00 86.06 751 ASP A N 1
ATOM 5813 C CA . ASP A 1 751 ? 73.102 -4.995 -80.021 1.00 86.06 751 ASP A CA 1
ATOM 5814 C C . ASP A 1 751 ? 72.080 -3.890 -80.340 1.00 86.06 751 ASP A C 1
ATOM 5816 O O . ASP A 1 751 ? 72.125 -3.327 -81.431 1.00 86.06 751 ASP A O 1
ATOM 5820 N N . ALA A 1 752 ? 71.211 -3.515 -79.391 1.00 83.88 752 ALA A N 1
ATOM 5821 C CA . ALA A 1 752 ? 70.262 -2.415 -79.578 1.00 83.88 752 ALA A CA 1
ATOM 5822 C C . ALA A 1 752 ? 70.958 -1.045 -79.725 1.00 83.88 752 ALA A C 1
ATOM 5824 O O . ALA A 1 752 ? 70.526 -0.244 -80.554 1.00 83.88 752 ALA A O 1
ATOM 5825 N N . PHE A 1 753 ? 72.062 -0.805 -79.004 1.00 82.62 753 PHE A N 1
ATOM 5826 C CA . PHE A 1 753 ? 72.891 0.402 -79.169 1.00 82.62 753 PHE A CA 1
ATOM 5827 C C . PHE A 1 753 ? 73.539 0.478 -80.559 1.00 82.62 753 PHE A C 1
ATOM 5829 O O . PHE A 1 753 ? 73.497 1.526 -81.201 1.00 82.62 753 PHE A O 1
ATOM 5836 N N . ARG A 1 754 ? 74.054 -0.649 -81.074 1.00 78.69 754 ARG A N 1
ATOM 5837 C CA . ARG A 1 754 ? 74.680 -0.719 -82.411 1.00 78.69 754 ARG A CA 1
ATOM 5838 C C . ARG A 1 754 ? 73.717 -0.344 -83.536 1.00 78.69 754 ARG A C 1
ATOM 5840 O O . ARG A 1 754 ? 74.118 0.271 -84.516 1.00 78.69 754 ARG A O 1
ATOM 5847 N N . THR A 1 755 ? 72.438 -0.702 -83.405 1.00 69.00 755 THR A N 1
ATOM 5848 C CA . THR A 1 755 ? 71.402 -0.330 -84.384 1.00 69.00 755 THR A CA 1
ATOM 5849 C C . THR A 1 755 ? 71.107 1.170 -84.451 1.00 69.00 755 THR A C 1
ATOM 5851 O O . THR A 1 755 ? 70.558 1.607 -85.459 1.00 69.00 755 THR A O 1
ATOM 5854 N N . ILE A 1 756 ? 71.449 1.954 -83.423 1.00 65.75 756 ILE A N 1
ATOM 5855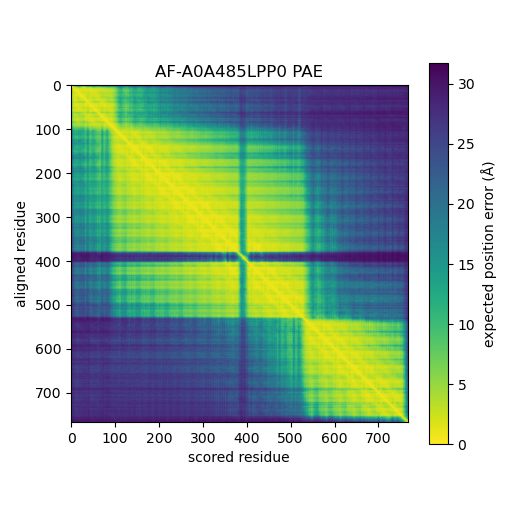 C CA . ILE A 1 756 ? 71.222 3.409 -83.393 1.00 65.75 756 ILE A CA 1
ATOM 5856 C C . ILE A 1 756 ? 72.454 4.175 -83.862 1.00 65.75 756 ILE A C 1
ATOM 5858 O O . ILE A 1 756 ? 72.290 5.097 -84.654 1.00 65.75 756 ILE A O 1
ATOM 5862 N N . GLU A 1 757 ? 73.663 3.732 -83.498 1.00 59.03 757 GLU A N 1
ATOM 5863 C CA . GLU A 1 757 ? 74.912 4.250 -84.087 1.00 59.03 757 GLU A CA 1
ATOM 5864 C C . GLU A 1 757 ? 74.879 4.151 -85.627 1.00 59.03 757 GLU A C 1
ATOM 5866 O O . GLU A 1 757 ? 75.227 5.098 -86.326 1.00 59.03 757 GLU A O 1
ATOM 5871 N N . LEU A 1 758 ? 74.319 3.057 -86.164 1.00 56.62 758 LEU A N 1
ATOM 5872 C CA . LEU A 1 758 ? 74.088 2.879 -87.603 1.00 56.62 758 LEU A CA 1
ATOM 5873 C C . LEU A 1 758 ? 72.973 3.768 -88.192 1.00 56.62 758 LEU A C 1
ATOM 5875 O O . LEU A 1 758 ? 72.953 3.956 -89.403 1.00 56.62 758 LEU A O 1
ATOM 5879 N N . ARG A 1 759 ? 72.023 4.278 -87.393 1.00 55.69 759 ARG A N 1
ATOM 5880 C CA . ARG A 1 759 ? 70.970 5.209 -87.858 1.00 55.69 759 ARG A CA 1
ATOM 5881 C C . ARG A 1 759 ? 71.470 6.653 -87.890 1.00 55.69 759 ARG A C 1
ATOM 5883 O O . ARG A 1 759 ? 71.177 7.358 -88.849 1.00 55.69 759 ARG A O 1
ATOM 5890 N N . THR A 1 760 ? 72.254 7.075 -86.898 1.00 50.66 760 THR A N 1
ATOM 5891 C CA . THR A 1 760 ? 72.863 8.416 -86.871 1.00 50.66 760 THR A CA 1
ATOM 5892 C C . THR A 1 760 ? 73.888 8.614 -87.984 1.00 50.66 760 THR A C 1
ATOM 5894 O O . THR A 1 760 ? 73.982 9.712 -88.517 1.00 50.66 760 THR A O 1
ATOM 5897 N N . ASP A 1 761 ? 74.581 7.554 -88.410 1.00 48.72 761 ASP A N 1
ATOM 5898 C CA . ASP A 1 761 ? 75.490 7.616 -89.562 1.00 48.72 761 ASP A CA 1
ATOM 5899 C C . ASP A 1 761 ? 74.758 7.800 -90.913 1.00 48.72 761 ASP A C 1
ATOM 5901 O O . ASP A 1 761 ? 75.388 8.201 -91.887 1.00 48.72 761 ASP A O 1
ATOM 5905 N N . TYR A 1 762 ? 73.439 7.558 -90.993 1.00 48.72 762 TYR A N 1
ATOM 5906 C CA . TYR A 1 762 ? 72.634 7.799 -92.204 1.00 48.72 762 TYR A CA 1
ATOM 5907 C C . TYR A 1 762 ? 71.954 9.181 -92.234 1.00 48.72 762 TYR A C 1
ATOM 5909 O O . TYR A 1 762 ? 71.777 9.734 -93.318 1.00 48.72 762 TYR A O 1
ATOM 5917 N N . ASP A 1 763 ? 71.594 9.763 -91.082 1.00 43.78 763 ASP A N 1
ATOM 5918 C CA . ASP A 1 763 ? 70.936 11.086 -91.017 1.00 43.78 763 ASP A CA 1
ATOM 5919 C C . ASP A 1 763 ? 71.911 12.272 -91.164 1.00 43.78 763 ASP A C 1
ATOM 5921 O O . ASP A 1 763 ? 71.483 13.396 -91.416 1.00 43.78 763 ASP A O 1
ATOM 5925 N N . VAL A 1 764 ? 73.227 12.044 -91.076 1.00 45.88 764 VAL A N 1
ATOM 5926 C CA . VAL A 1 764 ? 74.246 13.079 -91.358 1.00 45.88 764 VAL A CA 1
ATOM 5927 C C . VAL A 1 764 ? 74.501 13.241 -92.871 1.00 45.88 764 VAL A C 1
ATOM 5929 O O . VAL A 1 764 ? 75.132 14.212 -93.279 1.00 45.88 764 VAL A O 1
ATOM 5932 N N . ASP A 1 765 ? 73.956 12.357 -93.719 1.00 44.91 765 ASP A N 1
ATOM 5933 C CA . ASP A 1 765 ? 74.163 12.385 -95.179 1.00 44.91 765 ASP A CA 1
ATOM 5934 C C . ASP A 1 765 ? 72.977 12.967 -95.990 1.00 44.91 765 ASP A C 1
ATOM 5936 O O . ASP A 1 765 ? 73.033 13.017 -97.221 1.00 44.91 765 ASP A O 1
ATOM 5940 N N . MET A 1 766 ? 71.912 13.473 -95.346 1.00 40.91 766 MET A N 1
ATOM 5941 C CA . MET A 1 766 ? 70.873 14.286 -96.009 1.00 40.91 766 MET A CA 1
ATOM 5942 C C . MET A 1 766 ? 70.391 15.458 -95.136 1.00 40.91 766 MET A C 1
ATOM 5944 O O . MET A 1 766 ? 69.345 15.390 -94.493 1.00 40.91 766 MET A O 1
ATOM 5948 N N . GLY A 1 767 ? 71.133 16.568 -95.184 1.00 35.38 767 GLY A N 1
ATOM 5949 C CA . GLY A 1 767 ? 70.754 17.873 -94.631 1.00 35.38 767 GLY A CA 1
ATOM 5950 C C . GLY A 1 767 ? 71.708 18.973 -95.059 1.00 35.38 767 GLY A C 1
ATOM 5951 O O . GLY A 1 767 ? 72.814 19.017 -94.482 1.00 35.38 767 GLY A O 1
#

Sequence (767 aa):
MWPAKPTGKDLYDATLCGNLKAIQRFMVQGADVNYVDKEEGWTPLHAAVFINRLDIIRVLLLRVDMTIKSNDGMTAYDLAMKRDVPAVATLLAERAAIKKRKERDIYDAACCGDVETIEKLIKEGISVNYQDISGHTALFRAAKEGRFDIVRVLLPKAIVDLPSREGWTPFYMAAWEGHATVVELMMDVADVDFTTKDGYTPLYMAASKGHVEVVRVLMQKANVNHADHEGWTPLYMAAWEGHTEVVRLLMDKADVDILTKNGWTALYKAAGEGHVEIVRLLMEEASVNLPDLNGQTPLYKAAWEGHVEVVKLLMTEADVDLPEENGWTPLYIAAWENRVDVVRVLVQKANVNLGDKWGRTPLHIASREGHLEVVLLLLERVESRSSGQGNLLRRMSSLVRDLLNVNAISNESYTPLHMAASNGHAAVVRALMEKADVDQTDYEGWTPLYMAAWEGHVEVVRVLMEKANVNLADKFGRTPLHIASREGHLEIVNLLLQKADSKLKTTTDDTAKDLALKKGHKAVVDLLSNRDENETKRMGEELFQAAKMGHVPAVFHLLHQGVDVNYQDKNGWTALLVASYHGHVGVVRLLMRTANPDLASNEGWTPLRTAALFGHAAVVSLLAQKADINLASKCGLTPMFLAAKADRVEVLHVLIAKGANPAAASTTGWTPLHIAAMAGHVGAVCILLEIDGLVDIVNQDGKSPLHYACAFGHVDVVRLLLDKADYCIRSKDGATAFDMALKMGHRSVLDAFRTIELRTDYDVDMG

Solvent-accessible surface area (backbone atoms only — not comparable to full-atom values): 38867 Å² total; per-residue (Å²): 128,81,79,76,76,51,44,25,65,56,39,30,55,32,31,65,70,65,37,56,70,58,36,55,52,29,55,74,64,63,23,45,55,68,33,64,41,87,86,60,28,36,27,30,56,36,35,20,47,73,71,66,38,68,73,50,39,61,60,45,65,76,76,41,70,70,79,58,47,24,73,85,68,41,26,42,50,51,51,16,58,76,68,71,36,64,74,57,31,50,53,48,51,52,54,51,50,52,52,55,48,52,66,45,48,41,39,55,24,22,54,72,53,38,52,68,60,42,55,49,43,48,74,72,66,52,69,58,67,51,55,50,100,61,29,48,27,28,50,30,39,5,26,49,62,49,25,48,71,41,36,65,68,40,54,90,73,38,66,56,70,55,46,22,75,79,37,48,26,20,60,35,37,8,25,58,66,46,26,35,72,44,38,59,72,39,59,88,75,38,70,61,62,56,50,32,87,63,38,48,26,22,50,33,40,8,23,50,69,48,27,49,64,31,36,62,56,40,63,75,75,36,68,60,65,56,44,24,78,62,33,52,25,19,49,33,36,6,31,54,68,58,25,51,68,39,32,58,60,40,58,80,77,35,72,60,68,56,49,22,77,65,30,44,30,24,50,32,42,9,24,46,70,46,36,48,68,48,34,58,57,42,57,77,78,33,69,62,65,58,41,27,78,59,36,45,26,20,51,32,39,7,23,57,68,46,28,46,68,35,36,60,57,42,61,74,77,38,74,58,66,61,41,22,78,62,32,46,23,24,52,32,43,8,28,62,67,61,22,50,69,33,34,67,53,41,58,77,77,33,58,63,61,59,32,26,79,56,38,44,22,27,54,28,43,11,23,44,76,46,36,46,69,49,40,50,62,54,58,51,53,71,66,81,69,87,84,70,92,78,65,66,77,74,44,50,71,57,49,65,59,60,46,58,61,64,69,45,48,23,77,71,36,43,29,23,52,35,34,6,21,52,62,47,24,40,70,40,36,58,62,41,59,76,76,36,71,58,67,56,51,30,82,62,36,45,25,23,50,32,37,6,28,57,69,59,25,52,63,28,35,59,58,41,63,75,78,38,69,59,67,58,43,25,82,57,38,44,22,29,48,30,41,8,24,42,72,46,34,51,69,48,34,61,55,42,61,76,78,35,70,71,80,54,49,24,78,83,72,41,30,25,51,51,38,5,55,78,61,63,27,57,72,44,34,52,54,52,50,54,48,54,52,51,49,51,51,49,45,27,52,49,41,32,52,27,23,58,72,48,39,44,68,59,41,54,51,44,56,75,72,65,48,58,60,69,40,54,50,100,62,32,47,26,26,50,34,43,7,24,56,73,48,29,49,70,37,39,61,60,42,63,76,77,37,66,53,66,61,45,21,74,88,51,50,26,23,47,39,39,7,20,42,71,44,25,38,73,39,34,60,60,40,57,74,78,25,67,57,60,59,50,35,100,61,27,50,24,21,58,35,35,9,20,61,55,47,18,45,67,26,45,55,50,39,51,78,68,67,33,64,71,72,55,39,23,78,60,37,45,28,23,55,34,46,6,26,49,70,49,26,51,62,25,40,57,62,50,68,74,44,86,87,52,58,69,52,51,23,75,61,36,42,30,21,54,31,34,8,27,48,66,46,26,42,71,42,36,53,64,40,61,79,76,36,70,68,81,54,47,22,76,88,65,48,31,26,64,54,36,15,61,75,64,63,31,60,70,40,56,52,52,55,55,61,46,60,61,47,58,67,54,60,73,76,70,128

Secondary structure (DSSP, 8-state):
-PPPPPPHHHHHHHHHTT-HHHHHHHHHTT--TT---TTT---HHHHHHHTT-HHHHHHHTTT--TT-B-TTS-BHHHHHHHTT-HHHHHHHHHHHHHHHHHHHHHHHHHHHT-HHHHHHHHHTT--TT---TTS--HHHHHHHTT-HHHHHHHGGGS-TT---TTS--HHHHHHHHT-HHHHHHHTTTS-TT---TT---HHHHHHHHT-HHHHHHHTTTS-TT---TTS--HHHHHHHHT-HHHHHHHHTTS-TTPPPTT---HHHHHHHHT-HHHHHHHTTTS-TT---TTS--HHHHHHHHT-HHHHHHHTTTS-TT---TTS--HHHHHHHTT-HHHHHHHTTTS-TT---TTS--HHHHHHHHT-HHHHHHHHGGGTTTTT--S-HHHHHHHHHHHS--TT---TT---HHHHHHHTT-HHHHHHHTTTS-TT---TTS--HHHHHHHHT-HHHHHHHTTTS-TT---TTS--HHHHHHHHT-HHHHHHHTTTS-TT---TTS--HHHHHHHHT-HHHHHHHHHHHHHHHHHHHHHHHHHHHHT-HHHHHHHHHTT--TT---TTS--HHHHHHHHT-HHHHHHHTTTS-TT---TT---HHHHHHHHT-HHHHHHHTTTS-TT---TT---HHHHHHHTT-HHHHHHHHHTT--TT---TTS--HHHHHHHHT-HHHHHHHTTSTT-TT---TTS--HHHHHHHHT-HHHHHHHHTTS-TT---TTS--HHHHHHHHT-HHHHHHHHHHHHHHHHHTT--

InterPro domains:
  IPR002110 Ankyrin repeat [PF00023] (262-292)
  IPR002110 Ankyrin repeat [PF00023] (477-501)
  IPR002110 Ankyrin repeat [PF12796] (12-97)
  IPR002110 Ankyrin repeat [PF12796] (184-257)
  IPR002110 Ankyrin repeat [PF12796] (315-381)
  IPR002110 Ankyrin repeat [PF12796] (397-474)
  IPR002110 Ankyrin repeat [PF12796] (543-631)
  IPR002110 Ankyrin repeat [PF12796] (696-751)
  IPR002110 Ankyrin repeat [PF13637] (113-155)
  IPR002110 Ankyrin repeat [PF13637] (641-689)
  IPR002110 Ankyrin repeat [PR01415] (359-374)
  IPR002110 Ankyrin repeat [PR01415] (651-665)
  IPR002110 Ankyrin repeat [PS50088] (40-61)
  IPR002110 Ankyrin repeat [PS50088] (198-221)
  IPR002110 Ankyrin repeat [PS50088] (230-253)
  IPR002110 Ankyrin repeat [PS50088] (262-284)
  IPR002110 Ankyrin repeat [PS50088] (294-315)
  IPR002110 Ankyrin repeat [PS50088] (326-349)
  IPR002110 Ankyrin repeat [PS50088] (358-381)
  IPR002110 Ankyrin repeat [PS50088] (412-435)

Foldseek 3Di:
DPPDQDEQVNLLVCLLVVPQVSNLVNVVSPYDQADQDPPWRDGSLLSNLVVVPPSSNVVSLLPYDQCRATPVRDTSLNSNVVVVPVVSNVVSVVSVVVLVVLQVVLQVCLLVLPPVSVVVSVVSVNQQCDADPQGDGSLLNNLLNLNLSSVVVSVVRYPQCRATPQNHGSLLNNLLNLNLSSNLVCVVPDPQLRATPQQDGSLLNNLLVLSLSNNVSSVVDYDQLRATPQQQGSLLNNLQNLNLNSNVNSVVPYDQCRAGNQQDGSLLNNLLNLNLNSVVNSVVPYPQLRATPQQAGSLLNNLLSLNLSSNLNSVVPYDQLRAGPQQQGSLLNNLLNLSLSSNLRSLVPYQQQRDGPQSQGSLLNNLLVLSLSSNVSLVCLQPDPPPDDDDCPVCVVVVVRSHDDQCGQTNQGDGSLLSNLLNLNQSSNLVSVVPDDQCRATPQQAGSLLNNLLNLNLSNVVSSVVPYDQLRAGPFQAGSLLNNLLNLNQSSNVNSVVPYDQCGATNVRDGSLNSNVVNVNVSSVVVVVVVVVVVLLVLQVQLLVCLLVLPLVSVVVSVVVVHDQCDADPFQDGSLLNNLLVLSLSSNLVSLVPDDQCRATPQGDGSLLNNLLNQNLSSNLSSLVHYDLLDAGPQQQGSLLNNLLNLNLSNNVSSVVSPHDQCRATPQRHGSLLNNLLNLNLSSNVSSVVDPPQLERAGNQQDGSLLNNLLNLNQNSNLSSVVPYDQCRAGPVRDTSLNNNVVNVNVSNNVSVVVVVVVVVVVVPPD

pLDDT: mean 91.15, std 10.82, range [35.38, 98.88]